Protein AF-A0A9W8L8Y9-F1 (afdb_monomer)

Mean predicted aligned error: 8.53 Å

Structure (mmCIF, N/CA/C/O backbone):
data_AF-A0A9W8L8Y9-F1
#
_entry.id   AF-A0A9W8L8Y9-F1
#
loop_
_atom_site.group_PDB
_atom_site.id
_atom_site.type_symbol
_atom_site.label_atom_id
_atom_site.label_alt_id
_atom_site.label_comp_id
_atom_site.label_asym_id
_atom_site.label_entity_id
_atom_site.label_seq_id
_atom_site.pdbx_PDB_ins_code
_atom_site.Cartn_x
_atom_site.Cartn_y
_atom_site.Cartn_z
_atom_site.occupancy
_atom_site.B_iso_or_equiv
_atom_site.auth_seq_id
_atom_site.auth_comp_id
_atom_site.auth_asym_id
_atom_site.auth_atom_id
_atom_site.pdbx_PDB_model_num
ATOM 1 N N . MET A 1 1 ? -39.236 -11.060 -13.705 1.00 27.52 1 MET A N 1
ATOM 2 C CA . MET A 1 1 ? -40.533 -11.633 -13.280 1.00 27.52 1 MET A CA 1
ATOM 3 C C . MET A 1 1 ? -40.844 -11.087 -11.898 1.00 27.52 1 MET A C 1
ATOM 5 O O . MET A 1 1 ? -39.930 -11.041 -11.087 1.00 27.52 1 MET A O 1
ATOM 9 N N . SER A 1 2 ? -42.067 -10.623 -11.648 1.00 27.77 2 SER A N 1
ATOM 10 C CA . SER A 1 2 ? -42.493 -10.136 -10.330 1.00 27.77 2 SER A CA 1
ATOM 11 C C . SER A 1 2 ? -42.940 -11.304 -9.453 1.00 27.77 2 SER A C 1
ATOM 13 O O . SER A 1 2 ? -43.848 -12.034 -9.847 1.00 27.77 2 SER A O 1
ATOM 15 N N . LEU A 1 3 ? -42.341 -11.455 -8.273 1.00 27.61 3 LEU A N 1
ATOM 16 C CA . LEU A 1 3 ? -42.831 -12.348 -7.221 1.00 27.61 3 LEU A CA 1
ATOM 17 C C . LEU A 1 3 ? -43.414 -11.512 -6.077 1.00 27.61 3 LEU A C 1
ATOM 19 O O . LEU A 1 3 ? -42.909 -10.434 -5.764 1.00 27.61 3 LEU A O 1
ATOM 23 N N . SER A 1 4 ? -44.521 -11.989 -5.514 1.00 26.11 4 SER A N 1
ATOM 24 C CA . SER A 1 4 ? -45.310 -11.323 -4.477 1.00 26.11 4 SER A CA 1
ATOM 25 C C . SER A 1 4 ? -44.611 -11.333 -3.116 1.00 26.11 4 SER A C 1
ATOM 27 O O . SER A 1 4 ? -44.014 -12.329 -2.717 1.00 26.11 4 SER A O 1
ATOM 29 N N . ALA A 1 5 ? -44.721 -10.227 -2.381 1.00 31.75 5 ALA A N 1
ATOM 30 C CA . ALA A 1 5 ? -43.951 -9.960 -1.164 1.00 31.75 5 ALA A CA 1
ATOM 31 C C . ALA A 1 5 ? -44.612 -10.458 0.147 1.00 31.75 5 ALA A C 1
ATOM 33 O O . ALA A 1 5 ? -44.534 -9.761 1.156 1.00 31.75 5 ALA A O 1
ATOM 34 N N . SER A 1 6 ? -45.312 -11.602 0.141 1.00 32.41 6 SER A N 1
ATOM 35 C CA . SER A 1 6 ? -46.224 -11.994 1.240 1.00 32.41 6 SER A CA 1
ATOM 36 C C . SER A 1 6 ? -45.740 -13.077 2.215 1.00 32.41 6 SER A C 1
ATOM 38 O O . SER A 1 6 ? -46.312 -13.157 3.295 1.00 32.41 6 SER A O 1
ATOM 40 N N . ASP A 1 7 ? -44.718 -13.883 1.895 1.00 30.59 7 ASP A N 1
ATOM 41 C CA . ASP A 1 7 ? -44.417 -15.121 2.655 1.00 30.59 7 ASP A CA 1
ATOM 42 C C . ASP A 1 7 ? -42.935 -15.305 3.057 1.00 30.59 7 ASP A C 1
ATOM 44 O O . ASP A 1 7 ? -42.427 -16.424 3.153 1.00 30.59 7 ASP A O 1
ATOM 48 N N . THR A 1 8 ? -42.200 -14.218 3.322 1.00 37.38 8 THR A N 1
ATOM 49 C CA . THR A 1 8 ? -40.858 -14.306 3.932 1.00 37.38 8 THR A CA 1
ATOM 50 C C . THR A 1 8 ? -40.932 -14.384 5.467 1.00 37.38 8 THR A C 1
ATOM 52 O O . THR A 1 8 ? -41.493 -13.486 6.106 1.00 37.38 8 THR A O 1
ATOM 55 N N . PRO A 1 9 ? -40.308 -15.397 6.112 1.00 40.69 9 PRO A N 1
ATOM 56 C CA . PRO A 1 9 ? -40.204 -15.454 7.567 1.00 40.69 9 PRO A CA 1
ATOM 57 C C . PRO A 1 9 ? -39.546 -14.190 8.128 1.00 40.69 9 PRO A C 1
ATOM 59 O O . PRO A 1 9 ? -38.485 -13.769 7.652 1.00 40.69 9 PRO A O 1
ATOM 62 N N . HIS A 1 10 ? -40.159 -13.602 9.159 1.00 49.09 10 HIS A N 1
ATOM 63 C CA . HIS A 1 10 ? -39.727 -12.356 9.796 1.00 49.09 10 HIS A CA 1
ATOM 64 C C . HIS A 1 10 ? -38.370 -12.506 10.521 1.00 49.09 10 HIS A C 1
ATOM 66 O O . HIS A 1 10 ? -38.287 -12.498 11.743 1.00 49.09 10 HIS A O 1
ATOM 72 N N . GLY A 1 11 ? -37.261 -12.568 9.779 1.00 63.06 11 GLY A N 1
ATOM 73 C CA . GLY A 1 11 ? -35.908 -12.753 10.340 1.00 63.06 11 GLY A CA 1
ATOM 74 C C . GLY A 1 11 ? -34.759 -12.542 9.352 1.00 63.06 11 GLY A C 1
ATOM 75 O O . GLY A 1 11 ? -33.708 -12.046 9.738 1.00 63.06 11 GLY A O 1
ATOM 76 N N . SER A 1 12 ? -34.991 -12.837 8.070 1.00 79.06 12 SER A N 1
ATOM 77 C CA . SER A 1 12 ? -33.928 -13.241 7.136 1.00 79.06 12 SER A CA 1
ATOM 78 C C . SER A 1 12 ? -33.528 -12.223 6.054 1.00 79.06 12 SER A C 1
ATOM 80 O O . SER A 1 12 ? -32.705 -12.544 5.198 1.00 79.06 12 SER A O 1
ATOM 82 N N . SER A 1 13 ? -34.088 -11.012 6.064 1.00 89.94 13 SER A N 1
ATOM 83 C CA . SER A 1 13 ? -33.816 -9.958 5.076 1.00 89.94 13 SER A CA 1
ATOM 84 C C . SER A 1 13 ? -33.258 -8.691 5.721 1.00 89.94 13 SER A C 1
ATOM 86 O O . SER A 1 13 ? -33.578 -8.384 6.873 1.00 89.94 13 SER A O 1
ATOM 88 N N . ILE A 1 14 ? -32.438 -7.963 4.958 1.00 94.00 14 ILE A N 1
ATOM 89 C CA . ILE A 1 14 ? -31.895 -6.649 5.330 1.00 94.00 14 ILE A CA 1
ATOM 90 C C . ILE A 1 14 ? -32.475 -5.552 4.435 1.00 94.00 14 ILE A C 1
ATOM 92 O O . ILE A 1 14 ? -32.699 -5.762 3.239 1.00 94.00 14 ILE A O 1
ATOM 96 N N . LEU A 1 15 ? -32.687 -4.367 5.004 1.00 94.88 15 LEU A N 1
ATOM 97 C CA . LEU A 1 15 ? -33.206 -3.186 4.319 1.00 94.88 15 LEU A CA 1
ATOM 98 C C . LEU A 1 15 ? -32.259 -2.011 4.540 1.00 94.88 15 LEU A C 1
ATOM 100 O O . LEU A 1 15 ? -31.968 -1.633 5.672 1.00 94.88 15 LEU A O 1
ATOM 104 N N . PHE A 1 16 ? -31.817 -1.382 3.456 1.00 97.25 16 PHE A N 1
ATOM 105 C CA . PHE A 1 16 ? -30.977 -0.189 3.516 1.00 97.25 16 PHE A CA 1
ATOM 106 C C . PHE A 1 16 ? -31.282 0.755 2.351 1.00 97.25 16 PHE A C 1
ATOM 108 O O . PHE A 1 16 ? -32.129 0.472 1.505 1.00 97.25 16 PHE A O 1
ATOM 115 N N . TYR A 1 17 ? -30.624 1.910 2.317 1.00 98.31 17 TYR A N 1
ATOM 116 C CA . TYR A 1 17 ? -30.688 2.830 1.185 1.00 98.31 17 TYR A CA 1
ATOM 117 C C . TYR A 1 17 ? -29.329 2.925 0.496 1.00 98.31 17 TYR A C 1
ATOM 119 O O . TYR A 1 17 ? -28.307 3.049 1.165 1.00 98.31 17 TYR A O 1
ATOM 127 N N . LEU A 1 18 ? -29.319 2.922 -0.833 1.00 98.38 18 LEU A N 1
ATOM 128 C CA . LEU A 1 18 ? -28.132 3.051 -1.674 1.00 98.38 18 LEU A CA 1
ATOM 129 C C . LEU A 1 18 ? -28.318 4.242 -2.613 1.00 98.38 18 LEU A C 1
ATOM 131 O O . LEU A 1 18 ? -29.249 4.256 -3.412 1.00 98.38 18 LEU A O 1
ATOM 135 N N . ASN A 1 19 ? -27.479 5.273 -2.481 1.00 97.81 19 ASN A N 1
ATOM 136 C CA . ASN A 1 19 ? -27.562 6.512 -3.272 1.00 97.81 19 ASN A CA 1
ATOM 137 C C . ASN A 1 19 ? -28.978 7.142 -3.282 1.00 97.81 19 ASN A C 1
ATOM 139 O O . ASN A 1 19 ? -29.414 7.725 -4.268 1.00 97.81 19 ASN A O 1
ATOM 143 N N . GLY A 1 20 ? -29.712 7.005 -2.168 1.00 95.88 20 GLY A N 1
ATOM 144 C CA . GLY A 1 20 ? -31.078 7.522 -1.998 1.00 95.88 20 GLY A CA 1
ATOM 145 C C . GLY A 1 20 ? -32.197 6.569 -2.442 1.00 95.88 20 GLY A C 1
ATOM 146 O O . GLY A 1 20 ? -33.361 6.827 -2.141 1.00 95.88 20 GLY A O 1
ATOM 147 N N . GLN A 1 21 ? -31.877 5.439 -3.076 1.00 96.75 21 GLN A N 1
ATOM 148 C CA . GLN A 1 21 ? -32.845 4.405 -3.454 1.00 96.75 21 GLN A CA 1
ATOM 149 C C . GLN A 1 21 ? -32.976 3.339 -2.360 1.00 96.75 21 GLN A C 1
ATOM 151 O O . GLN A 1 21 ? -31.979 2.933 -1.767 1.00 96.75 21 GLN A O 1
ATOM 156 N N . ARG A 1 22 ? -34.200 2.873 -2.086 1.00 96.00 22 ARG A N 1
ATOM 157 C CA . ARG A 1 22 ? -34.464 1.795 -1.117 1.00 96.00 22 ARG A CA 1
ATOM 158 C C . ARG A 1 22 ? -34.042 0.448 -1.706 1.00 96.00 22 ARG A C 1
ATOM 160 O O . ARG A 1 22 ? -34.467 0.102 -2.803 1.00 96.00 22 ARG A O 1
ATOM 167 N N . VAL A 1 23 ? -33.271 -0.319 -0.945 1.00 96.88 23 VAL A N 1
ATOM 168 C CA . VAL A 1 23 ? -32.786 -1.658 -1.293 1.00 96.88 23 VAL A CA 1
ATOM 169 C C . VAL A 1 23 ? -33.244 -2.644 -0.221 1.00 96.88 23 VAL A C 1
ATOM 171 O O . VAL A 1 23 ? -33.153 -2.364 0.975 1.00 96.88 23 VAL A O 1
ATOM 174 N N . VAL A 1 24 ? -33.734 -3.804 -0.652 1.00 95.38 24 VAL A N 1
ATOM 175 C CA . VAL A 1 24 ? -34.020 -4.957 0.209 1.00 95.38 24 VAL A CA 1
ATOM 176 C C . VAL A 1 24 ? -33.238 -6.139 -0.347 1.00 95.38 24 VAL A C 1
ATOM 178 O O . VAL A 1 24 ? -33.261 -6.373 -1.555 1.00 95.38 24 VAL A O 1
ATOM 181 N N . VAL A 1 25 ? -32.524 -6.855 0.520 1.00 94.81 25 VAL A N 1
ATOM 182 C CA . VAL A 1 25 ? -31.809 -8.085 0.165 1.00 94.81 25 VAL A CA 1
ATOM 183 C C . VAL A 1 25 ? -32.345 -9.206 1.043 1.00 94.81 25 VAL A C 1
ATOM 185 O O . VAL A 1 25 ? -32.108 -9.232 2.253 1.00 94.81 25 VAL A O 1
ATOM 188 N N . ASP A 1 26 ? -33.087 -10.122 0.430 1.00 91.44 26 ASP A N 1
ATOM 189 C CA . ASP A 1 26 ? -33.594 -11.325 1.084 1.00 91.44 26 ASP A CA 1
ATOM 190 C C . ASP A 1 26 ? -32.493 -12.386 1.157 1.00 91.44 26 ASP A C 1
ATOM 192 O O . ASP A 1 26 ? -31.910 -12.734 0.131 1.00 91.44 26 ASP A O 1
ATOM 196 N N . ARG A 1 27 ? -32.230 -12.921 2.358 1.00 87.81 27 ARG A N 1
ATOM 197 C CA . ARG A 1 27 ? -31.176 -13.918 2.631 1.00 87.81 27 ARG A CA 1
ATOM 198 C C . ARG A 1 27 ? -29.807 -13.497 2.056 1.00 87.81 27 ARG A C 1
ATOM 200 O O . ARG A 1 27 ? -29.289 -14.174 1.169 1.00 87.81 27 ARG A O 1
ATOM 207 N N . PRO A 1 28 ? -29.226 -12.374 2.527 1.00 92.12 28 PRO A N 1
ATOM 208 C CA . PRO A 1 28 ? -27.930 -11.901 2.045 1.00 92.12 28 PRO A CA 1
ATOM 209 C C . PRO A 1 28 ? -26.827 -12.940 2.288 1.00 92.12 28 PRO A C 1
ATOM 211 O O . PRO A 1 28 ? -26.817 -13.607 3.323 1.00 92.12 28 PRO A O 1
ATOM 214 N N . ASP A 1 29 ? -25.862 -13.024 1.367 1.00 92.38 29 ASP A N 1
ATOM 215 C CA . ASP A 1 29 ? -24.623 -13.773 1.595 1.00 92.38 29 ASP A CA 1
ATOM 216 C C . ASP A 1 29 ? -23.865 -13.151 2.780 1.00 92.38 29 ASP A C 1
ATOM 218 O O . ASP A 1 29 ? -23.499 -11.972 2.771 1.00 92.38 29 ASP A O 1
ATOM 222 N N . LEU A 1 30 ? -23.664 -13.961 3.820 1.00 93.31 30 LEU A N 1
ATOM 223 C CA . LEU A 1 30 ? -23.066 -13.557 5.088 1.00 93.31 30 LEU A CA 1
ATOM 224 C C . LEU A 1 30 ? -21.538 -13.410 5.019 1.00 93.31 30 LEU A C 1
ATOM 226 O O . LEU A 1 30 ? -20.960 -12.761 5.891 1.00 93.31 30 LEU A O 1
ATOM 230 N N . ASP A 1 31 ? -20.891 -13.962 3.989 1.00 91.69 31 ASP A N 1
ATOM 231 C CA . ASP A 1 31 ? -19.467 -13.738 3.722 1.00 91.69 31 ASP A CA 1
ATOM 232 C C . ASP A 1 31 ? -19.232 -12.494 2.838 1.00 91.69 31 ASP A C 1
ATOM 234 O O . ASP A 1 31 ? -18.090 -12.046 2.688 1.00 91.69 31 ASP A O 1
ATOM 238 N N . MET A 1 32 ? -20.287 -11.928 2.236 1.00 93.88 32 MET A N 1
ATOM 239 C CA . MET A 1 32 ? -20.173 -10.837 1.269 1.00 93.88 32 MET A CA 1
ATOM 240 C C . MET A 1 32 ? -19.870 -9.495 1.946 1.00 93.88 32 MET A C 1
ATOM 242 O O . MET A 1 32 ? -20.554 -9.045 2.869 1.00 93.88 32 MET A O 1
ATOM 246 N N . THR A 1 33 ? -18.865 -8.794 1.428 1.00 97.19 33 THR A N 1
ATOM 247 C CA . THR A 1 33 ? -18.568 -7.405 1.801 1.00 97.19 33 THR A CA 1
ATOM 248 C C . THR A 1 33 ? -19.433 -6.418 1.019 1.00 97.19 33 THR A C 1
ATOM 250 O O . THR A 1 33 ? -19.840 -6.677 -0.117 1.00 97.19 33 THR A O 1
ATOM 253 N N . LEU A 1 34 ? -19.652 -5.231 1.586 1.00 98.50 34 LEU A N 1
ATOM 254 C CA . LEU A 1 34 ? -20.335 -4.127 0.915 1.00 98.50 34 LEU A CA 1
ATOM 255 C C . LEU A 1 34 ? -19.667 -3.784 -0.427 1.00 98.50 34 LEU A C 1
ATOM 257 O O . LEU A 1 34 ? -20.362 -3.522 -1.403 1.00 98.50 34 LEU A O 1
ATOM 261 N N . LEU A 1 35 ? -18.333 -3.840 -0.516 1.00 98.56 35 LEU A N 1
ATOM 262 C CA . LEU A 1 35 ? -17.613 -3.608 -1.772 1.00 98.56 35 LEU A CA 1
ATOM 263 C C . LEU A 1 35 ? -17.982 -4.624 -2.859 1.00 98.56 35 LEU A C 1
ATOM 265 O O . LEU A 1 35 ? -18.210 -4.230 -4.001 1.00 98.56 35 LEU A O 1
ATOM 269 N N . GLN A 1 36 ? -18.041 -5.914 -2.518 1.00 96.94 36 GLN A N 1
ATOM 270 C CA . GLN A 1 36 ? -18.439 -6.956 -3.468 1.00 96.94 36 GLN A CA 1
ATOM 271 C C . GLN A 1 36 ? -19.886 -6.749 -3.922 1.00 96.94 36 GLN A C 1
ATOM 273 O O . GLN A 1 36 ? -20.154 -6.806 -5.121 1.00 96.94 36 GLN A O 1
ATOM 278 N N . TYR A 1 37 ? -20.793 -6.429 -2.991 1.00 97.75 37 TYR A N 1
ATOM 279 C CA . TYR A 1 37 ? -22.187 -6.128 -3.315 1.00 97.75 37 TYR A CA 1
ATOM 280 C C . TYR A 1 37 ? -22.300 -4.952 -4.299 1.00 97.75 37 TYR A C 1
ATOM 282 O O . TYR A 1 37 ? -22.841 -5.118 -5.393 1.00 97.75 37 TYR A O 1
ATOM 290 N N . LEU A 1 38 ? -21.712 -3.795 -3.971 1.00 98.44 38 LEU A N 1
ATOM 291 C CA . LEU A 1 38 ? -21.742 -2.595 -4.818 1.00 98.44 38 LEU A CA 1
ATOM 292 C C . LEU A 1 38 ? -21.241 -2.886 -6.240 1.00 98.44 38 LEU A C 1
ATOM 294 O O . LEU A 1 38 ? -21.936 -2.592 -7.215 1.00 98.44 38 LEU A O 1
ATOM 298 N N . ARG A 1 39 ? -20.087 -3.553 -6.364 1.00 97.75 39 ARG A N 1
ATOM 299 C CA . ARG A 1 39 ? -19.507 -3.906 -7.668 1.00 97.75 39 ARG A CA 1
ATOM 300 C C . ARG A 1 39 ? -20.389 -4.890 -8.443 1.00 97.75 39 ARG A C 1
ATOM 302 O O . ARG A 1 39 ? -20.571 -4.697 -9.642 1.00 97.75 39 ARG A O 1
ATOM 309 N N . SER A 1 40 ? -21.003 -5.869 -7.769 1.00 94.44 40 SER A N 1
ATOM 310 C CA . SER A 1 40 ? -21.929 -6.830 -8.395 1.00 94.44 40 SER A CA 1
ATOM 311 C C . SER A 1 40 ? -23.211 -6.185 -8.942 1.00 94.44 40 SER A C 1
ATOM 313 O O . SER A 1 40 ? -23.740 -6.642 -9.950 1.00 94.44 40 SER A O 1
ATOM 315 N N . THR A 1 41 ? -23.666 -5.070 -8.352 1.00 95.06 41 THR A N 1
ATOM 316 C CA . THR A 1 41 ? -24.798 -4.272 -8.872 1.00 95.06 41 THR A CA 1
ATOM 317 C C . THR A 1 41 ? -24.419 -3.319 -10.018 1.00 95.06 41 THR A C 1
ATOM 319 O O . THR A 1 41 ? -25.269 -2.598 -10.531 1.00 95.06 41 THR A O 1
ATOM 322 N N . GLY A 1 42 ? -23.147 -3.294 -10.436 1.00 95.38 42 GLY A N 1
ATOM 323 C CA . GLY A 1 42 ? -22.640 -2.431 -11.509 1.00 95.38 42 GLY A CA 1
ATOM 324 C C . GLY A 1 42 ? -22.108 -1.063 -11.057 1.00 95.38 42 GLY A C 1
ATOM 325 O O . GLY A 1 42 ? -21.533 -0.347 -11.888 1.00 95.38 42 GLY A O 1
ATOM 326 N N . LEU A 1 43 ? -22.221 -0.729 -9.761 1.00 97.94 43 LEU A N 1
ATOM 327 C CA . LEU A 1 43 ? -21.602 0.444 -9.125 1.00 97.94 43 LEU A CA 1
ATOM 328 C C . LEU A 1 43 ? -20.112 0.184 -8.877 1.00 97.94 43 LEU A C 1
ATOM 330 O O . LEU A 1 43 ? -19.645 -0.118 -7.777 1.00 97.94 43 LEU A O 1
ATOM 334 N N . THR A 1 44 ? -19.354 0.227 -9.968 1.00 98.31 44 THR A N 1
ATOM 335 C CA . THR A 1 44 ? -17.929 -0.100 -9.987 1.00 98.31 44 THR A CA 1
ATOM 336 C C . THR A 1 44 ? -17.025 1.060 -9.575 1.00 98.31 44 THR A C 1
ATOM 338 O O . THR A 1 44 ? -15.808 0.898 -9.592 1.00 98.31 44 THR A O 1
ATOM 341 N N . GLY A 1 45 ? -17.556 2.245 -9.271 1.00 98.50 45 GLY A N 1
ATOM 342 C CA . GLY A 1 45 ? -16.785 3.435 -8.915 1.00 98.50 45 GLY A CA 1
ATOM 343 C C . GLY A 1 45 ? -15.963 3.248 -7.642 1.00 98.50 45 GLY A C 1
ATOM 344 O O . GLY A 1 45 ? -14.798 3.642 -7.604 1.00 98.50 45 GLY A O 1
ATOM 345 N N . THR A 1 46 ? -16.512 2.560 -6.641 1.00 98.75 46 THR A N 1
ATOM 346 C CA . THR A 1 46 ? -15.770 2.112 -5.454 1.00 98.75 46 THR A CA 1
ATOM 347 C C . THR A 1 46 ? -14.827 0.949 -5.820 1.00 98.75 46 THR A C 1
ATOM 349 O O . THR A 1 46 ? -15.249 -0.055 -6.405 1.00 98.75 46 THR A O 1
ATOM 352 N N . LYS A 1 47 ? -13.527 1.074 -5.499 1.00 98.62 47 LYS A N 1
ATOM 353 C CA . LYS A 1 47 ? -12.466 0.175 -6.002 1.00 98.62 47 LYS A CA 1
ATOM 354 C C . LYS A 1 47 ? -11.855 -0.726 -4.921 1.00 98.62 47 LYS A C 1
ATOM 356 O O . LYS A 1 47 ? -11.723 -0.324 -3.766 1.00 98.62 47 LYS A O 1
ATOM 361 N N . LEU A 1 48 ? -11.397 -1.920 -5.309 1.00 98.31 48 LEU A N 1
ATOM 362 C CA . LEU A 1 48 ? -10.552 -2.786 -4.474 1.00 98.31 48 LEU A CA 1
ATOM 363 C C . LEU A 1 48 ? -9.069 -2.454 -4.708 1.00 98.31 48 LEU A C 1
ATOM 365 O O . LEU A 1 48 ? -8.573 -2.664 -5.806 1.00 98.31 48 LEU A O 1
ATOM 369 N N . GLY A 1 49 ? -8.368 -1.942 -3.687 1.00 97.69 49 GLY A N 1
ATOM 370 C CA . GLY A 1 49 ? -6.926 -1.631 -3.769 1.00 97.69 49 GLY A CA 1
ATOM 371 C C . GLY A 1 49 ? -6.009 -2.454 -2.850 1.00 97.69 49 GLY A C 1
ATOM 372 O O . GLY A 1 49 ? -4.841 -2.663 -3.185 1.00 97.69 49 GLY A O 1
ATOM 373 N N . CYS A 1 50 ? -6.518 -2.924 -1.702 1.00 97.38 50 CYS A N 1
ATOM 374 C CA . CYS A 1 50 ? -5.767 -3.758 -0.745 1.00 97.38 50 CYS A CA 1
ATOM 375 C C . CYS A 1 50 ? -6.596 -4.864 -0.067 1.00 97.38 50 CYS A C 1
ATOM 377 O O . CYS A 1 50 ? -6.081 -5.951 0.152 1.00 97.38 50 CYS A O 1
ATOM 379 N N . GLY A 1 51 ? -7.872 -4.613 0.253 1.00 96.00 51 GLY A N 1
ATOM 380 C CA . GLY A 1 51 ? -8.726 -5.575 0.971 1.00 96.00 51 GLY A CA 1
ATOM 381 C C . GLY A 1 51 ? -8.581 -5.566 2.503 1.00 96.00 51 GLY A C 1
ATOM 382 O O . GLY A 1 51 ? -9.293 -6.300 3.174 1.00 96.00 51 GLY A O 1
ATOM 383 N N . GLU A 1 52 ? -7.722 -4.705 3.057 1.00 96.00 52 GLU A N 1
ATOM 384 C CA . GLU A 1 52 ? -7.351 -4.677 4.488 1.00 96.00 52 GLU A CA 1
ATOM 385 C C . GLU A 1 52 ? -7.526 -3.298 5.166 1.00 96.00 52 GLU A C 1
ATOM 387 O O . GLU A 1 52 ? -7.075 -3.085 6.286 1.00 96.00 52 GLU A O 1
ATOM 392 N N . GLY A 1 53 ? -8.188 -2.344 4.501 1.00 95.81 53 GLY A N 1
ATOM 393 C CA . GLY A 1 53 ? -8.511 -1.014 5.045 1.00 95.81 53 GLY A CA 1
ATOM 394 C C . GLY A 1 53 ? -7.498 0.094 4.720 1.00 95.81 53 GLY A C 1
ATOM 395 O O . GLY A 1 53 ? -7.911 1.167 4.284 1.00 95.81 53 GLY A O 1
ATOM 396 N N . GLY A 1 54 ? -6.193 -0.181 4.808 1.00 95.00 54 GLY A N 1
ATOM 397 C CA . GLY A 1 54 ? -5.109 0.825 4.742 1.00 95.00 54 GLY A CA 1
ATOM 398 C C . GLY A 1 54 ? -4.837 1.528 3.397 1.00 95.00 54 GLY A C 1
ATOM 399 O O . GLY A 1 54 ? -3.740 2.029 3.191 1.00 95.00 54 GLY A O 1
ATOM 400 N N . CYS A 1 55 ? -5.771 1.539 2.434 1.00 97.88 55 CYS A N 1
ATOM 401 C CA . CYS A 1 55 ? -5.583 2.262 1.159 1.00 97.88 55 CYS A CA 1
ATOM 402 C C . CYS A 1 55 ? -6.671 3.286 0.804 1.00 97.88 55 CYS A C 1
ATOM 404 O O . CYS A 1 55 ? -6.472 4.086 -0.114 1.00 97.88 55 CYS A O 1
ATOM 406 N N . GLY A 1 56 ? -7.841 3.232 1.448 1.00 98.31 56 GLY A N 1
ATOM 407 C CA . GLY A 1 56 ? -8.945 4.171 1.211 1.00 98.31 56 GLY A CA 1
ATOM 408 C C . GLY A 1 56 ? -9.620 4.115 -0.169 1.00 98.31 56 GLY A C 1
ATOM 409 O O . GLY A 1 56 ? -10.658 4.747 -0.344 1.00 98.31 56 GLY A O 1
ATOM 410 N N . ALA A 1 57 ? -9.126 3.342 -1.145 1.00 98.69 57 ALA A N 1
ATOM 411 C CA . ALA A 1 57 ? -9.711 3.261 -2.498 1.00 98.69 57 ALA A CA 1
ATOM 412 C C . ALA A 1 57 ? -11.166 2.732 -2.527 1.00 98.69 57 ALA A C 1
ATOM 414 O O . ALA A 1 57 ? -11.915 2.994 -3.468 1.00 98.69 57 ALA A O 1
ATOM 415 N N . CYS A 1 58 ? -11.573 2.031 -1.464 1.00 98.75 58 CYS A N 1
ATOM 416 C CA . CYS A 1 58 ? -12.926 1.521 -1.245 1.00 98.75 58 CYS A CA 1
ATOM 417 C C . CYS A 1 58 ? -13.788 2.401 -0.316 1.00 98.75 58 CYS A C 1
ATOM 419 O O . CYS A 1 58 ? -14.781 1.911 0.222 1.00 98.75 58 CYS A O 1
ATOM 421 N N . THR A 1 59 ? -13.392 3.652 -0.052 1.00 98.88 59 THR A N 1
ATOM 422 C CA . THR A 1 59 ? -14.147 4.532 0.856 1.00 98.88 59 THR A CA 1
ATOM 423 C C . THR A 1 59 ? -15.534 4.819 0.284 1.00 98.88 59 THR A C 1
ATOM 425 O O . THR A 1 59 ? -15.670 5.185 -0.882 1.00 98.88 59 THR A O 1
ATOM 428 N N . VAL A 1 60 ? -16.549 4.668 1.128 1.00 98.88 60 VAL A N 1
ATOM 429 C CA . VAL A 1 60 ? -17.936 5.104 0.917 1.00 98.88 60 VAL A CA 1
ATOM 430 C C . VAL A 1 60 ? -18.386 5.895 2.143 1.00 98.88 60 VAL A C 1
ATOM 432 O O . VAL A 1 60 ? -17.753 5.795 3.197 1.00 98.88 60 VAL A O 1
ATOM 435 N N . MET A 1 61 ? -19.474 6.656 2.032 1.00 98.75 61 MET A N 1
ATOM 436 C CA . MET A 1 61 ? -20.103 7.277 3.198 1.00 98.75 61 MET A CA 1
ATOM 437 C C . MET A 1 61 ? -21.288 6.422 3.648 1.00 98.75 61 MET A C 1
ATOM 439 O O . MET A 1 61 ? -22.156 6.088 2.844 1.00 98.75 61 MET A O 1
ATOM 443 N N . ILE A 1 62 ? -21.338 6.073 4.931 1.00 98.56 62 ILE A N 1
ATOM 444 C CA . ILE A 1 62 ? -22.484 5.423 5.567 1.00 98.56 62 ILE A CA 1
ATOM 445 C C . ILE A 1 62 ? -23.121 6.430 6.519 1.00 98.56 62 ILE A C 1
ATOM 447 O O . ILE A 1 62 ? -22.471 6.940 7.432 1.00 98.56 62 ILE A O 1
ATOM 451 N N . SER A 1 63 ? -24.404 6.702 6.303 1.00 98.19 63 SER A N 1
ATOM 452 C CA . SER A 1 63 ? -25.214 7.563 7.160 1.00 98.19 63 SER A CA 1
ATOM 453 C C . SER A 1 63 ? -26.190 6.727 7.981 1.00 98.19 63 SER A C 1
ATOM 455 O O . SER A 1 63 ? -26.801 5.793 7.456 1.00 98.19 63 SER A O 1
ATOM 457 N N . ARG A 1 64 ? -26.371 7.065 9.258 1.00 95.44 64 ARG A N 1
ATOM 458 C CA . ARG A 1 64 ? -27.368 6.435 10.142 1.00 95.44 64 ARG A CA 1
ATOM 459 C C . ARG A 1 64 ? -27.958 7.455 11.109 1.00 95.44 64 ARG A C 1
ATOM 461 O O . ARG A 1 64 ? -27.291 8.431 11.439 1.00 95.44 64 ARG A O 1
ATOM 468 N N . TYR A 1 65 ? -29.169 7.202 11.594 1.00 94.44 65 TYR A N 1
ATOM 469 C CA . TYR A 1 65 ? -29.687 7.899 12.769 1.00 94.44 65 TYR A CA 1
ATOM 470 C C . TYR A 1 65 ? -29.106 7.229 14.023 1.00 94.44 65 TYR A C 1
ATOM 472 O O . TYR A 1 65 ? -29.185 6.008 14.156 1.00 94.44 65 TYR A O 1
ATOM 480 N N . ASP A 1 66 ? -28.470 7.998 14.902 1.00 90.19 66 ASP A N 1
ATOM 481 C CA . ASP A 1 66 ? -28.021 7.531 16.214 1.00 90.19 66 ASP A CA 1
ATOM 482 C C . ASP A 1 66 ? -29.060 7.935 17.264 1.00 90.19 66 ASP A C 1
ATOM 484 O O . ASP A 1 66 ? -29.489 9.089 17.305 1.00 90.19 66 ASP A O 1
ATOM 488 N N . ILE A 1 67 ? -29.507 6.965 18.063 1.00 85.62 67 ILE A N 1
ATOM 489 C CA . ILE A 1 67 ? -30.574 7.156 19.049 1.00 85.62 67 ILE A CA 1
ATOM 490 C C . ILE A 1 67 ? -30.024 7.902 20.272 1.00 85.62 67 ILE A C 1
ATOM 492 O O . ILE A 1 67 ? -30.630 8.882 20.704 1.00 85.62 67 ILE A O 1
ATOM 496 N N . ASP A 1 68 ? -28.857 7.493 20.778 1.00 82.56 68 ASP A N 1
ATOM 497 C CA . ASP A 1 68 ? -28.213 8.095 21.947 1.00 82.56 68 ASP A CA 1
ATOM 498 C C . ASP A 1 68 ? -27.746 9.539 21.686 1.00 82.56 68 ASP A C 1
ATOM 500 O O . ASP A 1 68 ? -27.924 10.395 22.547 1.00 82.56 68 ASP A O 1
ATOM 504 N N . GLU A 1 69 ? -27.223 9.852 20.495 1.00 84.75 69 GLU A N 1
ATOM 505 C CA . GLU A 1 69 ? -26.912 11.237 20.089 1.00 84.75 69 GLU A CA 1
ATOM 506 C C . GLU A 1 69 ? -28.120 11.968 19.446 1.00 84.75 69 GLU A C 1
ATOM 508 O O . GLU A 1 69 ? -28.012 13.137 19.075 1.00 84.75 69 GLU A O 1
ATOM 513 N N . SER A 1 70 ? -29.267 11.290 19.280 1.00 90.25 70 SER A N 1
ATOM 514 C CA . SER A 1 70 ? -30.524 11.785 18.676 1.00 90.25 70 SER A CA 1
ATOM 515 C C . SER A 1 70 ? -30.401 12.497 17.313 1.00 90.25 70 SER A C 1
ATOM 517 O O . SER A 1 70 ? -31.299 13.245 16.903 1.00 90.25 70 SER A O 1
ATOM 519 N N . ARG A 1 71 ? -29.328 12.225 16.561 1.00 93.62 71 ARG A N 1
ATOM 520 C CA . ARG A 1 71 ? -28.947 12.934 15.326 1.00 93.62 71 ARG A CA 1
ATOM 521 C C . ARG A 1 71 ? -28.492 11.984 14.219 1.00 93.62 71 ARG A C 1
ATOM 523 O O . ARG A 1 71 ? -28.234 10.806 14.447 1.00 93.62 71 ARG A O 1
ATOM 530 N N . ILE A 1 72 ? -28.358 12.510 13.003 1.00 95.50 72 ILE A N 1
ATOM 531 C CA . ILE A 1 72 ? -27.760 11.771 11.885 1.00 95.50 72 ILE A CA 1
ATOM 532 C C . ILE A 1 72 ? -26.231 11.824 12.011 1.00 95.50 72 ILE A C 1
ATOM 534 O O . ILE A 1 72 ? -25.655 12.884 12.252 1.00 95.50 72 ILE A O 1
ATOM 538 N N . ILE A 1 73 ? -25.584 10.673 11.840 1.00 95.06 73 ILE A N 1
ATOM 539 C CA . ILE A 1 73 ? -24.128 10.511 11.798 1.00 95.06 73 ILE A CA 1
ATOM 540 C C . ILE A 1 73 ? -23.724 10.191 10.361 1.00 95.06 73 ILE A C 1
ATOM 542 O O . ILE A 1 73 ? -24.268 9.251 9.779 1.00 95.06 73 ILE A O 1
ATOM 546 N N . HIS A 1 74 ? -22.751 10.925 9.817 1.00 97.44 74 HIS A N 1
ATOM 547 C CA . HIS A 1 74 ? -22.137 10.665 8.514 1.00 97.44 74 HIS A CA 1
ATOM 548 C C . HIS A 1 74 ? -20.712 10.134 8.718 1.00 97.44 74 HIS A C 1
ATOM 550 O O . HIS A 1 74 ? -19.848 10.853 9.213 1.00 97.44 74 HIS A O 1
ATOM 556 N N . ALA A 1 75 ? -20.459 8.877 8.352 1.00 97.38 75 ALA A N 1
ATOM 557 C CA . ALA A 1 75 ? -19.180 8.207 8.580 1.00 97.38 75 ALA A CA 1
ATOM 558 C C . ALA A 1 75 ? -18.555 7.722 7.267 1.00 97.38 75 ALA A C 1
ATOM 560 O O . ALA A 1 75 ? -19.217 7.065 6.465 1.00 97.38 75 ALA A O 1
ATOM 561 N N . SER A 1 76 ? -17.264 7.983 7.068 1.00 98.06 76 SER A N 1
ATOM 562 C CA . SER A 1 76 ? -16.477 7.370 5.997 1.00 98.06 76 SER A CA 1
ATOM 563 C C . SER A 1 76 ? -16.124 5.949 6.432 1.00 98.06 76 SER A C 1
ATOM 565 O O . SER A 1 76 ? -15.772 5.730 7.591 1.00 98.06 76 SER A O 1
ATOM 567 N N . VAL A 1 77 ? -16.259 4.968 5.537 1.00 98.31 77 VAL A N 1
ATOM 568 C CA . VAL A 1 77 ? -16.066 3.542 5.854 1.00 98.31 77 VAL A CA 1
ATOM 569 C C . VAL A 1 77 ? -15.378 2.829 4.692 1.00 98.31 77 VAL A C 1
ATOM 571 O O . VAL A 1 77 ? -15.689 3.075 3.526 1.00 98.31 77 VAL A O 1
ATOM 574 N N . ASN A 1 78 ? -14.460 1.907 4.995 1.00 98.69 78 ASN A N 1
ATOM 575 C CA . ASN A 1 78 ? -13.861 1.024 3.995 1.00 98.69 78 ASN A CA 1
ATOM 576 C C . ASN A 1 78 ? -14.848 -0.087 3.595 1.00 98.69 78 ASN A C 1
ATOM 578 O O . ASN A 1 78 ? -15.042 -1.053 4.337 1.00 98.69 78 ASN A O 1
ATOM 582 N N . ALA A 1 79 ? -15.432 -0.004 2.396 1.00 98.69 79 ALA A N 1
ATOM 583 C CA . ALA A 1 79 ? -16.407 -0.992 1.929 1.00 98.69 79 ALA A CA 1
ATOM 584 C C . ALA A 1 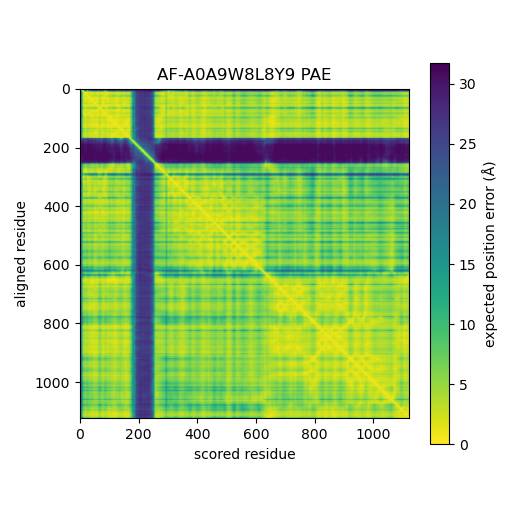79 ? -15.836 -2.424 1.818 1.00 98.69 79 ALA A C 1
ATOM 586 O O . ALA A 1 79 ? -16.605 -3.381 1.852 1.00 98.69 79 ALA A O 1
ATOM 587 N N . CYS A 1 80 ? -14.507 -2.597 1.710 1.00 97.88 80 CYS A N 1
ATOM 588 C CA . CYS A 1 80 ? -13.872 -3.923 1.669 1.00 97.88 80 CYS A CA 1
ATOM 589 C C . CYS A 1 80 ? -13.845 -4.662 3.017 1.00 97.88 80 CYS A C 1
ATOM 591 O O . CYS A 1 80 ? -13.604 -5.863 3.025 1.00 97.88 80 CYS A O 1
ATOM 593 N N . LEU A 1 81 ? -14.073 -3.968 4.139 1.00 97.62 81 LEU A N 1
ATOM 594 C CA . LEU A 1 81 ? -14.124 -4.575 5.476 1.00 97.62 81 LEU A CA 1
ATOM 595 C C . LEU A 1 81 ? -15.521 -4.516 6.105 1.00 97.62 81 LEU A C 1
ATOM 597 O O . LEU A 1 81 ? -15.748 -5.170 7.116 1.00 97.62 81 LEU A O 1
ATOM 601 N N . CYS A 1 82 ? -16.467 -3.776 5.527 1.00 97.69 82 CYS A N 1
ATOM 602 C CA . CYS A 1 82 ? -17.856 -3.725 5.981 1.00 97.69 82 CYS A CA 1
ATOM 603 C C . CYS A 1 82 ? -18.629 -4.961 5.467 1.00 97.69 82 CYS A C 1
ATOM 605 O O . CYS A 1 82 ? -18.778 -5.086 4.250 1.00 97.69 82 CYS A O 1
ATOM 607 N N . PRO A 1 83 ? -19.125 -5.876 6.328 1.00 96.38 83 PRO A N 1
ATOM 608 C CA . PRO A 1 83 ? -19.979 -6.984 5.890 1.00 96.38 83 PRO A CA 1
ATOM 609 C C . PRO A 1 83 ? -21.346 -6.462 5.443 1.00 96.38 83 PRO A C 1
ATOM 611 O O . PRO A 1 83 ? -21.902 -5.571 6.093 1.00 96.38 83 PRO A O 1
ATOM 614 N N . LEU A 1 84 ? -21.919 -7.038 4.385 1.00 96.50 84 LEU A N 1
ATOM 615 C CA . LEU A 1 84 ? -23.186 -6.586 3.800 1.00 96.50 84 LEU A CA 1
ATOM 616 C C . LEU A 1 84 ? -24.332 -6.567 4.827 1.00 96.50 84 LEU A C 1
ATOM 618 O O . LEU A 1 84 ? -25.061 -5.585 4.913 1.00 96.50 84 LEU A O 1
ATOM 622 N N . ALA A 1 85 ? -24.442 -7.590 5.679 1.00 94.62 85 ALA A N 1
ATOM 623 C CA . ALA A 1 85 ? -25.473 -7.648 6.722 1.00 94.62 85 ALA A CA 1
ATOM 624 C C . ALA A 1 85 ? -25.441 -6.454 7.703 1.00 94.62 85 ALA A C 1
ATOM 626 O O . ALA A 1 85 ? -26.462 -6.109 8.293 1.00 94.62 85 ALA A O 1
ATOM 627 N N . THR A 1 86 ? -24.297 -5.769 7.844 1.00 94.75 86 THR A N 1
ATOM 628 C CA . THR A 1 86 ? -24.158 -4.621 8.755 1.00 94.75 86 THR A CA 1
ATOM 629 C C . THR A 1 86 ? -24.713 -3.304 8.209 1.00 94.75 86 THR A C 1
ATOM 631 O O . THR A 1 86 ? -24.724 -2.329 8.962 1.00 94.75 86 THR A O 1
ATOM 634 N N . VAL A 1 87 ? -25.172 -3.218 6.949 1.00 96.50 87 VAL A N 1
ATOM 635 C CA . VAL A 1 87 ? -25.778 -1.973 6.422 1.00 96.50 87 VAL A CA 1
ATOM 636 C C . VAL A 1 87 ? -27.289 -1.859 6.639 1.00 96.50 87 VAL A C 1
ATOM 638 O O . VAL A 1 87 ? -27.859 -0.822 6.308 1.00 96.50 87 VAL A O 1
ATOM 641 N N . ASP A 1 88 ? -27.932 -2.865 7.239 1.00 95.50 88 ASP A N 1
ATOM 642 C CA . ASP A 1 88 ? -29.349 -2.800 7.613 1.00 95.50 88 ASP A CA 1
ATOM 643 C C . ASP A 1 88 ? -29.672 -1.544 8.448 1.00 95.50 88 ASP A C 1
ATOM 645 O O . ASP A 1 88 ? -28.970 -1.221 9.409 1.00 95.50 88 ASP A O 1
ATOM 649 N N . GLY A 1 89 ? -30.726 -0.821 8.064 1.00 94.38 89 GLY A N 1
ATOM 650 C CA . GLY A 1 89 ? -31.142 0.438 8.686 1.00 94.38 89 GLY A CA 1
ATOM 651 C C . GLY A 1 89 ? -30.293 1.666 8.328 1.00 94.38 89 GLY A C 1
ATOM 652 O O . GLY A 1 89 ? -30.462 2.717 8.949 1.00 94.38 89 GLY A O 1
ATOM 653 N N . LYS A 1 90 ? -29.378 1.574 7.352 1.00 96.94 90 LYS A N 1
ATOM 654 C CA . LYS A 1 90 ? -28.410 2.642 7.025 1.00 96.94 90 LYS A CA 1
ATOM 655 C C . LYS A 1 90 ? -28.561 3.147 5.589 1.00 96.94 90 LYS A C 1
ATOM 657 O O . LYS A 1 90 ? -29.239 2.549 4.756 1.00 96.94 90 LYS A O 1
ATOM 662 N N . HIS A 1 91 ? -27.923 4.276 5.295 1.00 98.50 91 HIS A N 1
ATOM 663 C CA . HIS A 1 91 ? -27.865 4.880 3.962 1.00 98.50 91 HIS A CA 1
ATOM 664 C C . HIS A 1 91 ? -26.416 4.913 3.476 1.00 98.50 91 HIS A C 1
ATOM 666 O O . HIS A 1 91 ? -25.597 5.679 3.979 1.00 98.50 91 HIS A O 1
ATOM 672 N N . VAL A 1 92 ? -26.106 4.054 2.509 1.00 98.75 92 VAL A N 1
ATOM 673 C CA . VAL A 1 92 ? -24.823 3.979 1.810 1.00 98.75 92 VAL A CA 1
ATOM 674 C C . VAL A 1 92 ? -24.834 4.971 0.648 1.00 98.75 92 VAL A C 1
ATOM 676 O O . VAL A 1 92 ? -25.756 4.972 -0.170 1.00 98.75 92 VAL A O 1
ATOM 679 N N . ILE A 1 93 ? -23.797 5.800 0.563 1.00 98.81 93 ILE A N 1
ATOM 680 C CA . ILE A 1 93 ? -23.551 6.721 -0.547 1.00 98.81 93 ILE A CA 1
ATOM 681 C C . ILE A 1 93 ? -22.181 6.392 -1.149 1.00 98.81 93 ILE A C 1
ATOM 683 O O . ILE A 1 93 ? -21.165 6.379 -0.446 1.00 98.81 93 ILE A O 1
ATOM 687 N N . THR A 1 94 ? -22.166 6.106 -2.449 1.00 98.81 94 THR A N 1
ATOM 688 C CA . THR A 1 94 ? -20.967 5.841 -3.260 1.00 98.81 94 THR A CA 1
ATOM 689 C C . THR A 1 94 ? -20.617 7.051 -4.123 1.00 98.81 94 THR A C 1
ATOM 691 O O . THR A 1 94 ? -21.371 8.019 -4.174 1.00 98.81 94 THR A O 1
ATOM 694 N N . VAL A 1 95 ? -19.487 6.994 -4.836 1.00 98.75 95 VAL A N 1
ATOM 695 C CA . VAL A 1 95 ? -19.008 8.099 -5.682 1.00 98.75 95 VAL A CA 1
ATOM 696 C C . VAL A 1 95 ? -20.003 8.486 -6.789 1.00 98.75 95 VAL A C 1
ATOM 698 O O . VAL A 1 95 ? -20.153 9.665 -7.106 1.00 98.75 95 VAL A O 1
ATOM 701 N N . GLU A 1 96 ? -20.735 7.507 -7.319 1.00 98.62 96 GLU A N 1
ATOM 702 C CA . GLU A 1 96 ? -21.790 7.687 -8.319 1.00 98.62 96 GLU A CA 1
ATOM 703 C C . GLU A 1 96 ? -23.028 8.401 -7.751 1.00 98.62 96 GLU A C 1
ATOM 705 O O . GLU A 1 96 ? -23.796 8.995 -8.503 1.00 98.62 96 GLU A O 1
ATOM 710 N N . GLY A 1 97 ? -23.227 8.366 -6.428 1.00 97.75 97 GLY A N 1
ATOM 711 C CA . GLY A 1 97 ? -24.339 9.039 -5.754 1.00 97.75 97 GLY A CA 1
ATOM 712 C C . GLY A 1 97 ? -24.208 10.562 -5.703 1.00 97.75 97 GLY A C 1
ATOM 713 O O . GLY A 1 97 ? -25.207 11.240 -5.488 1.00 97.75 97 GLY A O 1
ATOM 714 N N . LEU A 1 98 ? -23.003 11.108 -5.909 1.00 97.75 98 LEU A N 1
ATOM 715 C CA . LEU A 1 98 ? -22.762 12.553 -5.887 1.00 97.75 98 LEU A CA 1
ATOM 716 C C . LEU A 1 98 ? -23.032 13.226 -7.240 1.00 97.75 98 LEU A C 1
ATOM 718 O O . LEU A 1 98 ? -23.393 14.399 -7.274 1.00 97.75 98 LEU A O 1
ATOM 722 N N . GLY A 1 99 ? -22.799 12.530 -8.356 1.00 96.38 99 GLY A N 1
ATOM 723 C CA . GLY A 1 99 ? -22.809 13.160 -9.673 1.00 96.38 99 GLY A CA 1
ATOM 724 C C . GLY A 1 99 ? -22.175 12.326 -10.784 1.00 96.38 99 GLY A C 1
ATOM 725 O O . GLY A 1 99 ? -21.734 11.195 -10.590 1.00 96.38 99 GLY A O 1
ATOM 726 N N . THR A 1 100 ? -22.130 12.918 -11.976 1.00 97.69 100 THR A N 1
ATOM 727 C CA . THR A 1 100 ? -21.639 12.315 -13.231 1.00 97.69 100 THR A CA 1
ATOM 728 C C . THR A 1 100 ? -20.657 13.257 -13.921 1.00 97.69 100 THR A C 1
ATOM 730 O O . THR A 1 100 ? -20.621 14.440 -13.609 1.00 97.69 100 THR A O 1
ATOM 733 N N . SER A 1 101 ? -19.893 12.802 -14.913 1.00 97.12 101 SER A N 1
ATOM 734 C CA . SER A 1 101 ? -18.944 13.671 -15.630 1.00 97.12 101 SER A CA 1
ATOM 735 C C . SER A 1 101 ? -19.611 14.815 -16.408 1.00 97.12 101 SER A C 1
ATOM 737 O O . SER A 1 101 ? -18.938 15.794 -16.718 1.00 97.12 101 SER A O 1
ATOM 739 N N . ALA A 1 102 ? -20.921 14.731 -16.674 1.00 97.00 102 ALA A N 1
ATOM 740 C CA . ALA A 1 102 ? -21.724 15.816 -17.248 1.00 97.00 102 ALA A CA 1
ATOM 741 C C . ALA A 1 102 ? -22.312 16.778 -16.195 1.00 97.00 102 ALA A C 1
ATOM 743 O O . ALA A 1 102 ? -22.599 17.930 -16.508 1.00 97.00 102 ALA A O 1
ATOM 744 N N . ARG A 1 103 ? -22.518 16.308 -14.958 1.00 96.06 103 ARG A N 1
ATOM 745 C CA . ARG A 1 103 ? -23.004 17.089 -13.807 1.00 96.06 103 ARG A CA 1
ATOM 746 C C . ARG A 1 103 ? -22.264 16.622 -12.546 1.00 96.06 103 ARG A C 1
ATOM 748 O O . ARG A 1 103 ? -22.804 15.781 -11.818 1.00 96.06 103 ARG A O 1
ATOM 755 N N . PRO A 1 104 ? -21.006 17.054 -12.350 1.00 97.44 104 PRO A N 1
ATOM 756 C CA . PRO A 1 104 ? -20.193 16.630 -11.219 1.00 97.44 104 PRO A CA 1
ATOM 757 C C . PRO A 1 104 ? -20.579 17.408 -9.961 1.00 97.44 104 PRO A C 1
ATOM 759 O O . PRO A 1 104 ? -20.898 18.593 -10.029 1.00 97.44 104 PRO A O 1
ATOM 762 N N . HIS A 1 105 ? -20.474 16.770 -8.798 1.00 97.81 105 HIS A N 1
ATOM 763 C CA . HIS A 1 105 ? -20.503 17.483 -7.520 1.00 97.81 105 HIS A CA 1
ATOM 764 C C . HIS A 1 105 ? -19.264 18.396 -7.393 1.00 97.81 105 HIS A C 1
ATOM 766 O O . HIS A 1 105 ? -18.199 18.008 -7.882 1.00 97.81 105 HIS A O 1
ATOM 772 N N . PRO A 1 106 ? -19.310 19.547 -6.690 1.00 97.38 106 PRO A N 1
ATOM 773 C CA . PRO A 1 106 ? -18.153 20.437 -6.547 1.00 97.38 106 PRO A CA 1
ATOM 774 C C . PRO A 1 106 ? -16.862 19.740 -6.082 1.00 97.38 106 PRO A C 1
ATOM 776 O O . PRO A 1 106 ? -15.784 20.037 -6.585 1.00 97.38 106 PRO A O 1
ATOM 779 N N . VAL A 1 107 ? -16.935 18.746 -5.187 1.00 97.69 107 VAL A N 1
ATOM 780 C CA . VAL A 1 107 ? -15.755 17.935 -4.796 1.00 97.69 107 VAL A CA 1
ATOM 781 C C . VAL A 1 107 ? -15.130 17.205 -5.992 1.00 97.69 107 VAL A C 1
ATOM 783 O O . VAL A 1 107 ? -13.908 17.161 -6.126 1.00 97.69 107 VAL A O 1
ATOM 786 N N . GLN A 1 108 ? -15.961 16.640 -6.868 1.00 98.56 108 GLN A N 1
ATOM 787 C CA . GLN A 1 108 ? -15.525 15.932 -8.070 1.00 98.56 108 GLN A CA 1
ATOM 788 C C . GLN A 1 108 ? -14.925 16.916 -9.082 1.00 98.56 108 GLN A C 1
ATOM 790 O O . GLN A 1 108 ? -13.807 16.707 -9.553 1.00 98.56 108 GLN A O 1
ATOM 795 N N . GLU A 1 109 ? -15.631 18.015 -9.361 1.00 98.00 109 GLU A N 1
ATOM 796 C CA . GLU A 1 109 ? -15.198 19.083 -10.269 1.00 98.00 109 GLU A CA 1
ATOM 797 C C . GLU A 1 109 ? -13.802 19.607 -9.902 1.00 98.00 109 GLU A C 1
ATOM 799 O O . GLU A 1 109 ? -12.883 19.563 -10.724 1.00 98.00 109 GLU A O 1
ATOM 804 N N . ARG A 1 110 ? -13.608 20.022 -8.644 1.00 97.62 110 ARG A N 1
ATOM 805 C CA . ARG A 1 110 ? -12.353 20.636 -8.189 1.00 97.62 110 ARG A CA 1
ATOM 806 C C . ARG A 1 110 ? -11.179 19.663 -8.214 1.00 97.62 110 ARG A C 1
ATOM 808 O O . ARG A 1 110 ? -10.106 20.025 -8.690 1.00 97.62 110 ARG A O 1
ATOM 815 N N . ILE A 1 111 ? -11.372 18.416 -7.769 1.00 98.25 111 ILE A N 1
ATOM 816 C CA . ILE A 1 111 ? -10.316 17.386 -7.808 1.00 98.25 111 ILE A CA 1
ATOM 817 C C . ILE A 1 111 ? -9.940 17.031 -9.256 1.00 98.25 111 ILE A C 1
ATOM 819 O O . ILE A 1 111 ? -8.764 16.799 -9.538 1.00 98.25 111 ILE A O 1
ATOM 823 N N . ALA A 1 112 ? -10.898 17.005 -10.187 1.00 98.19 112 ALA A N 1
ATOM 824 C CA . ALA A 1 112 ? -10.614 16.723 -11.592 1.00 98.19 112 ALA A CA 1
ATOM 825 C C . ALA A 1 112 ? -9.867 17.876 -12.280 1.00 98.19 112 ALA A C 1
ATOM 827 O O . ALA A 1 112 ? -8.858 17.645 -12.951 1.00 98.19 112 ALA A O 1
ATOM 828 N N . LEU A 1 113 ? -10.361 19.106 -12.118 1.00 97.19 113 LEU A N 1
ATOM 829 C CA . LEU A 1 113 ? -9.889 20.272 -12.865 1.00 97.19 113 LEU A CA 1
ATOM 830 C C . LEU A 1 113 ? -8.615 20.904 -12.281 1.00 97.19 113 LEU A C 1
ATOM 832 O O . LEU A 1 113 ? -7.869 21.516 -13.035 1.00 97.19 113 LEU A O 1
ATOM 836 N N . LEU A 1 114 ? -8.294 20.674 -11.000 1.00 96.31 114 LEU A N 1
ATOM 837 C CA . LEU A 1 114 ? -6.995 21.027 -10.395 1.00 96.31 114 LEU A CA 1
ATOM 838 C C . LEU A 1 114 ? -5.987 19.863 -10.402 1.00 96.31 114 LEU A C 1
ATOM 840 O O . LEU A 1 114 ? -5.114 19.771 -9.543 1.00 96.31 114 LEU A O 1
ATOM 844 N N . HIS A 1 115 ? -6.088 18.963 -11.386 1.00 97.62 115 HIS A N 1
ATOM 845 C CA . HIS A 1 115 ? -5.119 17.884 -11.643 1.00 97.62 115 HIS A CA 1
ATOM 846 C C . HIS A 1 115 ? -4.920 16.882 -10.481 1.00 97.62 115 HIS A C 1
ATOM 848 O O . HIS A 1 115 ? -3.921 16.158 -10.431 1.00 97.62 115 HIS A O 1
ATOM 854 N N . GLY A 1 116 ? -5.888 16.776 -9.564 1.00 98.06 116 GLY A N 1
ATOM 855 C CA . GLY A 1 116 ? -5.894 15.826 -8.445 1.00 98.06 116 GLY A CA 1
ATOM 856 C C . GLY A 1 116 ? -6.088 14.358 -8.857 1.00 98.06 116 GLY A C 1
ATOM 857 O O . GLY A 1 116 ? -6.044 13.465 -8.010 1.00 98.06 116 GLY A O 1
ATOM 858 N N . SER A 1 117 ? -6.270 14.073 -10.151 1.00 98.56 117 SER A N 1
ATOM 859 C CA . SER A 1 117 ? -6.360 12.716 -10.694 1.00 98.56 117 SER A CA 1
ATOM 860 C C . SER A 1 117 ? -5.350 12.472 -11.820 1.00 98.56 117 SER A C 1
ATOM 862 O O . SER A 1 117 ? -5.196 13.283 -12.730 1.00 98.56 117 SER A O 1
ATOM 864 N N . GLN A 1 118 ? -4.662 11.329 -11.741 1.00 98.75 118 GLN A N 1
ATOM 865 C CA . GLN A 1 118 ? -3.746 10.811 -12.765 1.00 98.75 118 GLN A CA 1
ATOM 866 C C . GLN A 1 118 ? -4.246 9.452 -13.268 1.00 98.75 118 GLN A C 1
ATOM 868 O O . GLN A 1 118 ? -5.007 9.388 -14.229 1.00 98.75 118 GLN A O 1
ATOM 873 N N . CYS A 1 119 ? -3.874 8.342 -12.611 1.00 98.69 119 CYS A N 1
ATOM 874 C CA . CYS A 1 119 ? -4.370 7.014 -12.999 1.00 98.69 119 CYS A CA 1
ATOM 875 C C . CYS A 1 119 ? -5.860 6.843 -12.683 1.00 98.69 119 CYS A C 1
ATOM 877 O O . CYS A 1 119 ? -6.547 6.099 -13.379 1.00 98.69 119 CYS A O 1
ATOM 879 N N . GLY A 1 120 ? -6.359 7.555 -11.665 1.00 98.69 120 GLY A N 1
ATOM 880 C CA . GLY A 1 120 ? -7.769 7.665 -11.283 1.00 98.69 120 GLY A CA 1
ATOM 881 C C . GLY A 1 120 ? -8.301 6.622 -10.307 1.00 98.69 120 GLY A C 1
ATOM 882 O O . GLY A 1 120 ? -9.369 6.816 -9.742 1.00 98.69 120 GLY A O 1
ATOM 883 N N . PHE A 1 121 ? -7.564 5.543 -10.048 1.00 98.88 121 PHE A N 1
ATOM 884 C CA . PHE A 1 121 ? -8.106 4.398 -9.309 1.00 98.88 121 PHE A CA 1
ATOM 885 C C . PHE A 1 121 ? -8.314 4.667 -7.806 1.00 98.88 121 PHE A C 1
ATOM 887 O O . PHE A 1 121 ? -9.251 4.156 -7.205 1.00 98.88 121 PHE A O 1
ATOM 894 N N . CYS A 1 122 ? -7.480 5.512 -7.190 1.00 98.75 122 CYS A N 1
ATOM 895 C CA . CYS A 1 122 ? -7.677 5.953 -5.803 1.00 98.75 122 CYS A CA 1
ATOM 896 C C . CYS A 1 122 ? -8.672 7.120 -5.671 1.00 98.75 122 CYS A C 1
ATOM 898 O O . CYS A 1 122 ? -9.146 7.397 -4.571 1.00 98.75 122 CYS A O 1
ATOM 900 N N . THR A 1 123 ? -8.964 7.831 -6.766 1.00 98.75 123 THR A N 1
ATOM 901 C CA . THR A 1 123 ? -9.655 9.128 -6.746 1.00 98.75 123 THR A CA 1
ATOM 902 C C . THR A 1 123 ? -11.074 9.067 -6.159 1.00 98.75 123 THR A C 1
ATOM 904 O O . THR A 1 123 ? -11.366 9.930 -5.332 1.00 98.75 123 THR A O 1
ATOM 907 N N . PRO A 1 124 ? -11.914 8.048 -6.444 1.00 98.88 124 PRO A N 1
ATOM 908 C CA . PRO A 1 124 ? -13.192 7.858 -5.754 1.00 98.88 124 PRO A CA 1
ATOM 909 C C . PRO A 1 124 ? -13.066 7.838 -4.226 1.00 98.88 124 PRO A C 1
ATOM 911 O O . PRO A 1 124 ? -13.861 8.462 -3.531 1.00 98.88 124 PRO A O 1
ATOM 914 N N . GLY A 1 125 ? -12.020 7.198 -3.694 1.00 98.75 125 GLY A N 1
ATOM 915 C CA . GLY A 1 125 ? -11.764 7.152 -2.256 1.00 98.75 125 GLY A CA 1
ATOM 916 C C . GLY A 1 125 ? -11.494 8.529 -1.643 1.00 98.75 125 GLY A C 1
ATOM 917 O O . GLY A 1 125 ? -12.029 8.836 -0.583 1.00 98.75 125 GLY A O 1
ATOM 918 N N . PHE A 1 126 ? -10.700 9.371 -2.318 1.00 98.81 126 PHE A N 1
ATOM 919 C CA . PHE A 1 126 ? -10.439 10.752 -1.882 1.00 98.81 126 PHE A CA 1
ATOM 920 C C . PHE A 1 126 ? -11.692 11.633 -1.975 1.00 98.81 126 PHE A C 1
ATOM 922 O O . PHE A 1 126 ? -11.963 12.399 -1.051 1.00 98.81 126 PHE A O 1
ATOM 929 N N . VAL A 1 127 ? -12.481 11.491 -3.049 1.00 98.88 127 VAL A N 1
ATOM 930 C CA . VAL A 1 127 ? -13.776 12.177 -3.203 1.00 98.88 127 VAL A CA 1
ATOM 931 C C . VAL A 1 127 ? -14.696 11.844 -2.027 1.00 98.88 127 VAL A C 1
ATOM 933 O O . VAL A 1 127 ? -15.234 12.760 -1.411 1.00 98.88 127 VAL A O 1
ATOM 936 N N . MET A 1 128 ? -14.827 10.564 -1.660 1.00 98.88 128 MET A N 1
ATOM 937 C CA . MET A 1 128 ? -15.704 10.149 -0.559 1.00 98.88 128 MET A CA 1
ATOM 938 C C . MET A 1 128 ? -15.207 10.586 0.825 1.00 98.88 128 MET A C 1
ATOM 940 O O . MET A 1 128 ? -16.035 10.951 1.663 1.00 98.88 128 MET A O 1
ATOM 944 N N . SER A 1 129 ? -13.892 10.596 1.079 1.00 98.69 129 SER A N 1
ATOM 945 C CA . SER A 1 129 ? -13.336 11.119 2.338 1.00 98.69 129 SER A CA 1
ATOM 946 C C . SER A 1 129 ? -13.616 12.616 2.502 1.00 98.69 129 SER A C 1
ATOM 948 O O . SER A 1 129 ? -14.190 13.019 3.514 1.00 98.69 129 SER A O 1
ATOM 950 N N . LEU A 1 130 ? -13.306 13.429 1.482 1.00 98.50 130 LEU A N 1
ATOM 951 C CA . LEU A 1 130 ? -13.549 14.876 1.522 1.00 98.50 130 LEU A CA 1
ATOM 952 C C . LEU A 1 130 ? -15.046 15.203 1.577 1.00 98.50 130 LEU A C 1
ATOM 954 O O . LEU A 1 130 ? -15.456 16.093 2.314 1.00 98.50 130 LEU A O 1
ATOM 958 N N . TYR A 1 131 ? -15.875 14.457 0.845 1.00 98.50 131 TYR A N 1
ATOM 959 C CA . TYR A 1 131 ? -17.325 14.599 0.921 1.00 98.50 131 TYR A CA 1
ATOM 960 C C . TYR A 1 131 ? -17.854 14.334 2.335 1.00 98.50 131 TYR A C 1
ATOM 962 O O . TYR A 1 131 ? -18.614 15.133 2.870 1.00 98.50 131 TYR A O 1
ATOM 970 N N . THR A 1 132 ? -17.393 13.258 2.980 1.00 98.50 132 THR A N 1
ATOM 971 C CA . THR A 1 132 ? -17.778 12.941 4.364 1.00 98.50 132 THR A CA 1
ATOM 972 C C . THR A 1 132 ? -17.357 14.047 5.336 1.00 98.50 132 THR A C 1
ATOM 974 O O . THR A 1 132 ? -18.126 14.386 6.237 1.00 98.50 132 THR A O 1
ATOM 977 N N . LEU A 1 133 ? -16.168 14.639 5.160 1.00 97.56 133 LEU A N 1
ATOM 978 C CA . LEU A 1 133 ? -15.746 15.798 5.951 1.00 97.56 133 LEU A CA 1
ATOM 979 C C . LEU A 1 133 ? -16.728 16.963 5.761 1.00 97.56 133 LEU A C 1
ATOM 981 O O . LEU A 1 133 ? -17.282 17.447 6.742 1.00 97.56 133 LEU A O 1
ATOM 985 N N . LEU A 1 134 ? -17.019 17.346 4.514 1.00 96.75 134 LEU A N 1
ATOM 986 C CA . LEU A 1 134 ? -17.914 18.466 4.189 1.00 96.75 134 LEU A CA 1
ATOM 987 C C . LEU A 1 134 ? -19.372 18.266 4.636 1.00 96.75 134 LEU A C 1
ATOM 989 O O . LEU A 1 134 ? -20.088 19.248 4.835 1.00 96.75 134 LEU A O 1
ATOM 993 N N . ARG A 1 135 ? -19.801 17.010 4.813 1.00 96.25 135 ARG A N 1
ATOM 994 C CA . ARG A 1 135 ? -21.107 16.625 5.372 1.00 96.25 135 ARG A CA 1
ATOM 995 C C . ARG A 1 135 ? -21.183 16.715 6.897 1.00 96.25 135 ARG A C 1
ATOM 997 O O . ARG A 1 135 ? -22.287 16.792 7.428 1.00 96.25 135 ARG A O 1
ATOM 1004 N N . ASN A 1 136 ? -20.044 16.698 7.593 1.00 94.56 136 ASN A N 1
ATOM 1005 C CA . ASN A 1 136 ? -19.961 16.889 9.046 1.00 94.56 136 ASN A CA 1
ATOM 1006 C C . ASN A 1 136 ? -19.552 18.324 9.427 1.00 94.56 136 ASN A C 1
ATOM 1008 O O . ASN A 1 136 ? -20.003 18.834 10.448 1.00 94.56 136 ASN A O 1
ATOM 1012 N N . ASN A 1 137 ? -18.726 18.976 8.605 1.00 93.62 137 ASN A N 1
ATOM 1013 C CA . ASN A 1 137 ? -18.292 20.360 8.751 1.00 93.62 137 ASN A CA 1
ATOM 1014 C C . ASN A 1 137 ? -18.227 21.025 7.362 1.00 93.62 137 ASN A C 1
ATOM 1016 O O . ASN A 1 137 ? -17.313 20.765 6.584 1.00 93.62 137 ASN A O 1
ATOM 1020 N N . SER A 1 138 ? -19.171 21.918 7.047 1.00 88.81 138 SER A N 1
ATOM 1021 C CA . SER A 1 138 ? -19.201 22.669 5.776 1.00 88.81 138 SER A CA 1
ATOM 1022 C C . SER A 1 138 ? -18.182 23.824 5.708 1.00 88.81 138 SER A C 1
ATOM 1024 O O . SER A 1 138 ? -18.073 24.522 4.690 1.00 88.81 138 SER A O 1
ATOM 1026 N N . ASN A 1 139 ? -17.434 24.057 6.788 1.00 89.31 139 ASN A N 1
ATOM 1027 C CA . ASN A 1 139 ? -16.348 25.025 6.874 1.00 89.31 139 ASN A CA 1
ATOM 1028 C C . ASN A 1 139 ? -15.101 24.417 7.550 1.00 89.31 139 ASN A C 1
ATOM 1030 O O . ASN A 1 139 ? -14.700 24.890 8.615 1.00 89.31 139 ASN A O 1
ATOM 1034 N N . PRO A 1 140 ? -14.500 23.368 6.955 1.00 94.38 140 PRO A N 1
ATOM 1035 C CA . PRO A 1 140 ? -13.336 22.717 7.531 1.00 94.38 140 PRO A CA 1
ATOM 1036 C C . PRO A 1 140 ? -12.097 23.600 7.398 1.00 94.38 140 PRO A C 1
ATOM 1038 O O . PRO A 1 140 ? -11.928 24.328 6.421 1.00 94.38 140 PRO A O 1
ATOM 1041 N N . THR A 1 141 ? -11.200 23.492 8.364 1.00 93.56 141 THR A N 1
ATOM 1042 C CA . THR A 1 141 ? -9.846 24.044 8.304 1.00 93.56 141 THR A CA 1
ATOM 1043 C C . THR A 1 141 ? -8.972 23.271 7.308 1.00 93.56 141 THR A C 1
ATOM 1045 O O . THR A 1 141 ? -9.234 22.112 6.980 1.00 93.56 141 THR A O 1
ATOM 1048 N N . GLU A 1 142 ? -7.864 23.871 6.856 1.00 93.06 142 GLU A N 1
ATOM 1049 C CA . GLU A 1 142 ? -6.873 23.145 6.041 1.00 93.06 142 GLU A CA 1
ATOM 1050 C C . GLU A 1 142 ? -6.271 21.924 6.760 1.00 93.06 142 GLU A C 1
ATOM 1052 O O . GLU A 1 142 ? -5.804 20.996 6.100 1.00 93.06 142 GLU A O 1
ATOM 1057 N N . HIS A 1 143 ? -6.275 21.929 8.096 1.00 91.25 143 HIS A N 1
ATOM 1058 C CA . HIS A 1 143 ? -5.758 20.846 8.926 1.00 91.25 143 HIS A CA 1
ATOM 1059 C C . HIS A 1 143 ? -6.722 19.650 8.956 1.00 91.25 143 HIS A C 1
ATOM 1061 O O . HIS A 1 143 ? -6.308 18.540 8.633 1.00 91.25 143 HIS A O 1
ATOM 1067 N N . GLU A 1 144 ? -8.018 19.877 9.212 1.00 93.06 144 GLU A N 1
ATOM 1068 C CA . GLU A 1 144 ? -9.059 18.837 9.087 1.00 93.06 144 GLU A CA 1
ATOM 1069 C C . GLU A 1 144 ? -9.082 18.211 7.681 1.00 93.06 144 GLU A C 1
ATOM 1071 O O . GLU A 1 144 ? -9.322 17.013 7.531 1.00 93.06 144 GLU A O 1
ATOM 1076 N N . ILE A 1 145 ? -8.800 19.007 6.642 1.00 94.94 145 ILE A N 1
ATOM 1077 C CA . ILE A 1 145 ? -8.671 18.520 5.262 1.00 94.94 145 ILE A CA 1
ATOM 1078 C C . ILE A 1 145 ? -7.460 17.594 5.090 1.00 94.94 145 ILE A C 1
ATOM 1080 O O . ILE A 1 145 ? -7.578 16.590 4.391 1.00 94.94 145 ILE A O 1
ATOM 1084 N N . GLU A 1 146 ? -6.305 17.899 5.689 1.00 93.44 146 GLU A N 1
ATOM 1085 C CA . GLU A 1 146 ? -5.143 17.002 5.628 1.00 93.44 146 GLU A CA 1
ATOM 1086 C C . GLU A 1 146 ? -5.405 15.699 6.411 1.00 93.44 146 GLU A C 1
ATOM 1088 O O . GLU A 1 146 ? -5.196 14.621 5.853 1.00 93.44 146 GLU A O 1
ATOM 1093 N N . GLU A 1 147 ? -5.971 15.772 7.622 1.00 90.50 147 GLU A N 1
ATOM 1094 C CA . GLU A 1 147 ? -6.280 14.594 8.458 1.00 90.50 147 GLU A CA 1
ATOM 1095 C C . GLU A 1 147 ? -7.403 13.705 7.887 1.00 90.50 147 GLU A C 1
ATOM 1097 O O . GLU A 1 147 ? -7.392 12.482 8.056 1.00 90.50 147 GLU A O 1
ATOM 1102 N N . CYS A 1 148 ? -8.370 14.257 7.137 1.00 93.69 148 CYS A N 1
ATOM 1103 C CA . CYS A 1 148 ? -9.427 13.430 6.537 1.00 93.69 148 CYS A CA 1
ATOM 1104 C C . CYS A 1 148 ? -8.895 12.414 5.505 1.00 93.69 148 CYS A C 1
ATOM 1106 O O . CYS A 1 148 ? -9.589 11.440 5.190 1.00 93.69 148 CYS A O 1
ATOM 1108 N N . PHE A 1 149 ? -7.662 12.608 5.020 1.00 96.06 149 PHE A N 1
ATOM 1109 C CA . PHE A 1 149 ? -6.984 11.741 4.059 1.00 96.06 149 PHE A CA 1
ATOM 1110 C C . PHE A 1 149 ? -5.978 10.753 4.677 1.00 96.06 149 PHE A C 1
ATOM 1112 O O . PHE A 1 149 ? -5.368 10.005 3.913 1.00 96.06 149 PHE A O 1
ATOM 1119 N N . ASP A 1 150 ? -5.838 10.675 6.009 1.00 91.19 150 ASP A N 1
ATOM 1120 C CA . ASP A 1 150 ? -4.907 9.755 6.703 1.00 91.19 150 ASP A CA 1
ATOM 1121 C C . ASP A 1 150 ? -4.972 8.304 6.178 1.00 91.19 150 ASP A C 1
ATOM 1123 O O . ASP A 1 150 ? -3.951 7.633 6.027 1.00 91.19 150 ASP A O 1
ATOM 1127 N N . GLY A 1 151 ? -6.184 7.822 5.874 1.00 95.38 151 GLY A N 1
ATOM 1128 C CA . GLY A 1 151 ? -6.450 6.466 5.379 1.00 95.38 151 GLY A CA 1
ATOM 1129 C C . GLY A 1 151 ? -6.511 6.324 3.854 1.00 95.38 151 GLY A C 1
ATOM 1130 O O . GLY A 1 151 ? -6.989 5.301 3.363 1.00 95.38 151 GLY A O 1
ATOM 1131 N N . ASN A 1 152 ? -6.099 7.334 3.078 1.00 98.44 152 ASN A N 1
ATOM 1132 C CA . ASN A 1 152 ? -6.193 7.352 1.615 1.00 98.44 152 ASN A CA 1
ATOM 1133 C C . ASN A 1 152 ? -4.804 7.373 0.958 1.00 98.44 152 ASN A C 1
ATOM 1135 O O . ASN A 1 152 ? -4.057 8.340 1.080 1.00 98.44 152 ASN A O 1
ATOM 1139 N N . LEU A 1 153 ? -4.473 6.343 0.172 1.00 98.50 153 LEU A N 1
ATOM 1140 C CA . LEU A 1 153 ? -3.185 6.260 -0.525 1.00 98.50 153 LEU A CA 1
ATOM 1141 C C . LEU A 1 153 ? -3.281 6.694 -1.992 1.00 98.50 153 LEU A C 1
ATOM 1143 O O . LEU A 1 153 ? -4.183 6.283 -2.726 1.00 98.50 153 LEU A O 1
ATOM 1147 N N . CYS A 1 154 ? -2.289 7.461 -2.455 1.00 98.56 154 CYS A N 1
ATOM 1148 C CA . CYS A 1 154 ? -2.076 7.746 -3.872 1.00 98.56 154 CYS A CA 1
ATOM 1149 C C . CYS A 1 154 ? -0.621 7.487 -4.285 1.00 98.56 154 CYS A C 1
ATOM 1151 O O . CYS A 1 154 ? 0.308 8.090 -3.751 1.00 98.56 154 CYS A O 1
ATOM 1153 N N . ARG A 1 155 ? -0.419 6.639 -5.303 1.00 98.56 155 ARG A N 1
ATOM 1154 C CA . ARG A 1 155 ? 0.912 6.335 -5.866 1.00 98.56 155 ARG A CA 1
ATOM 1155 C C . ARG A 1 155 ? 1.351 7.283 -6.996 1.00 98.56 155 ARG A C 1
ATOM 1157 O O . ARG A 1 155 ? 2.499 7.226 -7.423 1.00 98.56 155 ARG A O 1
ATOM 1164 N N . CYS A 1 156 ? 0.456 8.140 -7.495 1.00 98.56 156 CYS A N 1
ATOM 1165 C CA . CYS A 1 156 ? 0.667 8.918 -8.725 1.00 98.56 156 CYS A CA 1
ATOM 1166 C C . CYS A 1 156 ? 0.920 10.418 -8.495 1.00 98.56 156 CYS A C 1
ATOM 1168 O O . CYS A 1 156 ? 1.858 10.977 -9.056 1.00 98.56 156 CYS A O 1
ATOM 1170 N N . THR A 1 157 ? 0.073 11.084 -7.702 1.00 98.12 157 THR A N 1
ATOM 1171 C CA . THR A 1 157 ? -0.006 12.559 -7.671 1.00 98.12 157 THR A CA 1
ATOM 1172 C C . THR A 1 157 ? 0.987 13.234 -6.731 1.00 98.12 157 THR A C 1
ATOM 1174 O O . THR A 1 157 ? 1.147 14.449 -6.801 1.00 98.12 157 THR A O 1
ATOM 1177 N N . GLY A 1 158 ? 1.608 12.485 -5.815 1.00 97.00 158 GLY A N 1
ATOM 1178 C CA . GLY A 1 158 ? 2.359 13.074 -4.701 1.00 97.00 158 GLY A CA 1
ATOM 1179 C C . GLY A 1 158 ? 1.476 13.857 -3.719 1.00 97.00 158 GLY A C 1
ATOM 1180 O O . GLY A 1 158 ? 1.989 14.707 -3.000 1.00 97.00 158 GLY A O 1
ATOM 1181 N N . TYR A 1 159 ? 0.160 13.595 -3.703 1.00 97.69 159 TYR A N 1
ATOM 1182 C CA . TYR A 1 159 ? -0.885 14.226 -2.874 1.00 97.69 159 TYR A CA 1
ATOM 1183 C C . TYR A 1 159 ? -1.130 15.725 -3.113 1.00 97.69 159 TYR A C 1
ATOM 1185 O O . TYR A 1 159 ? -2.267 16.168 -2.985 1.00 97.69 159 TYR A O 1
ATOM 1193 N N . ARG A 1 160 ? -0.117 16.500 -3.514 1.00 96.50 160 ARG A N 1
ATOM 1194 C CA . ARG A 1 160 ? -0.171 17.966 -3.609 1.00 96.50 160 ARG A CA 1
ATOM 1195 C C . ARG A 1 160 ? -1.397 18.526 -4.356 1.00 96.50 160 ARG A C 1
ATOM 1197 O O . ARG A 1 160 ? -2.166 19.218 -3.696 1.00 96.50 160 ARG A O 1
ATOM 1204 N N . PRO A 1 161 ? -1.689 18.163 -5.623 1.00 96.62 161 PRO A N 1
ATOM 1205 C CA . PRO A 1 161 ? -2.861 18.700 -6.324 1.00 96.62 161 PRO A CA 1
ATOM 1206 C C . PRO A 1 161 ? -4.207 18.257 -5.718 1.00 96.62 161 PRO A C 1
ATOM 1208 O O . PRO A 1 161 ? -5.207 18.948 -5.877 1.00 96.62 161 PRO A O 1
ATOM 1211 N N . ILE A 1 162 ? -4.252 17.134 -4.984 1.00 98.25 162 ILE A N 1
ATOM 1212 C CA . ILE A 1 162 ? -5.456 16.717 -4.243 1.00 98.25 162 ILE A CA 1
ATOM 1213 C C . ILE A 1 162 ? -5.681 17.660 -3.056 1.00 98.25 162 ILE A C 1
ATOM 1215 O O . ILE A 1 162 ? -6.800 18.122 -2.845 1.00 98.25 162 ILE A O 1
ATOM 1219 N N . LEU A 1 163 ? -4.616 17.985 -2.314 1.00 96.44 163 LEU A N 1
ATOM 1220 C CA . LEU A 1 163 ? -4.669 18.949 -1.214 1.00 96.44 163 LEU A CA 1
ATOM 1221 C C . LEU A 1 163 ? -4.981 20.364 -1.715 1.00 96.44 163 LEU A C 1
ATOM 1223 O O . LEU A 1 163 ? -5.797 21.042 -1.103 1.00 96.44 163 LEU A O 1
ATOM 1227 N N . ASP A 1 164 ? -4.394 20.800 -2.833 1.00 93.12 164 ASP A N 1
ATOM 1228 C CA . ASP A 1 164 ? -4.718 22.094 -3.448 1.00 93.12 164 ASP A CA 1
ATOM 1229 C C . ASP A 1 164 ? -6.194 22.176 -3.850 1.00 93.12 164 ASP A C 1
ATOM 1231 O O . ASP A 1 164 ? -6.847 23.177 -3.564 1.00 93.12 164 ASP A O 1
ATOM 1235 N N . ALA A 1 165 ? -6.748 21.109 -4.437 1.00 95.00 165 ALA A N 1
ATOM 1236 C CA . ALA A 1 165 ? -8.170 21.037 -4.751 1.00 95.00 165 ALA A CA 1
ATOM 1237 C C . ALA A 1 165 ? -9.054 21.069 -3.498 1.00 95.00 165 ALA A C 1
ATOM 1239 O O . ALA A 1 165 ? -10.028 21.820 -3.446 1.00 95.00 165 ALA A O 1
ATOM 1240 N N . ALA A 1 166 ? -8.710 20.281 -2.478 1.00 95.69 166 ALA A N 1
ATOM 1241 C CA . ALA A 1 166 ? -9.491 20.173 -1.253 1.00 95.69 166 ALA A CA 1
ATOM 1242 C C . ALA A 1 166 ? -9.495 21.480 -0.439 1.00 95.69 166 ALA A C 1
ATOM 1244 O O . ALA A 1 166 ? -10.542 21.909 0.040 1.00 95.69 166 ALA A O 1
ATOM 1245 N N . LYS A 1 167 ? -8.355 22.170 -0.335 1.00 93.62 167 LYS A N 1
ATOM 1246 C CA . LYS A 1 167 ? -8.217 23.405 0.459 1.00 93.62 167 LYS A CA 1
ATOM 1247 C C . LYS A 1 167 ? -9.060 24.576 -0.050 1.00 93.62 167 LYS A C 1
ATOM 1249 O O . LYS A 1 167 ? -9.416 25.444 0.739 1.00 93.62 167 LYS A O 1
ATOM 1254 N N . THR A 1 168 ? -9.519 24.542 -1.304 1.00 92.25 168 THR A N 1
ATOM 1255 C CA . THR A 1 168 ? -10.529 25.493 -1.817 1.00 92.25 168 THR A CA 1
ATOM 1256 C C . THR A 1 168 ? -11.876 25.455 -1.067 1.00 92.25 168 THR A C 1
ATOM 1258 O O . THR A 1 168 ? -12.716 26.327 -1.285 1.00 92.25 168 THR A O 1
ATOM 1261 N N . PHE A 1 169 ? -12.124 24.453 -0.213 1.00 92.19 169 PHE A N 1
ATOM 1262 C CA . PHE A 1 169 ? -13.300 24.400 0.665 1.00 92.19 169 PHE A CA 1
ATOM 1263 C C . PHE A 1 169 ? -13.071 25.030 2.054 1.00 92.19 169 PHE A C 1
ATOM 1265 O O . PHE A 1 169 ? -14.055 25.295 2.749 1.00 92.19 169 PHE A O 1
ATOM 1272 N N . ALA A 1 170 ? -11.819 25.304 2.440 1.00 88.88 170 ALA A N 1
ATOM 1273 C CA . ALA A 1 170 ? -11.460 25.989 3.688 1.00 88.88 170 ALA A CA 1
ATOM 1274 C C . ALA A 1 170 ? -11.425 27.523 3.554 1.00 88.88 170 ALA A C 1
ATOM 1276 O O . ALA A 1 170 ? -11.602 28.234 4.541 1.00 88.88 170 ALA A O 1
ATOM 1277 N N . ASP A 1 171 ? -11.216 28.040 2.341 1.00 71.75 171 ASP A N 1
ATOM 1278 C CA . ASP A 1 171 ? -11.096 29.478 2.087 1.00 71.75 171 ASP A CA 1
ATOM 1279 C C . ASP A 1 171 ? -12.438 30.225 2.274 1.00 71.75 171 ASP A C 1
ATOM 1281 O O . ASP A 1 171 ? -13.459 29.904 1.655 1.00 71.75 171 ASP A O 1
ATOM 1285 N N . MET A 1 172 ? -12.423 31.249 3.132 1.00 52.97 172 MET A N 1
ATOM 1286 C CA . MET A 1 172 ? -13.563 32.122 3.428 1.00 52.97 172 MET A CA 1
ATOM 1287 C C . MET A 1 172 ? -13.820 33.178 2.342 1.00 52.97 172 MET A C 1
ATOM 1289 O O . MET A 1 172 ? -14.982 33.534 2.124 1.00 52.97 172 MET A O 1
ATOM 1293 N N . ALA A 1 173 ? -12.795 33.654 1.623 1.00 48.94 173 ALA A N 1
ATOM 1294 C CA . ALA A 1 173 ? -12.959 34.654 0.558 1.00 48.94 173 ALA A CA 1
ATOM 1295 C C . ALA A 1 173 ? -13.865 34.115 -0.564 1.00 48.94 173 ALA A C 1
ATOM 1297 O O . ALA A 1 173 ? -14.742 34.808 -1.090 1.00 48.94 173 ALA A O 1
ATOM 1298 N N . TRP A 1 174 ? -13.745 32.813 -0.831 1.00 49.72 174 TRP A N 1
ATOM 1299 C CA . TRP A 1 174 ? -14.585 32.079 -1.774 1.00 49.72 174 TRP A CA 1
ATOM 1300 C C . TRP A 1 174 ? -16.051 31.920 -1.333 1.00 49.72 174 TRP A C 1
ATOM 1302 O O . TRP A 1 174 ? -16.936 31.702 -2.161 1.00 49.72 174 TRP A O 1
ATOM 1312 N N . LYS A 1 175 ? -16.340 32.046 -0.031 1.00 45.34 175 LYS A N 1
ATOM 1313 C CA . LYS A 1 175 ? -17.701 31.945 0.533 1.00 45.34 175 LYS A CA 1
ATOM 1314 C C . LYS A 1 175 ? -18.405 33.301 0.605 1.00 45.34 175 LYS A C 1
ATOM 1316 O O . LYS A 1 175 ? -19.638 33.339 0.547 1.00 45.34 175 LYS A O 1
ATOM 1321 N N . GLN A 1 176 ? -17.642 34.391 0.681 1.00 38.66 176 GLN A N 1
ATOM 1322 C CA . GLN A 1 176 ? -18.148 35.767 0.750 1.00 38.66 176 GLN A CA 1
ATOM 1323 C C . GLN A 1 176 ? -18.198 36.483 -0.612 1.00 38.66 176 GLN A C 1
ATOM 1325 O O . GLN A 1 176 ? -18.829 37.529 -0.716 1.00 38.66 176 GLN A O 1
ATOM 1330 N N . GLY A 1 177 ? -17.606 35.909 -1.667 1.00 37.28 177 GLY A N 1
ATOM 1331 C CA . GLY A 1 177 ? -17.676 36.466 -3.026 1.00 37.28 177 GLY A CA 1
ATOM 1332 C C . GLY A 1 177 ? -16.733 37.648 -3.268 1.00 37.28 177 GLY A C 1
ATOM 1333 O O . GLY A 1 177 ? -16.939 38.412 -4.203 1.00 37.28 177 GLY A O 1
ATOM 1334 N N . THR A 1 178 ? -15.697 37.796 -2.441 1.00 39.84 178 THR A N 1
ATOM 1335 C CA . THR A 1 178 ? -14.734 38.910 -2.464 1.00 39.84 178 THR A CA 1
ATOM 1336 C C . THR A 1 178 ? -13.504 38.649 -3.342 1.00 39.84 178 THR A C 1
ATOM 1338 O O . THR A 1 178 ? -12.483 39.317 -3.196 1.00 39.84 178 THR A O 1
ATOM 1341 N N . VAL A 1 179 ? -13.589 37.706 -4.288 1.00 43.78 179 VAL A N 1
ATOM 1342 C CA . VAL A 1 179 ? -12.567 37.542 -5.333 1.00 43.78 179 VAL A CA 1
ATOM 1343 C C . VAL A 1 179 ? -12.663 38.739 -6.280 1.00 43.78 179 VAL A C 1
ATOM 1345 O O . VAL A 1 179 ? -13.652 38.888 -6.999 1.00 43.78 179 VAL A O 1
ATOM 1348 N N . ALA A 1 180 ? -11.648 39.603 -6.267 1.00 39.19 180 ALA A N 1
ATOM 1349 C CA . ALA A 1 180 ? -11.576 40.749 -7.164 1.00 39.19 180 ALA A CA 1
ATOM 1350 C C . ALA A 1 180 ? -11.536 40.296 -8.635 1.00 39.19 180 ALA A C 1
ATOM 1352 O O . ALA A 1 180 ? -10.963 39.259 -8.975 1.00 39.19 180 ALA A O 1
ATOM 1353 N N . ALA A 1 181 ? -12.128 41.097 -9.527 1.00 36.50 181 ALA A N 1
ATOM 1354 C CA . ALA A 1 181 ? -12.239 40.774 -10.953 1.00 36.50 181 ALA A CA 1
ATOM 1355 C C . ALA A 1 181 ? -10.887 40.720 -11.703 1.00 36.50 181 ALA A C 1
ATOM 1357 O O . ALA A 1 181 ? -10.856 40.335 -12.870 1.00 36.50 181 ALA A O 1
ATOM 1358 N N . ASP A 1 182 ? -9.783 41.087 -11.044 1.00 37.75 182 ASP A N 1
ATOM 1359 C CA . ASP A 1 182 ? -8.409 40.977 -11.548 1.00 37.75 182 ASP A CA 1
ATOM 1360 C C . ASP A 1 182 ? -7.722 39.634 -11.218 1.00 37.75 182 ASP A C 1
ATOM 1362 O O . ASP A 1 182 ? -6.627 39.368 -11.713 1.00 37.75 182 ASP A O 1
ATOM 1366 N N . GLY A 1 183 ? -8.361 38.765 -10.424 1.00 39.41 183 GLY A N 1
ATOM 1367 C CA . GLY A 1 183 ? -7.832 37.446 -10.065 1.00 39.41 183 GLY A CA 1
ATOM 1368 C C . GLY A 1 183 ? -6.720 37.456 -9.009 1.00 39.41 183 GLY A C 1
ATOM 1369 O O . GLY A 1 183 ? -6.069 36.428 -8.815 1.00 39.41 183 GLY A O 1
ATOM 1370 N N . SER A 1 184 ? -6.491 38.575 -8.318 1.00 34.94 184 SER A N 1
ATOM 1371 C CA . SER A 1 184 ? -5.506 38.651 -7.236 1.00 34.94 184 SER A CA 1
ATOM 1372 C C . SER A 1 184 ? -5.964 37.896 -5.974 1.00 34.94 184 SER A C 1
ATOM 1374 O O . SER A 1 184 ? -7.045 38.118 -5.428 1.00 34.94 184 SER A O 1
ATOM 1376 N N . VAL A 1 185 ? -5.116 36.986 -5.480 1.00 36.22 185 VAL A N 1
ATOM 1377 C CA . VAL A 1 185 ? -5.301 36.314 -4.181 1.00 36.22 185 VAL A CA 1
ATOM 1378 C C . VAL A 1 185 ? -4.465 37.048 -3.137 1.00 36.22 185 VAL A C 1
ATOM 1380 O O . VAL A 1 185 ? -3.259 36.824 -3.018 1.00 36.22 185 VAL A O 1
ATOM 1383 N N . HIS A 1 186 ? -5.098 37.929 -2.363 1.00 32.25 186 HIS A N 1
ATOM 1384 C CA . HIS A 1 186 ? -4.448 38.563 -1.219 1.00 32.25 186 HIS A CA 1
ATOM 1385 C C . HIS A 1 186 ? -4.321 37.576 -0.053 1.00 32.25 186 HIS A C 1
ATOM 1387 O O . HIS A 1 186 ? -5.241 37.408 0.744 1.00 32.25 186 HIS A O 1
ATOM 1393 N N . ILE A 1 187 ? -3.148 36.951 0.070 1.00 31.92 187 ILE A N 1
ATOM 1394 C CA . ILE A 1 187 ? -2.748 36.241 1.289 1.00 31.92 187 ILE A CA 1
ATOM 1395 C C . ILE A 1 187 ? -2.427 37.298 2.354 1.00 31.92 187 ILE A C 1
ATOM 1397 O O . ILE A 1 187 ? -1.304 37.795 2.424 1.00 31.92 187 ILE A O 1
ATOM 1401 N N . THR A 1 188 ? -3.413 37.668 3.168 1.00 26.56 188 THR A N 1
ATOM 1402 C CA . THR A 1 188 ? -3.177 38.464 4.376 1.00 26.56 188 THR A CA 1
ATOM 1403 C C . THR A 1 188 ? -2.668 37.567 5.501 1.00 26.56 188 THR A C 1
ATOM 1405 O O . THR A 1 188 ? -3.214 36.496 5.772 1.00 26.56 188 THR A O 1
ATOM 1408 N N . GLU A 1 189 ? -1.593 37.992 6.163 1.00 25.89 189 GLU A N 1
ATOM 1409 C CA . GLU A 1 189 ? -1.070 37.300 7.342 1.00 25.89 189 GLU A CA 1
ATOM 1410 C C . GLU A 1 189 ? -2.080 37.351 8.508 1.00 25.89 189 GLU A C 1
ATOM 1412 O O . GLU A 1 189 ? -2.827 38.328 8.638 1.00 25.89 189 GLU A O 1
ATOM 1417 N N . PRO A 1 190 ? -2.130 36.319 9.373 1.00 27.41 190 PRO A N 1
ATOM 1418 C CA . PRO A 1 190 ? -3.090 36.263 10.470 1.00 27.41 190 PRO A CA 1
ATOM 1419 C C . PRO A 1 190 ? -2.743 37.296 11.548 1.00 27.41 190 PRO A C 1
ATOM 1421 O O . PRO A 1 190 ? -1.878 37.077 12.395 1.00 27.41 190 PRO A O 1
ATOM 1424 N N . ASN A 1 191 ? -3.449 38.426 11.540 1.00 26.44 191 ASN A N 1
ATOM 1425 C CA . ASN A 1 191 ? -3.267 39.473 12.536 1.00 26.44 191 ASN A CA 1
ATOM 1426 C C . ASN A 1 191 ? -3.865 39.037 13.887 1.00 26.44 191 ASN A C 1
ATOM 1428 O O . ASN A 1 191 ? -5.082 38.977 14.067 1.00 26.44 191 ASN A O 1
ATOM 1432 N N . THR A 1 192 ? -3.004 38.709 14.849 1.00 30.14 192 THR A N 1
ATOM 1433 C CA . THR A 1 192 ? -3.410 38.274 16.188 1.00 30.14 192 THR A CA 1
ATOM 1434 C C . THR A 1 192 ? -3.945 39.439 17.023 1.00 30.14 192 THR A C 1
ATOM 1436 O O . THR A 1 192 ? -3.164 40.160 17.649 1.00 30.14 192 THR A O 1
ATOM 1439 N N . LYS A 1 193 ? -5.273 39.582 17.099 1.00 27.70 193 LYS A N 1
ATOM 1440 C CA . LYS A 1 193 ? -6.003 40.162 18.245 1.00 27.70 193 LYS A CA 1
ATOM 1441 C C . LYS A 1 193 ? -7.488 39.802 18.153 1.00 27.70 193 LYS A C 1
ATOM 1443 O O . LYS A 1 193 ? -8.133 40.074 17.149 1.00 27.70 193 LYS A O 1
ATOM 1448 N N . GLY A 1 194 ? -8.003 39.139 19.188 1.00 27.62 194 GLY A N 1
ATOM 1449 C CA . GLY A 1 194 ? -9.362 38.596 19.199 1.00 27.62 194 GLY A CA 1
ATOM 1450 C C . GLY A 1 194 ? -10.449 39.628 19.513 1.00 27.62 194 GLY A C 1
ATOM 1451 O O . GLY A 1 194 ? -10.204 40.622 20.192 1.00 27.62 194 GLY A O 1
ATOM 1452 N N . GLY A 1 195 ? -11.666 39.328 19.060 1.00 23.66 195 GLY A N 1
ATOM 1453 C CA . GLY A 1 195 ? -12.901 40.043 19.381 1.00 23.66 195 GLY A CA 1
ATOM 1454 C C . GLY A 1 195 ? -14.101 39.250 18.857 1.00 23.66 195 GLY A C 1
ATOM 1455 O O . GLY A 1 195 ? -14.262 39.104 17.651 1.00 23.66 195 GLY A O 1
ATOM 1456 N N . CYS A 1 196 ? -14.895 38.675 19.760 1.00 25.70 196 CYS A N 1
ATOM 1457 C CA . CYS A 1 196 ? -16.082 37.871 19.441 1.00 25.70 196 CYS A CA 1
ATOM 1458 C C . CYS A 1 196 ? -17.326 38.766 19.263 1.00 25.70 196 CYS A C 1
ATOM 1460 O O . CYS A 1 196 ? -17.404 39.803 19.918 1.00 25.70 196 CYS A O 1
ATOM 1462 N N . GLY A 1 197 ? -18.330 38.344 18.477 1.00 24.81 197 GLY A N 1
ATOM 1463 C CA . GLY A 1 197 ? -19.686 38.903 18.616 1.00 24.81 197 GLY A CA 1
ATOM 1464 C C . GLY A 1 197 ? -20.630 38.763 17.417 1.00 24.81 197 GLY A C 1
ATOM 1465 O O . GLY A 1 197 ? -20.572 39.565 16.493 1.00 24.81 197 GLY A O 1
ATOM 1466 N N . ILE A 1 198 ? -21.553 37.796 17.500 1.00 26.56 198 ILE A N 1
ATOM 1467 C CA . ILE A 1 198 ? -22.716 37.565 16.615 1.00 26.56 198 ILE A CA 1
ATOM 1468 C C . ILE A 1 198 ? -23.884 37.141 17.541 1.00 26.56 198 ILE A C 1
ATOM 1470 O O . ILE A 1 198 ? -23.635 36.392 18.483 1.00 26.56 198 ILE A O 1
ATOM 1474 N N . ASP A 1 199 ? -25.145 37.567 17.399 1.00 28.30 199 ASP A N 1
ATOM 1475 C CA . ASP A 1 199 ? -25.788 38.428 16.384 1.00 28.30 199 ASP A CA 1
ATOM 1476 C C . ASP A 1 199 ? -26.634 39.550 17.044 1.00 28.30 199 ASP A C 1
ATOM 1478 O O . ASP A 1 199 ? -26.795 39.592 18.266 1.00 28.30 199 ASP A O 1
ATOM 1482 N N . GLY A 1 200 ? -27.198 40.467 16.251 1.00 29.77 200 GLY A N 1
ATOM 1483 C CA . GLY A 1 200 ? -28.007 41.585 16.738 1.00 29.77 200 GLY A CA 1
ATOM 1484 C C . GLY A 1 200 ? -29.468 41.238 17.056 1.00 29.77 200 GLY A C 1
ATOM 1485 O O . GLY A 1 200 ? -30.218 40.827 16.175 1.00 29.77 200 GLY A O 1
ATOM 1486 N N . CYS A 1 201 ? -29.924 41.535 18.281 1.00 24.19 201 CYS A N 1
ATOM 1487 C CA . CYS A 1 201 ? -31.335 41.827 18.581 1.00 24.19 201 CYS A CA 1
ATOM 1488 C C . CYS A 1 201 ? -31.515 42.484 19.964 1.00 24.19 201 CYS A C 1
ATOM 1490 O O . CYS A 1 201 ? -31.299 41.821 20.973 1.00 24.19 201 CYS A O 1
ATOM 1492 N N . CYS A 1 202 ? -31.979 43.745 20.017 1.00 23.78 202 CYS A N 1
ATOM 1493 C CA . CYS A 1 202 ? -33.087 44.210 20.882 1.00 23.78 202 CYS A CA 1
ATOM 1494 C C . CYS A 1 202 ? -33.306 45.734 20.814 1.00 23.78 202 CYS A C 1
ATOM 1496 O O . CYS A 1 202 ? -32.403 46.514 20.526 1.00 23.78 202 CYS A O 1
ATOM 1498 N N . ARG A 1 203 ? -34.548 46.158 21.079 1.00 26.36 203 ARG A N 1
ATOM 1499 C CA . ARG A 1 203 ? -34.982 47.567 21.134 1.00 26.36 203 ARG A CA 1
ATOM 1500 C C . ARG A 1 203 ? -34.551 48.215 22.461 1.00 26.36 203 ARG A C 1
ATOM 1502 O O . ARG A 1 203 ? -34.731 47.564 23.483 1.00 26.36 203 ARG A O 1
ATOM 1509 N N . LEU A 1 204 ? -34.199 49.510 22.465 1.00 23.67 204 LEU A N 1
ATOM 1510 C CA . LEU A 1 204 ? -34.962 50.596 23.133 1.00 23.67 204 LEU A CA 1
ATOM 1511 C C . LEU A 1 204 ? -34.169 51.916 23.304 1.00 23.67 204 LEU A C 1
ATOM 1513 O O . LEU A 1 204 ? -33.057 51.927 23.805 1.00 23.67 204 LEU A O 1
ATOM 1517 N N . GLN A 1 205 ? -34.876 53.013 23.004 1.00 22.98 205 GLN A N 1
ATOM 1518 C CA . GLN A 1 205 ? -34.816 54.353 23.622 1.00 22.98 205 GLN A CA 1
ATOM 1519 C C . GLN A 1 205 ? -33.589 55.285 23.484 1.00 22.98 205 GLN A C 1
ATOM 1521 O O . GLN A 1 205 ? -32.451 54.912 23.248 1.00 22.98 205 GLN A O 1
AT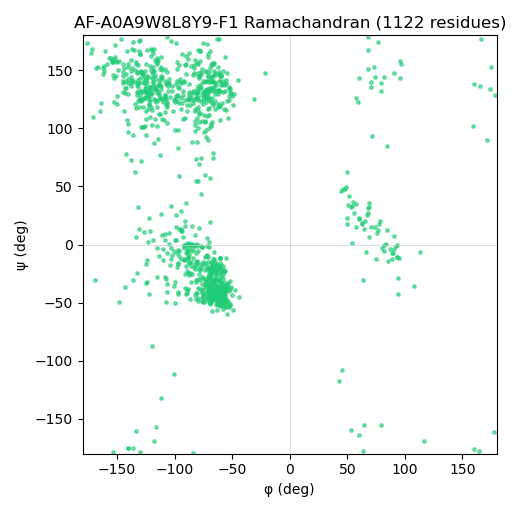OM 1526 N N . LYS A 1 206 ? -33.943 56.576 23.544 1.00 22.17 206 LYS A N 1
ATOM 1527 C CA . LYS A 1 206 ? -33.187 57.784 23.195 1.00 22.17 206 LYS A CA 1
ATOM 1528 C C . LYS A 1 206 ? -32.384 58.354 24.377 1.00 22.17 206 LYS A C 1
ATOM 1530 O O . LYS A 1 206 ? -32.972 58.486 25.443 1.00 22.17 206 LYS A O 1
ATOM 1535 N N . SER A 1 207 ? -31.215 58.932 24.057 1.00 22.39 207 SER A N 1
ATOM 1536 C CA . SER A 1 207 ? -30.670 60.192 24.630 1.00 22.39 207 SER A CA 1
ATOM 1537 C C . SER A 1 207 ? -30.244 60.206 26.123 1.00 22.39 207 SER A C 1
ATOM 1539 O O . SER A 1 207 ? -30.638 59.324 26.876 1.00 22.39 207 SER A O 1
ATOM 1541 N N . PRO A 1 208 ? -29.516 61.246 26.590 1.00 41.06 208 PRO A N 1
ATOM 1542 C CA . PRO A 1 208 ? -28.220 61.729 26.080 1.00 41.06 208 PRO A CA 1
ATOM 1543 C C . PRO A 1 208 ? -27.196 61.980 27.235 1.00 41.06 208 PRO A C 1
ATOM 1545 O O . PRO A 1 208 ? -27.395 61.504 28.346 1.00 41.06 208 PRO A O 1
ATOM 1548 N N . ASP A 1 209 ? -26.156 62.781 26.952 1.00 22.53 209 ASP A N 1
ATOM 1549 C CA . ASP A 1 209 ? -25.311 63.572 27.882 1.00 22.53 209 ASP A CA 1
ATOM 1550 C C . ASP A 1 209 ? -23.966 63.015 28.412 1.00 22.53 209 ASP A C 1
ATOM 1552 O O . ASP A 1 209 ? -23.712 61.815 28.469 1.00 22.53 209 ASP A O 1
ATOM 1556 N N . ALA A 1 210 ? -23.131 63.987 28.824 1.00 24.08 210 ALA A N 1
ATOM 1557 C CA . ALA A 1 210 ? -21.848 63.927 29.546 1.00 24.08 210 ALA A CA 1
ATOM 1558 C C . ALA A 1 210 ? -20.536 63.696 28.750 1.00 24.08 210 ALA A C 1
ATOM 1560 O O . ALA A 1 210 ? -19.973 62.608 28.663 1.00 24.08 210 ALA A O 1
ATOM 1561 N N . GLU A 1 211 ? -20.031 64.829 28.260 1.00 24.00 211 GLU A N 1
ATOM 1562 C CA . GLU A 1 211 ? -18.629 65.249 28.086 1.00 24.00 211 GLU A CA 1
ATOM 1563 C C . GLU A 1 211 ? -17.547 64.553 28.949 1.00 24.00 211 GLU A C 1
ATOM 1565 O O . GLU A 1 211 ? -17.736 64.349 30.147 1.00 24.00 211 GLU A O 1
ATOM 1570 N N . VAL A 1 212 ? -16.329 64.413 28.394 1.00 23.27 212 VAL A N 1
ATOM 1571 C CA . VAL A 1 212 ? -15.068 64.655 29.135 1.00 23.27 212 VAL A CA 1
ATOM 1572 C C . VAL A 1 212 ? -14.076 65.416 28.239 1.00 23.27 212 VAL A C 1
ATOM 1574 O O . VAL A 1 212 ? -13.927 65.113 27.055 1.00 23.27 212 VAL A O 1
ATOM 1577 N N . THR A 1 213 ? -13.415 66.421 28.814 1.00 22.83 213 THR A N 1
ATOM 1578 C CA . THR A 1 213 ? -12.666 67.480 28.114 1.00 22.83 213 THR A CA 1
ATOM 1579 C C . THR A 1 213 ? -11.181 67.163 27.870 1.00 22.83 213 THR A C 1
ATOM 1581 O O . THR A 1 213 ? -10.542 66.415 28.606 1.00 22.83 213 THR A O 1
ATOM 1584 N N . ILE A 1 214 ? -10.629 67.799 26.833 1.00 22.80 214 ILE A N 1
ATOM 1585 C CA . ILE A 1 214 ? -9.225 67.776 26.387 1.00 22.80 214 ILE A CA 1
ATOM 1586 C C . ILE A 1 214 ? -8.302 68.580 27.325 1.00 22.80 214 ILE A C 1
ATOM 1588 O O . ILE A 1 214 ? -8.690 69.645 27.801 1.00 22.80 214 ILE A O 1
ATOM 1592 N N . VAL A 1 215 ? -7.031 68.167 27.450 1.00 22.81 215 VAL A N 1
ATOM 1593 C CA . VAL A 1 215 ? -5.899 69.086 27.703 1.00 22.81 215 VAL A CA 1
ATOM 1594 C C . VAL A 1 215 ? -4.763 68.781 26.710 1.00 22.81 215 VAL A C 1
ATOM 1596 O O . VAL A 1 215 ? -4.320 67.640 26.605 1.00 22.81 215 VAL A O 1
ATOM 1599 N N . HIS A 1 216 ? -4.324 69.802 25.966 1.00 24.28 216 HIS A N 1
ATOM 1600 C CA . HIS A 1 216 ? -3.253 69.772 24.948 1.00 24.28 216 HIS A CA 1
ATOM 1601 C C . HIS A 1 216 ? -1.880 70.139 25.574 1.00 24.28 216 HIS A C 1
ATOM 1603 O O . HIS A 1 216 ? -1.852 70.886 26.546 1.00 24.28 216 HIS A O 1
ATOM 1609 N N . ASP A 1 217 ? -0.773 69.475 25.191 1.00 27.64 217 ASP A N 1
ATOM 1610 C CA . ASP A 1 217 ? 0.259 69.897 24.193 1.00 27.64 217 ASP A CA 1
ATOM 1611 C C . ASP A 1 217 ? 1.152 71.076 24.686 1.00 27.64 217 ASP A C 1
ATOM 1613 O O . ASP A 1 217 ? 0.621 71.998 25.302 1.00 27.64 217 ASP A O 1
ATOM 1617 N N . PRO A 1 218 ? 2.502 71.061 24.520 1.00 33.41 218 PRO A N 1
ATOM 1618 C CA . PRO A 1 218 ? 3.156 71.127 23.204 1.00 33.41 218 PRO A CA 1
ATOM 1619 C C . PRO A 1 218 ? 4.350 70.170 22.982 1.00 33.41 218 PRO A C 1
ATOM 1621 O O . PRO A 1 218 ? 5.237 70.065 23.828 1.00 33.41 218 PRO A O 1
ATOM 1624 N N . THR A 1 219 ? 4.474 69.589 21.778 1.00 21.92 219 THR A N 1
ATOM 1625 C CA . THR A 1 219 ? 5.589 69.881 20.825 1.00 21.92 219 THR A CA 1
ATOM 1626 C C . THR A 1 219 ? 5.640 68.940 19.601 1.00 21.92 219 THR A C 1
ATOM 1628 O O . THR A 1 219 ? 6.393 67.966 19.583 1.00 21.92 219 THR A O 1
ATOM 1631 N N . LYS A 1 220 ? 4.951 69.309 18.506 1.00 28.56 220 LYS A N 1
ATOM 1632 C CA . LYS A 1 220 ? 5.493 69.374 17.117 1.00 28.56 220 LYS A CA 1
ATOM 1633 C C . LYS A 1 220 ? 4.407 69.805 16.118 1.00 28.56 220 LYS A C 1
ATOM 1635 O O . LYS A 1 220 ? 3.330 69.225 16.077 1.00 28.56 220 LYS A O 1
ATOM 1640 N N . ALA A 1 221 ? 4.707 70.818 15.302 1.00 24.77 221 ALA A N 1
ATOM 1641 C CA . ALA A 1 221 ? 3.754 71.427 14.368 1.00 24.77 221 ALA A CA 1
ATOM 1642 C C . ALA A 1 221 ? 3.634 70.666 13.016 1.00 24.77 221 ALA A C 1
ATOM 1644 O O . ALA A 1 221 ? 4.650 70.155 12.539 1.00 24.77 221 ALA A O 1
ATOM 1645 N N . PRO A 1 222 ? 2.438 70.617 12.379 1.00 37.06 222 PRO A N 1
ATOM 1646 C CA . PRO A 1 222 ? 2.192 69.949 11.087 1.00 37.06 222 PRO A CA 1
ATOM 1647 C C . PRO A 1 222 ? 1.774 70.920 9.939 1.00 37.06 222 PRO A C 1
ATOM 1649 O O . PRO A 1 222 ? 1.992 72.125 10.041 1.00 37.06 222 PRO A O 1
ATOM 1652 N N . THR A 1 223 ? 1.081 70.387 8.907 1.00 26.77 223 THR A N 1
ATOM 1653 C CA . THR A 1 223 ? 0.431 71.014 7.705 1.00 26.77 223 THR A CA 1
ATOM 1654 C C . THR A 1 223 ? 1.313 71.142 6.442 1.00 26.77 223 THR A C 1
ATOM 1656 O O . THR A 1 223 ? 2.520 71.291 6.574 1.00 26.77 223 THR A O 1
ATOM 1659 N N . SER A 1 224 ? 0.831 71.064 5.182 1.00 25.00 224 SER A N 1
ATOM 1660 C CA . SER A 1 224 ? -0.511 70.889 4.533 1.00 25.00 224 SER A CA 1
ATOM 1661 C C . SER A 1 224 ? -0.331 70.176 3.149 1.00 25.00 224 SER A C 1
ATOM 1663 O O . SER A 1 224 ? 0.772 70.236 2.621 1.00 25.00 224 SER A O 1
ATOM 1665 N N . ILE A 1 225 ? -1.192 69.288 2.604 1.00 25.70 225 ILE A N 1
ATOM 1666 C CA . ILE A 1 225 ? -2.571 69.331 2.009 1.00 25.70 225 ILE A CA 1
ATOM 1667 C C . ILE A 1 225 ? -2.671 69.846 0.534 1.00 25.70 225 ILE A C 1
ATOM 1669 O O . ILE A 1 225 ? -2.204 70.936 0.236 1.00 25.70 225 ILE A O 1
ATOM 1673 N N . ALA A 1 226 ? -3.411 69.084 -0.312 1.00 25.06 226 ALA A N 1
ATOM 1674 C CA . ALA A 1 226 ? -3.911 69.340 -1.698 1.00 25.06 226 ALA A CA 1
ATOM 1675 C C . ALA A 1 226 ? -2.899 69.303 -2.883 1.00 25.06 226 ALA A C 1
ATOM 1677 O O . ALA A 1 226 ? -1.721 69.561 -2.690 1.00 25.06 226 ALA A O 1
ATOM 1678 N N . GLY A 1 227 ? -3.270 68.993 -4.145 1.00 23.38 227 GLY A N 1
ATOM 1679 C CA . GLY A 1 227 ? -4.534 68.466 -4.715 1.00 23.38 227 GLY A CA 1
ATOM 1680 C C . GLY A 1 227 ? -4.702 68.715 -6.244 1.00 23.38 227 GLY A C 1
ATOM 1681 O O . GLY A 1 227 ? -4.436 69.818 -6.705 1.00 23.38 227 GLY A O 1
ATOM 1682 N N . GLY A 1 228 ? -5.206 67.724 -7.012 1.00 22.11 228 GLY A N 1
ATOM 1683 C CA . GLY A 1 228 ? -5.538 67.801 -8.465 1.00 22.11 228 GLY A CA 1
ATOM 1684 C C . GLY A 1 228 ? -4.335 67.749 -9.436 1.00 22.11 228 GLY A C 1
ATOM 1685 O O . GLY A 1 228 ? -3.201 67.816 -8.987 1.00 22.11 228 GLY A O 1
ATOM 1686 N N . CYS A 1 229 ? -4.445 67.687 -10.773 1.00 22.22 229 CYS A N 1
ATOM 1687 C CA . CYS A 1 229 ? -5.403 67.175 -11.782 1.00 22.22 229 CYS A CA 1
ATOM 1688 C C . CYS A 1 229 ? -4.739 67.413 -13.186 1.00 22.22 229 CYS A C 1
ATOM 1690 O O . CYS A 1 229 ? -3.663 67.997 -13.253 1.00 22.22 229 CYS A O 1
ATOM 1692 N N . CYS A 1 230 ? -5.310 66.936 -14.302 1.00 28.88 230 CYS A N 1
ATOM 1693 C CA . CYS A 1 230 ? -4.613 66.680 -15.590 1.00 28.88 230 CYS A CA 1
ATOM 1694 C C . CYS A 1 230 ? -4.221 67.885 -16.505 1.00 28.88 230 CYS A C 1
ATOM 1696 O O . CYS A 1 230 ? -4.734 68.990 -16.340 1.00 28.88 230 CYS A O 1
ATOM 1698 N N . LYS A 1 231 ? -3.471 67.552 -17.594 1.00 26.36 231 LYS A N 1
ATOM 1699 C CA . LYS A 1 231 ? -2.946 68.342 -18.762 1.00 26.36 231 LYS A CA 1
ATOM 1700 C C . LYS A 1 231 ? -1.491 68.835 -18.582 1.00 26.36 231 LYS A C 1
ATOM 1702 O O . LYS A 1 231 ? -1.141 69.212 -17.478 1.00 26.36 231 LYS A O 1
ATOM 1707 N N . GLY A 1 232 ? -0.609 68.893 -19.594 1.00 24.56 232 GLY A N 1
ATOM 1708 C CA . GLY A 1 232 ? -0.642 68.477 -21.014 1.00 24.56 232 GLY A CA 1
ATOM 1709 C C . GLY A 1 232 ? 0.541 69.098 -21.812 1.00 24.56 232 GLY A C 1
ATOM 1710 O O . GLY A 1 232 ? 1.237 69.930 -21.247 1.00 24.56 232 GLY A O 1
ATOM 1711 N N . LEU A 1 233 ? 0.674 68.758 -23.110 1.00 23.69 233 LEU A N 1
ATOM 1712 C CA . LEU A 1 233 ? 1.522 69.384 -24.169 1.00 23.69 233 LEU A CA 1
ATOM 1713 C C . LEU A 1 233 ? 3.046 69.082 -24.261 1.00 23.69 233 LEU A C 1
ATOM 1715 O O . LEU A 1 233 ? 3.747 69.064 -23.262 1.00 23.69 233 LEU A O 1
ATOM 1719 N N . GLU A 1 234 ? 3.470 68.913 -25.533 1.00 23.83 234 GLU A N 1
ATOM 1720 C CA . GLU A 1 234 ? 4.736 69.299 -26.226 1.00 23.83 234 GLU A CA 1
ATOM 1721 C C . GLU A 1 234 ? 6.103 68.766 -25.710 1.00 23.83 234 GLU A C 1
ATOM 1723 O O . GLU A 1 234 ? 6.363 68.710 -24.519 1.00 23.83 234 GLU A O 1
ATOM 1728 N N . SER A 1 235 ? 6.869 68.063 -26.569 1.00 24.86 235 SER A N 1
ATOM 1729 C CA . SER A 1 235 ? 8.093 68.505 -27.304 1.00 24.86 235 SER A CA 1
ATOM 1730 C C . SER A 1 235 ? 9.331 68.706 -26.385 1.00 24.86 235 SER A C 1
ATOM 1732 O O . SER A 1 235 ? 9.203 69.105 -25.240 1.00 24.86 235 SER A O 1
ATOM 1734 N N . ASP A 1 236 ? 10.577 68.344 -26.724 1.00 24.44 236 ASP A N 1
ATOM 1735 C CA . ASP A 1 236 ? 11.239 68.240 -28.029 1.00 24.44 236 ASP A CA 1
ATOM 1736 C C . ASP A 1 236 ? 12.413 67.221 -28.075 1.00 24.44 236 ASP A C 1
ATOM 1738 O O . ASP A 1 236 ? 12.741 66.536 -27.108 1.00 24.44 236 ASP A O 1
ATOM 1742 N N . SER A 1 237 ? 13.053 67.123 -29.244 1.00 26.70 237 SER A N 1
ATOM 1743 C CA . SER A 1 237 ? 14.133 66.193 -29.624 1.00 26.70 237 SER A CA 1
ATOM 1744 C C . SER A 1 237 ? 15.529 66.395 -28.992 1.00 26.70 237 SER A C 1
ATOM 1746 O O . SER A 1 237 ? 15.994 67.525 -28.867 1.00 26.70 237 SER A O 1
ATOM 1748 N N . SER A 1 238 ? 16.283 65.298 -28.791 1.00 24.52 238 SER A N 1
ATOM 1749 C CA . SER A 1 238 ? 17.693 65.056 -29.238 1.00 24.52 238 SER A CA 1
ATOM 1750 C C . SER A 1 238 ? 18.201 63.717 -28.636 1.00 24.52 238 SER A C 1
ATOM 1752 O O . SER A 1 238 ? 17.826 63.368 -27.527 1.00 24.52 238 SER A O 1
ATOM 1754 N N . CYS A 1 239 ? 18.849 62.769 -29.334 1.00 22.75 239 CYS A N 1
ATOM 1755 C CA . CYS A 1 239 ? 20.140 62.771 -30.054 1.00 22.75 239 CYS A CA 1
ATOM 1756 C C . CYS A 1 239 ? 21.346 63.147 -29.158 1.00 22.75 239 CYS A C 1
ATOM 1758 O O . CYS A 1 239 ? 21.333 64.209 -28.562 1.00 22.75 239 CYS A O 1
ATOM 1760 N N . CYS A 1 240 ? 22.444 62.382 -29.037 1.00 26.97 240 CYS A N 1
ATOM 1761 C CA . CYS A 1 240 ? 22.864 61.129 -29.687 1.00 26.97 240 CYS A CA 1
ATOM 1762 C C . CYS A 1 240 ? 24.068 60.475 -28.949 1.00 26.97 240 CYS A C 1
ATOM 1764 O O . CYS A 1 240 ? 24.927 61.216 -28.497 1.00 26.97 240 CYS A O 1
ATOM 1766 N N . LYS A 1 241 ? 24.218 59.129 -29.033 1.00 27.28 241 LYS A N 1
ATOM 1767 C CA . LYS A 1 241 ? 25.468 58.307 -28.867 1.00 27.28 241 LYS A CA 1
ATOM 1768 C C . LYS A 1 241 ? 26.192 58.399 -27.483 1.00 27.28 241 LYS A C 1
ATOM 1770 O O . LYS A 1 241 ? 26.265 59.451 -26.886 1.00 27.28 241 LYS A O 1
ATOM 1775 N N . SER A 1 242 ? 26.789 57.351 -26.894 1.00 24.12 242 SER A N 1
ATOM 1776 C CA . SER A 1 242 ? 27.549 56.235 -27.490 1.00 24.12 242 SER A CA 1
ATOM 1777 C C . SER A 1 242 ? 27.846 55.050 -26.534 1.00 24.12 242 SER A C 1
ATOM 1779 O O . SER A 1 242 ? 28.165 55.269 -25.374 1.00 24.12 242 SER A O 1
ATOM 1781 N N . GLN A 1 243 ? 27.974 53.849 -27.127 1.00 25.61 243 GLN A N 1
ATOM 1782 C CA . GLN A 1 243 ? 28.886 52.730 -26.777 1.00 25.61 243 GLN A CA 1
ATOM 1783 C C . GLN A 1 243 ? 28.676 51.806 -25.544 1.00 25.61 243 GLN A C 1
ATOM 1785 O O . GLN A 1 243 ? 28.344 52.220 -24.444 1.00 25.61 243 GLN A O 1
ATOM 1790 N N . LYS A 1 244 ? 29.048 50.529 -25.791 1.00 23.86 244 LYS A N 1
ATOM 1791 C CA . LYS A 1 244 ? 29.241 49.360 -24.897 1.00 23.86 244 LYS A CA 1
ATOM 1792 C C . LYS A 1 244 ? 27.987 48.704 -24.289 1.00 23.86 244 LYS A C 1
ATOM 1794 O O . LYS A 1 244 ? 27.579 49.004 -23.175 1.00 23.86 244 LYS A O 1
ATOM 1799 N N . ARG A 1 245 ? 27.477 47.672 -24.981 1.00 21.98 245 ARG A N 1
ATOM 1800 C CA . ARG A 1 245 ? 26.626 46.635 -24.371 1.00 21.98 245 ARG A CA 1
ATOM 1801 C C . ARG A 1 245 ? 27.473 45.706 -23.495 1.00 21.98 245 ARG A C 1
ATOM 1803 O O . ARG A 1 245 ? 28.168 44.839 -24.019 1.00 21.98 245 ARG A O 1
ATOM 1810 N N . HIS A 1 246 ? 27.364 45.859 -22.181 1.00 24.34 246 HIS A N 1
ATOM 1811 C CA . HIS A 1 246 ? 27.340 44.707 -21.284 1.00 24.34 246 HIS A CA 1
ATOM 1812 C C . HIS A 1 246 ? 25.867 44.325 -21.111 1.00 24.34 246 HIS A C 1
ATOM 1814 O O . HIS A 1 246 ? 25.133 45.062 -20.459 1.00 24.34 246 HIS A O 1
ATOM 1820 N N . ASP A 1 247 ? 25.426 43.199 -21.676 1.00 24.88 247 ASP A N 1
ATOM 1821 C CA . ASP A 1 247 ? 24.105 42.637 -21.356 1.00 24.88 247 ASP A CA 1
ATOM 1822 C C . ASP A 1 247 ? 24.177 41.888 -20.013 1.00 24.88 247 ASP A C 1
ATOM 1824 O O . ASP A 1 247 ? 24.087 40.666 -19.930 1.00 24.88 247 ASP A O 1
ATOM 1828 N N . SER A 1 248 ? 24.350 42.655 -18.934 1.00 31.11 248 SER A N 1
ATOM 1829 C CA . SER A 1 248 ? 24.012 42.247 -17.568 1.00 31.11 248 SER A CA 1
ATOM 1830 C C . SER A 1 248 ? 22.618 42.781 -17.225 1.00 31.11 248 SER A C 1
ATOM 1832 O O . SER A 1 248 ? 22.445 43.583 -16.310 1.00 31.11 248 SER A O 1
ATOM 1834 N N . GLY A 1 249 ? 21.631 42.375 -18.025 1.00 24.72 249 GLY A N 1
ATOM 1835 C CA . GLY A 1 249 ? 20.225 42.711 -17.839 1.00 24.72 249 GLY A CA 1
ATOM 1836 C C . GLY A 1 249 ? 19.491 41.595 -17.109 1.00 24.72 249 GLY A C 1
ATOM 1837 O O . GLY A 1 249 ? 18.829 40.778 -17.748 1.00 24.72 249 GLY A O 1
ATOM 1838 N N . VAL A 1 250 ? 19.570 41.570 -15.775 1.00 29.62 250 VAL A N 1
ATOM 1839 C CA . VAL A 1 250 ? 18.527 40.905 -14.981 1.00 29.62 250 VAL A CA 1
ATOM 1840 C C . VAL A 1 250 ? 17.293 41.790 -15.090 1.00 29.62 250 VAL A C 1
ATOM 1842 O O . VAL A 1 250 ? 17.125 42.744 -14.336 1.00 29.62 250 VAL A O 1
ATOM 1845 N N . ALA A 1 251 ? 16.466 41.520 -16.096 1.00 25.98 251 ALA A N 1
ATOM 1846 C CA . ALA A 1 251 ? 15.151 42.122 -16.180 1.00 25.98 251 ALA A CA 1
ATOM 1847 C C . ALA A 1 251 ? 14.304 41.541 -15.044 1.00 25.98 251 ALA A C 1
ATOM 1849 O O . ALA A 1 251 ? 13.851 40.399 -15.127 1.00 25.98 251 ALA A O 1
ATOM 1850 N N . GLU A 1 252 ? 14.092 42.328 -13.989 1.00 32.53 252 GLU A N 1
ATOM 1851 C CA . GLU A 1 252 ? 13.007 42.103 -13.037 1.00 32.53 252 GLU A CA 1
ATOM 1852 C C . GLU A 1 252 ? 11.674 42.331 -13.760 1.00 32.53 252 GLU A C 1
ATOM 1854 O O . GLU A 1 252 ? 11.034 43.379 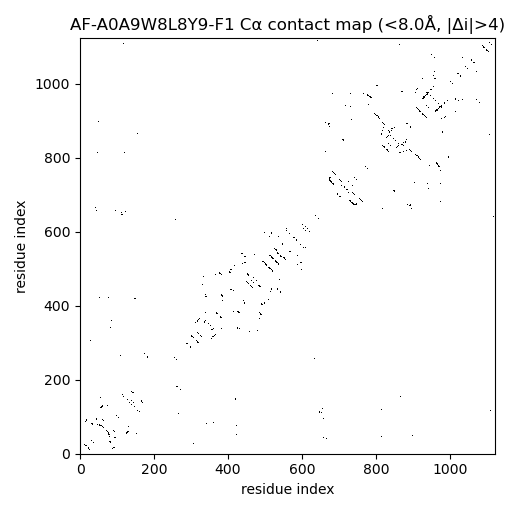-13.674 1.00 32.53 252 GLU A O 1
ATOM 1859 N N . CYS A 1 253 ? 11.257 41.330 -14.531 1.00 28.48 253 CYS A N 1
ATOM 1860 C CA . CYS A 1 253 ? 9.871 41.200 -14.922 1.00 28.48 253 CYS A CA 1
ATOM 1861 C C . CYS A 1 253 ? 9.060 40.890 -13.658 1.00 28.48 253 CYS A C 1
ATOM 1863 O O . CYS A 1 253 ? 9.251 39.848 -13.026 1.00 28.48 253 CYS A O 1
ATOM 1865 N N . ASN A 1 254 ? 8.100 41.761 -13.337 1.00 36.75 254 ASN A N 1
ATOM 1866 C CA . ASN A 1 254 ? 6.959 41.427 -12.481 1.00 36.75 254 ASN A CA 1
ATOM 1867 C C . ASN A 1 254 ? 6.033 40.442 -13.225 1.00 36.75 254 ASN A C 1
ATOM 1869 O O . ASN A 1 254 ? 4.863 40.726 -13.480 1.00 36.75 254 ASN A O 1
ATOM 1873 N N . ASP A 1 255 ? 6.587 39.299 -13.632 1.00 43.53 255 ASP A N 1
ATOM 1874 C CA . ASP A 1 255 ? 5.871 38.241 -14.327 1.00 43.53 255 ASP A CA 1
ATOM 1875 C C . ASP A 1 255 ? 4.945 37.549 -13.328 1.00 43.53 255 ASP A C 1
ATOM 1877 O O . ASP A 1 255 ? 5.373 36.840 -12.411 1.00 43.53 255 ASP A O 1
ATOM 1881 N N . VAL A 1 256 ? 3.645 37.764 -13.526 1.00 54.78 256 VAL A N 1
ATOM 1882 C CA . VAL A 1 256 ? 2.588 37.021 -12.842 1.00 54.78 256 VAL A CA 1
ATOM 1883 C C . VAL A 1 256 ? 2.852 35.531 -13.050 1.00 54.78 256 VAL A C 1
ATOM 1885 O O . VAL A 1 256 ? 2.969 35.069 -14.186 1.00 54.78 256 VAL A O 1
ATOM 1888 N N . ASN A 1 257 ? 2.946 34.767 -11.960 1.00 75.50 257 ASN A N 1
ATOM 1889 C CA . ASN A 1 257 ? 3.202 33.333 -12.043 1.00 75.50 257 ASN A CA 1
ATOM 1890 C C . ASN A 1 257 ? 2.070 32.645 -12.826 1.00 75.50 257 ASN A C 1
ATOM 1892 O O . ASN A 1 257 ? 0.970 32.477 -12.298 1.00 75.50 257 ASN A O 1
ATOM 1896 N N . GLN A 1 258 ? 2.353 32.226 -14.066 1.00 82.94 258 GLN A N 1
ATOM 1897 C CA . GLN A 1 258 ? 1.363 31.635 -14.975 1.00 82.94 258 GLN A CA 1
ATOM 1898 C C . GLN A 1 258 ? 0.632 30.446 -14.338 1.00 82.94 258 GLN A C 1
ATOM 1900 O O . GLN A 1 258 ? -0.558 30.274 -14.572 1.00 82.94 258 GLN A O 1
ATOM 1905 N N . ALA A 1 259 ? 1.308 29.674 -13.480 1.00 82.19 259 ALA A N 1
ATOM 1906 C CA . ALA A 1 259 ? 0.698 28.548 -12.781 1.00 82.19 259 ALA A CA 1
ATOM 1907 C C . ALA A 1 259 ? -0.422 28.973 -11.818 1.00 82.19 259 ALA A C 1
ATOM 1909 O O . ALA A 1 259 ? -1.469 28.329 -11.778 1.00 82.19 259 ALA A O 1
ATOM 1910 N N . GLU A 1 260 ? -0.224 30.058 -11.063 1.00 83.00 260 GLU A N 1
ATOM 1911 C CA . GLU A 1 260 ? -1.251 30.587 -10.158 1.00 83.00 260 GLU A CA 1
ATOM 1912 C C . GLU A 1 260 ? -2.340 31.337 -10.940 1.00 83.00 260 GLU A C 1
ATOM 1914 O O . GLU A 1 260 ? -3.510 31.238 -10.581 1.00 83.00 260 GLU A O 1
ATOM 1919 N N . ALA A 1 261 ? -1.995 32.010 -12.046 1.00 83.88 261 ALA A N 1
ATOM 1920 C CA . ALA A 1 261 ? -2.972 32.650 -12.931 1.00 83.88 261 ALA A CA 1
ATOM 1921 C C . ALA A 1 261 ? -3.915 31.627 -13.595 1.00 83.88 261 ALA A C 1
ATOM 1923 O O . ALA A 1 261 ? -5.134 31.792 -13.547 1.00 83.88 261 ALA A O 1
ATOM 1924 N N . ASP A 1 262 ? -3.374 30.535 -14.148 1.00 84.62 262 ASP A N 1
ATOM 1925 C CA . ASP A 1 262 ? -4.162 29.448 -14.743 1.00 84.62 262 ASP A CA 1
ATOM 1926 C C . ASP A 1 262 ? -5.039 28.769 -13.678 1.00 84.62 262 ASP A C 1
ATOM 1928 O O . ASP A 1 262 ? -6.231 28.545 -13.894 1.00 84.62 262 ASP A O 1
ATOM 1932 N N . LYS A 1 263 ? -4.483 28.516 -12.485 1.00 85.25 263 LYS A N 1
ATOM 1933 C CA . LYS A 1 263 ? -5.213 27.968 -11.334 1.00 85.25 263 LYS A CA 1
ATOM 1934 C C . LYS A 1 263 ? -6.357 28.885 -10.890 1.00 85.25 263 LYS A C 1
ATOM 1936 O O . LYS A 1 263 ? -7.470 28.397 -10.709 1.00 85.25 263 LYS A O 1
ATOM 1941 N N . ALA A 1 264 ? -6.131 30.193 -10.772 1.00 85.50 264 ALA A N 1
ATOM 1942 C CA . ALA A 1 264 ? -7.165 31.172 -10.435 1.00 85.50 264 ALA A CA 1
ATOM 1943 C C . ALA A 1 264 ? -8.261 31.255 -11.516 1.00 85.50 264 ALA A C 1
ATOM 1945 O O . ALA A 1 264 ? -9.447 31.277 -11.189 1.00 85.50 264 ALA A O 1
ATOM 1946 N N . ALA A 1 265 ? -7.884 31.216 -12.800 1.00 86.75 265 ALA A N 1
ATOM 1947 C CA . ALA A 1 265 ? -8.806 31.244 -13.940 1.00 86.75 265 ALA A CA 1
ATOM 1948 C C . ALA A 1 265 ? -9.617 29.945 -14.136 1.00 86.75 265 ALA A C 1
ATOM 1950 O O . ALA A 1 265 ? -10.658 29.955 -14.803 1.00 86.75 265 ALA A O 1
ATOM 1951 N N . VAL A 1 266 ? -9.143 28.822 -13.586 1.00 87.56 266 VAL A N 1
ATOM 1952 C CA . VAL A 1 266 ? -9.913 27.578 -13.448 1.00 87.56 266 VAL A CA 1
ATOM 1953 C C . VAL A 1 266 ? -10.827 27.658 -12.223 1.00 87.56 266 VAL A C 1
ATOM 1955 O O . VAL A 1 266 ? -12.018 27.381 -12.345 1.00 87.56 266 VAL A O 1
ATOM 1958 N N . ILE A 1 267 ? -10.301 28.101 -11.074 1.00 87.31 267 ILE A N 1
ATOM 1959 C CA . ILE A 1 267 ? -11.060 28.235 -9.824 1.00 87.31 267 ILE A CA 1
ATOM 1960 C C . ILE A 1 267 ? -12.273 29.150 -9.998 1.00 87.31 267 ILE A C 1
ATOM 1962 O O . ILE A 1 267 ? -13.362 28.770 -9.582 1.00 87.31 267 ILE A O 1
ATOM 1966 N N . SER A 1 268 ? -12.131 30.309 -10.650 1.00 85.50 268 SER A N 1
ATOM 1967 C CA . SER A 1 268 ? -13.216 31.291 -10.832 1.00 85.50 268 SER A CA 1
ATOM 1968 C C . SER A 1 268 ? -14.442 30.774 -11.600 1.00 85.50 268 SER A C 1
ATOM 1970 O O . SER A 1 268 ? -15.480 31.431 -11.599 1.00 85.50 268 SER A O 1
ATOM 1972 N N . LYS A 1 269 ? -14.342 29.598 -12.234 1.00 88.81 269 LYS A N 1
ATOM 1973 C CA . LYS A 1 269 ? -15.424 28.936 -12.979 1.00 88.81 269 LYS A CA 1
ATOM 1974 C C . LYS A 1 269 ? -16.111 27.816 -12.195 1.00 88.81 269 LYS A C 1
ATOM 1976 O O . LYS A 1 269 ? -17.067 27.240 -12.705 1.00 88.81 269 LYS A O 1
ATOM 1981 N N . PHE A 1 270 ? -15.616 27.471 -11.006 1.00 90.69 270 PHE A N 1
ATOM 1982 C CA . PHE A 1 270 ? -16.169 26.376 -10.215 1.00 90.69 270 PHE A CA 1
ATOM 1983 C C . PHE A 1 270 ? -17.558 26.677 -9.672 1.00 90.69 270 PHE A C 1
ATOM 1985 O O . PHE A 1 270 ? -17.942 27.817 -9.409 1.00 90.69 270 PHE A O 1
ATOM 1992 N N . GLN A 1 271 ? -18.293 25.606 -9.418 1.00 87.25 271 GLN A N 1
ATOM 1993 C CA . GLN A 1 271 ? -19.553 25.672 -8.710 1.00 87.25 271 GLN A CA 1
ATOM 1994 C C . GLN A 1 271 ? -19.304 25.968 -7.222 1.00 87.25 271 GLN A C 1
ATOM 1996 O O . GLN A 1 271 ? -18.365 25.462 -6.580 1.00 87.25 271 GLN A O 1
ATOM 2001 N N . ARG A 1 272 ? -20.169 26.809 -6.647 1.00 87.69 272 ARG A N 1
ATOM 2002 C CA . ARG A 1 272 ? -20.246 26.997 -5.197 1.00 87.69 272 ARG A CA 1
ATOM 2003 C C . ARG A 1 272 ? -20.811 25.725 -4.573 1.00 87.69 272 ARG A C 1
ATOM 2005 O O . ARG A 1 272 ? -21.807 25.192 -5.045 1.00 87.69 272 ARG A O 1
ATOM 2012 N N . TYR A 1 273 ? -20.174 25.253 -3.506 1.00 91.06 273 TYR A N 1
ATOM 2013 C CA . TYR A 1 273 ? -20.723 24.166 -2.704 1.00 91.06 273 TYR A CA 1
ATOM 2014 C C . TYR A 1 273 ? -21.885 24.678 -1.854 1.00 91.06 273 TYR A C 1
ATOM 2016 O O . TYR A 1 273 ? -21.747 25.667 -1.129 1.00 91.06 273 TYR A O 1
ATOM 2024 N N . ASP A 1 274 ? -23.014 23.992 -1.978 1.00 90.69 274 ASP A N 1
ATOM 2025 C CA . ASP A 1 274 ? -24.266 24.263 -1.289 1.00 90.69 274 ASP A CA 1
ATOM 2026 C C . ASP A 1 274 ? -24.709 22.977 -0.566 1.00 90.69 274 ASP A C 1
ATOM 2028 O O . ASP A 1 274 ? -25.236 22.068 -1.213 1.00 90.69 274 ASP A O 1
ATOM 2032 N N . PRO A 1 275 ? -24.509 22.883 0.764 1.00 90.69 275 PRO A N 1
ATOM 2033 C CA . PRO A 1 275 ? -24.906 21.715 1.553 1.00 90.69 275 PRO A CA 1
ATOM 2034 C C . PRO A 1 275 ? -26.412 21.411 1.527 1.00 90.69 275 PRO A C 1
ATOM 2036 O O . PRO A 1 275 ? -26.824 20.352 1.992 1.00 90.69 275 PRO A O 1
ATOM 2039 N N . THR A 1 276 ? -27.262 22.317 1.027 1.00 91.44 276 THR A N 1
ATOM 2040 C CA . THR A 1 276 ? -28.712 22.072 0.927 1.00 91.44 276 THR A CA 1
ATOM 2041 C C . THR A 1 276 ? -29.093 21.204 -0.275 1.00 91.44 276 THR A C 1
ATOM 2043 O O . THR A 1 276 ? -30.177 20.624 -0.286 1.00 91.44 276 THR A O 1
ATOM 2046 N N . GLN A 1 277 ? -28.196 21.070 -1.260 1.00 91.62 277 GLN A N 1
ATOM 2047 C CA . GLN A 1 277 ? -28.393 20.254 -2.468 1.00 91.62 277 GLN A CA 1
ATOM 2048 C C . GLN A 1 277 ? -27.866 18.820 -2.317 1.00 91.62 277 GLN A C 1
ATOM 2050 O O . GLN A 1 277 ? -27.962 18.010 -3.240 1.00 91.62 277 GLN A O 1
ATOM 2055 N N . ASP A 1 278 ? -27.310 18.500 -1.151 1.00 93.88 278 ASP A N 1
ATOM 2056 C CA . ASP A 1 278 ? -26.819 17.174 -0.827 1.00 93.88 278 ASP A CA 1
ATOM 2057 C C . ASP A 1 278 ? -27.924 16.116 -0.749 1.00 93.88 278 ASP A C 1
ATOM 2059 O O . ASP A 1 278 ? -29.081 16.401 -0.434 1.00 93.88 278 ASP A O 1
ATOM 2063 N N . LEU A 1 279 ? -27.545 14.847 -0.954 1.00 93.88 279 LEU A N 1
ATOM 2064 C CA . LEU A 1 279 ? -28.460 13.725 -0.750 1.00 93.88 279 LEU A CA 1
ATOM 2065 C C . LEU A 1 279 ? -29.045 13.761 0.670 1.00 93.88 279 LEU A C 1
ATOM 2067 O O . LEU A 1 279 ? -28.323 13.582 1.665 1.00 93.88 279 LEU A O 1
ATOM 2071 N N . ILE A 1 280 ? -30.366 13.952 0.731 1.00 94.69 280 ILE A N 1
ATOM 2072 C CA . ILE A 1 280 ? -31.149 13.921 1.965 1.00 94.69 280 ILE A CA 1
ATOM 2073 C C . ILE A 1 280 ? -31.016 12.559 2.648 1.00 94.69 280 ILE A C 1
ATOM 2075 O O . ILE A 1 280 ? -30.947 11.516 1.992 1.00 94.69 280 ILE A O 1
ATOM 2079 N N . PHE A 1 281 ? -31.019 12.558 3.980 1.00 97.00 281 PHE A N 1
ATOM 2080 C CA . PHE A 1 281 ? -31.131 11.313 4.730 1.00 97.00 281 PHE A CA 1
ATOM 2081 C C . PHE A 1 281 ? -32.569 10.774 4.607 1.00 97.00 281 PHE A C 1
ATOM 2083 O O . PHE A 1 281 ? -33.504 11.522 4.904 1.00 97.00 281 PHE A O 1
ATOM 2090 N N . PRO A 1 282 ? -32.786 9.511 4.190 1.00 96.56 282 PRO A N 1
ATOM 2091 C CA . PRO A 1 282 ? -34.121 8.955 3.994 1.00 96.56 282 PRO A CA 1
ATOM 2092 C C . PRO A 1 282 ? -34.971 9.029 5.277 1.00 96.56 282 PRO A C 1
ATOM 2094 O O . PRO A 1 282 ? -34.646 8.347 6.252 1.00 96.56 282 PRO A O 1
ATOM 2097 N N . PRO A 1 283 ? -36.097 9.776 5.303 1.00 93.25 283 PRO A N 1
ATOM 2098 C CA . PRO A 1 283 ? -36.896 9.951 6.524 1.00 93.25 283 PRO A CA 1
ATOM 2099 C C . PRO A 1 283 ? -37.453 8.637 7.094 1.00 93.25 283 PRO A C 1
ATOM 2101 O O . PRO A 1 283 ? -37.670 8.512 8.299 1.00 93.25 283 PRO A O 1
ATOM 2104 N N . PHE A 1 284 ? -37.632 7.625 6.236 1.00 92.38 284 PHE A N 1
ATOM 2105 C CA . PHE A 1 284 ? -37.965 6.259 6.643 1.00 92.38 284 PHE A CA 1
ATOM 2106 C C . PHE A 1 284 ? -36.956 5.681 7.651 1.00 92.38 284 PHE A C 1
ATOM 2108 O O . PHE A 1 284 ? -37.374 5.048 8.612 1.00 92.38 284 PHE A O 1
ATOM 2115 N N . LEU A 1 285 ? -35.652 5.933 7.497 1.00 94.31 285 LEU A N 1
ATOM 2116 C CA . LEU A 1 285 ? -34.629 5.354 8.376 1.00 94.31 285 LEU A CA 1
ATOM 2117 C C . LEU A 1 285 ? -34.651 5.940 9.798 1.00 94.31 285 LEU A C 1
ATOM 2119 O O . LEU A 1 285 ? -34.268 5.254 10.742 1.00 94.31 285 LEU A O 1
ATOM 2123 N N . ILE A 1 286 ? -35.160 7.166 9.980 1.00 92.88 286 ILE A N 1
ATOM 2124 C CA . ILE A 1 286 ? -35.405 7.733 11.319 1.00 92.88 286 ILE A CA 1
ATOM 2125 C C . ILE A 1 286 ? -36.537 6.958 12.009 1.00 92.88 286 ILE A C 1
ATOM 2127 O O . ILE A 1 286 ? -36.413 6.576 13.170 1.00 92.88 286 ILE A O 1
ATOM 2131 N N . ARG A 1 287 ? -37.627 6.687 11.279 1.00 90.12 287 ARG A N 1
ATOM 2132 C CA . ARG A 1 287 ? -38.779 5.910 11.769 1.00 90.12 287 ARG A CA 1
ATOM 2133 C C . ARG A 1 287 ? -38.412 4.451 12.054 1.00 90.12 287 ARG A C 1
ATOM 2135 O O . ARG A 1 287 ? -38.785 3.932 13.102 1.00 90.12 287 ARG A O 1
ATOM 2142 N N . TYR A 1 288 ? -37.611 3.844 11.175 1.00 89.56 288 TYR A N 1
ATOM 2143 C CA . TYR A 1 288 ? -37.038 2.505 11.334 1.00 89.56 288 TYR A CA 1
ATOM 2144 C C . TYR A 1 288 ? -36.259 2.382 12.649 1.00 89.56 288 TYR A C 1
ATOM 2146 O O . TYR A 1 288 ? -36.580 1.518 13.462 1.00 89.56 288 TYR A O 1
ATOM 2154 N N . ALA A 1 289 ? -35.297 3.284 12.882 1.00 87.62 289 ALA A N 1
ATOM 2155 C CA . ALA A 1 289 ? -34.454 3.289 14.079 1.00 87.62 289 ALA A CA 1
ATOM 2156 C C . ALA A 1 289 ? -35.227 3.609 15.371 1.00 87.62 289 ALA A C 1
ATOM 2158 O O . ALA A 1 289 ? -34.886 3.095 16.428 1.00 87.62 289 ALA A O 1
ATOM 2159 N N . LYS A 1 290 ? -36.273 4.443 15.308 1.00 84.94 290 LYS A N 1
ATOM 2160 C CA . LYS A 1 290 ? -37.106 4.780 16.478 1.00 84.94 290 LYS A CA 1
ATOM 2161 C C . LYS A 1 290 ? -38.206 3.760 16.791 1.00 84.94 290 LYS A C 1
ATOM 2163 O O . LYS A 1 290 ? -38.952 3.991 17.736 1.00 84.94 290 LYS A O 1
ATOM 2168 N N . HIS A 1 291 ? -38.336 2.680 16.014 1.00 80.38 291 HIS A N 1
ATOM 2169 C CA . HIS A 1 291 ? -39.457 1.733 16.111 1.00 80.38 291 HIS A CA 1
ATOM 2170 C C . HIS A 1 291 ? -40.838 2.425 15.985 1.00 80.38 291 HIS A C 1
ATOM 2172 O O . HIS A 1 291 ? -41.799 2.080 16.664 1.00 80.38 291 HIS A O 1
ATOM 2178 N N . MET A 1 292 ? -40.929 3.449 15.124 1.00 62.00 292 MET A N 1
ATOM 2179 C CA . MET A 1 292 ? -42.128 4.276 14.917 1.00 62.00 292 MET A CA 1
ATOM 2180 C C . MET A 1 292 ? -42.714 4.039 13.519 1.00 62.00 292 MET A C 1
ATOM 2182 O O . MET A 1 292 ? -42.518 4.852 12.610 1.00 62.00 292 MET A O 1
ATOM 2186 N N . THR A 1 293 ? -43.416 2.923 13.325 1.00 60.44 293 THR A N 1
ATOM 2187 C CA . THR A 1 293 ? -44.013 2.536 12.034 1.00 60.44 293 THR A CA 1
ATOM 2188 C C . THR A 1 293 ? -45.532 2.374 12.116 1.00 60.44 293 THR A C 1
ATOM 2190 O O . THR A 1 293 ? -46.104 2.275 13.198 1.00 60.44 293 THR A O 1
ATOM 2193 N N . SER A 1 294 ? -46.198 2.383 10.957 1.00 60.09 294 SER A N 1
ATOM 2194 C CA . SER A 1 294 ? -47.565 1.853 10.844 1.00 60.09 294 SER A CA 1
ATOM 2195 C C . SER A 1 294 ? -47.532 0.322 10.782 1.00 60.09 294 SER A C 1
ATOM 2197 O O . SER A 1 294 ? -46.486 -0.242 10.455 1.00 60.09 294 SER A O 1
ATOM 2199 N N . ASP A 1 295 ? -48.680 -0.338 10.962 1.00 61.78 295 ASP A N 1
ATOM 2200 C CA . ASP A 1 295 ? -48.833 -1.806 10.858 1.00 61.78 295 ASP A CA 1
ATOM 2201 C C . ASP A 1 295 ? -48.359 -2.404 9.512 1.00 61.78 295 ASP A C 1
ATOM 2203 O O . ASP A 1 295 ? -48.234 -3.618 9.371 1.00 61.78 295 ASP A O 1
ATOM 2207 N N . THR A 1 296 ? -48.093 -1.559 8.507 1.00 62.47 296 THR A N 1
ATOM 2208 C CA . THR A 1 296 ? -47.660 -1.950 7.153 1.00 62.47 296 THR A CA 1
ATOM 2209 C C . THR A 1 296 ? -46.180 -1.680 6.852 1.00 62.47 296 THR A C 1
ATOM 2211 O O . THR A 1 296 ? -45.686 -2.087 5.799 1.00 62.47 296 THR A O 1
ATOM 2214 N N . GLU A 1 297 ? -45.443 -1.002 7.740 1.00 68.12 297 GLU A N 1
ATOM 2215 C CA . GLU A 1 297 ? -44.031 -0.656 7.530 1.00 68.12 297 GLU A CA 1
ATOM 2216 C C . GLU A 1 297 ? -43.103 -1.415 8.499 1.00 68.12 297 GLU A C 1
ATOM 2218 O O . GLU A 1 297 ? -43.360 -1.444 9.703 1.00 68.12 297 GLU A O 1
ATOM 2223 N N . PRO A 1 298 ? -41.986 -1.999 8.016 1.00 72.00 298 PRO A N 1
ATOM 2224 C CA . PRO A 1 298 ? -41.076 -2.753 8.870 1.00 72.00 298 PRO A CA 1
ATOM 2225 C C . PRO A 1 298 ? -40.267 -1.822 9.780 1.00 72.00 298 PRO A C 1
ATOM 2227 O O . PRO A 1 298 ? -39.680 -0.845 9.315 1.00 72.00 298 PRO A O 1
ATOM 2230 N N . GLN A 1 299 ? -40.194 -2.167 11.064 1.00 82.00 299 GLN A N 1
ATOM 2231 C CA . GLN A 1 299 ? -39.360 -1.508 12.074 1.00 82.00 299 GLN A CA 1
ATOM 2232 C C . GLN A 1 299 ? -37.995 -2.192 12.242 1.00 82.00 299 GLN A C 1
ATOM 2234 O O . GLN A 1 299 ? -37.824 -3.356 11.861 1.00 82.00 299 GLN A O 1
ATOM 2239 N N . MET A 1 300 ? -37.038 -1.498 12.871 1.00 87.00 300 MET A N 1
ATOM 2240 C CA . MET A 1 300 ? -35.791 -2.123 13.311 1.00 87.00 300 MET A CA 1
ATOM 2241 C C . MET A 1 300 ? -36.095 -3.274 14.275 1.00 87.00 300 MET A C 1
ATOM 2243 O O . MET A 1 300 ? -36.995 -3.201 15.112 1.00 87.00 300 MET A O 1
ATOM 2247 N N . ARG A 1 301 ? -35.369 -4.377 14.110 1.00 87.44 301 ARG A N 1
ATOM 2248 C CA . ARG A 1 301 ? -35.648 -5.652 14.778 1.00 87.44 301 ARG A CA 1
ATOM 2249 C C . ARG A 1 301 ? -34.371 -6.481 14.917 1.00 87.44 301 ARG A C 1
ATOM 2251 O O . ARG A 1 301 ? -33.438 -6.273 14.125 1.00 87.44 301 ARG A O 1
ATOM 2258 N N . PRO A 1 302 ? -34.312 -7.423 15.874 1.00 90.75 302 PRO A N 1
ATOM 2259 C CA . PRO A 1 302 ? -33.234 -8.395 15.914 1.00 90.75 302 PRO A CA 1
ATOM 2260 C C . PRO A 1 302 ? -33.140 -9.155 14.587 1.00 90.75 302 PRO A C 1
ATOM 2262 O O . PRO A 1 302 ? -34.166 -9.449 13.966 1.00 90.75 302 PRO A O 1
ATOM 2265 N N . LEU A 1 303 ? -31.919 -9.445 14.140 1.00 92.62 303 LEU A N 1
ATOM 2266 C CA . LEU A 1 303 ? -31.685 -10.281 12.959 1.00 92.62 303 LEU A CA 1
ATOM 2267 C C . LEU A 1 303 ? -31.197 -11.654 13.398 1.00 92.62 303 LEU A C 1
ATOM 2269 O O . LEU A 1 303 ? -30.351 -11.756 14.286 1.00 92.62 303 LEU A O 1
ATOM 2273 N N . ASP A 1 304 ? -31.709 -12.680 12.731 1.00 93.81 304 ASP A N 1
ATOM 2274 C CA . ASP A 1 304 ? -31.247 -14.057 12.834 1.00 93.81 304 ASP A CA 1
ATOM 2275 C C . ASP A 1 304 ? -31.285 -14.651 11.427 1.00 93.81 304 ASP A C 1
ATOM 2277 O O . ASP A 1 304 ? -32.341 -15.005 10.894 1.00 93.81 304 ASP A O 1
ATOM 2281 N N . ILE A 1 305 ? -30.124 -14.635 10.778 1.00 93.69 305 ILE A N 1
ATOM 2282 C CA . ILE A 1 305 ? -29.964 -15.028 9.383 1.00 93.69 305 ILE A CA 1
ATOM 2283 C C . ILE A 1 305 ? -29.116 -16.293 9.369 1.00 93.69 305 ILE A C 1
ATOM 2285 O O . ILE A 1 305 ? -27.930 -16.255 9.688 1.00 93.69 305 ILE A O 1
ATOM 2289 N N . THR A 1 306 ? -29.721 -17.415 8.989 1.00 93.25 306 THR A N 1
ATOM 2290 C CA . THR A 1 306 ? -28.996 -18.662 8.714 1.00 93.25 306 THR A CA 1
ATOM 2291 C C . THR A 1 306 ? -28.665 -18.727 7.227 1.00 93.25 306 THR A C 1
ATOM 2293 O O . THR A 1 306 ? -29.550 -18.554 6.386 1.00 93.25 306 THR A O 1
ATOM 2296 N N . SER A 1 307 ? -27.397 -18.967 6.896 1.00 90.44 307 SER A N 1
ATOM 2297 C CA . SER A 1 307 ? -26.950 -19.128 5.514 1.00 90.44 307 SER A CA 1
ATOM 2298 C C . SER A 1 307 ? -27.461 -20.447 4.943 1.00 90.44 307 SER A C 1
ATOM 2300 O O . SER A 1 307 ? -27.253 -21.516 5.517 1.00 90.44 307 SER A O 1
ATOM 2302 N N . THR A 1 308 ? -28.113 -20.370 3.785 1.00 85.88 308 THR A N 1
ATOM 2303 C CA . THR A 1 308 ? -28.548 -21.538 3.010 1.00 85.88 308 THR A CA 1
ATOM 2304 C C . THR A 1 308 ? -27.450 -22.109 2.113 1.00 85.88 308 THR A C 1
ATOM 2306 O O . THR A 1 308 ? -27.680 -23.125 1.466 1.00 85.88 308 THR A O 1
ATOM 2309 N N . ASP A 1 309 ? -26.281 -21.465 2.038 1.00 85.50 309 ASP A N 1
ATOM 2310 C CA . ASP A 1 309 ? -25.152 -21.933 1.233 1.00 85.50 309 ASP A CA 1
ATOM 2311 C C . ASP A 1 309 ? -24.242 -22.894 2.040 1.00 85.50 309 ASP A C 1
ATOM 2313 O O . ASP A 1 309 ? -23.649 -22.503 3.061 1.00 85.50 309 ASP A O 1
ATOM 2317 N N . PRO A 1 310 ? -24.062 -24.153 1.589 1.00 81.44 310 PRO A N 1
ATOM 2318 C CA . PRO A 1 310 ? -23.114 -25.089 2.186 1.00 81.44 310 PRO A CA 1
ATOM 2319 C C . PRO A 1 310 ? -21.658 -24.595 2.193 1.00 81.44 310 PRO A C 1
ATOM 2321 O O . PRO A 1 310 ? -20.909 -24.996 3.084 1.00 81.44 310 PRO A O 1
ATOM 2324 N N . GLN A 1 311 ? -21.256 -23.700 1.284 1.00 81.81 311 GLN A N 1
ATOM 2325 C CA . GLN A 1 311 ? -19.881 -23.185 1.157 1.00 81.81 311 GLN A CA 1
ATOM 2326 C C . GLN A 1 311 ? -19.609 -21.895 1.952 1.00 81.81 311 GLN A C 1
ATOM 2328 O O . GLN A 1 311 ? -18.449 -21.531 2.170 1.00 81.81 311 GLN A O 1
ATOM 2333 N N . SER A 1 312 ? -20.655 -21.225 2.436 1.00 87.44 312 SER A N 1
ATOM 2334 C CA . SER A 1 312 ? -20.557 -20.020 3.261 1.00 87.44 312 SER A CA 1
ATOM 2335 C C . SER A 1 312 ? -19.801 -20.307 4.564 1.00 87.44 312 SER A C 1
ATOM 2337 O O . SER A 1 312 ? -20.071 -21.305 5.236 1.00 87.44 312 SER A O 1
ATOM 2339 N N . TRP A 1 313 ? -18.831 -19.471 4.926 1.00 87.50 313 TRP A N 1
ATOM 2340 C CA . TRP A 1 313 ? -18.037 -19.624 6.144 1.00 87.50 313 TRP A CA 1
ATOM 2341 C C . TRP A 1 313 ? -18.847 -19.200 7.371 1.00 87.50 313 TRP A C 1
ATOM 2343 O O . TRP A 1 313 ? -18.794 -19.866 8.404 1.00 87.50 313 TRP A O 1
ATOM 2353 N N . CYS A 1 314 ? -19.614 -18.115 7.245 1.00 92.75 314 CYS A N 1
ATOM 2354 C CA . CYS A 1 314 ? -20.602 -17.689 8.225 1.00 92.75 314 CYS A CA 1
ATOM 2355 C C . CYS A 1 314 ? -21.916 -18.464 8.021 1.00 92.75 314 CYS A C 1
ATOM 2357 O O . CYS A 1 314 ? -22.671 -18.221 7.082 1.00 92.75 314 CYS A O 1
ATOM 2359 N N . LYS A 1 315 ? -22.209 -19.414 8.912 1.00 93.94 315 LYS A N 1
ATOM 2360 C CA . LYS A 1 315 ? -23.453 -20.198 8.901 1.00 93.94 315 LYS A CA 1
ATOM 2361 C C . LYS A 1 315 ? -24.622 -19.465 9.547 1.00 93.94 315 LYS A C 1
ATOM 2363 O O . LYS A 1 315 ? -25.750 -19.655 9.099 1.00 93.94 315 LYS A O 1
ATOM 2368 N N . ARG A 1 316 ? -24.377 -18.626 10.557 1.00 94.44 316 ARG A N 1
ATOM 2369 C CA . ARG A 1 316 ? -25.419 -17.845 11.237 1.00 94.44 316 ARG A CA 1
ATOM 2370 C C . ARG A 1 316 ? -24.924 -16.452 11.616 1.00 94.44 316 ARG A C 1
ATOM 2372 O O . ARG A 1 316 ? -23.878 -16.306 12.246 1.00 94.44 316 ARG A O 1
ATOM 2379 N N . TYR A 1 317 ? -25.700 -15.433 11.268 1.00 95.81 317 TYR A N 1
ATOM 2380 C CA . TYR A 1 317 ? -25.475 -14.045 11.661 1.00 95.81 317 TYR A CA 1
ATOM 2381 C C . TYR A 1 317 ? -26.602 -13.580 12.580 1.00 95.81 317 TYR A C 1
ATOM 2383 O O . TYR A 1 317 ? -27.776 -13.636 12.209 1.00 95.81 317 TYR A O 1
ATOM 2391 N N . LEU A 1 318 ? -26.228 -13.101 13.765 1.00 96.00 318 LEU A N 1
ATOM 2392 C CA . LEU A 1 318 ? -27.140 -12.585 14.778 1.00 96.00 318 LEU A CA 1
ATOM 2393 C C . LEU A 1 318 ? -26.921 -11.080 14.975 1.00 96.00 318 LEU A C 1
ATOM 2395 O O . LEU A 1 318 ? -25.786 -10.620 15.094 1.00 96.00 318 LEU A O 1
ATOM 2399 N N . ARG A 1 319 ? -28.009 -10.316 15.092 1.00 95.00 319 ARG A N 1
ATOM 2400 C CA . ARG A 1 319 ? -28.000 -8.944 15.623 1.00 95.00 319 ARG A CA 1
ATOM 2401 C C . ARG A 1 319 ? -28.990 -8.846 16.785 1.00 95.00 319 ARG A C 1
ATOM 2403 O O . ARG A 1 319 ? -30.168 -8.598 16.526 1.00 95.00 319 ARG A O 1
ATOM 2410 N N . PRO A 1 320 ? -28.559 -9.021 18.042 1.00 95.00 320 PRO A N 1
ATOM 2411 C CA . PRO A 1 320 ? -29.325 -8.572 19.201 1.00 95.00 320 PRO A CA 1
ATOM 2412 C C . PRO A 1 320 ? -29.385 -7.035 19.250 1.00 95.00 320 PRO A C 1
ATOM 2414 O O . PRO A 1 320 ? -28.505 -6.354 18.726 1.00 95.00 320 PRO A O 1
ATOM 2417 N N . LEU A 1 321 ? -30.427 -6.493 19.888 1.00 92.94 321 LEU A N 1
ATOM 2418 C CA . LEU A 1 321 ? -30.616 -5.045 20.093 1.00 92.94 321 LEU A CA 1
ATOM 2419 C C . LEU A 1 321 ? -30.457 -4.606 21.561 1.00 92.94 321 LEU A C 1
ATOM 2421 O O . LEU A 1 321 ? -30.531 -3.419 21.854 1.00 92.94 321 LEU A O 1
ATOM 2425 N N . THR A 1 322 ? -30.245 -5.557 22.472 1.00 94.56 322 THR A N 1
ATOM 2426 C CA . THR A 1 322 ? -30.079 -5.339 23.917 1.00 94.56 322 THR A CA 1
ATOM 2427 C C . THR A 1 322 ? -28.948 -6.216 24.446 1.00 94.56 322 THR A C 1
ATOM 2429 O O . THR A 1 322 ? -28.618 -7.250 23.850 1.00 94.56 322 THR A O 1
ATOM 2432 N N . LEU A 1 323 ? -28.376 -5.845 25.591 1.00 95.25 323 LEU A N 1
ATOM 2433 C CA . LEU A 1 323 ? -27.341 -6.621 26.272 1.00 95.25 323 LEU A CA 1
ATOM 2434 C C . LEU A 1 323 ? -27.873 -7.995 26.701 1.00 95.25 323 LEU A C 1
ATOM 2436 O O . LEU A 1 323 ? -27.229 -9.004 26.440 1.00 95.25 323 LEU A O 1
ATOM 2440 N N . SER A 1 324 ? -29.086 -8.065 27.256 1.00 95.19 324 SER A N 1
ATOM 2441 C CA . SER A 1 324 ? -29.726 -9.343 27.616 1.00 95.19 324 SER A CA 1
ATOM 2442 C C . SER A 1 324 ? -29.883 -10.282 26.406 1.00 95.19 324 SER A C 1
ATOM 2444 O O . SER A 1 324 ? -29.583 -11.475 26.503 1.00 95.19 324 SER A O 1
ATOM 2446 N N . GLY A 1 325 ? -30.257 -9.748 25.236 1.00 94.81 325 GLY A N 1
ATOM 2447 C CA . GLY A 1 325 ? -30.327 -10.524 23.995 1.00 94.81 325 GLY A CA 1
ATOM 2448 C C . GLY A 1 325 ? -28.957 -11.016 23.513 1.00 94.81 325 GLY A C 1
ATOM 2449 O O . GLY A 1 325 ? -28.852 -12.133 23.010 1.00 94.81 325 GLY A O 1
ATOM 2450 N N . LEU A 1 326 ? -27.899 -10.220 23.704 1.00 96.38 326 LEU A N 1
ATOM 2451 C CA . LEU A 1 326 ? -26.521 -10.628 23.416 1.00 96.38 326 LEU A CA 1
ATOM 2452 C C . LEU A 1 326 ? -26.044 -11.748 24.347 1.00 96.38 326 LEU A C 1
ATOM 2454 O O . LEU A 1 326 ? -25.494 -12.733 23.864 1.00 96.38 326 LEU A O 1
ATOM 2458 N N . LEU A 1 327 ? -26.275 -11.621 25.655 1.00 95.81 327 LEU A N 1
ATOM 2459 C CA . LEU A 1 327 ? -25.881 -12.632 26.639 1.00 95.81 327 LEU A CA 1
ATOM 2460 C C . LEU A 1 327 ? -26.603 -13.965 26.388 1.00 95.81 327 LEU A C 1
ATOM 2462 O O . LEU A 1 327 ? -25.963 -15.011 26.381 1.00 95.81 327 LEU A O 1
ATOM 2466 N N . THR A 1 328 ? -27.897 -13.919 26.054 1.00 94.56 328 THR A N 1
ATOM 2467 C CA . THR A 1 328 ? -28.677 -15.104 25.648 1.00 94.56 328 THR A CA 1
ATOM 2468 C C . THR A 1 328 ? -28.110 -15.752 24.376 1.00 94.56 328 THR A C 1
ATOM 2470 O O . THR A 1 328 ? -27.994 -16.973 24.283 1.00 94.56 328 THR A O 1
ATOM 2473 N N . ALA A 1 329 ? -27.724 -14.948 23.379 1.00 94.19 329 ALA A N 1
ATOM 2474 C CA . ALA A 1 329 ? -27.125 -15.454 22.143 1.00 94.19 329 ALA A CA 1
ATOM 2475 C C . ALA A 1 329 ? -25.728 -16.066 22.364 1.00 94.19 329 ALA A C 1
ATOM 2477 O O . ALA A 1 329 ? -25.378 -17.031 21.687 1.00 94.19 329 ALA A O 1
ATOM 2478 N N . LEU A 1 330 ? -24.952 -15.528 23.309 1.00 94.69 330 LEU A N 1
ATOM 2479 C CA . LEU A 1 330 ? -23.647 -16.051 23.720 1.00 94.69 330 LEU A CA 1
ATOM 2480 C C . LEU A 1 330 ? -23.754 -17.331 24.559 1.00 94.69 330 LEU A C 1
ATOM 2482 O O . LEU A 1 330 ? -22.912 -18.208 24.415 1.00 94.69 330 LEU A O 1
ATOM 2486 N N . GLU A 1 331 ? -24.791 -17.483 25.382 1.00 93.06 331 GLU A N 1
ATOM 2487 C CA . GLU A 1 331 ? -25.072 -18.738 26.093 1.00 93.06 331 GLU A CA 1
ATOM 2488 C C . GLU A 1 331 ? -25.437 -19.869 25.114 1.00 93.06 331 GLU A C 1
ATOM 2490 O O . GLU A 1 331 ? -24.962 -20.996 25.248 1.00 93.06 331 GLU A O 1
ATOM 2495 N N . GLN A 1 332 ? -26.219 -19.558 24.074 1.00 91.88 332 GLN A N 1
ATOM 2496 C CA . GLN A 1 332 ? -26.568 -20.512 23.013 1.00 91.88 332 GLN A CA 1
ATOM 2497 C C . GLN A 1 332 ? -25.408 -20.809 22.048 1.00 91.88 332 GLN A C 1
ATOM 2499 O O . GLN A 1 332 ? -25.362 -21.894 21.470 1.00 91.88 332 GLN A O 1
ATOM 2504 N N . HIS A 1 333 ? -24.496 -19.852 21.845 1.00 92.38 333 HIS A N 1
ATOM 2505 C CA . HIS A 1 333 ? -23.366 -19.953 20.914 1.00 92.38 333 HIS A CA 1
ATOM 2506 C C . HIS A 1 333 ? -22.078 -19.389 21.547 1.00 92.38 333 HIS A C 1
ATOM 2508 O O . HIS A 1 333 ? -21.619 -18.318 21.136 1.00 92.38 333 HIS A O 1
ATOM 2514 N N . PRO A 1 334 ? -21.455 -20.086 22.516 1.00 88.69 334 PRO A N 1
ATOM 2515 C CA . PRO A 1 334 ? -20.291 -19.570 23.251 1.00 88.69 334 PRO A CA 1
ATOM 2516 C C . PRO A 1 334 ? -19.051 -19.348 22.371 1.00 88.69 334 PRO A C 1
ATOM 2518 O O . PRO A 1 334 ? -18.231 -18.482 22.674 1.00 88.69 334 PRO A O 1
ATOM 2521 N N . ASP A 1 335 ? -18.942 -20.072 21.251 1.00 89.56 335 ASP A N 1
ATOM 2522 C CA . ASP A 1 335 ? -17.881 -19.911 20.245 1.00 89.56 335 ASP A CA 1
ATOM 2523 C C . ASP A 1 335 ? -18.171 -18.806 19.206 1.00 89.56 335 ASP A C 1
ATOM 2525 O O . ASP A 1 335 ? -17.383 -18.588 18.277 1.00 89.56 335 ASP A O 1
ATOM 2529 N N . ALA A 1 336 ? -19.311 -18.111 19.302 1.00 93.88 336 ALA A N 1
ATOM 2530 C CA . ALA A 1 336 ? -19.697 -17.111 18.316 1.00 93.88 336 ALA A CA 1
ATOM 2531 C C . ALA A 1 336 ? -18.760 -15.900 18.324 1.00 93.88 336 ALA A C 1
ATOM 2533 O O . ALA A 1 336 ? -18.424 -15.326 19.363 1.00 93.88 336 ALA A O 1
ATOM 2534 N N . LYS A 1 337 ? -18.367 -15.444 17.131 1.00 94.75 337 LYS A N 1
ATOM 2535 C CA . LYS A 1 337 ? -17.466 -14.301 17.021 1.00 94.75 337 LYS A CA 1
ATOM 2536 C C . LYS A 1 337 ? -18.239 -12.991 17.132 1.00 94.75 337 LYS A C 1
ATOM 2538 O O . LYS A 1 337 ? -19.035 -12.661 16.256 1.00 94.75 337 LYS A O 1
ATOM 2543 N N . LEU A 1 338 ? -17.958 -12.213 18.176 1.00 95.62 338 LEU A N 1
ATOM 2544 C CA . LEU A 1 338 ? -18.456 -10.842 18.284 1.00 95.62 338 LEU A CA 1
ATOM 2545 C C . LEU A 1 338 ? -17.833 -9.951 17.197 1.00 95.62 338 LEU A C 1
ATOM 2547 O O . LEU A 1 338 ? -16.612 -9.942 17.005 1.00 95.62 338 LEU A O 1
ATOM 2551 N N . VAL A 1 339 ? -18.676 -9.186 16.503 1.00 95.00 339 VAL A N 1
ATOM 2552 C CA . VAL A 1 339 ? -18.302 -8.283 15.410 1.00 95.00 339 VAL A CA 1
ATOM 2553 C C . VAL A 1 339 ? -18.850 -6.881 15.679 1.00 95.00 339 VAL A C 1
ATOM 2555 O O . VAL A 1 339 ? -20.054 -6.653 15.753 1.00 95.00 339 VAL A O 1
ATOM 2558 N N . ALA A 1 340 ? -17.941 -5.919 15.798 1.00 93.69 340 ALA A N 1
ATOM 2559 C CA . ALA A 1 340 ? -18.248 -4.491 15.837 1.00 93.69 340 ALA A CA 1
ATOM 2560 C C . ALA A 1 340 ? -17.979 -3.883 14.446 1.00 93.69 340 ALA A C 1
ATOM 2562 O O . ALA A 1 340 ? -18.613 -4.261 13.464 1.00 93.69 340 ALA A O 1
ATOM 2563 N N . GLY A 1 341 ? -16.963 -3.027 14.309 1.00 91.69 341 GLY A N 1
ATOM 2564 C CA . GLY A 1 341 ? -16.540 -2.466 13.017 1.00 91.69 341 GLY A CA 1
ATOM 2565 C C . GLY A 1 341 ? -15.825 -3.408 12.046 1.00 91.69 341 GLY A C 1
ATOM 2566 O O . GLY A 1 341 ? -15.307 -2.935 11.042 1.00 91.69 341 GLY A O 1
ATOM 2567 N N . ASN A 1 342 ? -15.716 -4.704 12.359 1.00 95.56 342 ASN A N 1
ATOM 2568 C CA . ASN A 1 342 ? -15.048 -5.748 11.564 1.00 95.56 342 ASN A CA 1
ATOM 2569 C C . ASN A 1 342 ? -13.571 -5.495 11.150 1.00 95.56 342 ASN A C 1
ATOM 2571 O O . ASN A 1 342 ? -12.951 -6.362 10.539 1.00 95.56 342 ASN A O 1
ATOM 2575 N N . SER A 1 343 ? -12.952 -4.376 11.542 1.00 93.25 343 SER A N 1
ATOM 2576 C CA . SER A 1 343 ? -11.583 -3.981 11.158 1.00 93.25 343 SER A CA 1
ATOM 2577 C C . SER A 1 343 ? -10.484 -4.964 11.580 1.00 93.25 343 SER A C 1
ATOM 2579 O O . SER A 1 343 ? -9.401 -4.961 11.001 1.00 93.25 343 SER A O 1
ATOM 2581 N N . ARG A 1 344 ? -10.763 -5.839 12.557 1.00 92.44 344 ARG A N 1
ATOM 2582 C CA . ARG A 1 344 ? -9.908 -6.983 12.902 1.00 92.44 344 ARG A CA 1
ATOM 2583 C C . ARG A 1 344 ? -10.406 -8.304 12.318 1.00 92.44 344 ARG A C 1
ATOM 2585 O O . ARG A 1 344 ? -9.622 -9.030 11.714 1.00 92.44 344 ARG A O 1
ATOM 2592 N N . VAL A 1 345 ? -11.686 -8.618 12.519 1.00 92.38 345 VAL A N 1
ATOM 2593 C CA . VAL A 1 345 ? -12.277 -9.913 12.143 1.00 92.38 345 VAL A CA 1
ATOM 2594 C C . VAL A 1 345 ? -12.255 -10.112 10.623 1.00 92.38 345 VAL A C 1
ATOM 2596 O O . VAL A 1 345 ? -11.851 -11.177 10.174 1.00 92.38 345 VAL A O 1
ATOM 2599 N N . GLY A 1 346 ? -12.535 -9.077 9.827 1.00 92.56 346 GLY A N 1
ATOM 2600 C CA . GLY A 1 346 ? -12.430 -9.116 8.366 1.00 92.56 346 GLY A CA 1
ATOM 2601 C C . GLY A 1 346 ? -11.002 -9.349 7.865 1.00 92.56 346 GLY A C 1
ATOM 2602 O O . GLY A 1 346 ? -10.798 -10.122 6.933 1.00 92.56 346 GLY A O 1
ATOM 2603 N N . VAL A 1 347 ? -9.997 -8.769 8.531 1.00 92.38 347 VAL A N 1
ATOM 2604 C CA . VAL A 1 347 ? -8.574 -9.023 8.229 1.00 92.38 347 VAL A CA 1
ATOM 2605 C C . VAL A 1 347 ? -8.185 -10.461 8.590 1.00 92.38 347 VAL A C 1
ATOM 2607 O O . VAL A 1 347 ? -7.453 -11.109 7.843 1.00 92.38 347 VAL A O 1
ATOM 2610 N N . ASP A 1 348 ? -8.703 -10.998 9.696 1.00 91.75 348 ASP A N 1
ATOM 2611 C CA . ASP A 1 348 ? -8.497 -12.401 10.065 1.00 91.75 348 ASP A CA 1
ATOM 2612 C C . ASP A 1 348 ? -9.184 -13.368 9.089 1.00 91.75 348 ASP A C 1
ATOM 2614 O O . ASP A 1 348 ? -8.580 -14.361 8.692 1.00 91.75 348 ASP A O 1
ATOM 2618 N N . ILE A 1 349 ? -10.388 -13.048 8.617 1.00 90.31 349 ILE A N 1
ATOM 2619 C CA . ILE A 1 349 ? -11.101 -13.809 7.583 1.00 90.31 349 ILE A CA 1
ATOM 2620 C C . ILE A 1 349 ? -10.349 -13.772 6.238 1.00 90.31 349 ILE A C 1
ATOM 2622 O O . ILE A 1 349 ? -10.164 -14.815 5.609 1.00 90.31 349 ILE A O 1
ATOM 2626 N N . LYS A 1 350 ? -9.892 -12.593 5.789 1.00 87.81 350 LYS A N 1
ATOM 2627 C CA . LYS A 1 350 ? -9.282 -12.398 4.460 1.00 87.81 350 LYS A CA 1
ATOM 2628 C C . LYS A 1 350 ? -7.818 -12.841 4.394 1.00 87.81 350 LYS A C 1
ATOM 2630 O O . LYS A 1 350 ? -7.455 -13.570 3.475 1.00 87.81 350 LYS A O 1
ATOM 2635 N N . LEU A 1 351 ? -6.983 -12.417 5.348 1.00 87.12 351 LEU A N 1
ATOM 2636 C CA . LEU A 1 351 ? -5.532 -12.656 5.322 1.00 87.12 351 LEU A CA 1
ATOM 2637 C C . LEU A 1 351 ? -5.112 -13.873 6.150 1.00 87.12 351 LEU A C 1
ATOM 2639 O O . LEU A 1 351 ? -4.271 -14.648 5.699 1.00 87.12 351 LEU A O 1
ATOM 2643 N N . LYS A 1 352 ? -5.704 -14.078 7.337 1.00 86.75 352 LYS A N 1
ATOM 2644 C CA . LYS A 1 352 ? -5.419 -15.266 8.170 1.00 86.75 352 LYS A CA 1
ATOM 2645 C C . LYS A 1 352 ? -6.306 -16.471 7.864 1.00 86.75 352 LYS A C 1
ATOM 2647 O O . LYS A 1 352 ? -6.057 -17.543 8.405 1.00 86.75 352 LYS A O 1
ATOM 2652 N N . ARG A 1 353 ? -7.293 -16.314 6.972 1.00 84.06 353 ARG A N 1
ATOM 2653 C CA . ARG A 1 353 ? -8.221 -17.368 6.525 1.00 84.06 353 ARG A CA 1
ATOM 2654 C C . ARG A 1 353 ? -9.056 -17.963 7.669 1.00 84.06 353 ARG A C 1
ATOM 2656 O O . ARG A 1 353 ? -9.559 -19.078 7.550 1.00 84.06 353 ARG A O 1
ATOM 2663 N N . SER A 1 354 ? -9.228 -17.217 8.763 1.00 89.56 354 SER A N 1
ATOM 2664 C CA . SER A 1 354 ? -10.040 -17.624 9.911 1.00 89.56 354 SER A CA 1
ATOM 2665 C C . SER A 1 354 ? -11.495 -17.852 9.499 1.00 89.56 354 SER A C 1
ATOM 2667 O O . SER A 1 354 ? -12.030 -17.144 8.641 1.00 89.56 354 SER A O 1
ATOM 2669 N N . ARG A 1 355 ? -12.148 -18.835 10.125 1.00 89.31 355 ARG A N 1
ATOM 2670 C CA . ARG A 1 355 ? -13.544 -19.209 9.867 1.00 89.31 355 ARG A CA 1
ATOM 2671 C C . ARG A 1 355 ? -14.347 -19.061 11.154 1.00 89.31 355 ARG A C 1
ATOM 2673 O O . ARG A 1 355 ? -13.937 -19.573 12.189 1.00 89.31 355 ARG A O 1
ATOM 2680 N N . PHE A 1 356 ? -15.473 -18.357 11.081 1.00 92.69 356 PHE A N 1
ATOM 2681 C CA . PHE A 1 356 ? -16.355 -18.100 12.219 1.00 92.69 356 PHE A CA 1
ATOM 2682 C C . PHE A 1 356 ? -17.780 -18.484 11.818 1.00 92.69 356 PHE A C 1
ATOM 2684 O O . PHE A 1 356 ? -18.435 -17.738 11.090 1.00 92.69 356 PHE A O 1
ATOM 2691 N N . ALA A 1 357 ? -18.223 -19.667 12.256 1.00 93.75 357 ALA A N 1
ATOM 2692 C CA . ALA A 1 357 ? -19.505 -20.247 11.853 1.00 93.75 357 ALA A CA 1
ATOM 2693 C C . ALA A 1 357 ? -20.707 -19.425 12.344 1.00 93.75 357 ALA A C 1
ATOM 2695 O O . ALA A 1 357 ? -21.668 -19.258 11.598 1.00 93.75 357 ALA A O 1
ATOM 2696 N N . THR A 1 358 ? -20.625 -18.860 13.549 1.00 95.62 358 THR A N 1
ATOM 2697 C CA . THR A 1 358 ? -21.615 -17.911 14.073 1.00 95.62 358 THR A CA 1
ATOM 2698 C C . THR A 1 358 ? -20.944 -16.563 14.313 1.00 95.62 358 THR A C 1
ATOM 2700 O O . THR A 1 358 ? -19.863 -16.501 14.903 1.00 95.62 358 THR A O 1
ATOM 2703 N N . GLN A 1 359 ? -21.582 -15.480 13.871 1.00 96.12 359 GLN A N 1
ATOM 2704 C CA . GLN A 1 359 ? -21.144 -14.104 14.120 1.00 96.12 359 GLN A CA 1
ATOM 2705 C C . GLN A 1 359 ? -22.270 -13.305 14.780 1.00 96.12 359 GLN A C 1
ATOM 2707 O O . GLN A 1 359 ? -23.423 -13.407 14.364 1.00 96.12 359 GLN A O 1
ATOM 2712 N N . ILE A 1 360 ? -21.938 -12.497 15.790 1.00 97.00 360 ILE A N 1
ATOM 2713 C CA . ILE A 1 360 ? -22.903 -11.646 16.500 1.00 97.00 360 ILE A CA 1
ATOM 2714 C C . ILE A 1 360 ? -22.481 -10.187 16.359 1.00 97.00 360 ILE A C 1
ATOM 2716 O O . ILE A 1 360 ? -21.401 -9.803 16.808 1.00 97.00 360 ILE A O 1
ATOM 2720 N N . TYR A 1 361 ? -23.323 -9.367 15.737 1.00 96.06 361 TYR A N 1
ATOM 2721 C CA . TYR A 1 361 ? -23.061 -7.947 15.537 1.00 96.06 361 TYR A CA 1
ATOM 2722 C C . TYR A 1 361 ? -23.619 -7.107 16.694 1.00 96.06 361 TYR A C 1
ATOM 2724 O O . TYR A 1 361 ? -24.803 -7.187 17.012 1.00 96.06 361 TYR A O 1
ATOM 2732 N N . VAL A 1 362 ? -22.748 -6.310 17.325 1.00 95.38 362 VAL A N 1
ATOM 2733 C CA . VAL A 1 362 ? -22.994 -5.696 18.652 1.00 95.38 362 VAL A CA 1
ATOM 2734 C C . VAL A 1 362 ? -23.076 -4.161 18.663 1.00 95.38 362 VAL A C 1
ATOM 2736 O O . VAL A 1 362 ? -23.330 -3.558 19.703 1.00 95.38 362 VAL A O 1
ATOM 2739 N N . ASN A 1 363 ? -22.870 -3.495 17.522 1.00 91.56 363 ASN A N 1
ATOM 2740 C CA . ASN A 1 363 ? -22.839 -2.020 17.444 1.00 91.56 363 ASN A CA 1
ATOM 2741 C C . ASN A 1 363 ? -24.196 -1.336 17.640 1.00 91.56 363 ASN A C 1
ATOM 2743 O O . ASN A 1 363 ? -24.218 -0.155 17.978 1.00 91.56 363 ASN A O 1
ATOM 2747 N N . ASP A 1 364 ? -25.298 -2.056 17.450 1.00 90.38 364 ASP A N 1
ATOM 2748 C CA . ASP A 1 364 ? -26.644 -1.489 17.551 1.00 90.38 364 ASP A CA 1
ATOM 2749 C C . ASP A 1 364 ? -27.234 -1.643 18.978 1.00 90.38 364 ASP A C 1
ATOM 2751 O O . ASP A 1 364 ? -28.383 -1.283 19.206 1.00 90.38 364 ASP A O 1
ATOM 2755 N N . ILE A 1 365 ? -26.444 -2.130 19.950 1.00 93.44 365 ILE A N 1
ATOM 2756 C CA . ILE A 1 365 ? -26.811 -2.270 21.373 1.00 93.44 365 ILE A CA 1
ATOM 2757 C C . ILE A 1 365 ? -26.511 -0.947 22.116 1.00 93.44 365 ILE A C 1
ATOM 2759 O O . ILE A 1 365 ? -25.351 -0.514 22.119 1.00 93.44 365 ILE A O 1
ATOM 2763 N N . PRO A 1 366 ? -27.499 -0.263 22.728 1.00 91.88 366 PRO A N 1
ATOM 2764 C CA . PRO A 1 366 ? -27.270 0.975 23.485 1.00 91.88 366 PRO A CA 1
ATOM 2765 C C . PRO A 1 366 ? -26.452 0.802 24.770 1.00 91.88 366 PRO A C 1
ATOM 2767 O O . PRO A 1 366 ? -25.595 1.634 25.054 1.00 91.88 366 PRO A O 1
ATOM 2770 N N . GLU A 1 367 ? -26.672 -0.273 25.529 1.00 93.75 367 GLU A N 1
ATOM 2771 C CA . GLU A 1 367 ? -26.049 -0.506 26.841 1.00 93.75 367 GLU A CA 1
ATOM 2772 C C . GLU A 1 367 ? -24.513 -0.540 26.752 1.00 93.75 367 GLU A C 1
ATOM 2774 O O . GLU A 1 367 ? -23.825 0.071 27.563 1.00 93.75 367 GLU A O 1
ATOM 2779 N N . LEU A 1 368 ? -23.965 -1.142 25.688 1.00 95.56 368 LEU A N 1
ATOM 2780 C CA . LEU A 1 368 ? -22.519 -1.207 25.424 1.00 95.56 368 LEU A CA 1
ATOM 2781 C C . LEU A 1 368 ? -21.889 0.136 24.995 1.00 95.56 368 LEU A C 1
ATOM 2783 O O . LEU A 1 368 ? -20.691 0.189 24.705 1.00 95.56 368 LEU A O 1
ATOM 2787 N N . ARG A 1 369 ? -22.684 1.207 24.879 1.00 94.75 369 ARG A N 1
ATOM 2788 C CA . ARG A 1 369 ? -22.270 2.539 24.397 1.00 94.75 369 ARG A CA 1
ATOM 2789 C C . ARG A 1 369 ? -22.563 3.662 25.402 1.00 94.75 369 ARG A C 1
ATOM 2791 O O . ARG A 1 369 ? -22.296 4.825 25.098 1.00 94.75 369 ARG A O 1
ATOM 2798 N N . GLN A 1 370 ? -23.091 3.326 26.581 1.00 92.94 370 GLN A N 1
ATOM 2799 C CA . GLN A 1 370 ? -23.346 4.282 27.660 1.00 92.94 370 GLN A CA 1
ATOM 2800 C C . GLN A 1 370 ? -22.042 4.844 28.238 1.00 92.94 370 GLN A C 1
ATOM 2802 O O . GLN A 1 370 ? -20.983 4.233 28.132 1.00 92.94 370 GLN A O 1
ATOM 2807 N N . ILE A 1 371 ? -22.114 6.027 28.842 1.00 94.75 371 ILE A N 1
ATOM 2808 C CA . ILE A 1 371 ? -20.997 6.672 29.537 1.00 94.75 371 ILE A CA 1
ATOM 2809 C C . ILE A 1 371 ? -21.524 7.074 30.907 1.00 94.75 371 ILE A C 1
ATOM 2811 O O . ILE A 1 371 ? -22.606 7.659 30.990 1.00 94.75 371 ILE A O 1
ATOM 2815 N N . SER A 1 372 ? -20.782 6.767 31.964 1.00 94.56 372 SER A N 1
ATOM 2816 C CA . SER A 1 372 ? -21.121 7.177 33.325 1.00 94.56 372 SER A CA 1
ATOM 2817 C C . SER A 1 372 ? -19.918 7.788 34.033 1.00 94.56 372 SER A C 1
ATOM 2819 O O . SER A 1 372 ? -18.760 7.457 33.772 1.00 94.56 372 SER A O 1
ATOM 2821 N N . GLU A 1 373 ? -20.213 8.732 34.918 1.00 94.06 373 GLU A N 1
ATOM 2822 C CA . GLU A 1 373 ? -19.232 9.509 35.668 1.00 94.06 373 GLU A CA 1
ATOM 2823 C C . GLU A 1 373 ? -19.280 9.035 37.121 1.00 94.06 373 GLU A C 1
ATOM 2825 O O . GLU A 1 373 ? -20.363 8.970 37.708 1.00 94.06 373 GLU A O 1
ATOM 2830 N N . THR A 1 374 ? -18.133 8.690 37.703 1.00 87.44 374 THR A N 1
ATOM 2831 C CA . THR A 1 374 ? -18.018 8.328 39.123 1.00 87.44 374 THR A CA 1
ATOM 2832 C C . THR A 1 374 ? -17.082 9.319 39.827 1.00 87.44 374 THR A C 1
ATOM 2834 O O . THR A 1 374 ? -16.365 10.069 39.157 1.00 87.44 374 THR A O 1
ATOM 2837 N N . PRO A 1 375 ? -17.064 9.389 41.170 1.00 85.94 375 PRO A N 1
ATOM 2838 C CA . PRO A 1 375 ? -16.096 10.227 41.882 1.00 85.94 375 PRO A CA 1
ATOM 2839 C C . PRO A 1 375 ? -14.634 9.882 41.543 1.00 85.94 375 PRO A C 1
ATOM 2841 O O . PRO A 1 375 ? -13.779 10.769 41.507 1.00 85.94 375 PRO A O 1
ATOM 2844 N N . GLU A 1 376 ? -14.366 8.605 41.266 1.00 86.44 376 GLU A N 1
ATOM 2845 C CA . GLU A 1 376 ? -13.041 8.028 41.032 1.00 86.44 376 GLU A CA 1
ATOM 2846 C C . GLU A 1 376 ? -12.582 8.139 39.572 1.00 86.44 376 GLU A C 1
ATOM 2848 O O . GLU A 1 376 ? -11.379 8.125 39.319 1.00 86.44 376 GLU A O 1
ATOM 2853 N N . GLY A 1 377 ? -13.496 8.253 38.601 1.00 94.06 377 GLY A N 1
ATOM 2854 C CA . GLY A 1 377 ? -13.144 8.240 37.181 1.00 94.06 377 GLY A CA 1
ATOM 2855 C C . GLY A 1 377 ? -14.324 8.329 36.217 1.00 94.06 377 GLY A C 1
ATOM 2856 O O . GLY A 1 377 ? -15.436 8.723 36.569 1.00 94.06 377 GLY A O 1
ATOM 2857 N N . ILE A 1 378 ? -14.074 7.943 34.966 1.00 96.25 378 ILE A N 1
ATOM 2858 C CA . ILE A 1 378 ? -15.090 7.886 33.909 1.00 96.25 378 ILE A CA 1
ATOM 2859 C C . ILE A 1 378 ? -15.171 6.458 33.384 1.00 96.25 378 ILE A C 1
ATOM 2861 O O . ILE A 1 378 ? -14.156 5.845 33.045 1.00 96.25 378 ILE A O 1
ATOM 2865 N N . THR A 1 379 ? -16.391 5.940 33.292 1.00 96.94 379 THR A N 1
ATOM 2866 C CA . THR A 1 379 ? -16.686 4.626 32.726 1.00 96.94 379 THR A CA 1
ATOM 2867 C C . THR A 1 379 ? -17.213 4.794 31.309 1.00 96.94 379 THR A C 1
ATOM 2869 O O . THR A 1 379 ? -18.281 5.364 31.085 1.00 96.94 379 THR A O 1
ATOM 2872 N N . PHE A 1 380 ? -16.451 4.294 30.340 1.00 96.88 380 PHE A N 1
ATOM 2873 C CA . PHE A 1 380 ? -16.788 4.328 28.922 1.00 96.88 380 PHE A CA 1
ATOM 2874 C C . PHE A 1 380 ? -17.355 2.978 28.487 1.00 96.88 380 PHE A C 1
ATOM 2876 O O . PHE A 1 380 ? -16.691 1.948 28.632 1.00 96.88 380 PHE A O 1
ATOM 2883 N N . GLY A 1 381 ? -18.548 2.978 27.895 1.00 96.44 381 GLY A N 1
ATOM 2884 C CA . GLY A 1 381 ? -19.121 1.820 27.218 1.00 96.44 381 GLY A CA 1
ATOM 2885 C C . GLY A 1 381 ? -18.149 1.303 26.164 1.00 96.44 381 GLY A C 1
ATOM 2886 O O . GLY A 1 381 ? -17.682 2.040 25.291 1.00 96.44 381 GLY A O 1
ATOM 2887 N N . ALA A 1 382 ? -17.787 0.030 26.264 1.00 93.12 382 ALA A N 1
ATOM 2888 C CA . ALA A 1 382 ? -16.639 -0.490 25.543 1.00 93.12 382 ALA A CA 1
ATOM 2889 C C . ALA A 1 382 ? -16.886 -0.531 24.026 1.00 93.12 382 ALA A C 1
ATOM 2891 O O . ALA A 1 382 ? -15.938 -0.480 23.244 1.00 93.12 382 ALA A O 1
ATOM 2892 N N . ASN A 1 383 ? -18.141 -0.556 23.572 1.00 95.19 383 ASN A N 1
ATOM 2893 C CA . ASN A 1 383 ? -18.461 -0.575 22.150 1.00 95.19 383 ASN A CA 1
ATOM 2894 C C . ASN A 1 383 ? -18.642 0.823 21.517 1.00 95.19 383 ASN A C 1
ATOM 2896 O O . ASN A 1 383 ? -19.143 0.945 20.398 1.00 95.19 383 ASN A O 1
ATOM 2900 N N . ILE A 1 384 ? -18.184 1.884 22.190 1.00 95.56 384 ILE A N 1
ATOM 2901 C CA . ILE A 1 384 ? -18.003 3.211 21.586 1.00 95.56 384 ILE A CA 1
ATOM 2902 C C . ILE A 1 384 ? -16.960 3.126 20.453 1.00 95.56 384 ILE A C 1
ATOM 2904 O O . ILE A 1 384 ? -15.883 2.543 20.605 1.00 95.56 384 ILE A O 1
ATOM 2908 N N . THR A 1 385 ? -17.274 3.718 19.296 1.00 95.94 385 THR A N 1
ATOM 2909 C CA . THR A 1 385 ? -16.352 3.840 18.150 1.00 95.94 385 THR A CA 1
ATOM 2910 C C . THR A 1 385 ? -15.201 4.788 18.463 1.00 95.94 385 THR A C 1
ATOM 2912 O O . THR A 1 385 ? -15.434 5.838 19.058 1.00 95.94 385 THR A O 1
ATOM 2915 N N . MET A 1 386 ? -13.997 4.499 17.971 1.00 96.38 386 MET A N 1
ATOM 2916 C CA . MET A 1 386 ? -12.795 5.316 18.165 1.00 96.38 386 MET A CA 1
ATOM 2917 C C . MET A 1 386 ? -13.008 6.800 17.826 1.00 96.38 386 MET A C 1
ATOM 2919 O O . MET A 1 386 ? -12.647 7.641 18.634 1.00 96.38 386 MET A O 1
ATOM 2923 N N . ALA A 1 387 ? -13.687 7.139 16.726 1.00 94.38 387 ALA A N 1
ATOM 2924 C CA . ALA A 1 387 ? -13.986 8.532 16.361 1.00 94.38 387 ALA A CA 1
ATOM 2925 C C . ALA A 1 387 ? -14.993 9.237 17.304 1.00 94.38 387 ALA A C 1
ATOM 2927 O O . ALA A 1 387 ? -15.007 10.462 17.416 1.00 94.38 387 ALA A O 1
ATOM 2928 N N . ARG A 1 388 ? -15.855 8.483 18.004 1.00 94.19 388 ARG A N 1
ATOM 2929 C CA . ARG A 1 388 ? -16.716 9.026 19.075 1.00 94.19 388 ARG A CA 1
ATOM 2930 C C . ARG A 1 388 ? -15.918 9.163 20.373 1.00 94.19 388 ARG A C 1
ATOM 2932 O O . ARG A 1 388 ? -16.023 10.197 21.017 1.00 94.19 388 ARG A O 1
ATOM 2939 N N . PHE A 1 389 ? -15.084 8.175 20.704 1.00 96.25 389 PHE A N 1
ATOM 2940 C CA . PHE A 1 389 ? -14.180 8.224 21.856 1.00 96.25 389 PHE A CA 1
ATOM 2941 C C . PHE A 1 389 ? -13.213 9.412 21.771 1.00 96.25 389 PHE A C 1
ATOM 2943 O O . PHE A 1 389 ? -13.036 10.115 22.752 1.00 96.25 389 PHE A O 1
ATOM 2950 N N . GLU A 1 390 ? -12.675 9.692 20.584 1.00 94.69 390 GLU A N 1
ATOM 2951 C CA . GLU A 1 390 ? -11.804 10.835 20.299 1.00 94.69 390 GLU A CA 1
ATOM 2952 C C . GLU A 1 390 ? -12.423 12.169 20.752 1.00 94.69 390 GLU A C 1
ATOM 2954 O O . GLU A 1 390 ? -11.807 12.886 21.536 1.00 94.69 390 GLU A O 1
ATOM 2959 N N . ARG A 1 391 ? -13.677 12.437 20.357 1.00 92.81 391 ARG A N 1
ATOM 2960 C CA . ARG A 1 391 ? -14.435 13.634 20.768 1.00 92.81 391 ARG A CA 1
ATOM 2961 C C . ARG A 1 391 ? -14.741 13.651 22.268 1.00 92.81 391 ARG A C 1
ATOM 2963 O O . ARG A 1 391 ? -14.562 14.674 22.915 1.00 92.81 391 ARG A O 1
ATOM 2970 N N . ILE A 1 392 ? -15.150 12.509 22.825 1.00 94.38 392 ILE A N 1
ATOM 2971 C CA . ILE A 1 392 ? -15.450 12.363 24.258 1.00 94.38 392 ILE A CA 1
ATOM 2972 C C . ILE A 1 392 ? -14.215 12.690 25.113 1.00 94.38 392 ILE A C 1
ATOM 2974 O O . ILE A 1 392 ? -14.336 13.371 26.125 1.00 94.38 392 ILE A O 1
ATOM 2978 N N . LEU A 1 393 ? -13.022 12.232 24.723 1.00 95.88 393 LEU A N 1
ATOM 2979 C CA . LEU A 1 393 ? -11.788 12.518 25.463 1.00 95.88 393 LEU A CA 1
ATOM 2980 C C . LEU A 1 393 ? -11.484 14.026 25.503 1.00 95.88 393 LEU A C 1
ATOM 2982 O O . LEU A 1 393 ? -11.077 14.528 26.552 1.00 95.88 393 LEU A O 1
ATOM 2986 N N . ASP A 1 394 ? -11.733 14.742 24.402 1.00 93.94 394 ASP A N 1
ATOM 2987 C CA . ASP A 1 394 ? -11.580 16.201 24.324 1.00 93.94 394 ASP A CA 1
ATOM 2988 C C . ASP A 1 394 ? -12.633 16.926 25.195 1.00 93.94 394 ASP A C 1
ATOM 2990 O O . ASP A 1 394 ? -12.289 17.802 25.992 1.00 93.94 394 ASP A O 1
ATOM 2994 N N . GLU A 1 395 ? -13.906 16.515 25.117 1.00 94.75 395 GLU A N 1
ATOM 2995 C CA . GLU A 1 395 ? -15.021 17.057 25.916 1.00 94.75 395 GLU A CA 1
ATOM 2996 C C . GLU A 1 395 ? -14.796 16.886 27.431 1.00 94.75 395 GLU A C 1
ATOM 2998 O O . GLU A 1 395 ? -14.926 17.839 28.204 1.00 94.75 395 GLU A O 1
ATOM 3003 N N . PHE A 1 396 ? -14.416 15.684 27.872 1.00 94.50 396 PHE A N 1
ATOM 3004 C CA . PHE A 1 396 ? -14.164 15.396 29.285 1.00 94.50 396 PHE A CA 1
ATOM 3005 C C . PHE A 1 396 ? -12.865 16.031 29.795 1.00 94.50 396 PHE A C 1
ATOM 3007 O O . PHE A 1 396 ? -12.825 16.474 30.946 1.00 94.50 396 PHE A O 1
ATOM 3014 N N . GLY A 1 397 ? -11.835 16.143 28.948 1.00 93.38 397 GLY A N 1
ATOM 3015 C CA . GLY A 1 397 ? -10.619 16.896 29.262 1.00 93.38 397 GLY A CA 1
ATOM 3016 C C . GLY A 1 397 ? -10.901 18.378 29.522 1.00 93.38 397 GLY A C 1
ATOM 3017 O O . GLY A 1 397 ? -10.405 18.943 30.498 1.00 93.38 397 GLY A O 1
ATOM 3018 N N . ALA A 1 398 ? -11.766 18.993 28.709 1.00 94.69 398 ALA A N 1
ATOM 3019 C CA . ALA A 1 398 ? -12.224 20.364 28.924 1.00 94.69 398 ALA A CA 1
ATOM 3020 C C . ALA A 1 398 ? -13.095 20.508 30.189 1.00 94.69 398 ALA A C 1
ATOM 3022 O O . ALA A 1 398 ? -12.949 21.487 30.920 1.00 94.69 398 ALA A O 1
ATOM 3023 N N . LYS A 1 399 ? -13.971 19.533 30.476 1.00 95.12 399 LYS A N 1
ATOM 3024 C CA . LYS A 1 399 ? -14.880 19.549 31.639 1.00 95.12 399 LYS A CA 1
ATOM 3025 C C . LYS A 1 399 ? -14.158 19.437 32.987 1.00 95.12 399 LYS A C 1
ATOM 3027 O O . LYS A 1 399 ? -14.524 20.137 33.927 1.00 95.12 399 LYS A O 1
ATOM 3032 N N . TYR A 1 400 ? -13.175 18.541 33.097 1.00 93.69 400 TYR A N 1
ATOM 3033 C CA . TYR A 1 400 ? -12.519 18.206 34.372 1.00 93.69 400 TYR A CA 1
ATOM 3034 C C . TYR A 1 400 ? -11.141 18.844 34.575 1.00 93.69 400 TYR A C 1
ATOM 3036 O O . TYR A 1 400 ? -10.607 18.793 35.686 1.00 93.69 400 TYR A O 1
ATOM 3044 N N . GLY A 1 401 ? -10.593 19.478 33.536 1.00 93.12 401 GLY A N 1
ATOM 3045 C CA . GLY A 1 401 ? -9.304 20.156 33.573 1.00 93.12 401 GLY A CA 1
ATOM 3046 C C . GLY A 1 401 ? -8.119 19.205 33.390 1.00 93.12 401 GLY A C 1
ATOM 3047 O O . GLY A 1 401 ? -8.099 18.080 33.890 1.00 93.12 401 GLY A O 1
ATOM 3048 N N . ALA A 1 402 ? -7.087 19.704 32.703 1.00 89.44 402 ALA A N 1
ATOM 3049 C CA . ALA A 1 402 ? -5.967 18.901 32.213 1.00 89.44 402 ALA A CA 1
ATOM 3050 C C . ALA A 1 402 ? -5.266 18.056 33.292 1.00 89.44 402 ALA A C 1
ATOM 3052 O O . ALA A 1 402 ? -4.884 16.925 33.005 1.00 89.44 402 ALA A O 1
ATOM 3053 N N . GLN A 1 403 ? -5.130 18.566 34.523 1.00 88.62 403 GLN A N 1
ATOM 3054 C CA . GLN A 1 403 ? -4.438 17.874 35.620 1.00 88.62 403 GLN A CA 1
ATOM 3055 C C . GLN A 1 403 ? -5.118 16.553 36.012 1.00 88.62 403 GLN A C 1
ATOM 3057 O O . GLN A 1 403 ? -4.423 15.559 36.209 1.00 88.62 403 GLN A O 1
ATOM 3062 N N . ARG A 1 404 ? -6.460 16.520 36.076 1.00 92.62 404 ARG A N 1
ATOM 3063 C CA . ARG A 1 404 ? -7.242 15.324 36.450 1.00 92.62 404 ARG A CA 1
ATOM 3064 C C . ARG A 1 404 ? -7.447 14.345 35.293 1.00 92.62 404 ARG A C 1
ATOM 3066 O O . ARG A 1 404 ? -7.868 13.216 35.528 1.00 92.62 404 ARG A O 1
ATOM 3073 N N . THR A 1 405 ? -7.192 14.769 34.056 1.00 94.50 405 THR A N 1
ATOM 3074 C CA . THR A 1 405 ? -7.528 14.018 32.833 1.00 94.50 405 THR A CA 1
ATOM 3075 C C . THR A 1 405 ? -6.320 13.714 31.949 1.00 94.50 405 THR A C 1
ATOM 3077 O O . THR A 1 405 ? -6.472 13.477 30.749 1.00 94.50 405 THR A O 1
ATOM 3080 N N . GLN A 1 406 ? -5.111 13.702 32.506 1.00 95.00 406 GLN A N 1
ATOM 3081 C CA . GLN A 1 406 ? -3.884 13.382 31.772 1.00 95.00 406 GLN A CA 1
ATOM 3082 C C . GLN A 1 406 ? -3.948 11.991 31.120 1.00 95.00 406 GLN A C 1
ATOM 3084 O O . GLN A 1 406 ? -3.518 11.836 29.978 1.00 95.00 406 GLN A O 1
ATOM 3089 N N . SER A 1 407 ? -4.574 11.002 31.771 1.00 95.88 407 SER A N 1
ATOM 3090 C CA . SER A 1 407 ? -4.837 9.675 31.189 1.00 95.88 407 SER A CA 1
ATOM 3091 C C . SER A 1 407 ? -5.700 9.763 29.923 1.00 95.88 407 SER A C 1
ATOM 3093 O O . SER A 1 407 ? -5.436 9.068 28.940 1.00 95.88 407 SER A O 1
ATOM 3095 N N . LEU A 1 408 ? -6.694 10.659 29.904 1.00 96.12 408 LEU A N 1
ATOM 3096 C CA . LEU A 1 408 ? -7.552 10.892 28.737 1.00 96.12 408 LEU A CA 1
ATOM 3097 C C . LEU A 1 408 ? -6.772 11.579 27.609 1.00 96.12 408 LEU A C 1
ATOM 3099 O O . LEU A 1 408 ? -6.859 11.161 26.455 1.00 96.12 408 LEU A O 1
ATOM 3103 N N . ALA A 1 409 ? -5.950 12.578 27.943 1.00 95.00 409 ALA A N 1
ATOM 3104 C CA . ALA A 1 409 ? -5.076 13.262 26.990 1.00 95.00 409 ALA A CA 1
ATOM 3105 C C . ALA A 1 409 ? -4.020 12.314 26.381 1.00 95.00 409 ALA A C 1
ATOM 3107 O O . ALA A 1 409 ? -3.738 12.372 25.182 1.00 95.00 409 ALA A O 1
ATOM 3108 N N . ALA A 1 410 ? -3.474 11.388 27.174 1.00 95.62 410 ALA A N 1
ATOM 3109 C CA . ALA A 1 410 ? -2.547 10.358 26.715 1.00 95.62 410 ALA A CA 1
ATOM 3110 C C . ALA A 1 410 ? -3.220 9.371 25.738 1.00 95.62 410 ALA A C 1
ATOM 3112 O O . ALA A 1 410 ? -2.659 9.075 24.678 1.00 95.62 410 ALA A O 1
ATOM 3113 N N . LEU A 1 411 ? -4.448 8.924 26.039 1.00 97.00 411 LEU A N 1
ATOM 3114 C CA . LEU A 1 411 ? -5.262 8.103 25.130 1.00 97.00 411 LEU A CA 1
ATOM 3115 C C . LEU A 1 411 ? -5.551 8.854 23.824 1.00 97.00 411 LEU A C 1
ATOM 3117 O O . LEU A 1 411 ? -5.312 8.325 22.738 1.00 97.00 411 LEU A O 1
ATOM 3121 N N . ARG A 1 412 ? -5.992 10.112 23.929 1.00 95.25 412 ARG A N 1
ATOM 3122 C CA . ARG A 1 412 ? -6.315 11.006 22.809 1.00 95.25 412 ARG A CA 1
ATOM 3123 C C . ARG A 1 412 ? -5.135 11.207 21.855 1.00 95.25 412 ARG A C 1
ATOM 3125 O O . ARG A 1 412 ? -5.312 11.152 20.636 1.00 95.25 412 ARG A O 1
ATOM 3132 N N . LYS A 1 413 ? -3.935 11.397 22.413 1.00 91.69 413 LYS A N 1
ATOM 3133 C CA . LYS A 1 413 ? -2.676 11.578 21.677 1.00 91.69 413 LYS A CA 1
ATOM 3134 C C . LYS A 1 413 ? -2.310 10.350 20.843 1.00 91.69 413 LYS A C 1
ATOM 3136 O O . LYS A 1 413 ? -1.965 10.502 19.674 1.00 91.69 413 LYS A O 1
ATOM 3141 N N . ASN A 1 414 ? -2.393 9.146 21.415 1.00 91.62 414 ASN A N 1
ATOM 3142 C CA . ASN A 1 414 ? -2.108 7.914 20.671 1.00 91.62 414 ASN A CA 1
ATOM 3143 C C . ASN A 1 414 ? -3.207 7.602 19.642 1.00 91.62 414 ASN A C 1
ATOM 3145 O O . ASN A 1 414 ? -2.889 7.213 18.519 1.00 91.62 414 ASN A O 1
ATOM 3149 N N . LEU A 1 415 ? -4.479 7.830 19.992 1.00 92.81 415 LEU A N 1
ATOM 3150 C CA . LEU A 1 415 ? -5.650 7.558 19.150 1.00 92.81 415 LEU A CA 1
ATOM 3151 C C . LEU A 1 415 ? -5.594 8.247 17.778 1.00 92.81 415 LEU A C 1
ATOM 3153 O O . LEU A 1 415 ? -5.949 7.626 16.776 1.00 92.81 415 LEU A O 1
ATOM 3157 N N . ARG A 1 416 ? -5.077 9.481 17.718 1.00 88.00 416 ARG A N 1
ATOM 3158 C CA . ARG A 1 416 ? -4.877 10.242 16.471 1.00 88.00 416 ARG A CA 1
ATOM 3159 C C . ARG A 1 416 ? -4.046 9.483 15.428 1.00 88.00 416 ARG A C 1
ATOM 3161 O O . ARG A 1 416 ? -4.320 9.576 14.239 1.00 88.00 416 ARG A O 1
ATOM 3168 N N . TYR A 1 417 ? -3.075 8.683 15.874 1.00 89.31 417 TYR A N 1
ATOM 3169 C CA . TYR A 1 417 ? -2.169 7.910 15.014 1.00 89.31 417 TYR A CA 1
ATOM 3170 C C . TYR A 1 417 ? -2.613 6.452 14.808 1.00 89.31 417 TYR A C 1
ATOM 3172 O O . TYR A 1 417 ? -1.829 5.628 14.325 1.00 89.31 417 TYR A O 1
ATOM 3180 N N . ILE A 1 418 ? -3.853 6.106 15.175 1.00 92.62 418 ILE A N 1
ATOM 3181 C CA . ILE A 1 418 ? -4.448 4.791 14.917 1.00 92.62 418 ILE A CA 1
ATOM 3182 C C . ILE A 1 418 ? -5.218 4.839 13.596 1.00 92.62 418 ILE A C 1
ATOM 3184 O O . ILE A 1 418 ? -6.312 5.405 13.523 1.00 92.62 418 ILE A O 1
ATOM 3188 N N . ALA A 1 419 ? -4.658 4.174 12.580 1.00 93.50 419 ALA A N 1
ATOM 3189 C CA . ALA A 1 419 ? -5.239 4.027 11.243 1.00 93.50 419 ALA A CA 1
ATOM 3190 C C . ALA A 1 419 ? -5.629 5.378 10.591 1.00 93.50 419 ALA A C 1
ATOM 3192 O O . ALA A 1 419 ? -5.125 6.432 10.981 1.00 93.50 419 ALA A O 1
ATOM 3193 N N . GLY A 1 420 ? -6.525 5.348 9.600 1.00 93.00 420 GLY A N 1
ATOM 3194 C CA . GLY A 1 420 ? -7.243 6.521 9.091 1.00 93.00 420 GLY A CA 1
ATOM 3195 C C . GLY A 1 420 ? -8.666 6.669 9.649 1.00 93.00 420 GLY A C 1
ATOM 3196 O O . GLY A 1 420 ? -9.198 5.767 10.310 1.00 93.00 420 GLY A O 1
ATOM 3197 N N . SER A 1 421 ? -9.317 7.792 9.320 1.00 93.50 421 SER A N 1
ATOM 3198 C CA . SER A 1 421 ? -10.692 8.116 9.746 1.00 93.50 421 SER A CA 1
ATOM 3199 C C . SER A 1 421 ? -11.700 6.994 9.451 1.00 93.50 421 SER A C 1
ATOM 3201 O O . SER A 1 421 ? -12.527 6.668 10.300 1.00 93.50 421 SER A O 1
ATOM 3203 N N . GLN A 1 422 ? -11.570 6.322 8.302 1.00 97.31 422 GLN A N 1
ATOM 3204 C CA . GLN A 1 422 ? -12.450 5.231 7.873 1.00 97.31 422 GLN A CA 1
ATOM 3205 C C . GLN A 1 422 ? -12.472 4.047 8.848 1.00 97.31 422 GLN A C 1
ATOM 3207 O O . GLN A 1 422 ? -13.510 3.411 9.033 1.00 97.31 422 GLN A O 1
ATOM 3212 N N . ILE A 1 423 ? -11.329 3.752 9.474 1.00 97.31 423 ILE A N 1
ATOM 3213 C CA . ILE A 1 423 ? -11.206 2.698 10.482 1.00 97.31 423 ILE A CA 1
ATOM 3214 C C . ILE A 1 423 ? -11.659 3.226 11.843 1.00 97.31 423 ILE A C 1
ATOM 3216 O O . ILE A 1 423 ? -12.424 2.535 12.519 1.00 97.31 423 ILE A O 1
ATOM 3220 N N . ARG A 1 424 ? -11.270 4.452 12.235 1.00 96.56 424 ARG A N 1
ATOM 3221 C CA . ARG A 1 424 ? -11.693 5.060 13.515 1.00 96.56 424 ARG A CA 1
ATOM 3222 C C . ARG A 1 424 ? -13.220 5.218 13.621 1.00 96.56 424 ARG A C 1
ATOM 3224 O O . ARG A 1 424 ? -13.779 5.089 14.709 1.00 96.56 424 ARG A O 1
ATOM 3231 N N . ASN A 1 425 ? -13.910 5.411 12.499 1.00 96.31 425 ASN A N 1
ATOM 3232 C CA . ASN A 1 425 ? -15.371 5.507 12.424 1.00 96.31 425 ASN A CA 1
ATOM 3233 C C . ASN A 1 425 ? -16.125 4.202 12.737 1.00 96.31 425 ASN A C 1
ATOM 3235 O O . ASN A 1 425 ? -17.322 4.253 13.019 1.00 96.31 425 ASN A O 1
ATOM 3239 N N . VAL A 1 426 ? -15.466 3.038 12.675 1.00 96.06 426 VAL A N 1
ATOM 3240 C CA . VAL A 1 426 ? -16.118 1.729 12.878 1.00 96.06 426 VAL A CA 1
ATOM 3241 C C . VAL A 1 426 ? -15.462 0.879 13.966 1.00 96.06 426 VAL A C 1
ATOM 3243 O O . VAL A 1 426 ? -16.158 0.138 14.660 1.00 96.06 426 VAL A O 1
ATOM 3246 N N . ALA A 1 427 ? -14.142 0.969 14.136 1.00 96.81 427 ALA A N 1
ATOM 3247 C CA . ALA A 1 427 ? -13.407 0.266 15.181 1.00 96.81 427 ALA A CA 1
ATOM 3248 C C . ALA A 1 427 ? -13.827 0.771 16.568 1.00 96.81 427 ALA A C 1
ATOM 3250 O O . ALA A 1 427 ? -13.995 1.973 16.762 1.00 96.81 427 ALA A O 1
ATOM 3251 N N . THR A 1 428 ? -13.978 -0.134 17.534 1.00 96.88 428 THR A N 1
ATOM 3252 C CA . THR A 1 428 ? -14.449 0.185 18.892 1.00 96.88 428 THR A CA 1
ATOM 3253 C C . THR A 1 428 ? -13.377 -0.086 19.942 1.00 96.88 428 THR A C 1
ATOM 3255 O O . THR A 1 428 ? -12.419 -0.826 19.686 1.00 96.88 428 THR A O 1
ATOM 3258 N N . ILE A 1 429 ? -13.521 0.520 21.125 1.00 95.44 429 ILE A N 1
ATOM 3259 C CA . ILE A 1 429 ? -12.567 0.372 22.239 1.00 95.44 429 ILE A CA 1
ATOM 3260 C C . ILE A 1 429 ? -12.454 -1.111 22.642 1.00 95.44 429 ILE A C 1
ATOM 3262 O O . ILE A 1 429 ? -11.352 -1.652 22.711 1.00 95.44 429 ILE A O 1
ATOM 3266 N N . ALA A 1 430 ? -13.589 -1.804 22.776 1.00 95.62 430 ALA A N 1
ATOM 3267 C CA . ALA A 1 430 ? -13.680 -3.239 23.033 1.00 95.62 430 ALA A CA 1
ATOM 3268 C C . ALA A 1 430 ? -12.948 -4.052 21.966 1.00 95.62 430 ALA A C 1
ATOM 3270 O O . ALA A 1 430 ? -12.149 -4.930 22.287 1.00 95.62 430 ALA A O 1
ATOM 3271 N N . GLY A 1 431 ? -13.177 -3.722 20.691 1.00 95.38 431 GLY A N 1
ATOM 3272 C CA . GLY A 1 431 ? -12.487 -4.356 19.574 1.00 95.38 431 GLY A CA 1
ATOM 3273 C C . GLY A 1 431 ? -10.967 -4.224 19.676 1.00 95.38 431 GLY A C 1
ATOM 3274 O O . GLY A 1 431 ? -10.261 -5.171 19.342 1.00 95.38 431 GLY A O 1
ATOM 3275 N N . ASN A 1 432 ? -10.446 -3.100 20.172 1.00 96.38 432 ASN A N 1
ATOM 3276 C CA . ASN A 1 432 ? -9.013 -2.899 20.383 1.00 96.38 432 ASN A CA 1
ATOM 3277 C C . ASN A 1 432 ? -8.474 -3.681 21.599 1.00 96.38 432 ASN A C 1
ATOM 3279 O O . ASN A 1 432 ? -7.503 -4.430 21.450 1.00 96.38 432 ASN A O 1
ATOM 3283 N N . ILE A 1 433 ? -9.139 -3.568 22.755 1.00 97.06 433 ILE A N 1
ATOM 3284 C CA . ILE A 1 433 ? -8.741 -4.219 24.014 1.00 97.06 433 ILE A CA 1
ATOM 3285 C C . ILE A 1 433 ? -8.787 -5.747 23.872 1.00 97.06 433 ILE A C 1
ATOM 3287 O O . ILE A 1 433 ? -7.764 -6.415 24.027 1.00 97.06 433 ILE A O 1
ATOM 3291 N N . VAL A 1 434 ? -9.941 -6.305 23.488 1.00 95.81 434 VAL A N 1
ATOM 3292 C CA . VAL A 1 434 ? -10.189 -7.761 23.418 1.00 95.81 434 VAL A CA 1
ATOM 3293 C C . VAL A 1 434 ? -9.400 -8.439 22.292 1.00 95.81 434 VAL A C 1
ATOM 3295 O O . VAL A 1 434 ? -9.085 -9.623 22.374 1.00 95.81 434 VAL A O 1
ATOM 3298 N N . THR A 1 435 ? -8.988 -7.697 21.258 1.00 95.44 435 THR A N 1
ATOM 3299 C CA . THR A 1 435 ? -8.052 -8.216 20.241 1.00 95.44 435 THR A CA 1
ATOM 3300 C C . THR A 1 435 ? -6.685 -8.584 20.836 1.00 95.44 435 THR A C 1
ATOM 3302 O O . THR A 1 435 ? -5.959 -9.363 20.206 1.00 95.44 435 THR A O 1
ATOM 3305 N N . ALA A 1 436 ? -6.328 -8.024 22.005 1.00 96.12 436 ALA A N 1
ATOM 3306 C CA . ALA A 1 436 ? -5.092 -8.291 22.746 1.00 96.12 436 ALA A CA 1
ATOM 3307 C C . ALA A 1 436 ? -3.853 -8.307 21.830 1.00 96.12 436 ALA A C 1
ATOM 3309 O O . ALA A 1 436 ? -3.026 -9.220 21.844 1.00 96.12 436 ALA A O 1
ATOM 3310 N N . SER A 1 437 ? -3.771 -7.300 20.952 1.00 95.94 437 SER A N 1
ATOM 3311 C CA . SER A 1 437 ? -2.641 -7.145 20.039 1.00 95.94 437 SER A CA 1
ATOM 3312 C C . SER A 1 437 ? -1.424 -6.664 20.838 1.00 95.94 437 SER A C 1
ATOM 3314 O O . SER A 1 437 ? -1.549 -5.630 21.495 1.00 95.94 437 SER A O 1
ATOM 3316 N N . PRO A 1 438 ? -0.246 -7.313 20.743 1.00 96.06 438 PRO A N 1
ATOM 3317 C CA . PRO A 1 438 ? 0.950 -6.867 21.469 1.00 96.06 438 PRO A CA 1
ATOM 3318 C C . PRO A 1 438 ? 1.415 -5.452 21.096 1.00 96.06 438 PRO A C 1
ATOM 3320 O O . PRO A 1 438 ? 2.190 -4.842 21.815 1.00 96.06 438 PRO A O 1
ATOM 3323 N N . ILE A 1 439 ? 0.925 -4.935 19.971 1.00 96.00 439 ILE A N 1
ATOM 3324 C CA . ILE A 1 439 ? 1.201 -3.624 19.365 1.00 96.00 439 ILE A CA 1
ATOM 3325 C C . ILE A 1 439 ? -0.032 -2.698 19.412 1.00 96.00 439 ILE A C 1
ATOM 3327 O O . ILE A 1 439 ? -0.221 -1.877 18.519 1.00 96.00 439 ILE A O 1
ATOM 3331 N N . SER A 1 440 ? -0.945 -2.881 20.374 1.00 96.94 440 SER A N 1
ATOM 3332 C CA . SER A 1 440 ? -2.043 -1.923 20.564 1.00 96.94 440 SER A CA 1
ATOM 3333 C C . SER A 1 440 ? -1.499 -0.592 21.083 1.00 96.94 440 SER A C 1
ATOM 3335 O O . SER A 1 440 ? -0.740 -0.576 22.044 1.00 96.94 440 SER A O 1
ATOM 3337 N N . ASP A 1 441 ? -1.933 0.515 20.482 1.00 96.44 441 ASP A N 1
ATOM 3338 C CA . ASP A 1 441 ? -1.566 1.871 20.904 1.00 96.44 441 ASP A CA 1
ATOM 3339 C C . ASP A 1 441 ? -2.376 2.394 22.105 1.00 96.44 441 ASP A C 1
ATOM 3341 O O . ASP A 1 441 ? -1.975 3.379 22.721 1.00 96.44 441 ASP A O 1
ATOM 3345 N N . LEU A 1 442 ? -3.504 1.759 22.457 1.00 97.31 442 LEU A N 1
ATOM 3346 C CA . LEU A 1 442 ? -4.329 2.169 23.607 1.00 97.31 442 LEU A CA 1
ATOM 3347 C C . LEU A 1 442 ? -4.086 1.301 24.845 1.00 97.31 442 LEU A C 1
ATOM 3349 O O . LEU A 1 442 ? -4.088 1.822 25.958 1.00 97.31 442 LEU A O 1
ATOM 3353 N N . ASN A 1 443 ? -3.845 -0.005 24.671 1.00 97.94 443 ASN A N 1
ATOM 3354 C CA . ASN A 1 443 ? -3.689 -0.932 25.801 1.00 97.94 443 ASN A CA 1
ATOM 3355 C C . ASN A 1 443 ? -2.565 -0.530 26.778 1.00 97.94 443 ASN A C 1
ATOM 3357 O O . ASN A 1 443 ? -2.820 -0.610 27.976 1.00 97.94 443 ASN A O 1
ATOM 3361 N N . PRO A 1 444 ? -1.373 -0.063 26.340 1.00 98.38 444 PRO A N 1
ATOM 3362 C CA . PRO A 1 444 ? -0.345 0.419 27.259 1.00 98.38 444 PRO A CA 1
ATOM 3363 C C . PRO A 1 444 ? -0.810 1.627 28.079 1.00 98.38 444 PRO A C 1
ATOM 3365 O O . PRO A 1 444 ? -0.515 1.714 29.263 1.00 98.38 444 PRO A O 1
ATOM 3368 N N . VAL A 1 445 ? -1.573 2.544 27.477 1.00 98.12 445 VAL A N 1
ATOM 3369 C CA . VAL A 1 445 ? -2.050 3.750 28.168 1.00 98.12 445 VAL A CA 1
ATOM 3370 C C . VAL A 1 445 ? -3.128 3.403 29.193 1.00 98.12 445 VAL A C 1
ATOM 3372 O O . VAL A 1 445 ? -3.027 3.835 30.336 1.00 98.12 445 VAL A O 1
ATOM 3375 N N . PHE A 1 446 ? -4.107 2.567 28.830 1.00 98.06 446 PHE A N 1
ATOM 3376 C CA . PHE A 1 446 ? -5.100 2.066 29.785 1.00 98.06 446 PHE A CA 1
ATOM 3377 C C . PHE A 1 446 ? -4.454 1.257 30.928 1.00 98.06 446 PHE A C 1
ATOM 3379 O O . PHE A 1 446 ? -4.840 1.420 32.084 1.00 98.06 446 PHE A O 1
ATOM 3386 N N . LEU A 1 447 ? -3.449 0.426 30.624 1.00 97.8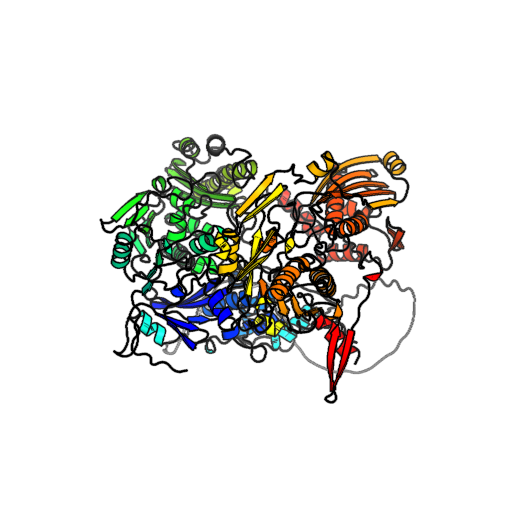8 447 LEU A N 1
ATOM 3387 C CA . LEU A 1 447 ? -2.722 -0.370 31.617 1.00 97.88 447 LEU A CA 1
ATOM 3388 C C . LEU A 1 447 ? -1.925 0.514 32.589 1.00 97.88 447 LEU A C 1
ATOM 3390 O O . LEU A 1 447 ? -2.033 0.336 33.799 1.00 97.88 447 LEU A O 1
ATOM 3394 N N . ALA A 1 448 ? -1.175 1.499 32.085 1.00 97.94 448 ALA A N 1
ATOM 3395 C CA . ALA A 1 448 ? -0.424 2.437 32.922 1.00 97.94 448 ALA A CA 1
ATOM 3396 C C . ALA A 1 448 ? -1.330 3.354 33.758 1.00 97.94 448 ALA A C 1
ATOM 3398 O O . ALA A 1 448 ? -0.955 3.730 34.867 1.00 97.94 448 ALA A O 1
ATOM 3399 N N . ALA A 1 449 ? -2.523 3.681 33.251 1.00 97.25 449 ALA A N 1
ATOM 3400 C CA . ALA A 1 449 ? -3.553 4.428 33.968 1.00 97.25 449 ALA A CA 1
ATOM 3401 C C . ALA A 1 449 ? -4.326 3.593 35.011 1.00 97.25 449 ALA A C 1
ATOM 3403 O O . ALA A 1 449 ? -5.203 4.142 35.666 1.00 97.25 449 ALA A O 1
ATOM 3404 N N . GLY A 1 450 ? -4.055 2.290 35.164 1.00 96.69 450 GLY A N 1
ATOM 3405 C CA . GLY A 1 450 ? -4.764 1.441 36.132 1.00 96.69 450 GLY A CA 1
ATOM 3406 C C . GLY A 1 450 ? -6.238 1.195 35.785 1.00 96.69 450 GLY A C 1
ATOM 3407 O O . GLY A 1 450 ? -7.073 1.077 36.681 1.00 96.69 450 GLY A O 1
ATOM 3408 N N . ALA A 1 451 ? -6.585 1.150 34.495 1.00 97.62 451 ALA A N 1
ATOM 3409 C CA . ALA A 1 451 ? -7.968 0.970 34.061 1.00 97.62 451 ALA A CA 1
ATOM 3410 C C . ALA A 1 451 ? -8.573 -0.369 34.530 1.00 97.62 451 ALA A C 1
ATOM 3412 O O . ALA A 1 451 ? -7.899 -1.402 34.593 1.00 97.62 451 ALA A O 1
ATOM 3413 N N . THR A 1 452 ? -9.878 -0.357 34.804 1.00 97.75 452 THR A N 1
ATOM 3414 C CA . THR A 1 452 ? -10.663 -1.543 35.190 1.00 97.75 452 THR A CA 1
ATOM 3415 C C . THR A 1 452 ? -11.674 -1.888 34.099 1.00 97.75 452 THR A C 1
ATOM 3417 O O . THR A 1 452 ? -12.250 -1.001 33.471 1.00 97.75 452 THR A O 1
ATOM 3420 N N . LEU A 1 453 ? -11.877 -3.180 33.847 1.00 98.00 453 LEU A N 1
ATOM 3421 C CA . LEU A 1 453 ? -12.722 -3.706 32.776 1.00 98.00 453 LEU A CA 1
ATOM 3422 C C . LEU A 1 453 ? -13.946 -4.416 33.362 1.00 98.00 453 LEU A C 1
ATOM 3424 O O . LEU A 1 453 ? -13.788 -5.334 34.164 1.00 98.00 453 LEU A O 1
ATOM 3428 N N . THR A 1 454 ? -15.152 -4.036 32.940 1.00 97.62 454 THR A N 1
ATOM 3429 C CA . THR A 1 454 ? -16.402 -4.694 33.357 1.00 97.62 454 THR A CA 1
ATOM 3430 C C . THR A 1 454 ? -16.792 -5.754 32.334 1.00 97.62 454 THR A C 1
ATOM 3432 O O . THR A 1 454 ? -17.067 -5.437 31.174 1.00 97.62 454 THR A O 1
ATOM 3435 N N . LEU A 1 455 ? -16.814 -7.016 32.756 1.00 97.56 455 LEU A N 1
ATOM 3436 C CA . LEU A 1 455 ? -17.228 -8.163 31.951 1.00 97.56 455 LEU A CA 1
ATOM 3437 C C . LEU A 1 455 ? -18.618 -8.626 32.393 1.00 97.56 455 LEU A C 1
ATOM 3439 O O . LEU A 1 455 ? -18.881 -8.695 33.591 1.00 97.56 455 LEU A O 1
ATOM 3443 N N . ALA A 1 456 ? -19.480 -8.986 31.443 1.00 96.56 456 ALA A N 1
ATOM 3444 C CA . ALA A 1 456 ? -20.807 -9.540 31.713 1.00 96.56 456 ALA A CA 1
ATOM 3445 C C . ALA A 1 456 ? -21.003 -10.896 31.029 1.00 96.56 456 ALA A C 1
ATOM 3447 O O . ALA A 1 456 ? -20.533 -11.113 29.912 1.00 96.56 456 ALA A O 1
ATOM 3448 N N . SER A 1 457 ? -21.743 -11.780 31.695 1.00 94.81 457 SER A N 1
ATOM 3449 C CA . SER A 1 457 ? -22.217 -13.079 31.202 1.00 94.81 457 SER A CA 1
ATOM 3450 C C . SER A 1 457 ? -23.687 -13.277 31.599 1.00 94.81 457 SER A C 1
ATOM 3452 O O . SER A 1 457 ? -24.225 -12.500 32.387 1.00 94.81 457 SER A O 1
ATOM 3454 N N . ALA A 1 458 ? -24.328 -14.358 31.142 1.00 90.75 458 ALA A N 1
ATOM 3455 C CA . ALA A 1 458 ? -25.649 -14.759 31.644 1.00 90.75 458 ALA A CA 1
ATOM 3456 C C . ALA A 1 458 ? -25.688 -14.976 33.179 1.00 90.75 458 ALA A C 1
ATOM 3458 O O . ALA A 1 458 ? -26.741 -14.835 33.793 1.00 90.75 458 ALA A O 1
ATOM 3459 N N . ASN A 1 459 ? -24.537 -15.250 33.811 1.00 89.31 459 ASN A N 1
ATOM 3460 C CA . ASN A 1 459 ? -24.406 -15.462 35.258 1.00 89.31 459 ASN A CA 1
ATOM 3461 C C . ASN A 1 459 ? -24.178 -14.166 36.066 1.00 89.31 459 ASN A C 1
ATOM 3463 O O . ASN A 1 459 ? -24.015 -14.233 37.284 1.00 89.31 459 ASN A O 1
ATOM 3467 N N . GLY A 1 460 ? -24.138 -12.999 35.411 1.00 93.38 460 GLY A N 1
ATOM 3468 C CA . GLY A 1 460 ? -23.892 -11.697 36.038 1.00 93.38 460 GLY A CA 1
ATOM 3469 C C . GLY A 1 460 ? -22.609 -11.011 35.565 1.00 93.38 460 GLY A C 1
ATOM 3470 O O . GLY A 1 460 ? -21.982 -11.418 34.580 1.00 93.38 460 GLY A O 1
ATOM 3471 N N . GLU A 1 461 ? -22.238 -9.944 36.275 1.00 95.75 461 GLU A N 1
ATOM 3472 C CA . GLU A 1 461 ? -21.110 -9.066 35.950 1.00 95.75 461 GLU A CA 1
ATOM 3473 C C . GLU A 1 461 ? -19.932 -9.237 36.919 1.00 95.75 461 GLU A C 1
ATOM 3475 O O . GLU A 1 461 ? -20.113 -9.551 38.097 1.00 95.75 461 GLU A O 1
ATOM 3480 N N . ARG A 1 462 ? -18.713 -8.981 36.432 1.00 96.50 462 ARG A N 1
ATOM 3481 C CA . ARG A 1 462 ? -17.498 -8.884 37.251 1.00 96.50 462 ARG A CA 1
ATOM 3482 C C . ARG A 1 462 ? -16.536 -7.828 36.713 1.00 96.50 462 ARG A C 1
ATOM 3484 O O . ARG A 1 462 ? -16.424 -7.630 35.504 1.00 96.50 462 ARG A O 1
ATOM 3491 N N . CYS A 1 463 ? -15.786 -7.205 37.613 1.00 96.31 463 CYS A N 1
ATOM 3492 C CA . CYS A 1 463 ? -14.708 -6.283 37.263 1.00 96.31 463 CYS A CA 1
ATOM 3493 C C . CYS A 1 463 ? -13.354 -7.008 37.254 1.00 96.31 463 CYS A C 1
ATOM 3495 O O . CYS A 1 463 ? -13.102 -7.866 38.098 1.00 96.31 463 CYS A O 1
ATOM 3497 N N . VAL A 1 464 ? -12.483 -6.654 36.308 1.00 97.44 464 VAL A N 1
ATOM 3498 C CA . VAL A 1 464 ? -11.125 -7.201 36.161 1.00 97.44 464 VAL A CA 1
ATOM 3499 C C . VAL A 1 464 ? -10.132 -6.044 35.988 1.00 97.44 464 VAL A C 1
ATOM 3501 O O . VAL A 1 464 ? -10.303 -5.251 35.056 1.00 97.44 464 VAL A O 1
ATOM 3504 N N . PRO A 1 465 ? -9.092 -5.919 36.834 1.00 97.38 465 PRO A N 1
ATOM 3505 C CA . PRO A 1 465 ? -8.004 -4.969 36.611 1.00 97.38 465 PRO A CA 1
ATOM 3506 C C . PRO A 1 465 ? -7.290 -5.260 35.286 1.00 97.38 465 PRO A C 1
ATOM 3508 O O . PRO A 1 465 ? -6.998 -6.414 34.968 1.00 97.38 465 PRO A O 1
ATOM 3511 N N . MET A 1 466 ? -6.963 -4.234 34.496 1.00 96.44 466 MET A N 1
ATOM 3512 C CA . MET A 1 466 ? -6.354 -4.457 33.177 1.00 96.44 466 MET A CA 1
ATOM 3513 C C . MET A 1 466 ? -4.956 -5.104 33.241 1.00 96.44 466 MET A C 1
ATOM 3515 O O . MET A 1 466 ? -4.534 -5.737 32.272 1.00 96.44 466 MET A O 1
ATOM 3519 N N . SER A 1 467 ? -4.276 -5.016 34.389 1.00 95.62 467 SER A N 1
ATOM 3520 C CA . SER A 1 467 ? -3.032 -5.736 34.707 1.00 95.62 467 SER A CA 1
ATOM 3521 C C . SER A 1 467 ? -3.173 -7.259 34.689 1.00 95.62 467 SER A C 1
ATOM 3523 O O . SER A 1 467 ? -2.225 -7.950 34.334 1.00 95.62 467 SER A O 1
ATOM 3525 N N . GLU A 1 468 ? -4.354 -7.785 35.010 1.00 96.62 468 GLU A N 1
ATOM 3526 C CA . GLU A 1 468 ? -4.645 -9.225 35.030 1.00 96.62 468 GLU A CA 1
ATOM 3527 C C . GLU A 1 468 ? -5.303 -9.705 33.725 1.00 96.62 468 GLU A C 1
ATOM 3529 O O . GLU A 1 468 ? -5.524 -10.898 33.517 1.00 96.62 468 GLU A O 1
ATOM 3534 N N . PHE A 1 469 ? -5.632 -8.781 32.816 1.00 97.00 469 PHE A N 1
ATOM 3535 C CA . PHE A 1 469 ? -6.466 -9.085 31.659 1.00 97.00 469 PHE A CA 1
ATOM 3536 C C . PHE A 1 469 ? -5.725 -9.779 30.509 1.00 97.00 469 PHE A C 1
ATOM 3538 O O . PHE A 1 469 ? -6.355 -10.533 29.768 1.00 97.00 469 PHE A O 1
ATOM 3545 N N . PHE A 1 470 ? -4.421 -9.548 30.320 1.00 96.88 470 PHE A N 1
ATOM 3546 C CA . PHE A 1 470 ? -3.655 -10.083 29.184 1.00 96.88 470 PHE A CA 1
ATOM 3547 C C . PHE A 1 470 ? -2.850 -11.331 29.568 1.00 96.88 470 PHE A C 1
ATOM 3549 O O . PHE A 1 470 ? -1.743 -11.235 30.086 1.00 96.88 470 PHE A O 1
ATOM 3556 N N . LEU A 1 471 ? -3.382 -12.516 29.252 1.00 95.38 471 LEU A N 1
ATOM 3557 C CA . LEU A 1 471 ? -2.816 -13.804 29.688 1.00 95.38 471 LEU A CA 1
ATOM 3558 C C . LEU A 1 471 ? -1.786 -14.417 28.719 1.00 95.38 471 LEU A C 1
ATOM 3560 O O . LEU A 1 471 ? -1.207 -15.464 29.002 1.00 95.38 471 LEU A O 1
ATOM 3564 N N . GLY A 1 472 ? -1.600 -13.833 27.536 1.00 94.06 472 GLY A N 1
ATOM 3565 C CA . GLY A 1 472 ? -0.672 -14.330 26.518 1.00 94.06 472 GLY A CA 1
ATOM 3566 C C . GLY A 1 472 ? -1.004 -13.802 25.124 1.00 94.06 472 GLY A C 1
ATOM 3567 O O . GLY A 1 472 ? -1.926 -13.003 24.961 1.00 94.06 472 GLY A O 1
ATOM 3568 N N . TYR A 1 473 ? -0.271 -14.255 24.101 1.00 93.94 473 TYR A N 1
ATOM 3569 C CA . TYR A 1 473 ? -0.446 -13.772 22.725 1.00 93.94 473 TYR A CA 1
ATOM 3570 C C . TYR A 1 473 ? -1.905 -13.880 22.261 1.00 93.94 473 TYR A C 1
ATOM 3572 O O . TYR A 1 473 ? -2.411 -14.976 22.021 1.00 93.94 473 TYR A O 1
ATOM 3580 N N . ARG A 1 474 ? -2.572 -12.725 22.123 1.00 92.75 474 ARG A N 1
ATOM 3581 C CA . ARG A 1 474 ? -3.994 -12.606 21.751 1.00 92.75 474 ARG A CA 1
ATOM 3582 C C . ARG A 1 474 ? -4.962 -13.383 22.661 1.00 92.75 474 ARG A C 1
ATOM 3584 O O . ARG A 1 474 ? -6.038 -13.771 22.210 1.00 92.75 474 ARG A O 1
ATOM 3591 N N . ARG A 1 475 ? -4.595 -13.601 23.928 1.00 95.12 475 ARG A N 1
ATOM 3592 C CA . ARG A 1 475 ? -5.425 -14.253 24.952 1.00 95.12 475 ARG A CA 1
ATOM 3593 C C . ARG A 1 475 ? -5.757 -13.278 26.075 1.00 95.12 475 ARG A C 1
ATOM 3595 O O . ARG A 1 475 ? -4.877 -12.565 26.557 1.00 95.12 475 ARG A O 1
ATOM 3602 N N . THR A 1 476 ? -7.013 -13.286 26.503 1.00 96.06 476 THR A N 1
ATOM 3603 C CA . THR A 1 476 ? -7.527 -12.440 27.585 1.00 96.06 476 THR A CA 1
ATOM 3604 C C . THR A 1 476 ? -8.029 -13.278 28.761 1.00 96.06 476 THR A C 1
ATOM 3606 O O . THR A 1 476 ? -8.200 -14.489 28.631 1.00 96.06 476 THR A O 1
ATOM 3609 N N . ALA A 1 477 ? -8.296 -12.633 29.898 1.00 96.31 477 ALA A N 1
ATOM 3610 C CA . ALA A 1 477 ? -8.938 -13.230 31.072 1.00 96.31 477 ALA A CA 1
ATOM 3611 C C . ALA A 1 477 ? -10.474 -13.368 30.951 1.00 96.31 477 ALA A C 1
ATOM 3613 O O . ALA A 1 477 ? -11.155 -13.575 31.960 1.00 96.31 477 ALA A O 1
ATOM 3614 N N . MET A 1 478 ? -11.024 -13.227 29.739 1.00 94.81 478 MET A N 1
ATOM 3615 C CA . MET A 1 478 ? -12.445 -13.455 29.459 1.00 94.81 478 MET A CA 1
ATOM 3616 C C . MET A 1 478 ? -12.741 -14.954 29.376 1.00 94.81 478 MET A C 1
ATOM 3618 O O . MET A 1 478 ? -11.987 -15.707 28.758 1.00 94.81 478 MET A O 1
ATOM 3622 N N . GLN A 1 479 ? -13.858 -15.367 29.961 1.00 92.25 479 GLN A N 1
ATOM 3623 C CA . GLN A 1 479 ? -14.396 -16.721 29.871 1.00 92.25 479 GLN A CA 1
ATOM 3624 C C . GLN A 1 479 ? -15.315 -16.872 28.645 1.00 92.25 479 GLN A C 1
ATOM 3626 O O . GLN A 1 479 ? -15.815 -15.871 28.120 1.00 92.25 479 GLN A O 1
ATOM 3631 N N . PRO A 1 480 ? -15.570 -18.106 28.168 1.00 89.50 480 PRO A N 1
ATOM 3632 C CA . PRO A 1 480 ? -16.584 -18.355 27.145 1.00 89.50 480 PRO A CA 1
ATOM 3633 C C . PRO A 1 480 ? -17.942 -17.767 27.551 1.00 89.50 480 PRO A C 1
ATOM 3635 O O . PRO A 1 480 ? -18.367 -17.901 28.697 1.00 89.50 480 PRO A O 1
ATOM 3638 N N . GLY A 1 481 ? -18.611 -17.098 26.612 1.00 89.19 481 GLY A N 1
ATOM 3639 C CA . GLY A 1 481 ? -19.884 -16.414 26.858 1.00 89.19 481 GLY A CA 1
ATOM 3640 C C . GLY A 1 481 ? -19.793 -15.032 27.528 1.00 89.19 481 GLY A C 1
ATOM 3641 O O . GLY A 1 481 ? -20.825 -14.379 27.673 1.00 89.19 481 GLY A O 1
ATOM 3642 N N . GLU A 1 482 ? -18.603 -14.545 27.905 1.00 94.00 482 GLU A N 1
ATOM 3643 C CA . GLU A 1 482 ? -18.437 -13.175 28.413 1.00 94.00 482 GLU A CA 1
ATOM 3644 C C . GLU A 1 482 ? -18.311 -12.124 27.298 1.00 94.00 482 GLU A C 1
ATOM 3646 O O . GLU A 1 482 ? -17.691 -12.344 26.254 1.00 94.00 482 GLU A O 1
ATOM 3651 N N . VAL A 1 483 ? -18.819 -10.920 27.571 1.00 96.06 483 VAL A N 1
ATOM 3652 C CA . VAL A 1 483 ? -18.593 -9.706 26.775 1.00 96.06 483 VAL A CA 1
ATOM 3653 C C . VAL A 1 483 ? -18.001 -8.593 27.642 1.00 96.06 483 VAL A C 1
ATOM 3655 O O . VAL A 1 483 ? -18.354 -8.443 28.808 1.00 96.06 483 VAL A O 1
ATOM 3658 N N . LEU A 1 484 ? -17.107 -7.788 27.062 1.00 97.25 484 LEU A N 1
ATOM 3659 C CA . LEU A 1 484 ? -16.622 -6.550 27.673 1.00 97.25 484 LEU A CA 1
ATOM 3660 C C . LEU A 1 484 ? -17.681 -5.449 27.513 1.00 97.25 484 LEU A C 1
ATOM 3662 O O . LEU A 1 484 ? -17.947 -5.013 26.392 1.00 97.25 484 LEU A O 1
ATOM 3666 N N . VAL A 1 485 ? -18.269 -5.011 28.628 1.00 97.25 485 VAL A N 1
ATOM 3667 C CA . VAL A 1 485 ? -19.345 -4.007 28.676 1.00 97.25 485 VAL A CA 1
ATOM 3668 C C . VAL A 1 485 ? -18.785 -2.591 28.724 1.00 97.25 485 VAL A C 1
ATOM 3670 O O . VAL A 1 485 ? -19.202 -1.739 27.940 1.00 97.25 485 VAL A O 1
ATOM 3673 N N . SER A 1 486 ? -17.802 -2.343 29.592 1.00 97.31 486 SER A N 1
ATOM 3674 C CA . SER A 1 486 ? -17.220 -1.014 29.806 1.00 97.31 486 SER A CA 1
ATOM 3675 C C . SER A 1 486 ? -15.765 -1.059 30.269 1.00 97.31 486 SER A C 1
ATOM 3677 O O . SER A 1 486 ? -15.280 -2.075 30.768 1.00 97.31 486 SER A O 1
ATOM 3679 N N . VAL A 1 487 ? -15.071 0.069 30.106 1.00 97.50 487 VAL A N 1
ATOM 3680 C CA . VAL A 1 487 ? -13.754 0.346 30.689 1.00 97.50 487 VAL A CA 1
ATOM 3681 C C . VAL A 1 487 ? -13.832 1.603 31.553 1.00 97.50 487 VAL A C 1
ATOM 3683 O O . VAL A 1 487 ? -14.234 2.665 31.080 1.00 97.50 487 VAL A O 1
ATOM 3686 N N . THR A 1 488 ? -13.437 1.485 32.817 1.00 97.50 488 THR A N 1
ATOM 3687 C CA . THR A 1 488 ? -13.331 2.601 33.760 1.00 97.50 488 THR A CA 1
ATOM 3688 C C . THR A 1 488 ? -11.891 3.093 33.792 1.00 97.50 488 THR A C 1
ATOM 3690 O O . THR A 1 488 ? -10.974 2.322 34.083 1.00 97.50 488 THR A O 1
ATOM 3693 N N . VAL A 1 489 ? -11.692 4.375 33.487 1.00 97.25 489 VAL A N 1
ATOM 3694 C CA . VAL A 1 489 ? -10.397 5.061 33.577 1.00 97.25 489 VAL A CA 1
ATOM 3695 C C . VAL A 1 489 ? -10.445 5.995 34.789 1.00 97.25 489 VAL A C 1
ATOM 3697 O O . VAL A 1 489 ? -11.321 6.866 34.818 1.00 97.25 489 VAL A O 1
ATOM 3700 N N . PRO A 1 490 ? -9.556 5.836 35.785 1.00 96.75 490 PRO A N 1
ATOM 3701 C CA . PRO A 1 490 ? -9.549 6.704 36.955 1.00 96.75 490 PRO A CA 1
ATOM 3702 C C . PRO A 1 490 ? -9.101 8.127 36.596 1.00 96.75 490 PRO A C 1
ATOM 3704 O O . PRO A 1 490 ? -8.330 8.341 35.654 1.00 96.75 490 PRO A O 1
ATOM 3707 N N . PHE A 1 491 ? -9.574 9.104 37.369 1.00 95.88 491 PHE A N 1
ATOM 3708 C CA . PHE A 1 491 ? -9.018 10.453 37.359 1.00 95.88 491 PHE A CA 1
ATOM 3709 C C . PHE A 1 491 ? -7.597 10.438 37.919 1.00 95.88 491 PHE A C 1
ATOM 3711 O O . PHE A 1 491 ? -7.297 9.712 38.866 1.00 95.88 491 PHE A O 1
ATOM 3718 N N . ASN A 1 492 ? -6.738 11.285 37.361 1.00 95.19 492 ASN A N 1
ATOM 3719 C CA . ASN A 1 492 ? -5.376 11.424 37.848 1.00 95.19 492 ASN A CA 1
ATOM 3720 C C . ASN A 1 492 ? -5.337 12.102 39.221 1.00 95.19 492 ASN A C 1
ATOM 3722 O O . ASN A 1 492 ? -6.078 13.057 39.482 1.00 95.19 492 ASN A O 1
ATOM 3726 N N . ALA A 1 493 ? -4.459 11.594 40.083 1.00 93.12 493 ALA A N 1
ATOM 3727 C CA . ALA A 1 493 ? -4.229 12.128 41.419 1.00 93.12 493 ALA A CA 1
ATOM 3728 C C . ALA A 1 493 ? -3.351 13.395 41.393 1.00 93.12 493 ALA A C 1
ATOM 3730 O O . ALA A 1 493 ? -2.692 13.712 40.401 1.00 93.12 493 ALA A O 1
ATOM 3731 N N . GLU A 1 494 ? -3.299 14.115 42.513 1.00 91.00 494 GLU A N 1
ATOM 3732 C CA . GLU A 1 494 ? -2.297 15.166 42.699 1.00 91.00 494 GLU A CA 1
ATOM 3733 C C . GLU A 1 494 ? -0.877 14.566 42.729 1.00 91.00 494 GLU A C 1
ATOM 3735 O O . GLU A 1 494 ? -0.680 13.421 43.147 1.00 91.00 494 GLU A O 1
ATOM 3740 N N . GLY A 1 495 ? 0.102 15.312 42.206 1.00 92.69 495 GLY A N 1
ATOM 3741 C CA . GLY A 1 495 ? 1.475 14.831 42.015 1.00 92.69 495 GLY A CA 1
ATOM 3742 C C . GLY A 1 495 ? 1.638 13.746 40.940 1.00 92.69 495 GLY A C 1
ATOM 3743 O O . GLY A 1 495 ? 2.726 13.191 40.805 1.00 92.69 495 GLY A O 1
ATOM 3744 N N . GLU A 1 496 ? 0.594 13.409 40.176 1.00 95.88 496 GLU A N 1
ATOM 3745 C CA . GLU A 1 496 ? 0.648 12.388 39.126 1.00 95.88 496 GLU A CA 1
ATOM 3746 C C . GLU A 1 496 ? 0.853 12.982 37.728 1.00 95.88 496 GLU A C 1
ATOM 3748 O O . GLU A 1 496 ? 0.246 13.993 37.376 1.00 95.88 496 GLU A O 1
ATOM 3753 N N . VAL A 1 497 ? 1.669 12.316 36.906 1.00 96.38 497 VAL A N 1
ATOM 3754 C CA . VAL A 1 497 ? 1.817 12.593 35.471 1.00 96.38 497 VAL A CA 1
ATOM 3755 C C . VAL A 1 497 ? 1.804 11.293 34.674 1.00 96.38 497 VAL A C 1
ATOM 3757 O O . VAL A 1 497 ? 2.430 10.306 35.060 1.00 96.38 497 VAL A O 1
ATOM 3760 N N . ILE A 1 498 ? 1.130 11.304 33.520 1.00 96.81 498 ILE A N 1
ATOM 3761 C CA . ILE A 1 498 ? 1.122 10.202 32.549 1.00 96.81 498 ILE A CA 1
ATOM 3762 C C . ILE A 1 498 ? 1.395 10.717 31.130 1.00 96.81 498 ILE A C 1
ATOM 3764 O O . ILE A 1 498 ? 0.894 11.758 30.712 1.00 96.81 498 ILE A O 1
ATOM 3768 N N . GLY A 1 499 ? 2.203 9.976 30.373 1.00 94.25 499 GLY A N 1
ATOM 3769 C CA . GLY A 1 499 ? 2.565 10.282 28.993 1.00 94.25 499 GLY A CA 1
ATOM 3770 C C . GLY A 1 499 ? 2.468 9.058 28.087 1.00 94.25 499 GLY A C 1
ATOM 3771 O O . GLY A 1 499 ? 2.684 7.928 28.518 1.00 94.25 499 GLY A O 1
ATOM 3772 N N . ALA A 1 500 ? 2.165 9.292 26.810 1.00 95.19 500 ALA A N 1
ATOM 3773 C CA . ALA A 1 500 ? 2.099 8.253 25.785 1.00 95.19 500 ALA A CA 1
ATOM 3774 C C . ALA A 1 500 ? 3.005 8.576 24.589 1.00 95.19 500 ALA A C 1
ATOM 3776 O O . ALA A 1 500 ? 3.129 9.743 24.183 1.00 95.19 500 ALA A O 1
ATOM 3777 N N . PHE A 1 501 ? 3.635 7.542 24.029 1.00 95.38 501 PHE A N 1
ATOM 3778 C CA . PHE A 1 501 ? 4.538 7.639 22.881 1.00 95.38 501 PHE A CA 1
ATOM 3779 C C . PHE A 1 501 ? 4.365 6.434 21.948 1.00 95.38 501 PHE A C 1
ATOM 3781 O O . PHE A 1 501 ? 4.112 5.319 22.396 1.00 95.38 501 PHE A O 1
ATOM 3788 N N . LYS A 1 502 ? 4.544 6.666 20.644 1.00 94.94 502 LYS A N 1
ATOM 3789 C CA . LYS A 1 502 ? 4.468 5.671 19.568 1.00 94.94 502 LYS A CA 1
ATOM 3790 C C . LYS A 1 502 ? 5.608 5.915 18.582 1.00 94.94 502 LYS A C 1
ATOM 3792 O O . LYS A 1 502 ? 5.866 7.063 18.222 1.00 94.94 502 LYS A O 1
ATOM 3797 N N . GLN A 1 503 ? 6.241 4.846 18.104 1.00 95.75 503 GLN A N 1
ATOM 3798 C CA . GLN A 1 503 ? 7.120 4.863 16.933 1.00 95.75 503 GLN A CA 1
ATOM 3799 C C . GLN A 1 503 ? 6.644 3.811 15.933 1.00 95.75 503 GLN A C 1
ATOM 3801 O O . GLN A 1 503 ? 6.372 2.672 16.303 1.00 95.75 503 GLN A O 1
ATOM 3806 N N . ALA A 1 504 ? 6.581 4.190 14.662 1.00 94.69 504 ALA A N 1
ATOM 3807 C CA . ALA A 1 504 ? 6.226 3.336 13.530 1.00 94.69 504 ALA A CA 1
ATOM 3808 C C . ALA A 1 504 ? 7.123 3.690 12.320 1.00 94.69 504 ALA A C 1
ATOM 3810 O O . ALA A 1 504 ? 8.052 4.491 12.470 1.00 94.69 504 ALA A O 1
ATOM 3811 N N . LYS A 1 505 ? 6.911 3.095 11.139 1.00 93.25 505 LYS A N 1
ATOM 3812 C CA . LYS A 1 505 ? 7.669 3.439 9.914 1.00 93.25 505 LYS A CA 1
ATOM 3813 C C . LYS A 1 505 ? 7.114 4.698 9.238 1.00 93.25 505 LYS A C 1
ATOM 3815 O O . LYS A 1 505 ? 7.872 5.444 8.623 1.00 93.25 505 LYS A O 1
ATOM 3820 N N . ARG A 1 506 ? 5.810 4.945 9.376 1.00 91.56 506 ARG A N 1
ATOM 3821 C CA . ARG A 1 506 ? 5.107 6.193 9.034 1.00 91.56 506 ARG A CA 1
ATOM 3822 C C . ARG A 1 506 ? 4.422 6.754 10.288 1.00 91.56 506 ARG A C 1
ATOM 3824 O O . ARG A 1 506 ? 4.121 6.008 11.211 1.00 91.56 506 ARG A O 1
ATOM 3831 N N . LYS A 1 507 ? 4.208 8.073 10.343 1.00 87.00 507 LYS A N 1
ATOM 3832 C CA . LYS A 1 507 ? 3.572 8.753 11.485 1.00 87.00 507 LYS A CA 1
ATOM 3833 C C . LYS A 1 507 ? 2.077 8.410 11.593 1.00 87.00 507 LYS A C 1
ATOM 3835 O O . LYS A 1 507 ? 1.623 8.003 12.658 1.00 87.00 507 LYS A O 1
ATOM 3840 N N . GLU A 1 508 ? 1.340 8.535 10.495 1.00 86.69 508 GLU A N 1
ATOM 3841 C CA . GLU A 1 508 ? -0.086 8.210 10.384 1.00 86.69 508 GLU A CA 1
ATOM 3842 C C . GLU A 1 508 ? -0.317 6.792 9.818 1.00 86.69 508 GLU A C 1
ATOM 3844 O O . GLU A 1 508 ? 0.523 6.266 9.084 1.00 86.69 508 GLU A O 1
ATOM 3849 N N . ASP A 1 509 ? -1.468 6.184 10.140 1.00 89.88 509 ASP A N 1
ATOM 3850 C CA . ASP A 1 509 ? -1.957 4.916 9.565 1.00 89.88 509 ASP A CA 1
ATOM 3851 C C . ASP A 1 509 ? -0.894 3.792 9.481 1.00 89.88 509 ASP A C 1
ATOM 3853 O O . ASP A 1 509 ? -0.687 3.163 8.447 1.00 89.88 509 ASP A O 1
ATOM 3857 N N . ASP A 1 510 ? -0.158 3.552 10.569 1.00 92.50 510 ASP A N 1
ATOM 3858 C CA . ASP A 1 510 ? 0.870 2.503 10.618 1.00 92.50 510 ASP A CA 1
ATOM 3859 C C . ASP A 1 510 ? 0.888 1.763 11.962 1.00 92.50 510 ASP A C 1
ATOM 3861 O O . ASP A 1 510 ? 0.460 2.269 13.008 1.00 92.50 510 ASP A O 1
ATOM 3865 N N . ILE A 1 511 ? 1.387 0.532 11.915 1.00 92.88 511 ILE A N 1
ATOM 3866 C CA . ILE A 1 511 ? 1.575 -0.355 13.056 1.00 92.88 511 ILE A CA 1
ATOM 3867 C C . ILE A 1 511 ? 2.757 0.134 13.900 1.00 92.88 511 ILE A C 1
ATOM 3869 O O . ILE A 1 511 ? 3.844 0.397 13.386 1.00 92.88 511 ILE A O 1
ATOM 3873 N N . ALA A 1 512 ? 2.562 0.208 15.217 1.00 95.19 512 ALA A N 1
ATOM 3874 C CA . ALA A 1 512 ? 3.641 0.514 16.145 1.00 95.19 512 ALA A CA 1
ATOM 3875 C C . ALA A 1 512 ? 4.761 -0.544 16.100 1.00 95.19 512 ALA A C 1
ATOM 3877 O O . ALA A 1 512 ? 4.509 -1.746 16.195 1.00 95.19 512 ALA A O 1
ATOM 3878 N N . ILE A 1 513 ? 6.004 -0.068 16.018 1.00 96.88 513 ILE A N 1
ATOM 3879 C CA . ILE A 1 513 ? 7.229 -0.831 16.290 1.00 96.88 513 ILE A CA 1
ATOM 3880 C C . ILE A 1 513 ? 7.392 -0.973 17.811 1.00 96.88 513 ILE A C 1
ATOM 3882 O O . ILE A 1 513 ? 7.575 -2.080 18.311 1.00 96.88 513 ILE A O 1
ATOM 3886 N N . VAL A 1 514 ? 7.265 0.148 18.533 1.00 97.69 514 VAL A N 1
ATOM 3887 C CA . VAL A 1 514 ? 7.103 0.224 19.995 1.00 97.69 514 VAL A CA 1
ATOM 3888 C C . VAL A 1 514 ? 6.085 1.324 20.298 1.00 97.69 514 VAL A C 1
ATOM 3890 O O . VAL A 1 514 ? 6.063 2.364 19.634 1.00 97.69 514 VAL A O 1
ATOM 3893 N N . THR A 1 515 ? 5.242 1.095 21.298 1.00 97.94 515 THR A N 1
ATOM 3894 C CA . THR A 1 515 ? 4.239 2.050 21.792 1.00 97.94 515 THR A CA 1
ATOM 3895 C C . THR A 1 515 ? 4.108 1.896 23.305 1.00 97.94 515 THR A C 1
ATOM 3897 O O . THR A 1 515 ? 4.299 0.793 23.817 1.00 97.94 515 THR A O 1
ATOM 3900 N N . CYS A 1 516 ? 3.876 2.976 24.046 1.00 97.94 516 CYS A N 1
ATOM 3901 C CA . CYS A 1 516 ? 3.880 2.941 25.509 1.00 97.94 516 CYS A CA 1
ATOM 3902 C C . CYS A 1 516 ? 2.910 3.934 26.158 1.00 97.94 516 CYS A C 1
ATOM 3904 O O . CYS A 1 516 ? 2.529 4.950 25.569 1.00 97.94 516 CYS A O 1
ATOM 3906 N N . GLY A 1 517 ? 2.555 3.616 27.402 1.00 98.00 517 GLY A N 1
ATOM 3907 C CA . GLY A 1 517 ? 1.939 4.509 28.374 1.00 98.00 517 GLY A CA 1
ATOM 3908 C C . GLY A 1 517 ? 2.791 4.471 29.638 1.00 98.00 517 GLY A C 1
ATOM 3909 O O . GLY A 1 517 ? 3.096 3.393 30.137 1.00 98.00 517 GLY A O 1
ATOM 3910 N N . LEU A 1 518 ? 3.235 5.626 30.118 1.00 98.31 518 LEU A N 1
ATOM 3911 C CA . LEU A 1 518 ? 4.195 5.747 31.213 1.00 98.31 518 LEU A CA 1
ATOM 3912 C C . LEU A 1 518 ? 3.617 6.711 32.248 1.00 98.31 518 LEU A C 1
ATOM 3914 O O . LEU A 1 518 ? 3.272 7.832 31.884 1.00 98.31 518 LEU A O 1
ATOM 3918 N N . ARG A 1 519 ? 3.480 6.277 33.503 1.00 98.00 519 ARG A N 1
ATOM 3919 C CA . ARG A 1 519 ? 2.906 7.045 34.617 1.00 98.00 519 ARG A CA 1
ATOM 3920 C C . ARG A 1 519 ? 3.875 7.084 35.795 1.00 98.00 519 ARG A C 1
ATOM 3922 O O . ARG A 1 519 ? 4.502 6.074 36.109 1.00 98.00 519 ARG A O 1
ATOM 3929 N N . VAL A 1 520 ? 3.946 8.228 36.467 1.00 97.94 520 VAL A N 1
ATOM 3930 C CA . VAL A 1 520 ? 4.622 8.406 37.757 1.00 97.94 520 VAL A CA 1
ATOM 3931 C C . VAL A 1 520 ? 3.753 9.276 38.660 1.00 97.94 520 VAL A C 1
ATOM 3933 O O . VAL A 1 520 ? 3.110 10.209 38.179 1.00 97.94 520 VAL A O 1
ATOM 3936 N N . ARG A 1 521 ? 3.742 8.991 39.960 1.00 97.12 521 ARG A N 1
ATOM 3937 C CA . ARG A 1 521 ? 3.152 9.847 40.989 1.00 97.12 521 ARG A CA 1
ATOM 3938 C C . ARG A 1 521 ? 4.186 10.135 42.064 1.00 97.12 521 ARG A C 1
ATOM 3940 O O . ARG A 1 521 ? 4.836 9.209 42.552 1.00 97.12 521 ARG A O 1
ATOM 3947 N N . VAL A 1 522 ? 4.321 11.404 42.433 1.00 97.00 522 VAL A N 1
ATOM 3948 C CA . VAL A 1 522 ? 5.219 11.868 43.496 1.00 97.00 522 VAL A CA 1
ATOM 3949 C C . VAL A 1 522 ? 4.448 12.444 44.684 1.00 97.00 522 VAL A C 1
ATOM 3951 O O . VAL A 1 522 ? 3.289 12.832 44.546 1.00 97.00 522 VAL A O 1
ATOM 3954 N N . ASP A 1 523 ? 5.086 12.476 45.852 1.00 95.31 523 ASP A N 1
ATOM 3955 C CA . ASP A 1 523 ? 4.630 13.256 47.007 1.00 95.31 523 ASP A CA 1
ATOM 3956 C C . ASP A 1 523 ? 5.100 14.726 46.938 1.00 95.31 523 ASP A C 1
ATOM 3958 O O . ASP A 1 523 ? 5.800 15.141 46.011 1.00 95.31 523 ASP A O 1
ATOM 3962 N N . GLU A 1 524 ? 4.741 15.518 47.952 1.00 91.56 524 GLU A N 1
ATOM 3963 C CA . GLU A 1 524 ? 5.165 16.921 48.114 1.00 91.56 524 GLU A CA 1
ATOM 3964 C C . GLU A 1 524 ? 6.699 17.098 48.155 1.00 91.56 524 GLU A C 1
ATOM 3966 O O . GLU A 1 524 ? 7.212 18.170 47.837 1.00 91.56 524 GLU A O 1
ATOM 3971 N N . ASN A 1 525 ? 7.445 16.041 48.501 1.00 91.00 525 ASN A N 1
ATOM 3972 C CA . ASN A 1 525 ? 8.909 16.010 48.546 1.00 91.00 525 ASN A CA 1
ATOM 3973 C C . ASN A 1 525 ? 9.528 15.462 47.245 1.00 91.00 525 ASN A C 1
ATOM 3975 O O . ASN A 1 525 ? 10.714 15.127 47.224 1.00 91.00 525 ASN A O 1
ATOM 3979 N N . GLN A 1 526 ? 8.738 15.345 46.171 1.00 91.94 526 GLN A N 1
ATOM 3980 C CA . GLN A 1 526 ? 9.142 14.811 44.864 1.00 91.94 526 GLN A CA 1
ATOM 3981 C C . GLN A 1 526 ? 9.589 13.336 44.908 1.00 91.94 526 GLN A C 1
ATOM 3983 O O . GLN A 1 526 ? 10.236 12.846 43.977 1.00 91.94 526 GLN A O 1
ATOM 3988 N N . ARG A 1 527 ? 9.241 12.589 45.965 1.00 96.44 527 ARG A N 1
ATOM 3989 C CA . ARG A 1 527 ? 9.532 11.155 46.070 1.00 96.44 527 ARG A CA 1
ATOM 3990 C C . ARG A 1 527 ? 8.468 10.355 45.341 1.00 96.44 527 ARG A C 1
ATOM 3992 O O . ARG A 1 527 ? 7.279 10.558 45.564 1.00 96.44 527 ARG A O 1
ATOM 3999 N N . VAL A 1 528 ? 8.889 9.413 44.503 1.00 97.38 528 VAL A N 1
ATOM 4000 C CA . VAL A 1 528 ? 7.980 8.527 43.770 1.00 97.38 528 VAL A CA 1
ATOM 4001 C C . VAL A 1 528 ? 7.228 7.640 44.757 1.00 97.38 528 VAL A C 1
ATOM 4003 O O . VAL A 1 528 ? 7.821 6.805 45.439 1.00 97.38 528 VAL A O 1
ATOM 4006 N N . VAL A 1 529 ? 5.912 7.801 44.808 1.00 97.56 529 VAL A N 1
ATOM 4007 C CA . VAL A 1 529 ? 5.006 6.983 45.627 1.00 97.56 529 VAL A CA 1
ATOM 4008 C C . VAL A 1 529 ? 4.350 5.864 44.822 1.00 97.56 529 VAL A C 1
ATOM 4010 O O . VAL A 1 529 ? 3.864 4.905 45.412 1.00 97.56 529 VAL A O 1
ATOM 4013 N N . ASP A 1 530 ? 4.324 5.983 43.493 1.00 97.38 530 ASP A N 1
ATOM 4014 C CA . ASP A 1 530 ? 3.750 5.000 42.571 1.00 97.38 530 ASP A CA 1
ATOM 4015 C C . ASP A 1 530 ? 4.279 5.242 41.140 1.00 97.38 530 ASP A C 1
ATOM 4017 O O . ASP A 1 530 ? 4.532 6.386 40.751 1.00 97.38 530 ASP A O 1
ATOM 4021 N N . ALA A 1 531 ? 4.462 4.182 40.352 1.00 97.69 531 ALA A N 1
ATOM 4022 C CA . ALA A 1 531 ? 4.937 4.244 38.971 1.00 97.69 531 ALA A CA 1
ATOM 4023 C C . ALA A 1 531 ? 4.415 3.053 38.151 1.00 97.69 531 ALA A C 1
ATOM 4025 O O . ALA A 1 531 ? 4.345 1.928 38.639 1.00 97.69 531 ALA A O 1
ATOM 4026 N N . ALA A 1 532 ? 4.083 3.286 36.879 1.00 98.12 532 ALA A N 1
ATOM 4027 C CA . ALA A 1 532 ? 3.650 2.237 35.958 1.00 98.12 532 ALA A CA 1
ATOM 4028 C C . ALA A 1 532 ? 4.167 2.509 34.540 1.00 98.12 532 ALA A C 1
ATOM 4030 O O . ALA A 1 532 ? 3.771 3.482 33.895 1.00 98.12 532 ALA A O 1
ATOM 4031 N N . PHE A 1 533 ? 5.044 1.638 34.038 1.00 98.44 533 PHE A N 1
ATOM 4032 C CA . PHE A 1 533 ? 5.688 1.793 32.732 1.00 98.44 533 PHE A CA 1
ATOM 4033 C C . PHE A 1 533 ? 5.244 0.677 31.781 1.00 98.44 533 PHE A C 1
ATOM 4035 O O . PHE A 1 533 ? 5.833 -0.401 31.757 1.00 98.44 533 PHE A O 1
ATOM 4042 N N . ALA A 1 534 ? 4.176 0.913 31.019 1.00 98.44 534 ALA A N 1
ATOM 4043 C CA . ALA A 1 534 ? 3.573 -0.085 30.141 1.00 98.44 534 ALA A CA 1
ATOM 4044 C C . ALA A 1 534 ? 4.054 0.040 28.689 1.00 98.44 534 ALA A C 1
ATOM 4046 O O . ALA A 1 534 ? 4.043 1.130 28.112 1.00 98.44 534 ALA A O 1
ATOM 4047 N N . TYR A 1 535 ? 4.385 -1.089 28.060 1.00 98.56 535 TYR A N 1
ATOM 4048 C CA . TYR A 1 535 ? 4.890 -1.163 26.689 1.00 98.56 535 TYR A CA 1
ATOM 4049 C C . TYR A 1 535 ? 4.131 -2.177 25.826 1.00 98.56 535 TYR A C 1
ATOM 4051 O O . TYR A 1 535 ? 3.667 -3.221 26.285 1.00 98.56 535 TYR A O 1
ATOM 4059 N N . GLY A 1 536 ? 4.057 -1.870 24.533 1.00 97.75 536 GLY A N 1
ATOM 4060 C CA . GLY A 1 536 ? 3.671 -2.761 23.447 1.00 97.75 536 GLY A CA 1
ATOM 4061 C C . GLY A 1 536 ? 4.756 -2.811 22.365 1.00 97.75 536 GLY A C 1
ATOM 4062 O O . GLY A 1 536 ? 5.556 -1.887 22.217 1.00 97.75 536 GLY A O 1
ATOM 4063 N N . GLY A 1 537 ? 4.792 -3.906 21.607 1.00 96.44 537 GLY A N 1
ATOM 4064 C CA . GLY A 1 537 ? 5.797 -4.183 20.572 1.00 96.44 537 GLY A CA 1
ATOM 4065 C C . GLY A 1 537 ? 7.072 -4.868 21.078 1.00 96.44 537 GLY A C 1
ATOM 4066 O O . GLY A 1 537 ? 7.911 -5.247 20.265 1.00 96.44 537 GLY A O 1
ATOM 4067 N N . VAL A 1 538 ? 7.202 -5.087 22.389 1.00 96.25 538 VAL A N 1
ATOM 4068 C CA . VAL A 1 538 ? 8.395 -5.670 23.045 1.00 96.25 538 VAL A CA 1
ATOM 4069 C C . VAL A 1 538 ? 8.123 -6.993 23.773 1.00 96.25 538 VAL A C 1
ATOM 4071 O O . VAL A 1 538 ? 9.014 -7.558 24.386 1.00 96.25 538 VAL A O 1
ATOM 4074 N N . ALA A 1 539 ? 6.902 -7.517 23.684 1.00 95.06 539 ALA A N 1
ATOM 4075 C CA . ALA A 1 539 ? 6.513 -8.806 24.249 1.00 95.06 539 ALA A CA 1
ATOM 4076 C C . ALA A 1 539 ? 5.362 -9.425 23.423 1.00 95.06 539 ALA A C 1
ATOM 4078 O O . ALA A 1 539 ? 4.800 -8.753 22.550 1.00 95.06 539 ALA A O 1
ATOM 4079 N N . PRO A 1 540 ? 4.968 -10.691 23.673 1.00 94.06 540 PRO A N 1
ATOM 4080 C CA . PRO A 1 540 ? 3.774 -11.296 23.069 1.00 94.06 540 PRO A CA 1
ATOM 4081 C C . PRO A 1 540 ? 2.443 -10.658 23.516 1.00 94.06 540 PRO A C 1
ATOM 4083 O O . PRO A 1 540 ? 1.412 -10.898 22.885 1.00 94.06 540 PRO A O 1
ATOM 4086 N N . THR A 1 541 ? 2.465 -9.833 24.564 1.00 95.88 541 THR A N 1
ATOM 4087 C CA . THR A 1 541 ? 1.349 -9.044 25.113 1.00 95.88 541 THR A CA 1
ATOM 4088 C C . THR A 1 541 ? 1.762 -7.580 25.299 1.00 95.88 541 THR A C 1
ATOM 4090 O O . THR A 1 541 ? 2.914 -7.212 25.079 1.00 95.88 541 THR A O 1
ATOM 4093 N N . THR A 1 542 ? 0.820 -6.729 25.712 1.00 96.88 542 THR A N 1
ATOM 4094 C CA . THR A 1 542 ? 1.168 -5.496 26.432 1.00 96.88 542 THR A CA 1
ATOM 4095 C C . THR A 1 542 ? 1.668 -5.879 27.829 1.00 96.88 542 THR A C 1
ATOM 4097 O O . THR A 1 542 ? 1.054 -6.735 28.466 1.00 96.88 542 THR A O 1
ATOM 4100 N N . VAL A 1 543 ? 2.768 -5.279 28.288 1.00 96.94 543 VAL A N 1
ATOM 4101 C CA . VAL A 1 543 ? 3.444 -5.620 29.557 1.00 96.94 543 VAL A CA 1
ATOM 4102 C C . VAL A 1 543 ? 3.788 -4.370 30.364 1.00 96.94 543 VAL A C 1
ATOM 4104 O O . VAL A 1 543 ? 3.954 -3.298 29.785 1.00 96.94 543 VAL A O 1
ATOM 4107 N N . LEU A 1 544 ? 3.914 -4.514 31.683 1.00 97.56 544 LEU A N 1
ATOM 4108 C CA . LEU A 1 544 ? 4.517 -3.521 32.576 1.00 97.56 544 LEU A CA 1
ATOM 4109 C C . LEU A 1 544 ? 5.998 -3.861 32.787 1.00 97.56 544 LEU A C 1
ATOM 4111 O O . LEU A 1 544 ? 6.336 -5.028 32.963 1.00 97.56 544 LEU A O 1
ATOM 4115 N N . ALA A 1 545 ? 6.857 -2.843 32.789 1.00 97.81 545 ALA A N 1
ATOM 4116 C CA . ALA A 1 545 ? 8.233 -2.942 33.261 1.00 97.81 545 ALA A CA 1
ATOM 4117 C C . ALA A 1 545 ? 8.240 -2.735 34.788 1.00 97.81 545 ALA A C 1
ATOM 4119 O O . ALA A 1 545 ? 8.293 -1.602 35.279 1.00 97.81 545 ALA A O 1
ATOM 4120 N N . HIS A 1 546 ? 8.067 -3.833 35.522 1.00 97.19 546 HIS A N 1
ATOM 4121 C CA . HIS A 1 546 ? 7.949 -3.864 36.976 1.00 97.19 546 HIS A CA 1
ATOM 4122 C C . HIS A 1 546 ? 9.271 -3.501 37.649 1.00 97.19 546 HIS A C 1
ATOM 4124 O O . HIS A 1 546 ? 9.282 -2.613 38.498 1.00 97.19 546 HIS A O 1
ATOM 4130 N N . ALA A 1 547 ? 10.390 -4.094 37.224 1.00 97.56 547 ALA A N 1
ATOM 4131 C CA . ALA A 1 547 ? 11.704 -3.792 37.793 1.00 97.56 547 ALA A CA 1
ATOM 4132 C C . ALA A 1 547 ? 12.100 -2.323 37.554 1.00 97.56 547 ALA A C 1
ATOM 4134 O O . ALA A 1 547 ? 12.681 -1.675 38.427 1.00 97.56 547 ALA A O 1
ATOM 4135 N N . ALA A 1 548 ? 11.737 -1.759 36.396 1.00 97.50 548 ALA A N 1
ATOM 4136 C CA . ALA A 1 548 ? 11.933 -0.336 36.118 1.00 97.50 548 ALA A CA 1
ATOM 4137 C C . ALA A 1 548 ? 11.081 0.582 37.018 1.00 97.50 548 ALA A C 1
ATOM 4139 O O . ALA A 1 548 ? 11.561 1.632 37.446 1.00 97.50 548 ALA A O 1
ATOM 4140 N N . ALA A 1 549 ? 9.834 0.199 37.317 1.00 97.25 549 ALA A N 1
ATOM 4141 C CA . ALA A 1 549 ? 8.961 0.940 38.228 1.00 97.25 549 ALA A CA 1
ATOM 4142 C C . ALA A 1 549 ? 9.442 0.841 39.689 1.00 97.25 549 ALA A C 1
ATOM 4144 O O . ALA A 1 549 ? 9.573 1.862 40.364 1.00 97.25 549 ALA A O 1
ATOM 4145 N N . GLU A 1 550 ? 9.794 -0.358 40.156 1.00 97.69 550 GLU A N 1
ATOM 4146 C CA . GLU A 1 550 ? 10.366 -0.603 41.489 1.00 97.69 550 GLU A CA 1
ATOM 4147 C C . GLU A 1 550 ? 11.669 0.178 41.711 1.00 97.69 550 GLU A C 1
ATOM 4149 O O . GLU A 1 550 ? 11.870 0.751 42.780 1.00 97.69 550 GLU A O 1
ATOM 4154 N N . ALA A 1 551 ? 12.524 0.290 40.687 1.00 97.25 551 ALA A N 1
ATOM 4155 C CA . ALA A 1 551 ? 13.751 1.086 40.744 1.00 97.25 551 ALA A CA 1
ATOM 4156 C C . ALA A 1 551 ? 13.509 2.598 40.948 1.00 97.25 551 ALA A C 1
ATOM 4158 O O . ALA A 1 551 ? 14.426 3.296 41.401 1.00 97.25 551 ALA A O 1
ATOM 4159 N N . ALA A 1 552 ? 12.310 3.096 40.617 1.00 96.50 552 ALA A N 1
ATOM 4160 C CA . ALA A 1 552 ? 11.892 4.483 40.813 1.00 96.50 552 ALA A CA 1
ATOM 4161 C C . ALA A 1 552 ? 11.225 4.713 42.180 1.00 96.50 552 ALA A C 1
ATOM 4163 O O . ALA A 1 552 ? 11.513 5.718 42.832 1.00 96.50 552 ALA A O 1
ATOM 4164 N N . VAL A 1 553 ? 10.347 3.802 42.618 1.00 97.56 553 VAL A N 1
ATOM 4165 C CA . VAL A 1 553 ? 9.549 3.946 43.851 1.00 97.56 553 VAL A CA 1
ATOM 4166 C C . VAL A 1 553 ? 10.436 4.203 45.079 1.00 97.56 553 VAL A C 1
ATOM 4168 O O . VAL A 1 553 ? 11.528 3.660 45.238 1.00 97.56 553 VAL A O 1
ATOM 4171 N N . GLY A 1 554 ? 9.987 5.114 45.944 1.00 96.06 554 GLY A N 1
ATOM 4172 C CA . GLY A 1 554 ? 10.701 5.580 47.132 1.00 96.06 554 GLY A CA 1
ATOM 4173 C C . GLY A 1 554 ? 11.874 6.532 46.859 1.00 96.06 554 GLY A C 1
ATOM 4174 O O . GLY A 1 554 ? 12.351 7.167 47.805 1.00 96.06 554 GLY A O 1
ATOM 4175 N N . SER A 1 555 ? 12.327 6.672 45.609 1.00 96.75 555 SER A N 1
ATOM 4176 C CA . SER A 1 555 ? 13.418 7.575 45.213 1.00 96.75 555 SER A CA 1
ATOM 4177 C C . SER A 1 555 ? 12.902 8.965 44.825 1.00 96.75 555 SER A C 1
ATOM 4179 O O . SER A 1 555 ? 11.722 9.130 44.525 1.00 96.75 555 SER A O 1
ATOM 4181 N N . THR A 1 556 ? 13.777 9.972 44.806 1.00 95.88 556 THR A N 1
ATOM 4182 C CA . THR A 1 556 ? 13.437 11.330 44.344 1.00 95.88 556 THR A CA 1
ATOM 4183 C C . THR A 1 556 ? 13.397 11.382 42.815 1.00 95.88 556 THR A C 1
ATOM 4185 O O . THR A 1 556 ? 14.381 11.045 42.153 1.00 95.88 556 THR A O 1
ATOM 4188 N N . TRP A 1 557 ? 12.271 11.804 42.238 1.00 95.94 557 TRP A N 1
ATOM 4189 C CA . TRP A 1 557 ? 12.154 12.029 40.796 1.00 95.94 557 TRP A CA 1
ATOM 4190 C C . TRP A 1 557 ? 12.909 13.308 40.408 1.00 95.94 557 TRP A C 1
ATOM 4192 O O . TRP A 1 557 ? 12.889 14.293 41.140 1.00 95.94 557 TRP A O 1
ATOM 4202 N N . GLY A 1 558 ? 13.617 13.290 39.278 1.00 92.75 558 GLY A N 1
ATOM 4203 C CA . GLY A 1 558 ? 14.547 14.359 38.880 1.00 92.75 558 GLY A CA 1
ATOM 4204 C C . GLY A 1 558 ? 16.012 14.154 39.302 1.00 92.75 558 GLY A C 1
ATOM 4205 O O . GLY A 1 558 ? 16.879 14.853 38.781 1.00 92.75 558 GLY A O 1
ATOM 4206 N N . ASP A 1 559 ? 16.327 13.173 40.157 1.00 94.94 559 ASP A N 1
ATOM 4207 C CA . ASP A 1 559 ? 17.714 12.768 40.443 1.00 94.94 559 ASP A CA 1
ATOM 4208 C C . ASP A 1 559 ? 18.303 11.947 39.277 1.00 94.94 559 ASP A C 1
ATOM 4210 O O . ASP A 1 559 ? 17.767 10.908 38.878 1.00 94.94 559 ASP A O 1
ATOM 4214 N N . ARG A 1 560 ? 19.447 12.393 38.744 1.00 93.75 560 ARG A N 1
ATOM 4215 C CA . ARG A 1 560 ? 20.149 11.745 37.626 1.00 93.75 560 ARG A CA 1
ATOM 4216 C C . ARG A 1 560 ? 20.536 10.289 37.917 1.00 93.75 560 ARG A C 1
ATOM 4218 O O . ARG A 1 560 ? 20.405 9.436 37.044 1.00 93.75 560 ARG A O 1
ATOM 4225 N N . SER A 1 561 ? 20.961 9.985 39.141 1.00 95.56 561 SER A N 1
ATOM 4226 C CA . SER A 1 561 ? 21.339 8.628 39.555 1.00 95.56 561 SER A CA 1
ATOM 4227 C C . SER A 1 561 ? 20.138 7.677 39.627 1.00 95.56 561 SER A C 1
ATOM 4229 O O . SER A 1 561 ? 20.284 6.469 39.434 1.00 95.56 561 SER A O 1
ATOM 4231 N N . VAL A 1 562 ? 18.939 8.216 39.873 1.00 96.38 562 VAL A N 1
ATOM 4232 C CA . VAL A 1 562 ? 17.676 7.470 39.821 1.00 96.38 562 VAL A CA 1
ATOM 4233 C C . VAL A 1 562 ? 17.279 7.232 38.366 1.00 96.38 562 VAL A C 1
ATOM 4235 O O . VAL A 1 562 ? 16.950 6.100 38.021 1.00 96.38 562 VAL A O 1
ATOM 4238 N N . LEU A 1 563 ? 17.393 8.244 37.496 1.00 97.12 563 LEU A N 1
ATOM 4239 C CA . LEU A 1 563 ? 17.162 8.097 36.054 1.00 97.12 563 LEU A CA 1
ATOM 4240 C C . LEU A 1 563 ? 18.034 6.989 35.449 1.00 97.12 563 LEU A C 1
ATOM 4242 O O . LEU A 1 563 ? 17.508 6.078 34.812 1.00 97.12 563 LEU A O 1
ATOM 4246 N N . ASP A 1 564 ? 19.349 7.033 35.673 1.00 97.12 564 ASP A N 1
ATOM 4247 C CA . ASP A 1 564 ? 20.281 6.050 35.106 1.00 97.12 564 ASP A CA 1
ATOM 4248 C C . ASP A 1 564 ? 19.982 4.621 35.610 1.00 97.12 564 ASP A C 1
ATOM 4250 O O . ASP A 1 564 ? 20.025 3.661 34.836 1.00 97.12 564 ASP A O 1
ATOM 4254 N N . ARG A 1 565 ? 19.571 4.475 36.880 1.00 97.69 565 ARG A N 1
ATOM 4255 C CA . ARG A 1 565 ? 19.124 3.198 37.469 1.00 97.69 565 ARG A CA 1
ATOM 4256 C C . ARG A 1 565 ? 17.830 2.679 36.832 1.00 97.69 565 ARG A C 1
ATOM 4258 O O . ARG A 1 565 ? 17.748 1.502 36.492 1.00 97.69 565 ARG A O 1
ATOM 4265 N N . VAL A 1 566 ? 16.832 3.548 36.662 1.00 98.12 566 VAL A N 1
ATOM 4266 C CA . VAL A 1 566 ? 15.518 3.221 36.080 1.00 98.12 566 VAL A CA 1
ATOM 4267 C C . VAL A 1 566 ? 15.644 2.850 34.598 1.00 98.12 566 VAL A C 1
ATOM 4269 O O . VAL A 1 566 ? 15.033 1.878 34.151 1.00 98.12 566 VAL A O 1
ATOM 4272 N N . LEU A 1 567 ? 16.484 3.563 33.838 1.00 98.06 567 LEU A N 1
ATOM 4273 C CA . LEU A 1 567 ? 16.804 3.214 32.450 1.00 98.06 567 LEU A CA 1
ATOM 4274 C C . LEU A 1 567 ? 17.536 1.868 32.358 1.00 98.06 567 LEU A C 1
ATOM 4276 O O . LEU A 1 567 ? 17.176 1.047 31.514 1.00 98.06 567 LEU A O 1
ATOM 4280 N N . GLY A 1 568 ? 18.509 1.617 33.241 1.00 97.69 568 GLY A N 1
ATOM 4281 C CA . GLY A 1 568 ? 19.231 0.344 33.306 1.00 97.69 568 GLY A CA 1
ATOM 4282 C C . GLY A 1 568 ? 18.318 -0.847 33.614 1.00 97.69 568 GLY A C 1
ATOM 4283 O O . GLY A 1 568 ? 18.379 -1.859 32.918 1.00 97.69 568 GLY A O 1
ATOM 4284 N N . ALA A 1 569 ? 17.418 -0.706 34.593 1.00 97.94 569 ALA A N 1
ATOM 4285 C CA . ALA A 1 569 ? 16.417 -1.723 34.919 1.00 97.94 569 ALA A CA 1
ATOM 4286 C C . ALA A 1 569 ? 15.466 -1.991 33.736 1.00 97.94 569 ALA A C 1
ATOM 4288 O O . ALA A 1 569 ? 15.275 -3.142 33.352 1.00 97.94 569 ALA A O 1
ATOM 4289 N N . CYS A 1 570 ? 14.954 -0.937 33.087 1.00 97.75 570 CYS A N 1
ATOM 4290 C CA . CYS A 1 570 ? 14.105 -1.043 31.893 1.00 97.75 570 CYS A CA 1
ATOM 4291 C C . CYS A 1 570 ? 14.801 -1.782 30.733 1.00 97.75 570 CYS A C 1
ATOM 4293 O O . CYS A 1 570 ? 14.184 -2.605 30.056 1.00 97.75 570 CYS A O 1
ATOM 4295 N N . GLN A 1 571 ? 16.094 -1.522 30.514 1.00 95.62 571 GLN A N 1
ATOM 4296 C CA . GLN A 1 571 ? 16.878 -2.183 29.467 1.00 95.62 571 GLN A CA 1
ATOM 4297 C C . GLN A 1 571 ? 17.115 -3.673 29.753 1.00 95.62 571 GLN A C 1
ATOM 4299 O O . GLN A 1 571 ? 17.089 -4.475 28.821 1.00 95.62 571 GLN A O 1
ATOM 4304 N N . GLN A 1 572 ? 17.356 -4.041 31.015 1.00 96.19 572 GLN A N 1
ATOM 4305 C CA . GLN A 1 572 ? 17.554 -5.437 31.424 1.00 96.19 572 GLN A CA 1
ATOM 4306 C C . GLN A 1 572 ? 16.243 -6.235 31.381 1.00 96.19 572 GLN A C 1
ATOM 4308 O O . GLN A 1 572 ? 16.231 -7.374 30.928 1.00 96.19 572 GLN A O 1
ATOM 4313 N N . GLU A 1 573 ? 15.137 -5.629 31.816 1.00 97.12 573 GLU A N 1
ATOM 4314 C CA . GLU A 1 573 ? 13.819 -6.267 31.875 1.00 97.12 573 GLU A CA 1
ATOM 4315 C C . GLU A 1 573 ? 13.197 -6.496 30.486 1.00 97.12 573 GLU A C 1
ATOM 4317 O O . GLU A 1 573 ? 12.564 -7.524 30.253 1.00 97.12 573 GLU A O 1
ATOM 4322 N N . LEU A 1 574 ? 13.397 -5.567 29.543 1.00 95.94 574 LEU A N 1
ATOM 4323 C CA . LEU A 1 574 ? 12.801 -5.607 28.199 1.00 95.94 574 LEU A CA 1
ATOM 4324 C C . LEU A 1 574 ? 13.795 -6.046 27.106 1.00 95.94 574 LEU A C 1
ATOM 4326 O O . LEU A 1 574 ? 13.727 -5.573 25.965 1.00 95.94 574 LEU A O 1
ATOM 4330 N N . GLN A 1 575 ? 14.732 -6.934 27.446 1.00 94.75 575 GLN A N 1
ATOM 4331 C CA . GLN A 1 575 ? 15.718 -7.463 26.503 1.00 94.75 575 GLN A CA 1
ATOM 4332 C C . GLN A 1 575 ? 15.060 -8.341 25.417 1.00 94.75 575 GLN A C 1
ATOM 4334 O O . GLN A 1 575 ? 14.151 -9.124 25.689 1.00 94.75 575 GLN A O 1
ATOM 4339 N N . LEU A 1 576 ? 15.536 -8.227 24.171 1.00 95.00 576 LEU A N 1
ATOM 4340 C CA . LEU A 1 576 ? 15.013 -8.953 23.009 1.00 95.00 576 LEU A CA 1
ATOM 4341 C C . LEU A 1 576 ? 16.107 -9.744 22.283 1.00 95.00 576 LEU A C 1
ATOM 4343 O O . LEU A 1 576 ? 17.133 -9.182 21.897 1.00 95.00 576 LEU A O 1
ATOM 4347 N N . ASP A 1 577 ? 15.835 -11.019 22.003 1.00 93.62 577 ASP A N 1
ATOM 4348 C CA . ASP A 1 577 ? 16.648 -11.848 21.108 1.00 93.62 577 ASP A CA 1
ATOM 4349 C C . ASP A 1 577 ? 16.689 -11.295 19.680 1.00 93.62 577 ASP A C 1
ATOM 4351 O O . ASP A 1 577 ? 15.695 -10.785 19.166 1.00 93.62 577 ASP A O 1
ATOM 4355 N N . TYR A 1 578 ? 17.801 -11.506 18.970 1.00 90.69 578 TYR A N 1
ATOM 4356 C CA . TYR A 1 578 ? 17.945 -11.112 17.561 1.00 90.69 578 TYR A CA 1
ATOM 4357 C C . TYR A 1 578 ? 16.839 -11.691 16.652 1.00 90.69 578 TYR A C 1
ATOM 4359 O O . TYR A 1 578 ? 16.351 -11.015 15.744 1.00 90.69 578 TYR A O 1
ATOM 4367 N N . ALA A 1 579 ? 16.408 -12.928 16.922 1.00 92.56 579 ALA A N 1
ATOM 4368 C CA . ALA A 1 579 ? 15.396 -13.654 16.149 1.00 92.56 579 ALA A CA 1
ATOM 4369 C C . ALA A 1 579 ? 13.935 -13.301 16.514 1.00 92.56 579 ALA A C 1
ATOM 4371 O O . ALA A 1 579 ? 13.006 -13.955 16.036 1.00 92.56 579 ALA A O 1
ATOM 4372 N N . VAL A 1 580 ? 13.709 -12.284 17.356 1.00 92.69 580 VAL A N 1
ATOM 4373 C CA . VAL A 1 580 ? 12.371 -11.854 17.787 1.00 92.69 580 VAL A CA 1
ATOM 4374 C C . VAL A 1 580 ? 11.427 -11.589 16.590 1.00 92.69 580 VAL A C 1
ATOM 4376 O O . VAL A 1 580 ? 11.799 -10.886 15.641 1.00 92.69 580 VAL A O 1
ATOM 4379 N N . PRO A 1 581 ? 10.164 -12.069 16.616 1.00 91.94 581 PRO A N 1
ATOM 4380 C CA . PRO A 1 581 ? 9.183 -11.764 15.576 1.00 91.94 581 PRO A CA 1
ATOM 4381 C C . PRO A 1 581 ? 9.046 -10.255 15.334 1.00 91.94 581 PRO A C 1
ATOM 4383 O O . PRO A 1 581 ? 8.856 -9.477 16.270 1.00 91.94 581 PRO A O 1
ATOM 4386 N N . GLY A 1 582 ? 9.168 -9.840 14.070 1.00 90.50 582 GLY A N 1
ATOM 4387 C CA . GLY A 1 582 ? 9.209 -8.432 13.648 1.00 90.50 582 GLY A CA 1
ATOM 4388 C C . GLY A 1 582 ? 10.617 -7.838 13.476 1.00 90.50 582 GLY A C 1
ATOM 4389 O O . GLY A 1 582 ? 10.737 -6.767 12.885 1.00 90.50 582 GLY A O 1
ATOM 4390 N N . GLY A 1 583 ? 11.679 -8.522 13.926 1.00 94.19 583 GLY A N 1
ATOM 4391 C CA . GLY A 1 583 ? 13.071 -8.069 13.787 1.00 94.19 583 GLY A CA 1
ATOM 4392 C C . GLY A 1 583 ? 13.374 -6.781 14.563 1.00 94.19 583 GLY A C 1
ATOM 4393 O O . GLY A 1 583 ? 12.692 -6.460 15.535 1.00 94.19 583 GLY A O 1
ATOM 4394 N N . MET A 1 584 ? 14.389 -6.018 14.144 1.00 95.44 584 MET A N 1
ATOM 4395 C CA . MET A 1 584 ? 14.723 -4.711 14.745 1.00 95.44 584 MET A CA 1
ATOM 4396 C C . MET A 1 584 ? 14.940 -4.752 16.277 1.00 95.44 584 MET A C 1
ATOM 4398 O O . MET A 1 584 ? 14.588 -3.794 16.960 1.00 95.44 584 MET A O 1
ATOM 4402 N N . ALA A 1 585 ? 15.475 -5.852 16.828 1.00 95.62 585 ALA A N 1
ATOM 4403 C CA . ALA A 1 585 ? 15.606 -6.066 18.277 1.00 95.62 585 ALA A CA 1
ATOM 4404 C C . ALA A 1 585 ? 16.323 -4.900 18.983 1.00 95.62 585 ALA A C 1
ATOM 4406 O O . ALA A 1 585 ? 15.767 -4.285 19.889 1.00 95.62 585 ALA A O 1
ATOM 4407 N N . GLU A 1 586 ? 17.509 -4.531 18.492 1.00 95.81 586 GLU A N 1
ATOM 4408 C CA . GLU A 1 586 ? 18.321 -3.417 19.001 1.00 95.81 586 GLU A CA 1
ATOM 4409 C C . GLU A 1 586 ? 17.570 -2.080 18.970 1.00 95.81 586 GLU A C 1
ATOM 4411 O O . GLU A 1 586 ? 17.529 -1.363 19.966 1.00 95.81 586 GLU A O 1
ATOM 4416 N N . TYR A 1 587 ? 16.904 -1.767 17.854 1.00 97.31 587 TYR A N 1
ATOM 4417 C CA . TYR A 1 587 ? 16.124 -0.535 17.720 1.00 97.31 587 TYR A CA 1
ATOM 4418 C C . TYR A 1 587 ? 14.915 -0.513 18.666 1.00 97.31 587 TYR A C 1
ATOM 4420 O O . TYR A 1 587 ? 14.615 0.524 19.253 1.00 97.31 587 TYR A O 1
ATOM 4428 N N . ARG A 1 588 ? 14.247 -1.654 18.877 1.00 97.19 588 ARG A N 1
ATOM 4429 C CA . ARG A 1 588 ? 13.147 -1.772 19.846 1.00 97.19 588 ARG A CA 1
ATOM 4430 C C . ARG A 1 588 ? 13.619 -1.575 21.287 1.00 97.19 588 ARG A C 1
ATOM 4432 O O . ARG A 1 588 ? 12.979 -0.819 22.012 1.00 97.19 588 ARG A O 1
ATOM 4439 N N . MET A 1 589 ? 14.749 -2.170 21.674 1.00 95.38 589 MET A N 1
ATOM 4440 C CA . MET A 1 589 ? 15.363 -1.958 22.994 1.00 95.38 589 MET A CA 1
ATOM 4441 C C . MET A 1 589 ? 15.844 -0.509 23.190 1.00 95.38 589 MET A C 1
ATOM 4443 O O . MET A 1 589 ? 15.706 0.052 24.272 1.00 95.38 589 MET A O 1
ATOM 4447 N N . ALA A 1 590 ? 16.354 0.144 22.141 1.00 96.94 590 ALA A N 1
ATOM 4448 C CA . ALA A 1 590 ? 16.701 1.564 22.198 1.00 96.94 590 ALA A CA 1
ATOM 4449 C C . ALA A 1 590 ? 15.459 2.468 22.341 1.00 96.94 590 ALA A C 1
ATOM 4451 O O . ALA A 1 590 ? 15.527 3.519 22.979 1.00 96.94 590 ALA A O 1
ATOM 4452 N N . LEU A 1 591 ? 14.313 2.078 21.770 1.00 97.69 591 LEU A N 1
ATOM 4453 C CA . LEU A 1 591 ? 13.065 2.841 21.867 1.00 97.69 591 LEU A CA 1
ATOM 4454 C C . LEU A 1 591 ? 12.434 2.803 23.266 1.00 97.69 591 LEU A C 1
ATOM 4456 O O . LEU A 1 591 ? 11.874 3.820 23.671 1.00 97.69 591 LEU A O 1
ATOM 4460 N N . THR A 1 592 ? 12.524 1.696 24.016 1.00 97.62 592 THR A N 1
ATOM 4461 C CA . THR A 1 592 ? 11.942 1.623 25.374 1.00 97.62 592 THR A CA 1
ATOM 4462 C C . THR A 1 592 ? 12.611 2.623 26.315 1.00 97.62 592 THR A C 1
ATOM 4464 O O . THR A 1 592 ? 11.939 3.480 26.892 1.00 97.62 592 THR A O 1
ATOM 4467 N N . THR A 1 593 ? 13.943 2.601 26.385 1.00 96.25 593 THR A N 1
ATOM 4468 C CA . THR A 1 593 ? 14.736 3.552 27.177 1.00 96.25 593 THR A CA 1
ATOM 4469 C C . THR A 1 593 ? 14.606 4.984 26.653 1.00 96.25 593 THR A C 1
ATOM 4471 O O . THR A 1 593 ? 14.439 5.907 27.448 1.00 96.25 593 THR A O 1
ATOM 4474 N N . SER A 1 594 ? 14.567 5.189 25.330 1.00 96.62 594 SER A N 1
ATOM 4475 C CA . SER A 1 594 ? 14.340 6.519 24.738 1.00 96.62 594 SER A CA 1
ATOM 4476 C C . SER A 1 594 ? 12.979 7.115 25.106 1.00 96.62 594 SER A C 1
ATOM 4478 O O . SER A 1 594 ? 12.886 8.316 25.362 1.00 96.62 594 SER A O 1
ATOM 4480 N N . PHE A 1 595 ? 11.908 6.316 25.137 1.00 97.19 595 PHE A N 1
ATOM 4481 C CA . PHE A 1 595 ? 10.591 6.791 25.567 1.00 97.19 595 PHE A CA 1
ATOM 4482 C C . PHE A 1 595 ? 10.543 7.073 27.067 1.00 97.19 595 PHE A C 1
ATOM 4484 O O . PHE A 1 595 ? 9.963 8.085 27.459 1.00 97.19 595 PHE A O 1
ATOM 4491 N N . LEU A 1 596 ? 11.196 6.252 27.893 1.00 97.44 596 LEU A N 1
ATOM 4492 C CA . LEU A 1 596 ? 11.282 6.489 29.334 1.00 97.44 596 LEU A CA 1
ATOM 4493 C C . LEU A 1 596 ? 12.081 7.761 29.663 1.00 97.44 596 LEU A C 1
ATOM 4495 O O . LEU A 1 596 ? 11.645 8.556 30.490 1.00 97.44 596 LEU A O 1
ATOM 4499 N N . PHE A 1 597 ? 13.174 8.027 28.941 1.00 96.56 597 PHE A N 1
ATOM 4500 C CA . PHE A 1 597 ? 13.927 9.282 29.040 1.00 96.56 597 PHE A CA 1
ATOM 4501 C C . PHE A 1 597 ? 13.094 10.506 28.617 1.00 96.56 597 PHE A C 1
ATOM 4503 O O . PHE A 1 597 ? 13.058 11.512 29.327 1.00 96.56 597 PHE A O 1
ATOM 4510 N N . LYS A 1 598 ? 12.354 10.417 27.500 1.00 95.62 598 LYS A N 1
ATOM 4511 C CA . LYS A 1 598 ? 11.417 11.479 27.084 1.00 95.62 598 LYS A CA 1
ATOM 4512 C C . LYS A 1 598 ? 10.322 11.718 28.123 1.00 95.62 598 LYS A C 1
ATOM 4514 O O . LYS A 1 598 ? 9.970 12.866 28.382 1.00 95.62 598 LYS A O 1
ATOM 4519 N N . PHE A 1 599 ? 9.793 10.651 28.719 1.00 96.31 599 PHE A N 1
ATOM 4520 C CA . PHE A 1 599 ? 8.804 10.748 29.785 1.00 96.31 599 PHE A CA 1
ATOM 4521 C C . PHE A 1 599 ? 9.376 11.397 31.046 1.00 96.31 599 PHE A C 1
ATOM 4523 O O . PHE A 1 599 ? 8.721 12.269 31.607 1.00 96.31 599 PHE A O 1
ATOM 4530 N N . TRP A 1 600 ? 10.596 11.046 31.461 1.00 96.00 600 TRP A N 1
ATOM 4531 C CA . TRP A 1 600 ? 11.281 11.678 32.592 1.00 96.00 600 TRP A CA 1
ATOM 4532 C C . TRP A 1 600 ? 11.399 13.194 32.404 1.00 96.00 600 TRP A C 1
ATOM 4534 O O . TRP A 1 600 ? 10.920 13.956 33.237 1.00 96.00 600 TRP A O 1
ATOM 4544 N N . ALA A 1 601 ? 11.934 13.646 31.265 1.00 94.12 601 ALA A N 1
ATOM 4545 C CA . ALA A 1 601 ? 12.058 15.072 30.953 1.00 94.12 601 ALA A CA 1
ATOM 4546 C C . ALA A 1 601 ? 10.708 15.816 31.004 1.00 94.12 601 ALA A C 1
ATOM 4548 O O . ALA A 1 601 ? 10.582 16.849 31.666 1.00 94.12 601 ALA A O 1
ATOM 4549 N N . VAL A 1 602 ? 9.683 15.272 30.336 1.00 92.25 602 VAL A N 1
ATOM 4550 C CA . VAL A 1 602 ? 8.344 15.884 30.272 1.00 92.25 602 VAL A CA 1
ATOM 4551 C C . VAL A 1 602 ? 7.633 15.856 31.630 1.00 92.25 602 VAL A C 1
ATOM 4553 O O . VAL A 1 602 ? 7.000 16.843 31.993 1.00 92.25 602 VAL A O 1
ATOM 4556 N N . SER A 1 603 ? 7.757 14.774 32.404 1.00 94.62 603 SER A N 1
ATOM 4557 C CA . SER A 1 603 ? 7.134 14.659 33.731 1.00 94.62 603 SER A CA 1
ATOM 4558 C C . SER A 1 603 ? 7.805 15.549 34.771 1.00 94.62 603 SER A C 1
ATOM 4560 O O . SER A 1 603 ? 7.093 16.229 35.501 1.00 94.62 603 SER A O 1
ATOM 4562 N N . CYS A 1 604 ? 9.138 15.652 34.792 1.00 94.75 604 CYS A N 1
ATOM 4563 C CA . CYS A 1 604 ? 9.828 16.623 35.644 1.00 94.75 604 CYS A CA 1
ATOM 4564 C C . CYS A 1 604 ? 9.374 18.057 35.335 1.00 94.75 604 CYS A C 1
ATOM 4566 O O . CYS A 1 604 ? 9.044 18.803 36.252 1.00 94.75 604 CYS A O 1
ATOM 4568 N N . SER A 1 605 ? 9.274 18.425 34.051 1.00 92.50 605 SER A N 1
ATOM 4569 C CA . SER A 1 605 ? 8.763 19.742 33.647 1.00 92.50 605 SER A CA 1
ATOM 4570 C C . SER A 1 605 ? 7.307 19.969 34.083 1.00 92.50 605 SER A C 1
ATOM 4572 O O . SER A 1 605 ? 7.002 21.031 34.622 1.00 92.50 605 SER A O 1
ATOM 4574 N N . ALA A 1 606 ? 6.425 18.977 33.919 1.00 90.94 606 ALA A N 1
ATOM 4575 C CA . ALA A 1 606 ? 5.020 19.062 34.329 1.00 90.94 606 ALA A CA 1
ATOM 4576 C C . ALA A 1 606 ? 4.823 19.113 35.859 1.00 90.94 606 ALA A C 1
ATOM 4578 O O . ALA A 1 606 ? 3.880 19.743 36.328 1.00 90.94 606 ALA A O 1
ATOM 4579 N N . LEU A 1 607 ? 5.723 18.495 36.631 1.00 92.50 607 LEU A N 1
ATOM 4580 C CA . LEU A 1 607 ? 5.740 18.513 38.101 1.00 92.50 607 LEU A CA 1
ATOM 4581 C C . LEU A 1 607 ? 6.467 19.739 38.694 1.00 92.50 607 LEU A C 1
ATOM 4583 O O . LEU A 1 607 ? 6.578 19.848 39.912 1.00 92.50 607 LEU A O 1
ATOM 4587 N N . GLY A 1 608 ? 7.003 20.646 37.868 1.00 91.62 608 GLY A N 1
ATOM 4588 C CA . GLY A 1 608 ? 7.796 21.794 38.335 1.00 91.62 608 GLY A CA 1
ATOM 4589 C C . GLY A 1 608 ? 9.184 21.430 38.890 1.00 91.62 608 GLY A C 1
ATOM 4590 O O . GLY A 1 608 ? 9.830 22.250 39.544 1.00 91.62 608 GLY A O 1
ATOM 4591 N N . ILE A 1 609 ? 9.666 20.213 38.628 1.00 92.81 609 ILE A N 1
ATOM 4592 C CA . ILE A 1 609 ? 10.952 19.695 39.103 1.00 92.81 609 ILE A CA 1
ATOM 4593 C C . ILE A 1 609 ? 12.072 20.233 38.210 1.00 92.81 609 ILE A C 1
ATOM 4595 O O . ILE A 1 609 ? 12.232 19.819 37.059 1.00 92.81 609 ILE A O 1
ATOM 4599 N N . THR A 1 610 ? 12.878 21.142 38.758 1.00 89.06 610 THR A N 1
ATOM 4600 C CA . THR A 1 610 ? 14.009 21.752 38.046 1.00 89.06 610 THR A CA 1
ATOM 4601 C C . THR A 1 610 ? 15.216 20.810 38.041 1.00 89.06 610 THR A C 1
ATOM 4603 O O . THR A 1 610 ? 15.962 20.727 39.012 1.00 89.06 610 THR A O 1
ATOM 4606 N N . CYS A 1 611 ? 15.423 20.120 36.922 1.00 88.62 611 CYS A N 1
ATOM 4607 C CA . CYS A 1 611 ? 16.601 19.289 36.636 1.00 88.62 611 CYS A CA 1
ATOM 4608 C C . CYS A 1 611 ? 17.109 19.538 35.203 1.00 88.62 611 CYS A C 1
ATOM 4610 O O . CYS A 1 611 ? 16.400 20.138 34.388 1.00 88.62 611 CYS A O 1
ATOM 4612 N N . ALA A 1 612 ? 18.314 19.063 34.871 1.00 85.62 612 ALA A N 1
ATOM 4613 C CA . ALA A 1 612 ? 18.896 19.239 33.535 1.00 85.62 612 ALA A CA 1
ATOM 4614 C C . ALA A 1 612 ? 17.983 18.678 32.427 1.00 85.62 612 ALA A C 1
ATOM 4616 O O . ALA A 1 612 ? 17.799 19.307 31.387 1.00 85.62 612 ALA A O 1
ATOM 4617 N N . GLU A 1 613 ? 17.343 17.536 32.680 1.00 89.06 613 GLU A N 1
ATOM 4618 C CA . GLU A 1 613 ? 16.425 16.876 31.756 1.00 89.06 613 GLU A CA 1
ATOM 4619 C C . GLU A 1 613 ? 15.110 17.644 31.567 1.00 89.06 613 GLU A C 1
ATOM 4621 O O . GLU A 1 613 ? 14.570 17.656 30.463 1.00 89.06 613 GLU A O 1
ATOM 4626 N N . SER A 1 614 ? 14.596 18.328 32.597 1.00 86.56 614 SER A N 1
ATOM 4627 C CA . SER A 1 614 ? 13.346 19.102 32.483 1.00 86.56 614 SER A CA 1
ATOM 4628 C C . SER A 1 614 ? 13.460 20.267 31.491 1.00 86.56 614 SER A C 1
ATOM 4630 O O . SER A 1 614 ? 12.502 20.571 30.782 1.00 86.56 614 SER A O 1
ATOM 4632 N N . LEU A 1 615 ? 14.657 20.850 31.349 1.00 84.81 615 LEU A N 1
ATOM 4633 C CA . LEU A 1 615 ? 14.942 21.883 30.347 1.00 84.81 615 LEU A CA 1
ATOM 4634 C C . LEU A 1 615 ? 14.811 21.343 28.912 1.00 84.81 615 LEU A C 1
ATOM 4636 O O . LEU A 1 615 ? 14.464 22.093 28.000 1.00 84.81 615 LEU A O 1
ATOM 4640 N N . LEU A 1 616 ? 15.018 20.038 28.707 1.00 86.00 616 LEU A N 1
ATOM 4641 C CA . LEU A 1 616 ? 14.908 19.367 27.408 1.00 86.00 616 LEU A CA 1
ATOM 4642 C C . LEU A 1 616 ? 13.460 19.028 27.022 1.00 86.00 616 LEU A C 1
ATOM 4644 O O . LEU A 1 616 ? 13.226 18.601 25.894 1.00 86.00 616 LEU A O 1
A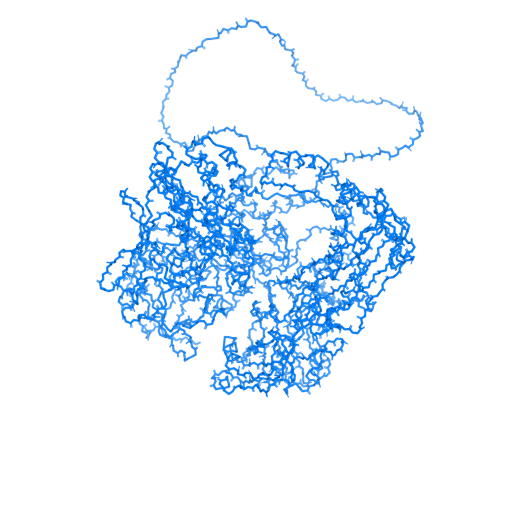TOM 4648 N N . ALA A 1 617 ? 12.470 19.213 27.906 1.00 83.12 617 ALA A N 1
ATOM 4649 C CA . ALA A 1 617 ? 11.081 18.813 27.650 1.00 83.12 617 ALA A CA 1
ATOM 4650 C C . ALA A 1 617 ? 10.489 19.440 26.371 1.00 83.12 617 ALA A C 1
ATOM 4652 O O . ALA A 1 617 ? 9.746 18.778 25.646 1.00 83.12 617 ALA A O 1
ATOM 4653 N N . HIS A 1 618 ? 10.870 20.682 26.051 1.00 81.25 618 HIS A N 1
ATOM 4654 C CA . HIS A 1 618 ? 10.451 21.372 24.827 1.00 81.25 618 HIS A CA 1
ATOM 4655 C C . HIS A 1 618 ? 11.028 20.726 23.548 1.00 81.25 618 HIS A C 1
ATOM 4657 O O . HIS A 1 618 ? 10.330 20.609 22.542 1.00 81.25 618 HIS A O 1
ATOM 4663 N N . GLU A 1 619 ? 12.276 20.246 23.592 1.00 81.88 619 GLU A N 1
ATOM 4664 C CA . GLU A 1 619 ? 12.925 19.516 22.496 1.00 81.88 619 GLU A CA 1
ATOM 4665 C C . GLU A 1 619 ? 12.399 18.071 22.401 1.00 81.88 619 GLU A C 1
ATOM 4667 O O . GLU A 1 619 ? 12.196 17.526 21.316 1.00 81.88 619 GLU A O 1
ATOM 4672 N N . LEU A 1 620 ? 12.144 17.425 23.535 1.00 82.31 620 LEU A N 1
ATOM 4673 C CA . LEU A 1 620 ? 11.731 16.021 23.604 1.00 82.31 620 LEU A CA 1
ATOM 4674 C C . LEU A 1 620 ? 10.220 15.809 23.409 1.00 82.31 620 LEU A C 1
ATOM 4676 O O . LEU A 1 620 ? 9.787 14.674 23.178 1.00 82.31 620 LEU A O 1
ATOM 4680 N N . GLY A 1 621 ? 9.440 16.893 23.447 1.00 69.31 621 GLY A N 1
ATOM 4681 C CA . GLY A 1 621 ? 8.008 16.931 23.170 1.00 69.31 621 GLY A CA 1
ATOM 4682 C C . GLY A 1 621 ? 7.628 16.510 21.745 1.00 69.31 621 GLY A C 1
ATOM 4683 O O . GLY A 1 621 ? 8.470 16.211 20.894 1.00 69.31 621 GLY A O 1
ATOM 4684 N N . TYR A 1 622 ? 6.322 16.467 21.479 1.00 67.81 622 TYR A N 1
ATOM 4685 C CA . TYR A 1 622 ? 5.783 16.108 20.166 1.00 67.81 622 TYR A CA 1
ATOM 4686 C C . TYR A 1 622 ? 5.676 17.356 19.279 1.00 67.81 622 TYR A C 1
ATOM 4688 O O . TYR A 1 622 ? 5.102 18.350 19.707 1.00 67.81 622 TYR A O 1
ATOM 4696 N N . GLU A 1 623 ? 6.207 17.315 18.054 1.00 67.62 623 GLU A N 1
ATOM 4697 C CA . GLU A 1 623 ? 6.043 18.405 17.081 1.00 67.62 623 GLU A CA 1
ATOM 4698 C C . GLU A 1 623 ? 4.952 18.034 16.075 1.00 67.62 623 GLU A C 1
ATOM 4700 O O . GLU A 1 623 ? 5.006 16.983 15.430 1.00 67.62 623 GLU A O 1
ATOM 4705 N N . GLU A 1 624 ? 3.941 18.891 15.954 1.00 69.56 624 GLU A N 1
ATOM 4706 C CA . GLU A 1 624 ? 2.917 18.731 14.930 1.00 69.56 624 GLU A CA 1
ATOM 4707 C C . GLU A 1 624 ? 3.424 19.183 13.565 1.00 69.56 624 GLU A C 1
ATOM 4709 O O . GLU A 1 624 ? 4.216 20.117 13.431 1.00 69.56 624 GLU A O 1
ATOM 4714 N N . ARG A 1 625 ? 2.949 18.509 12.518 1.00 74.69 625 ARG A N 1
ATOM 4715 C CA . ARG A 1 625 ? 3.297 18.878 11.153 1.00 74.69 625 ARG A CA 1
ATOM 4716 C C . ARG A 1 625 ? 2.521 20.138 10.779 1.00 74.69 625 ARG A C 1
ATOM 4718 O O . ARG A 1 625 ? 1.297 20.110 10.726 1.00 74.69 625 ARG A O 1
ATOM 4725 N N . VAL A 1 626 ? 3.235 21.207 10.435 1.00 83.06 626 VAL A N 1
ATOM 4726 C CA . VAL A 1 626 ? 2.609 22.397 9.848 1.00 83.06 626 VAL A CA 1
ATOM 4727 C C . VAL A 1 626 ? 1.922 22.065 8.520 1.00 83.06 626 VAL A C 1
ATOM 4729 O O . VAL A 1 626 ? 2.441 21.306 7.696 1.00 83.06 626 VAL A O 1
ATOM 4732 N N . VAL A 1 627 ? 0.760 22.683 8.324 1.00 86.38 627 VAL A N 1
ATOM 4733 C CA . VAL A 1 627 ? -0.105 22.555 7.147 1.00 86.38 627 VAL A CA 1
ATOM 4734 C C . VAL A 1 627 ? 0.692 22.716 5.843 1.00 86.38 627 VAL A C 1
ATOM 4736 O O . VAL A 1 627 ? 1.449 23.674 5.663 1.00 86.38 627 VAL A O 1
ATOM 4739 N N . SER A 1 628 ? 0.538 21.771 4.910 1.00 88.81 628 SER A N 1
ATOM 4740 C CA . SER A 1 628 ? 1.368 21.690 3.708 1.00 88.81 628 SER A CA 1
ATOM 4741 C C . SER A 1 628 ? 1.044 22.788 2.688 1.00 88.81 628 SER A C 1
ATOM 4743 O O . SER A 1 628 ? -0.071 22.857 2.153 1.00 88.81 628 SER A O 1
ATOM 4745 N N . LYS A 1 629 ? 2.072 23.575 2.343 1.00 87.88 629 LYS A N 1
ATOM 4746 C CA . LYS A 1 629 ? 2.080 24.601 1.287 1.00 87.88 629 LYS A CA 1
ATOM 4747 C C . LYS A 1 629 ? 2.991 24.188 0.124 1.00 87.88 629 LYS A C 1
ATOM 4749 O O . LYS A 1 629 ? 3.957 23.453 0.329 1.00 87.88 629 LYS A O 1
ATOM 4754 N N . ALA A 1 630 ? 2.707 24.677 -1.081 1.00 89.12 630 ALA A N 1
ATOM 4755 C CA . ALA A 1 630 ? 3.605 24.610 -2.235 1.00 89.12 630 ALA A CA 1
ATOM 4756 C C . ALA A 1 630 ? 3.289 25.734 -3.231 1.00 89.12 630 ALA A C 1
ATOM 4758 O O . ALA A 1 630 ? 2.180 26.258 -3.241 1.00 89.12 630 ALA A O 1
ATOM 4759 N N . ARG A 1 631 ? 4.259 26.041 -4.094 1.00 88.25 631 ARG A N 1
ATOM 4760 C CA . ARG A 1 631 ? 4.139 26.918 -5.265 1.00 88.25 631 ARG A CA 1
ATOM 4761 C C . ARG A 1 631 ? 4.586 26.118 -6.485 1.00 88.25 631 ARG A C 1
ATOM 4763 O O . ARG A 1 631 ? 5.528 25.331 -6.380 1.00 88.25 631 ARG A O 1
ATOM 4770 N N . GLN A 1 632 ? 3.899 26.265 -7.611 1.00 89.81 632 GLN A N 1
ATOM 4771 C CA . GLN A 1 632 ? 4.320 25.694 -8.894 1.00 89.81 632 GLN A CA 1
ATOM 4772 C C . GLN A 1 632 ? 4.689 26.834 -9.842 1.00 89.81 632 GLN A C 1
ATOM 4774 O O . GLN A 1 632 ? 4.156 27.929 -9.708 1.00 89.81 632 GLN A O 1
ATOM 4779 N N . GLU A 1 633 ? 5.606 26.598 -10.777 1.00 88.75 633 GLU A N 1
ATOM 4780 C CA . GLU A 1 633 ? 6.032 27.591 -11.769 1.00 88.75 633 GLU A CA 1
ATOM 4781 C C . GLU A 1 633 ? 6.271 26.899 -13.112 1.00 88.75 633 GLU A C 1
ATOM 4783 O O . GLU A 1 633 ? 6.921 25.853 -13.167 1.00 88.75 633 GLU A O 1
ATOM 4788 N N . TYR A 1 634 ? 5.765 27.485 -14.194 1.00 88.81 634 TYR A N 1
ATOM 4789 C CA . TYR A 1 634 ? 6.062 27.081 -15.568 1.00 88.81 634 TYR A CA 1
ATOM 4790 C C . TYR A 1 634 ? 5.957 28.279 -16.514 1.00 88.81 634 TYR A C 1
ATOM 4792 O O . TYR A 1 634 ? 5.309 29.277 -16.204 1.00 88.81 634 TYR A O 1
ATOM 4800 N N . ALA A 1 635 ? 6.618 28.185 -17.668 1.00 85.31 635 ALA A N 1
ATOM 4801 C CA . ALA A 1 635 ? 6.585 29.231 -18.682 1.00 85.31 635 ALA A CA 1
ATOM 4802 C C . ALA A 1 635 ? 5.248 29.237 -19.441 1.00 85.31 635 ALA A C 1
ATOM 4804 O O . ALA A 1 635 ? 4.715 28.182 -19.787 1.00 85.31 635 ALA A O 1
ATOM 4805 N N . SER A 1 636 ? 4.743 30.432 -19.744 1.00 80.88 636 SER A N 1
ATOM 4806 C CA . SER A 1 636 ? 3.571 30.620 -20.601 1.00 80.88 636 SER A CA 1
ATOM 4807 C C . SER A 1 636 ? 3.904 30.295 -22.059 1.00 80.88 636 SER A C 1
ATOM 4809 O O . SER A 1 636 ? 4.886 30.803 -22.598 1.00 80.88 636 SER A O 1
ATOM 4811 N N . VAL A 1 637 ? 3.070 29.490 -22.721 1.00 86.25 637 VAL A N 1
ATOM 4812 C CA . VAL A 1 637 ? 3.179 29.217 -24.163 1.00 86.25 637 VAL A CA 1
ATOM 4813 C C . VAL A 1 637 ? 2.052 29.958 -24.874 1.00 86.25 637 VAL A C 1
ATOM 4815 O O . VAL A 1 637 ? 0.894 29.546 -24.789 1.00 86.25 637 VAL A O 1
ATOM 4818 N N . LYS A 1 638 ? 2.363 31.075 -25.541 1.00 81.81 638 LYS A N 1
ATOM 4819 C CA . LYS A 1 638 ? 1.357 31.932 -26.200 1.00 81.81 638 LYS A CA 1
ATOM 4820 C C . LYS A 1 638 ? 1.069 31.508 -27.642 1.00 81.81 638 LYS A C 1
ATOM 4822 O O . LYS A 1 638 ? -0.096 31.453 -28.018 1.00 81.81 638 LYS A O 1
ATOM 4827 N N . ASP A 1 639 ? 2.095 31.093 -28.382 1.00 89.44 639 ASP A N 1
ATOM 4828 C CA . ASP A 1 639 ? 2.044 30.855 -29.839 1.00 89.44 639 ASP A CA 1
ATOM 4829 C C . ASP A 1 639 ? 1.535 29.454 -30.239 1.00 89.44 639 ASP A C 1
ATOM 4831 O O . ASP A 1 639 ? 1.747 28.995 -31.360 1.00 89.44 639 ASP A O 1
ATOM 4835 N N . ARG A 1 640 ? 0.904 28.740 -29.302 1.00 89.62 640 ARG A N 1
ATOM 4836 C CA . ARG A 1 640 ? 0.336 27.396 -29.480 1.00 89.62 640 ARG A CA 1
ATOM 4837 C C . ARG A 1 640 ? -1.117 27.395 -29.045 1.00 89.62 640 ARG A C 1
ATOM 4839 O O . ARG A 1 640 ? -1.448 27.987 -28.011 1.00 89.62 640 ARG A O 1
ATOM 4846 N N . ALA A 1 641 ? -1.967 26.712 -29.807 1.00 90.75 641 ALA A N 1
ATOM 4847 C CA . ALA A 1 641 ? -3.395 26.645 -29.519 1.00 90.75 641 ALA A CA 1
ATOM 4848 C C . ALA A 1 641 ? -3.651 25.830 -28.244 1.00 90.75 641 ALA A C 1
ATOM 4850 O O . ALA A 1 641 ? -4.323 26.302 -27.324 1.00 90.75 641 ALA A O 1
ATOM 4851 N N . ILE A 1 642 ? -3.055 24.636 -28.158 1.00 94.00 642 ILE A N 1
ATOM 4852 C CA . ILE A 1 642 ? -3.279 23.698 -27.054 1.00 94.00 642 ILE A CA 1
ATOM 4853 C C . ILE A 1 642 ? -1.988 23.056 -26.527 1.00 94.00 642 ILE A C 1
ATOM 4855 O O . ILE A 1 642 ? -1.887 22.783 -25.327 1.00 94.00 642 ILE A O 1
ATOM 4859 N N . VAL A 1 643 ? -0.967 22.849 -27.365 1.00 94.56 643 VAL A N 1
ATOM 4860 C CA . VAL A 1 643 ? 0.294 22.236 -26.918 1.00 94.56 643 VAL A CA 1
ATOM 4861 C C . VAL A 1 643 ? 1.050 23.183 -25.980 1.00 94.56 643 VAL A C 1
ATOM 4863 O O . VAL A 1 643 ? 1.379 24.311 -26.332 1.00 94.56 643 VAL A O 1
ATOM 4866 N N . GLY A 1 644 ? 1.341 22.708 -24.766 1.00 90.56 644 GLY A N 1
ATOM 4867 C CA . GLY A 1 644 ? 1.993 23.496 -23.711 1.00 90.56 644 GLY A CA 1
ATOM 4868 C C . GLY A 1 644 ? 1.038 24.199 -22.738 1.00 90.56 644 GLY A C 1
ATOM 4869 O O . GLY A 1 644 ? 1.514 24.834 -21.803 1.00 90.56 644 GLY A O 1
ATOM 4870 N N . LYS A 1 645 ? -0.287 24.070 -22.904 1.00 89.44 645 LYS A N 1
ATOM 4871 C CA . LYS A 1 645 ? -1.287 24.570 -21.941 1.00 89.44 645 LYS A CA 1
ATOM 4872 C C . LYS A 1 645 ? -1.519 23.575 -20.790 1.00 89.44 645 LYS A C 1
ATOM 4874 O O . LYS A 1 645 ? -1.417 22.361 -20.984 1.00 89.44 645 LYS A O 1
ATOM 4879 N N . GLY A 1 646 ? -1.905 24.077 -19.614 1.00 88.50 646 GLY A N 1
ATOM 4880 C CA . GLY A 1 646 ? -2.247 23.289 -18.419 1.00 88.50 646 GLY A CA 1
ATOM 4881 C C . GLY A 1 646 ? -3.599 22.564 -18.497 1.00 88.50 646 GLY A C 1
ATOM 4882 O O . GLY A 1 646 ? -4.490 22.817 -17.694 1.00 88.50 646 GLY A O 1
ATOM 4883 N N . VAL A 1 647 ? -3.790 21.671 -19.471 1.00 91.69 647 VAL A N 1
ATOM 4884 C CA . VAL A 1 647 ? -5.069 20.960 -19.671 1.00 91.69 647 VAL A CA 1
ATOM 4885 C C . VAL A 1 647 ? -5.246 19.833 -18.642 1.00 91.69 647 VAL A C 1
ATOM 4887 O O . VAL A 1 647 ? -4.333 19.039 -18.402 1.00 91.69 647 VAL A O 1
ATOM 4890 N N . ALA A 1 648 ? -6.435 19.729 -18.040 1.00 95.12 648 ALA A N 1
ATOM 4891 C CA . ALA A 1 648 ? -6.795 18.607 -17.173 1.00 95.12 648 ALA A CA 1
ATOM 4892 C C . ALA A 1 648 ? -6.792 17.266 -17.940 1.00 95.12 648 ALA A C 1
ATOM 4894 O O . ALA A 1 648 ? -7.001 17.213 -19.152 1.00 95.12 648 ALA A O 1
ATOM 4895 N N . HIS A 1 649 ? -6.555 16.151 -17.241 1.00 98.25 649 HIS A N 1
ATOM 4896 C CA . HIS A 1 649 ? -6.532 14.826 -17.873 1.00 98.25 649 HIS A CA 1
ATOM 4897 C C . HIS A 1 649 ? -7.905 14.501 -18.490 1.00 98.25 649 HIS A C 1
ATOM 4899 O O . HIS A 1 649 ? -8.922 14.664 -17.822 1.00 98.25 649 HIS A O 1
ATOM 4905 N N . LEU A 1 650 ? -7.961 14.013 -19.738 1.00 97.94 650 LEU A N 1
ATOM 4906 C CA . LEU A 1 650 ? -9.233 13.781 -20.454 1.00 97.94 650 LEU A CA 1
ATOM 4907 C C . LEU A 1 650 ? -10.186 12.797 -19.751 1.00 97.94 650 LEU A C 1
ATOM 4909 O O . LEU A 1 650 ? -11.385 12.779 -20.035 1.00 97.94 650 LEU A O 1
ATOM 4913 N N . ALA A 1 651 ? -9.669 11.948 -18.860 1.00 98.44 651 ALA A N 1
ATOM 4914 C CA . ALA A 1 651 ? -10.473 11.046 -18.047 1.00 98.44 651 ALA A CA 1
ATOM 4915 C C . ALA A 1 651 ? -10.762 11.579 -16.632 1.00 98.44 651 ALA A C 1
ATOM 4917 O O . ALA A 1 651 ? -11.542 10.932 -15.939 1.00 98.44 651 ALA A O 1
ATOM 4918 N N . ALA A 1 652 ? -10.214 12.728 -16.214 1.00 98.56 652 ALA A N 1
ATOM 4919 C CA . ALA A 1 652 ? -10.275 13.230 -14.836 1.00 98.56 652 ALA A CA 1
ATOM 4920 C C . ALA A 1 652 ? -11.703 13.259 -14.284 1.00 98.56 652 ALA A C 1
ATOM 4922 O O . ALA A 1 652 ? -11.965 12.640 -13.255 1.00 98.56 652 ALA A O 1
ATOM 4923 N N . LEU A 1 653 ? -12.642 13.875 -15.015 1.00 98.44 653 LEU A N 1
ATOM 4924 C CA . LEU A 1 653 ? -14.057 13.935 -14.627 1.00 98.44 653 LEU A CA 1
ATOM 4925 C C . LEU A 1 653 ? -14.708 12.549 -14.503 1.00 98.44 653 LEU A C 1
ATOM 4927 O O . LEU A 1 653 ? -15.543 12.356 -13.634 1.00 98.44 653 LEU A O 1
ATOM 4931 N N . LYS A 1 654 ? -14.289 11.566 -15.309 1.00 98.75 654 LYS A N 1
ATOM 4932 C CA . LYS A 1 654 ? -14.777 10.174 -15.236 1.00 98.75 654 LYS A CA 1
ATOM 4933 C C . LYS A 1 654 ? -14.110 9.392 -14.097 1.00 98.75 654 LYS A C 1
ATOM 4935 O O . LYS A 1 654 ? -14.664 8.419 -13.597 1.00 98.75 654 LYS A O 1
ATOM 4940 N N . GLN A 1 655 ? -12.905 9.788 -13.689 1.00 98.81 655 GLN A N 1
ATOM 4941 C CA . GLN A 1 655 ? -12.161 9.176 -12.586 1.00 98.81 655 GLN A CA 1
ATOM 4942 C C . GLN A 1 655 ? -12.697 9.639 -11.222 1.00 98.81 655 GLN A C 1
ATOM 4944 O O . GLN A 1 655 ? -12.821 8.818 -10.317 1.00 98.81 655 GLN A O 1
ATOM 4949 N N . VAL A 1 656 ? -13.079 10.914 -11.080 1.00 98.56 656 VAL A N 1
ATOM 4950 C CA . VAL A 1 656 ? -13.721 11.447 -9.858 1.00 98.56 656 VAL A CA 1
ATOM 4951 C C . VAL A 1 656 ? -15.178 11.007 -9.677 1.00 98.56 656 VAL A C 1
ATOM 4953 O O . VAL A 1 656 ? -15.657 11.036 -8.550 1.00 98.56 656 VAL A O 1
ATOM 4956 N N . THR A 1 657 ? -15.880 10.596 -10.740 1.00 98.69 657 THR A N 1
ATOM 4957 C CA . THR A 1 657 ? -17.285 10.131 -10.687 1.00 98.69 657 THR A CA 1
ATOM 4958 C C . THR A 1 657 ? -17.432 8.612 -10.645 1.00 98.69 657 THR A C 1
ATOM 4960 O O . THR A 1 657 ? -18.534 8.104 -10.479 1.00 98.69 657 THR A O 1
ATOM 4963 N N . GLY A 1 658 ? -16.337 7.863 -10.813 1.00 98.25 658 GLY A N 1
ATOM 4964 C CA . GLY A 1 658 ? -16.360 6.399 -10.885 1.00 98.25 658 GLY A CA 1
ATOM 4965 C C . GLY A 1 658 ? -16.722 5.814 -12.260 1.00 98.25 658 GLY A C 1
ATOM 4966 O O . GLY A 1 658 ? -16.594 4.605 -12.450 1.00 98.25 658 GLY A O 1
ATOM 4967 N N . GLU A 1 659 ? -17.091 6.645 -13.241 1.00 98.69 659 GLU A N 1
ATOM 4968 C CA . GLU A 1 659 ? -17.431 6.234 -14.616 1.00 98.69 659 GLU A CA 1
ATOM 4969 C C . GLU A 1 659 ? -16.233 5.683 -15.416 1.00 98.69 659 GLU A C 1
ATOM 4971 O O . GLU A 1 659 ? -16.398 4.994 -16.427 1.00 98.69 659 GLU A O 1
ATOM 4976 N N . ALA A 1 660 ? -15.002 5.975 -14.989 1.00 98.44 660 ALA A N 1
ATOM 4977 C CA . ALA A 1 660 ? -13.794 5.404 -15.567 1.00 98.44 660 ALA A CA 1
ATOM 4978 C C . ALA A 1 660 ? -13.714 3.896 -15.266 1.00 98.44 660 ALA A C 1
ATOM 4980 O O . ALA A 1 660 ? -13.393 3.482 -14.152 1.00 98.44 660 ALA A O 1
ATOM 4981 N N . ARG A 1 661 ? -13.980 3.082 -16.296 1.00 97.69 661 ARG A N 1
ATOM 4982 C CA . ARG A 1 661 ? -13.877 1.615 -16.259 1.00 97.69 661 ARG A CA 1
ATOM 4983 C C . ARG A 1 661 ? -12.422 1.133 -16.326 1.00 97.69 661 ARG A C 1
ATOM 4985 O O . ARG A 1 661 ? -11.680 1.532 -17.229 1.00 97.69 661 ARG A O 1
ATOM 4992 N N . TYR A 1 662 ? -12.052 0.268 -15.395 1.00 98.62 662 TYR A N 1
ATOM 4993 C CA . TYR A 1 662 ? -10.810 -0.510 -15.332 1.00 98.62 662 TYR A CA 1
ATOM 4994 C C . TYR A 1 662 ? -11.102 -1.986 -15.669 1.00 98.62 662 TYR A C 1
ATOM 4996 O O . TYR A 1 662 ? -12.257 -2.318 -15.939 1.00 98.62 662 TYR A O 1
ATOM 5004 N N . VAL A 1 663 ? -10.099 -2.875 -15.692 1.00 98.06 663 VAL A N 1
ATOM 5005 C CA . VAL A 1 663 ? -10.300 -4.271 -16.159 1.00 98.06 663 VAL A CA 1
ATOM 5006 C C . VAL A 1 663 ? -11.323 -5.019 -15.298 1.00 98.06 663 VAL A C 1
ATOM 5008 O O . VAL A 1 663 ? -12.264 -5.612 -15.824 1.00 98.06 663 VAL A O 1
ATOM 5011 N N . ASP A 1 664 ? -11.227 -4.894 -13.973 1.00 96.38 664 ASP A N 1
ATOM 5012 C CA . ASP A 1 664 ? -12.188 -5.520 -13.058 1.00 96.38 664 ASP A CA 1
ATOM 5013 C C . ASP A 1 664 ? -13.585 -4.859 -13.075 1.00 96.38 664 ASP A C 1
ATOM 5015 O O . ASP A 1 664 ? -14.537 -5.406 -12.535 1.00 96.38 664 ASP A O 1
ATOM 5019 N N . ASP A 1 665 ? -13.744 -3.692 -13.714 1.00 98.06 665 ASP A N 1
ATOM 5020 C CA . ASP A 1 665 ? -15.043 -3.013 -13.855 1.00 98.06 665 ASP A CA 1
ATOM 5021 C C . ASP A 1 665 ? -15.794 -3.384 -15.147 1.00 98.06 665 ASP A C 1
ATOM 5023 O O . ASP A 1 665 ? -16.892 -2.864 -15.391 1.00 98.06 665 ASP A O 1
ATOM 5027 N N . ILE A 1 666 ? -15.189 -4.212 -16.007 1.00 96.69 666 ILE A N 1
ATOM 5028 C CA . ILE A 1 666 ? -15.842 -4.788 -17.186 1.00 96.69 666 ILE A CA 1
ATOM 5029 C C . ILE A 1 666 ? -16.933 -5.746 -16.683 1.00 96.69 666 ILE A C 1
ATOM 5031 O O . ILE A 1 666 ? -16.582 -6.678 -15.954 1.00 96.69 666 ILE A O 1
ATOM 5035 N N . PRO A 1 667 ? -18.218 -5.556 -17.052 1.00 96.12 667 PRO A N 1
ATOM 5036 C CA . PRO A 1 667 ? -19.299 -6.449 -16.640 1.00 96.12 667 PRO A CA 1
ATOM 5037 C C . PRO A 1 667 ? -18.975 -7.913 -16.951 1.00 96.12 667 PRO A C 1
ATOM 5039 O O . PRO A 1 667 ? -18.503 -8.215 -18.047 1.00 96.12 667 PRO A O 1
ATOM 5042 N N . ALA A 1 668 ? -19.214 -8.803 -15.988 1.00 93.25 668 ALA A N 1
ATOM 5043 C CA . ALA A 1 668 ? -19.002 -10.234 -16.174 1.00 93.25 668 ALA A CA 1
ATOM 5044 C C . ALA A 1 668 ? -19.961 -10.791 -17.235 1.00 93.25 668 ALA A C 1
ATOM 5046 O O . ALA A 1 668 ? -21.141 -10.427 -17.270 1.00 93.25 668 ALA A O 1
ATOM 5047 N N . LEU A 1 669 ? -19.461 -11.682 -18.090 1.00 94.06 669 LEU A N 1
ATOM 5048 C CA . LEU A 1 669 ? -20.299 -12.383 -19.060 1.00 94.06 669 LEU A CA 1
ATOM 5049 C C . LEU A 1 669 ? -21.074 -13.530 -18.392 1.00 94.06 669 LEU A C 1
ATOM 5051 O O . LEU A 1 669 ? -20.703 -14.045 -17.335 1.00 94.06 669 LEU A O 1
ATOM 5055 N N . ALA A 1 670 ? -22.179 -13.946 -19.013 1.00 93.69 670 ALA A N 1
ATOM 5056 C CA . ALA A 1 670 ? -22.974 -15.061 -18.513 1.00 93.69 670 ALA A CA 1
ATOM 5057 C C . ALA A 1 670 ? -22.138 -16.353 -18.517 1.00 93.69 670 ALA A C 1
ATOM 5059 O O . ALA A 1 670 ? -21.657 -16.788 -19.561 1.00 93.69 670 ALA A O 1
ATOM 5060 N N . GLY A 1 671 ? -21.964 -16.965 -17.344 1.00 94.62 671 GLY A N 1
ATOM 5061 C CA . GLY A 1 671 ? -21.123 -18.152 -17.196 1.00 94.62 671 GLY A CA 1
ATOM 5062 C C . GLY A 1 671 ? -19.616 -17.874 -17.171 1.00 94.62 671 GLY A C 1
ATOM 5063 O O . GLY A 1 671 ? -18.847 -18.819 -17.338 1.00 94.62 671 GLY A O 1
ATOM 5064 N N . GLU A 1 672 ? -19.177 -16.639 -16.931 1.00 98.06 672 GLU A N 1
ATOM 5065 C CA . GLU A 1 672 ? -17.771 -16.325 -16.646 1.00 98.06 672 GLU A CA 1
ATOM 5066 C C . GLU A 1 672 ? -17.218 -17.160 -15.473 1.00 98.06 672 GLU A C 1
ATOM 5068 O O . GLU A 1 672 ? -17.950 -17.541 -14.554 1.00 98.06 672 GLU A O 1
ATOM 5073 N N . LEU A 1 673 ? -15.927 -17.486 -15.525 1.00 98.75 673 LEU A N 1
ATOM 5074 C CA . LEU A 1 673 ? -15.196 -18.192 -14.470 1.00 98.75 673 LEU A CA 1
ATOM 5075 C C . LEU A 1 673 ? -14.106 -17.307 -13.871 1.00 98.75 673 LEU A C 1
ATOM 5077 O O . LEU A 1 673 ? -13.621 -16.371 -14.502 1.00 98.75 673 LEU A O 1
ATOM 5081 N N . HIS A 1 674 ? -13.678 -17.651 -12.662 1.00 98.62 674 HIS A N 1
ATOM 5082 C CA . HIS A 1 674 ? -12.593 -16.989 -11.954 1.00 98.62 674 HIS A CA 1
ATOM 5083 C C . HIS A 1 674 ? -11.426 -17.941 -11.700 1.00 98.62 674 HIS A C 1
ATOM 5085 O O . HIS A 1 674 ? -11.637 -19.124 -11.429 1.00 98.62 674 HIS A O 1
ATOM 5091 N N . VAL A 1 675 ? -10.209 -17.399 -11.741 1.00 98.75 675 VAL A N 1
ATOM 5092 C CA . VAL A 1 675 ? -8.968 -18.117 -11.417 1.00 98.75 675 VAL A CA 1
ATOM 5093 C C . VAL A 1 675 ? -8.597 -17.927 -9.944 1.00 98.75 675 VAL A C 1
ATOM 5095 O O . VAL A 1 675 ? -8.546 -16.800 -9.452 1.00 98.75 675 VAL A O 1
ATOM 5098 N N . GLY A 1 676 ? -8.279 -19.024 -9.260 1.00 98.38 676 GLY A N 1
ATOM 5099 C CA . GLY A 1 676 ? -7.572 -19.055 -7.981 1.00 98.38 676 GLY A CA 1
ATOM 5100 C C . GLY A 1 676 ? -6.186 -19.667 -8.169 1.00 98.38 676 GLY A C 1
ATOM 5101 O O . GLY A 1 676 ? -6.047 -20.668 -8.871 1.00 98.38 676 GLY A O 1
ATOM 5102 N N . LEU A 1 677 ? -5.159 -19.067 -7.567 1.00 98.62 677 LEU A N 1
ATOM 5103 C CA . LEU A 1 677 ? -3.773 -19.506 -7.734 1.00 98.62 677 LEU A CA 1
ATOM 5104 C C . LEU A 1 677 ? -3.351 -20.466 -6.616 1.00 98.62 677 LEU A C 1
ATOM 5106 O O . LEU A 1 677 ? -3.427 -20.125 -5.434 1.00 98.62 677 LEU A O 1
ATOM 5110 N N . VAL A 1 678 ? -2.841 -21.638 -6.992 1.00 98.56 678 VAL A N 1
ATOM 5111 C CA . VAL A 1 678 ? -2.116 -22.532 -6.081 1.00 98.56 678 VAL A CA 1
ATOM 5112 C C . VAL A 1 678 ? -0.681 -22.018 -6.004 1.00 98.56 678 VAL A C 1
ATOM 5114 O O . VAL A 1 678 ? 0.087 -22.182 -6.948 1.00 98.56 678 VAL A O 1
ATOM 5117 N N . LEU A 1 679 ? -0.337 -21.330 -4.915 1.00 98.06 679 LEU A N 1
ATOM 5118 C CA . LEU A 1 679 ? 0.968 -20.687 -4.742 1.00 98.06 679 LEU A CA 1
ATOM 5119 C C . LEU A 1 679 ? 1.943 -21.578 -3.962 1.00 98.06 679 LEU A C 1
ATOM 5121 O O . LEU A 1 679 ? 1.574 -22.172 -2.947 1.00 98.06 679 LEU A O 1
ATOM 5125 N N . SER A 1 680 ? 3.204 -21.598 -4.390 1.00 98.25 680 SER A N 1
ATOM 5126 C CA . SER A 1 680 ? 4.295 -22.274 -3.690 1.00 98.25 680 SER A CA 1
ATOM 5127 C C . SER A 1 680 ? 4.470 -21.776 -2.255 1.00 98.25 680 SER A C 1
ATOM 5129 O O . SER A 1 680 ? 4.516 -20.570 -2.000 1.00 98.25 680 SER A O 1
ATOM 5131 N N . THR A 1 681 ? 4.691 -22.712 -1.332 1.00 97.25 681 THR A N 1
ATOM 5132 C CA . THR A 1 681 ? 5.102 -22.439 0.054 1.00 97.25 681 THR A CA 1
ATOM 5133 C C . THR A 1 681 ? 6.610 -22.599 0.284 1.00 97.25 681 THR A C 1
ATOM 5135 O O . THR A 1 681 ? 7.075 -22.450 1.414 1.00 97.25 681 THR A O 1
ATOM 5138 N N . ARG A 1 682 ? 7.395 -22.886 -0.767 1.00 98.12 682 ARG A N 1
ATOM 5139 C CA . ARG A 1 682 ? 8.847 -23.134 -0.719 1.00 98.12 682 ARG A CA 1
ATOM 5140 C C . ARG A 1 682 ? 9.618 -22.126 -1.567 1.00 98.12 682 ARG A C 1
ATOM 5142 O O . ARG A 1 682 ? 9.127 -21.681 -2.598 1.00 98.12 682 ARG A O 1
ATOM 5149 N N . ALA A 1 683 ? 10.836 -21.779 -1.149 1.00 97.62 683 ALA A N 1
ATOM 5150 C CA . ALA A 1 683 ? 11.703 -20.888 -1.925 1.00 97.62 683 ALA A CA 1
ATOM 5151 C C . ALA A 1 683 ? 12.420 -21.613 -3.076 1.00 97.62 683 ALA A C 1
ATOM 5153 O O . ALA A 1 683 ? 12.574 -21.044 -4.145 1.00 97.62 683 ALA A O 1
ATOM 5154 N N . HIS A 1 684 ? 12.847 -22.860 -2.872 1.00 98.62 684 HIS A N 1
ATOM 5155 C CA . HIS A 1 684 ? 13.471 -23.690 -3.902 1.00 98.62 684 HIS A CA 1
ATOM 5156 C C . HIS A 1 684 ? 13.151 -25.152 -3.586 1.00 98.62 684 HIS A C 1
ATOM 5158 O O . HIS A 1 684 ? 13.459 -25.605 -2.484 1.00 98.62 684 HIS A O 1
ATOM 5164 N N . ALA A 1 685 ? 12.487 -25.871 -4.491 1.00 98.69 685 ALA A N 1
ATOM 5165 C CA . ALA A 1 685 ? 12.094 -27.263 -4.260 1.00 98.69 685 ALA A CA 1
ATOM 5166 C C . ALA A 1 685 ? 11.737 -27.988 -5.564 1.00 98.69 685 ALA A C 1
ATOM 5168 O O . ALA A 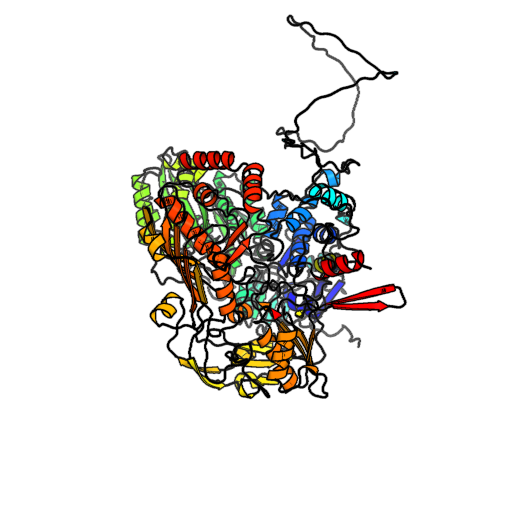1 685 ? 11.222 -27.361 -6.485 1.00 98.69 685 ALA A O 1
ATOM 5169 N N . ARG A 1 686 ? 11.914 -29.312 -5.614 1.00 98.75 686 ARG A N 1
ATOM 5170 C CA . ARG A 1 686 ? 11.301 -30.157 -6.651 1.00 98.75 686 ARG A CA 1
ATOM 5171 C C . ARG A 1 686 ? 9.837 -30.421 -6.299 1.00 98.75 686 ARG A C 1
ATOM 5173 O O . ARG A 1 686 ? 9.525 -30.714 -5.143 1.00 98.75 686 ARG A O 1
ATOM 5180 N N . ILE A 1 687 ? 8.952 -30.336 -7.285 1.00 98.62 687 ILE A N 1
ATOM 5181 C CA . ILE A 1 687 ? 7.534 -30.681 -7.180 1.00 98.62 687 ILE A CA 1
ATOM 5182 C C . ILE A 1 687 ? 7.414 -32.200 -7.343 1.00 98.62 687 ILE A C 1
ATOM 5184 O O . ILE A 1 687 ? 7.722 -32.743 -8.400 1.00 98.62 687 ILE A O 1
ATOM 5188 N N . LEU A 1 688 ? 6.978 -32.896 -6.293 1.00 98.25 688 LEU A N 1
ATOM 5189 C CA . LEU A 1 688 ? 6.795 -34.352 -6.322 1.00 98.25 688 LEU A CA 1
ATOM 5190 C C . LEU A 1 688 ? 5.386 -34.734 -6.794 1.00 98.25 688 LEU A C 1
ATOM 5192 O O . LEU A 1 688 ? 5.210 -35.696 -7.539 1.00 98.25 688 LEU A O 1
ATOM 5196 N N . SER A 1 689 ? 4.376 -33.977 -6.361 1.00 97.56 689 SER A N 1
ATOM 5197 C CA . SER A 1 689 ? 2.977 -34.175 -6.746 1.00 97.56 689 SER A CA 1
ATOM 5198 C C . SER A 1 689 ? 2.145 -32.921 -6.479 1.00 97.56 689 SER A C 1
ATOM 5200 O O . SER A 1 689 ? 2.393 -32.212 -5.503 1.00 97.56 689 SER A O 1
ATOM 5202 N N . ILE A 1 690 ? 1.117 -32.707 -7.300 1.00 98.12 690 ILE A N 1
ATOM 5203 C CA . ILE A 1 690 ? 0.029 -31.751 -7.066 1.00 98.12 690 ILE A CA 1
ATOM 5204 C C . ILE A 1 690 ? -1.261 -32.574 -7.030 1.00 98.12 690 ILE A C 1
ATOM 5206 O O . ILE A 1 690 ? -1.609 -33.202 -8.028 1.00 98.12 690 ILE A O 1
ATOM 5210 N N . ASP A 1 691 ? -1.936 -32.597 -5.885 1.00 98.12 691 ASP A N 1
ATOM 5211 C CA . ASP A 1 691 ? -3.205 -33.295 -5.674 1.00 98.12 691 ASP A CA 1
ATOM 5212 C C . ASP A 1 691 ? -4.330 -32.273 -5.483 1.00 98.12 691 ASP A C 1
ATOM 5214 O O . ASP A 1 691 ? -4.250 -31.383 -4.637 1.00 98.12 691 ASP A O 1
ATOM 5218 N N . ALA A 1 692 ? -5.374 -32.400 -6.298 1.00 97.81 692 ALA A N 1
ATOM 5219 C CA . ALA A 1 692 ? -6.505 -31.489 -6.362 1.00 97.81 692 ALA A CA 1
ATOM 5220 C C . ALA A 1 692 ? -7.857 -32.167 -6.072 1.00 97.81 692 ALA A C 1
ATOM 5222 O O . ALA A 1 692 ? -8.891 -31.539 -6.306 1.00 97.81 692 ALA A O 1
ATOM 5223 N N . GLU A 1 693 ? -7.888 -33.410 -5.572 1.00 97.50 693 GLU A N 1
ATOM 5224 C CA . GLU A 1 693 ? -9.137 -34.164 -5.357 1.00 97.50 693 GLU A CA 1
ATOM 5225 C C . GLU A 1 693 ? -10.139 -33.385 -4.484 1.00 97.50 693 GLU A C 1
ATOM 5227 O O . GLU A 1 693 ? -11.284 -33.158 -4.883 1.00 97.50 693 GLU A O 1
ATOM 5232 N N . LEU A 1 694 ? -9.680 -32.858 -3.343 1.00 97.06 694 LEU A N 1
ATOM 5233 C CA . LEU A 1 694 ? -10.501 -32.053 -2.427 1.00 97.06 694 LEU A CA 1
ATOM 5234 C C . LEU A 1 694 ? -10.996 -30.735 -3.043 1.00 97.06 694 LEU A C 1
ATOM 5236 O O . LEU A 1 694 ? -12.064 -30.249 -2.675 1.00 97.06 694 LEU A O 1
ATOM 5240 N N . ALA A 1 695 ? -10.235 -30.148 -3.970 1.00 96.94 695 ALA A N 1
ATOM 5241 C CA . ALA A 1 695 ? -10.633 -28.933 -4.674 1.00 96.94 695 ALA A CA 1
ATOM 5242 C C . ALA A 1 695 ? -11.714 -29.233 -5.726 1.00 96.94 695 ALA A C 1
ATOM 5244 O O . ALA A 1 695 ? -12.711 -28.520 -5.804 1.00 96.94 695 ALA A O 1
ATOM 5245 N N . LEU A 1 696 ? -11.541 -30.310 -6.498 1.00 97.50 696 LEU A N 1
ATOM 5246 C CA . LEU A 1 696 ? -12.480 -30.761 -7.531 1.00 97.50 696 LEU A CA 1
ATOM 5247 C C . LEU A 1 696 ? -13.804 -31.286 -6.950 1.00 97.50 696 LEU A C 1
ATOM 5249 O O . LEU A 1 696 ? -14.833 -31.203 -7.615 1.00 97.50 696 LEU A O 1
ATOM 5253 N N . ALA A 1 697 ? -13.803 -31.772 -5.706 1.00 96.44 697 ALA A N 1
ATOM 5254 C CA . ALA A 1 697 ? -15.012 -32.186 -4.994 1.00 96.44 697 ALA A CA 1
ATOM 5255 C C . ALA A 1 697 ? -15.959 -31.019 -4.625 1.00 96.44 697 ALA A C 1
ATOM 5257 O O . ALA A 1 697 ? -17.122 -31.252 -4.283 1.00 96.44 697 ALA A O 1
ATOM 5258 N N . LEU A 1 698 ? -15.503 -29.760 -4.680 1.00 94.94 698 LEU A N 1
ATOM 5259 C CA . LEU A 1 698 ? -16.346 -28.600 -4.383 1.00 94.94 698 LEU A CA 1
ATOM 5260 C C . LEU A 1 698 ? -17.242 -28.227 -5.573 1.00 94.94 698 LEU A C 1
ATOM 5262 O O . LEU A 1 698 ? -16.772 -27.794 -6.623 1.00 94.94 698 LEU A O 1
ATOM 5266 N N . SER A 1 699 ? -18.562 -28.284 -5.369 1.00 94.56 699 SER A N 1
ATOM 5267 C CA . SER A 1 699 ? -19.551 -27.809 -6.349 1.00 94.56 699 SER A CA 1
ATOM 5268 C C . SER A 1 699 ? -19.238 -26.386 -6.834 1.00 94.56 699 SER A C 1
ATOM 5270 O O . SER A 1 699 ? -19.084 -25.473 -6.027 1.00 94.56 699 SER A O 1
ATOM 5272 N N . GLY A 1 700 ? -19.174 -26.184 -8.151 1.00 95.88 700 GLY A N 1
ATOM 5273 C CA . GLY A 1 700 ? -18.834 -24.896 -8.768 1.00 95.88 700 GLY A CA 1
ATOM 5274 C C . GLY A 1 700 ? -17.348 -24.714 -9.098 1.00 95.88 700 GLY A C 1
ATOM 5275 O O . GLY A 1 700 ? -17.021 -23.788 -9.843 1.00 95.88 700 GLY A O 1
ATOM 5276 N N . VAL A 1 701 ? -16.461 -25.598 -8.629 1.00 98.19 701 VAL A N 1
ATOM 5277 C CA . VAL A 1 701 ? -15.132 -25.780 -9.229 1.00 98.19 701 VAL A CA 1
ATOM 5278 C C . VAL A 1 701 ? -15.310 -26.550 -10.537 1.00 98.19 701 VAL A C 1
ATOM 5280 O O . VAL A 1 701 ? -16.046 -27.531 -10.600 1.00 98.19 701 VAL A O 1
ATOM 5283 N N . VAL A 1 702 ? -14.691 -26.057 -11.608 1.00 98.38 702 VAL A N 1
ATOM 5284 C CA . VAL A 1 702 ? -14.868 -26.577 -12.974 1.00 98.38 702 VAL A CA 1
ATOM 5285 C C . VAL A 1 702 ? -13.652 -27.368 -13.432 1.00 98.38 702 VAL A C 1
ATOM 5287 O O . VAL A 1 702 ? -13.803 -28.391 -14.094 1.00 98.38 702 VAL A O 1
ATOM 5290 N N . ARG A 1 703 ? -12.444 -26.888 -13.119 1.00 98.19 703 ARG A N 1
ATOM 5291 C CA . ARG A 1 703 ? -11.193 -27.524 -13.543 1.00 98.19 703 ARG A CA 1
ATOM 5292 C C . ARG A 1 703 ? -10.022 -27.049 -12.692 1.00 98.19 703 ARG A C 1
ATOM 5294 O O . ARG A 1 703 ? -10.042 -25.923 -12.195 1.00 98.19 703 ARG A O 1
ATOM 5301 N N . VAL A 1 704 ? -8.991 -27.880 -12.587 1.00 98.69 704 VAL A N 1
ATOM 5302 C CA . VAL A 1 704 ? -7.657 -27.473 -12.133 1.00 98.69 704 VAL A CA 1
ATOM 5303 C C . VAL A 1 704 ? -6.689 -27.689 -13.291 1.00 98.69 704 VAL A C 1
ATOM 5305 O O . VAL A 1 704 ? -6.777 -28.716 -13.960 1.00 98.69 704 VAL A O 1
ATOM 5308 N N . LEU A 1 705 ? -5.834 -26.702 -13.559 1.00 98.75 705 LEU A N 1
ATOM 5309 C CA . LEU A 1 705 ? -4.869 -26.695 -14.660 1.00 98.75 705 LEU A CA 1
ATOM 5310 C C . LEU A 1 705 ? -3.442 -26.595 -14.118 1.00 98.75 705 LEU A C 1
ATOM 5312 O O . LEU A 1 705 ? -3.188 -25.882 -13.146 1.00 98.75 705 LEU A O 1
ATOM 5316 N N . THR A 1 706 ? -2.519 -27.283 -14.774 1.00 98.56 706 THR A N 1
ATOM 5317 C CA . THR A 1 706 ? -1.090 -27.384 -14.445 1.00 98.56 706 THR A CA 1
ATOM 5318 C C . THR A 1 706 ? -0.240 -27.093 -15.687 1.00 98.56 706 THR A C 1
ATOM 5320 O O . THR A 1 706 ? -0.783 -26.862 -16.766 1.00 98.56 706 THR A O 1
ATOM 5323 N N . ALA A 1 707 ? 1.092 -27.164 -15.582 1.00 98.19 707 ALA A N 1
ATOM 5324 C CA . ALA A 1 707 ? 1.990 -27.084 -16.743 1.00 98.19 707 ALA A CA 1
ATOM 5325 C C . ALA A 1 707 ? 1.622 -28.077 -17.872 1.00 98.19 707 ALA A C 1
ATOM 5327 O O . ALA A 1 707 ? 1.761 -27.762 -19.049 1.00 98.19 707 ALA A O 1
ATOM 5328 N N . ARG A 1 708 ? 1.067 -29.251 -17.525 1.00 97.81 708 ARG A N 1
ATOM 5329 C CA . ARG A 1 708 ? 0.636 -30.289 -18.487 1.00 97.81 708 ARG A CA 1
ATOM 5330 C C . ARG A 1 708 ? -0.552 -29.881 -19.354 1.00 97.81 708 ARG A C 1
ATOM 5332 O O . ARG A 1 708 ? -0.820 -30.537 -20.355 1.00 97.81 708 ARG A O 1
ATOM 5339 N N . ASP A 1 709 ? -1.289 -28.854 -18.943 1.00 98.50 709 ASP A N 1
ATOM 5340 C CA . ASP A 1 709 ? -2.449 -28.355 -19.667 1.00 98.50 709 ASP A CA 1
ATOM 5341 C C . ASP A 1 709 ? -2.065 -27.272 -20.692 1.00 98.50 709 ASP A C 1
ATOM 5343 O O . ASP A 1 709 ? -2.926 -26.848 -21.456 1.00 98.50 709 ASP A O 1
ATOM 5347 N N . VAL A 1 710 ? -0.807 -26.819 -20.752 1.00 98.56 710 VAL A N 1
ATOM 5348 C CA . VAL A 1 710 ? -0.340 -25.871 -21.779 1.00 98.56 710 VAL A CA 1
ATOM 5349 C C . VAL A 1 710 ? -0.278 -26.578 -23.145 1.00 98.56 710 VAL A C 1
ATOM 5351 O O . VAL A 1 710 ? 0.491 -27.527 -23.287 1.00 98.56 710 VAL A O 1
ATOM 5354 N N . PRO A 1 711 ? -1.077 -26.169 -24.155 1.00 98.06 711 PRO A N 1
ATOM 5355 C CA . PRO A 1 711 ? -1.123 -26.860 -25.449 1.00 98.06 711 PRO A CA 1
ATOM 5356 C C . PRO A 1 711 ? -0.002 -26.440 -26.418 1.00 98.06 711 PRO A C 1
ATOM 5358 O O . PRO A 1 711 ? 0.250 -27.151 -27.390 1.00 98.06 711 PRO A O 1
ATOM 5361 N N . GLY A 1 712 ? 0.627 -25.283 -26.190 1.00 97.88 712 GLY A N 1
ATOM 5362 C CA . GLY A 1 712 ? 1.742 -24.751 -26.972 1.00 97.88 712 GLY A CA 1
ATOM 5363 C C . GLY A 1 712 ? 3.051 -24.723 -26.179 1.00 97.88 712 GLY A C 1
ATOM 5364 O O . GLY A 1 712 ? 3.432 -25.711 -25.559 1.00 97.88 712 GLY A O 1
ATOM 5365 N N . GLU A 1 713 ? 3.755 -23.593 -26.208 1.00 97.31 713 GLU A N 1
ATOM 5366 C CA . GLU A 1 713 ? 5.025 -23.413 -25.490 1.00 97.31 713 GLU A CA 1
ATOM 5367 C C . GLU A 1 713 ? 4.796 -22.923 -24.049 1.00 97.31 713 GLU A C 1
ATOM 5369 O O . GLU A 1 713 ? 4.079 -21.948 -23.825 1.00 97.31 713 GLU A O 1
ATOM 5374 N N . ASN A 1 714 ? 5.436 -23.567 -23.068 1.00 97.75 714 ASN A N 1
ATOM 5375 C CA . ASN A 1 714 ? 5.350 -23.169 -21.658 1.00 97.75 714 ASN A CA 1
ATOM 5376 C C . ASN A 1 714 ? 6.364 -22.068 -21.299 1.00 97.75 714 ASN A C 1
ATOM 5378 O O . ASN A 1 714 ? 6.123 -21.295 -20.372 1.00 97.75 714 ASN A O 1
ATOM 5382 N N . HIS A 1 715 ? 7.478 -21.957 -22.031 1.00 97.31 715 HIS A N 1
ATOM 5383 C CA . HIS A 1 715 ? 8.491 -20.922 -21.818 1.00 97.31 715 HIS A CA 1
ATOM 5384 C C . HIS A 1 715 ? 8.098 -19.597 -22.474 1.00 97.31 715 HIS A C 1
ATOM 5386 O O . HIS A 1 715 ? 7.883 -19.504 -23.686 1.00 97.31 715 HIS A O 1
ATOM 5392 N N . TRP A 1 716 ? 8.085 -18.522 -21.695 1.00 94.88 716 TRP A N 1
ATOM 5393 C CA . TRP A 1 716 ? 7.796 -17.170 -22.175 1.00 94.88 716 TRP A CA 1
ATOM 5394 C C . TRP A 1 716 ? 8.997 -16.237 -21.959 1.00 94.88 716 TRP A C 1
ATOM 5396 O O . TRP A 1 716 ? 10.098 -16.680 -21.648 1.00 94.88 716 TRP A O 1
ATOM 5406 N N . ASN A 1 717 ? 8.779 -14.935 -22.154 1.00 91.50 717 ASN A N 1
ATOM 5407 C CA . ASN A 1 717 ? 9.787 -13.872 -22.112 1.00 91.50 717 ASN A CA 1
ATOM 5408 C C . ASN A 1 717 ? 10.816 -13.935 -23.274 1.00 91.50 717 ASN A C 1
ATOM 5410 O O . ASN A 1 717 ? 10.714 -14.761 -24.181 1.00 91.50 717 ASN A O 1
ATOM 5414 N N . VAL A 1 718 ? 11.747 -12.971 -23.308 1.00 89.06 718 VAL A N 1
ATOM 5415 C CA . VAL A 1 718 ? 12.737 -12.788 -24.393 1.00 89.06 718 VAL A CA 1
ATOM 5416 C C . VAL A 1 718 ? 13.874 -13.822 -24.349 1.00 89.06 718 VAL A C 1
ATOM 5418 O O . VAL A 1 718 ? 14.433 -14.154 -25.390 1.00 89.06 718 VAL A O 1
ATOM 5421 N N . PHE A 1 719 ? 14.211 -14.318 -23.160 1.00 94.06 719 PHE A N 1
ATOM 5422 C CA . PHE A 1 719 ? 15.284 -15.280 -22.896 1.00 94.06 719 PHE A CA 1
ATOM 5423 C C . PHE A 1 719 ? 14.790 -16.734 -22.876 1.00 94.06 719 PHE A C 1
ATOM 5425 O O . PHE A 1 719 ? 15.614 -17.643 -22.930 1.00 94.06 719 PHE A O 1
ATOM 5432 N N . LYS A 1 720 ? 13.465 -16.955 -22.829 1.00 94.88 720 LYS A N 1
ATOM 5433 C CA . LYS A 1 720 ? 12.824 -18.282 -22.752 1.00 94.88 720 LYS A CA 1
ATOM 5434 C C . LYS A 1 720 ? 13.274 -19.095 -21.532 1.00 94.88 720 LYS A C 1
ATOM 5436 O O . LYS A 1 720 ? 13.364 -20.316 -21.584 1.00 94.88 720 LYS A O 1
ATOM 5441 N N . ASP A 1 721 ? 13.523 -18.401 -20.422 1.00 95.44 721 ASP A N 1
ATOM 5442 C CA . ASP A 1 721 ? 14.034 -18.958 -19.164 1.00 95.44 721 ASP A CA 1
ATOM 5443 C C . ASP A 1 721 ? 13.010 -18.952 -18.012 1.00 95.44 721 ASP A C 1
ATOM 5445 O O . ASP A 1 721 ? 13.355 -19.254 -16.869 1.00 95.44 721 ASP A O 1
ATOM 5449 N N . GLU A 1 722 ? 11.752 -18.611 -18.302 1.00 95.75 722 GLU A N 1
ATOM 5450 C CA . GLU A 1 722 ? 10.649 -18.650 -17.345 1.00 95.75 722 GLU A CA 1
ATOM 5451 C C . GLU A 1 722 ? 9.469 -19.445 -17.913 1.00 95.75 722 GLU A C 1
ATOM 5453 O O . GLU A 1 722 ? 8.959 -19.133 -18.990 1.00 95.75 722 GLU A O 1
ATOM 5458 N N . GLU A 1 723 ? 9.014 -20.455 -17.171 1.00 97.44 723 GLU A N 1
ATOM 5459 C CA . GLU A 1 723 ? 7.780 -21.188 -17.462 1.00 97.44 723 GLU A CA 1
ATOM 5460 C C . GLU A 1 723 ? 6.542 -20.411 -16.982 1.00 97.44 723 GLU A C 1
ATOM 5462 O O . GLU A 1 723 ? 6.570 -19.755 -15.938 1.00 97.44 723 GLU A O 1
ATOM 5467 N N . ILE A 1 724 ? 5.428 -20.508 -17.714 1.00 97.19 724 ILE A N 1
ATOM 5468 C CA . ILE A 1 724 ? 4.134 -19.932 -17.312 1.00 97.19 724 ILE A CA 1
ATOM 5469 C C . ILE A 1 724 ? 3.603 -20.643 -16.060 1.00 97.19 724 ILE A C 1
ATOM 5471 O O . ILE A 1 724 ? 3.206 -19.984 -15.100 1.00 97.19 724 ILE A O 1
ATOM 5475 N N . LEU A 1 725 ? 3.643 -21.978 -16.046 1.00 98.25 725 LEU A N 1
ATOM 5476 C CA . LEU A 1 725 ? 3.462 -22.804 -14.849 1.00 98.25 725 LEU A CA 1
ATOM 5477 C C . LEU A 1 725 ? 4.656 -23.766 -14.748 1.00 98.25 725 LEU A C 1
ATOM 5479 O O . LEU A 1 725 ? 4.963 -24.406 -15.750 1.00 98.25 725 LEU A O 1
ATOM 5483 N N . PRO A 1 726 ? 5.330 -23.896 -13.592 1.00 97.81 726 PRO A N 1
ATOM 5484 C CA . PRO A 1 726 ? 6.525 -24.726 -13.473 1.00 97.81 726 PRO A CA 1
ATOM 5485 C C . PRO A 1 726 ? 6.214 -26.212 -13.673 1.00 97.81 726 PRO A C 1
ATOM 5487 O O . PRO A 1 726 ? 5.261 -26.736 -13.087 1.00 97.81 726 PRO A O 1
ATOM 5490 N N . THR A 1 727 ? 7.040 -26.899 -14.461 1.00 97.31 727 THR A N 1
ATOM 5491 C CA . THR A 1 727 ? 6.867 -28.326 -14.766 1.00 97.31 727 THR A CA 1
ATOM 5492 C C . THR A 1 727 ? 7.369 -29.228 -13.637 1.00 97.31 727 THR A C 1
ATOM 5494 O O . THR A 1 727 ? 6.673 -30.173 -13.259 1.00 97.31 727 THR A O 1
ATOM 5497 N N . ASP A 1 728 ? 8.562 -28.956 -13.095 1.00 96.75 728 ASP A N 1
ATOM 5498 C CA . ASP A 1 728 ? 9.232 -29.832 -12.119 1.00 96.75 728 ASP A CA 1
ATOM 5499 C C . ASP A 1 728 ? 9.798 -29.111 -10.881 1.00 96.75 728 ASP A C 1
ATOM 5501 O O . ASP A 1 728 ? 9.934 -29.732 -9.824 1.00 96.75 728 ASP A O 1
ATOM 5505 N N . THR A 1 729 ? 10.103 -27.814 -10.978 1.00 98.31 729 THR A N 1
ATOM 5506 C CA . THR A 1 729 ? 10.896 -27.092 -9.977 1.00 98.31 729 THR A CA 1
ATOM 5507 C C . THR A 1 729 ? 10.255 -25.761 -9.597 1.00 98.31 729 THR A C 1
ATOM 5509 O O . THR A 1 729 ? 9.952 -24.906 -10.424 1.00 98.31 729 THR A O 1
ATOM 5512 N N . VAL A 1 730 ? 10.099 -25.559 -8.292 1.00 98.38 730 VAL A N 1
ATOM 5513 C CA . VAL A 1 730 ? 9.792 -24.267 -7.682 1.00 98.38 730 VAL A CA 1
ATOM 5514 C C . VAL A 1 730 ? 11.068 -23.458 -7.550 1.00 98.38 730 VAL A C 1
ATOM 5516 O O . VAL A 1 730 ? 12.025 -23.919 -6.930 1.00 98.38 730 VAL A O 1
ATOM 5519 N N . HIS A 1 731 ? 11.045 -22.213 -8.009 1.00 98.12 731 HIS A N 1
ATOM 5520 C CA . HIS A 1 731 ? 12.174 -21.296 -7.931 1.00 98.12 731 HIS A CA 1
ATOM 5521 C C . HIS A 1 731 ? 11.996 -20.127 -6.956 1.00 98.12 731 HIS A C 1
ATOM 5523 O O . HIS A 1 731 ? 12.996 -19.476 -6.647 1.00 98.12 731 HIS A O 1
ATOM 5529 N N . TYR A 1 732 ? 10.780 -19.853 -6.463 1.00 98.25 732 TYR A N 1
ATOM 5530 C CA . TYR A 1 732 ? 10.542 -18.840 -5.429 1.00 98.25 732 TYR A CA 1
ATOM 5531 C C . TYR A 1 732 ? 9.280 -19.096 -4.585 1.00 98.25 732 TYR A C 1
ATOM 5533 O O . TYR A 1 732 ? 8.321 -19.743 -5.015 1.00 98.25 732 TYR A O 1
ATOM 5541 N N . TYR A 1 733 ? 9.261 -18.531 -3.371 1.00 97.88 733 TYR A N 1
ATOM 5542 C CA . TYR A 1 733 ? 8.092 -18.567 -2.487 1.00 97.88 733 TYR A CA 1
ATOM 5543 C C . TYR A 1 733 ? 6.963 -17.721 -3.083 1.00 97.88 733 TYR A C 1
ATOM 5545 O O . TYR A 1 733 ? 7.161 -16.539 -3.351 1.00 97.88 733 TYR A O 1
ATOM 5553 N N . GLY A 1 734 ? 5.774 -18.299 -3.249 1.00 97.19 734 GLY A N 1
ATOM 5554 C CA . GLY A 1 734 ? 4.650 -17.639 -3.910 1.00 97.19 734 GLY A CA 1
ATOM 5555 C C . GLY A 1 734 ? 4.569 -17.863 -5.425 1.00 97.19 734 GLY A C 1
ATOM 5556 O O . GLY A 1 734 ? 3.723 -17.244 -6.061 1.00 97.19 734 GLY A O 1
ATOM 5557 N N . GLN A 1 735 ? 5.393 -18.731 -6.024 1.00 98.50 735 GLN A N 1
ATOM 5558 C CA . GLN A 1 735 ? 5.262 -19.089 -7.444 1.00 98.50 735 GLN A CA 1
ATOM 5559 C C . GLN A 1 735 ? 3.914 -19.774 -7.736 1.00 98.50 735 GLN A C 1
ATOM 5561 O O . GLN A 1 735 ? 3.583 -20.727 -7.030 1.00 98.50 735 GLN A O 1
ATOM 5566 N N . PRO A 1 736 ? 3.134 -19.345 -8.748 1.00 98.38 736 PRO A N 1
ATOM 5567 C CA . PRO A 1 736 ? 1.939 -20.067 -9.184 1.00 98.38 736 PRO A CA 1
ATOM 5568 C C . PRO A 1 736 ? 2.312 -21.439 -9.758 1.00 98.38 736 PRO A C 1
ATOM 5570 O O . PRO A 1 736 ? 3.119 -21.518 -10.677 1.00 98.38 736 PRO A O 1
ATOM 5573 N N . LEU A 1 737 ? 1.737 -22.508 -9.205 1.00 98.56 737 LEU A N 1
ATOM 5574 C CA . LEU A 1 737 ? 2.010 -23.905 -9.578 1.00 98.56 737 LEU A CA 1
ATOM 5575 C C . LEU A 1 737 ? 0.857 -24.531 -10.371 1.00 98.56 737 LEU A C 1
ATOM 5577 O O . LEU A 1 737 ? 1.067 -25.357 -11.255 1.00 98.56 737 LEU A O 1
ATOM 5581 N N . ALA A 1 738 ? -0.371 -24.135 -10.040 1.00 98.69 738 ALA A N 1
ATOM 5582 C CA . ALA A 1 738 ? -1.593 -24.591 -10.684 1.00 98.69 738 ALA A CA 1
ATOM 5583 C C . ALA A 1 738 ? -2.694 -23.524 -10.583 1.00 98.69 738 ALA A C 1
ATOM 5585 O O . ALA A 1 738 ? -2.654 -22.635 -9.724 1.00 98.69 738 ALA A O 1
ATOM 5586 N N . LEU A 1 739 ? -3.689 -23.629 -11.460 1.00 98.81 739 LEU A N 1
ATOM 5587 C CA . LEU A 1 739 ? -4.817 -22.708 -11.579 1.00 98.81 739 LEU A CA 1
ATOM 5588 C C . LEU A 1 739 ? -6.114 -23.453 -11.275 1.00 98.81 739 LEU A C 1
ATOM 5590 O O . LEU A 1 739 ? -6.424 -24.432 -11.949 1.00 98.81 739 LEU A O 1
ATOM 5594 N N . VAL A 1 740 ? -6.905 -22.980 -10.314 1.00 98.81 740 VAL A N 1
ATOM 5595 C CA . VAL A 1 740 ? -8.253 -23.507 -10.061 1.00 98.81 740 VAL A CA 1
ATOM 5596 C C . VAL A 1 740 ? -9.286 -22.591 -10.703 1.00 98.81 740 VAL A C 1
ATOM 5598 O O . VAL A 1 740 ? -9.332 -21.401 -10.397 1.00 98.81 740 VAL A O 1
ATOM 5601 N N . LEU A 1 741 ? -10.120 -23.139 -11.585 1.00 98.81 741 LEU A N 1
ATOM 5602 C CA . LEU A 1 741 ? -11.215 -22.423 -12.238 1.00 98.81 741 LEU A CA 1
ATOM 5603 C C . LEU A 1 741 ? -12.526 -22.701 -11.503 1.00 98.81 741 LEU A C 1
ATOM 5605 O O . LEU A 1 741 ? -12.934 -23.859 -11.396 1.00 98.81 741 LEU A O 1
ATOM 5609 N N . ALA A 1 742 ? -13.218 -21.657 -11.046 1.00 98.38 742 ALA A N 1
ATOM 5610 C CA . ALA A 1 742 ? -14.515 -21.798 -10.383 1.00 98.38 742 ALA A CA 1
ATOM 5611 C C . ALA A 1 742 ? -15.510 -20.688 -10.751 1.00 98.38 742 ALA A C 1
ATOM 5613 O O . ALA A 1 742 ? -15.144 -19.655 -11.306 1.00 98.38 742 ALA A O 1
ATOM 5614 N N . THR A 1 743 ? -16.786 -20.892 -10.422 1.00 97.00 743 THR A N 1
ATOM 5615 C CA . THR A 1 743 ? -17.889 -19.956 -10.716 1.00 97.00 743 THR A CA 1
ATOM 5616 C C . THR A 1 743 ? -17.832 -18.628 -9.958 1.00 97.00 743 THR A C 1
ATOM 5618 O O . THR A 1 743 ? -18.516 -17.687 -10.348 1.00 97.00 743 THR A O 1
ATOM 5621 N N . THR A 1 744 ? -17.029 -18.515 -8.895 1.00 94.44 744 THR A N 1
ATOM 5622 C CA . THR A 1 744 ? -16.796 -17.253 -8.172 1.00 94.44 744 THR A CA 1
ATOM 5623 C C . THR A 1 744 ? -15.331 -17.129 -7.761 1.00 94.44 744 THR A C 1
ATOM 5625 O O . THR A 1 744 ? -14.664 -18.134 -7.508 1.00 94.44 744 THR A O 1
ATOM 5628 N N . GLN A 1 745 ? -14.829 -15.896 -7.626 1.00 94.25 745 GLN A N 1
ATOM 5629 C CA . GLN A 1 745 ? -13.461 -15.647 -7.150 1.00 94.25 745 GLN A CA 1
ATOM 5630 C C . GLN A 1 745 ? -13.214 -16.237 -5.752 1.00 94.25 745 GLN A C 1
ATOM 5632 O O . GLN A 1 745 ? -12.167 -16.835 -5.519 1.00 94.25 745 GLN A O 1
ATOM 5637 N N . LYS A 1 746 ? -14.187 -16.113 -4.835 1.00 91.56 746 LYS A N 1
ATOM 5638 C CA . LYS A 1 746 ? -14.098 -16.669 -3.475 1.00 91.56 746 LYS A CA 1
ATOM 5639 C C . LYS A 1 746 ? -13.909 -18.185 -3.510 1.00 91.56 746 LYS A C 1
ATOM 5641 O O . LYS A 1 746 ? -12.997 -18.689 -2.861 1.00 91.56 746 LYS A O 1
ATOM 5646 N N . LEU A 1 747 ? -14.733 -18.887 -4.292 1.00 94.50 747 LEU A N 1
ATOM 5647 C CA . LEU A 1 747 ? -14.642 -20.337 -4.436 1.00 94.50 747 LEU A CA 1
ATOM 5648 C C . LEU A 1 747 ? -13.321 -20.754 -5.089 1.00 94.50 747 LEU A C 1
ATOM 5650 O O . LEU A 1 747 ? -12.678 -21.674 -4.598 1.00 94.50 747 LEU A O 1
ATOM 5654 N N . ALA A 1 748 ? -12.874 -20.052 -6.135 1.00 97.38 748 ALA A N 1
ATOM 5655 C CA . ALA A 1 748 ? -11.605 -20.349 -6.797 1.00 97.38 748 ALA A CA 1
ATOM 5656 C C . ALA A 1 748 ? -10.413 -20.209 -5.828 1.00 97.38 748 ALA A C 1
ATOM 5658 O O . ALA A 1 748 ? -9.569 -21.099 -5.739 1.00 97.38 748 ALA A O 1
ATOM 5659 N N . GLN A 1 749 ? -10.379 -19.123 -5.046 1.00 95.19 749 GLN A N 1
ATOM 5660 C CA . GLN A 1 749 ? -9.351 -18.878 -4.029 1.00 95.19 749 GLN A CA 1
ATOM 5661 C C . GLN A 1 749 ? -9.412 -19.850 -2.842 1.00 95.19 749 GLN A C 1
ATOM 5663 O O . GLN A 1 749 ? -8.373 -20.137 -2.254 1.00 95.19 749 GLN A O 1
ATOM 5668 N N . ASP A 1 750 ? -10.593 -20.335 -2.451 1.00 92.88 750 ASP A N 1
ATOM 5669 C CA . ASP A 1 750 ? -10.728 -21.357 -1.407 1.00 92.88 750 ASP A CA 1
ATOM 5670 C C . ASP A 1 750 ? -10.310 -22.741 -1.904 1.00 92.88 750 ASP A C 1
ATOM 5672 O O . ASP A 1 750 ? -9.511 -23.407 -1.248 1.00 92.88 750 ASP A O 1
ATOM 5676 N N . ALA A 1 751 ? -10.784 -23.147 -3.079 1.00 96.50 751 ALA A N 1
ATOM 5677 C CA . ALA A 1 751 ? -10.452 -24.426 -3.691 1.00 96.50 751 ALA A CA 1
ATOM 5678 C C . ALA A 1 751 ? -8.945 -24.543 -3.987 1.00 96.50 751 ALA A C 1
ATOM 5680 O O . ALA A 1 751 ? -8.346 -25.574 -3.696 1.00 96.50 751 ALA A O 1
ATOM 5681 N N . ALA A 1 752 ? -8.291 -23.462 -4.430 1.00 97.50 752 ALA A N 1
ATOM 5682 C CA . ALA A 1 752 ? -6.834 -23.411 -4.598 1.00 97.50 752 ALA A CA 1
ATOM 5683 C C . ALA A 1 752 ? -6.032 -23.661 -3.303 1.00 97.50 752 ALA A C 1
ATOM 5685 O O . ALA A 1 752 ? -4.849 -23.982 -3.369 1.00 97.50 752 ALA A O 1
ATOM 5686 N N . ARG A 1 753 ? -6.654 -23.542 -2.120 1.00 93.81 753 ARG A N 1
ATOM 5687 C CA . ARG A 1 753 ? -6.031 -23.844 -0.814 1.00 93.81 753 ARG A CA 1
ATOM 5688 C C . ARG A 1 753 ? -6.258 -25.287 -0.360 1.00 93.81 753 ARG A C 1
ATOM 5690 O O . ARG A 1 753 ? -5.616 -25.704 0.598 1.00 93.81 753 ARG A O 1
ATOM 5697 N N . LEU A 1 754 ? -7.170 -26.013 -1.010 1.00 96.56 754 LEU A N 1
ATOM 5698 C CA . LEU A 1 754 ? -7.387 -27.449 -0.806 1.00 96.56 754 LEU A CA 1
ATOM 5699 C C . LEU A 1 754 ? -6.492 -28.308 -1.707 1.00 96.56 754 LEU A C 1
ATOM 5701 O O . LEU A 1 754 ? -6.403 -29.513 -1.491 1.00 96.56 754 LEU A O 1
ATOM 5705 N N . VAL A 1 755 ? -5.829 -27.700 -2.696 1.00 98.38 755 VAL A N 1
ATOM 5706 C CA . VAL A 1 755 ? -4.812 -28.369 -3.510 1.00 98.38 755 VAL A CA 1
ATOM 5707 C C . VAL A 1 755 ? -3.573 -28.621 -2.648 1.00 98.38 755 VAL A C 1
ATOM 5709 O O . VAL A 1 755 ? -2.939 -27.683 -2.161 1.00 98.38 755 VAL A O 1
ATOM 5712 N N . SER A 1 756 ? -3.237 -29.893 -2.459 1.00 98.00 756 SER A N 1
ATOM 5713 C CA . SER A 1 756 ? -2.047 -30.333 -1.737 1.00 98.00 756 SER A CA 1
ATOM 5714 C C . SER A 1 756 ? -0.857 -30.407 -2.692 1.00 98.00 756 SER A C 1
ATOM 5716 O O . SER A 1 756 ? -0.984 -30.883 -3.820 1.00 98.00 756 SER A O 1
ATOM 5718 N N . VAL A 1 757 ? 0.315 -29.947 -2.252 1.00 98.44 757 VAL A N 1
ATOM 5719 C CA . VAL A 1 757 ? 1.549 -30.003 -3.047 1.00 98.44 757 VAL A CA 1
ATOM 5720 C C . VAL A 1 757 ? 2.669 -30.601 -2.206 1.00 98.44 757 VAL A C 1
ATOM 5722 O O . VAL A 1 757 ? 2.978 -30.101 -1.121 1.00 98.44 757 VAL A O 1
ATOM 5725 N N . SER A 1 758 ? 3.279 -31.665 -2.724 1.00 98.25 758 SER A N 1
ATOM 5726 C CA . SER A 1 758 ? 4.413 -32.351 -2.101 1.00 98.25 758 SER A CA 1
ATOM 5727 C C . SER A 1 758 ? 5.722 -31.838 -2.690 1.00 98.25 758 SER A C 1
ATOM 5729 O O . SER A 1 758 ? 5.857 -31.733 -3.911 1.00 98.25 758 SER A O 1
ATOM 5731 N N . TYR A 1 759 ? 6.697 -31.562 -1.825 1.00 98.56 759 TYR A N 1
ATOM 5732 C CA . TYR A 1 759 ? 7.963 -30.926 -2.185 1.00 98.56 759 TYR A CA 1
ATOM 5733 C C . TYR A 1 759 ? 9.168 -31.718 -1.674 1.00 98.56 759 TYR A C 1
ATOM 5735 O O . TYR A 1 759 ? 9.123 -32.275 -0.577 1.00 98.56 759 TYR A O 1
ATOM 5743 N N . GLU A 1 760 ? 10.271 -31.657 -2.413 1.00 98.44 760 GLU A N 1
ATOM 5744 C CA . GLU A 1 760 ? 11.621 -31.965 -1.930 1.00 98.44 760 GLU A CA 1
ATOM 5745 C C . GLU A 1 760 ? 12.429 -30.660 -1.920 1.00 98.44 760 GLU A C 1
ATOM 5747 O O . GLU A 1 760 ? 12.666 -30.080 -2.980 1.00 98.44 760 GLU A O 1
ATOM 5752 N N . ASP A 1 761 ? 12.797 -30.152 -0.738 1.00 98.56 761 ASP A N 1
ATOM 5753 C CA . ASP A 1 761 ? 13.502 -28.868 -0.607 1.00 98.56 761 ASP A CA 1
ATOM 5754 C C . ASP A 1 761 ? 14.889 -28.901 -1.269 1.00 98.56 761 ASP A C 1
ATOM 5756 O O . ASP A 1 761 ? 15.663 -29.842 -1.092 1.00 98.56 761 ASP A O 1
ATOM 5760 N N . LEU A 1 762 ? 15.232 -27.825 -1.980 1.00 98.50 762 LEU A N 1
ATOM 5761 C CA . LEU A 1 762 ? 16.526 -27.634 -2.636 1.00 98.50 762 LEU A CA 1
ATOM 5762 C C . LEU A 1 762 ? 17.292 -26.452 -2.004 1.00 98.50 762 LEU A C 1
ATOM 5764 O O . LEU A 1 762 ? 16.677 -25.538 -1.445 1.00 98.50 762 LEU A O 1
ATOM 5768 N N . PRO A 1 763 ? 18.638 -26.407 -2.087 1.00 97.50 763 PRO A N 1
ATOM 5769 C CA . PRO A 1 763 ? 19.420 -25.314 -1.510 1.00 97.50 763 PRO A CA 1
ATOM 5770 C C . PRO A 1 763 ? 19.064 -23.952 -2.124 1.00 97.50 763 PRO A C 1
ATOM 5772 O O . PRO A 1 763 ? 19.250 -23.734 -3.320 1.00 97.50 763 PRO A O 1
ATOM 5775 N N . ALA A 1 764 ? 18.585 -23.014 -1.305 1.00 97.56 764 ALA A N 1
ATOM 5776 C CA . ALA A 1 764 ? 18.188 -21.683 -1.762 1.00 97.56 764 ALA A CA 1
ATOM 5777 C C . ALA A 1 764 ? 19.335 -20.646 -1.719 1.00 97.56 764 ALA A C 1
ATOM 5779 O O . ALA A 1 764 ? 20.282 -20.733 -0.924 1.00 97.56 764 ALA A O 1
ATOM 5780 N N . VAL A 1 765 ? 19.222 -19.617 -2.562 1.00 98.19 765 VAL A N 1
ATOM 5781 C CA . VAL A 1 765 ? 20.066 -18.410 -2.567 1.00 98.19 765 VAL A CA 1
ATOM 5782 C C . VAL A 1 765 ? 19.154 -17.187 -2.469 1.00 98.19 765 VAL A C 1
ATOM 5784 O O . VAL A 1 765 ? 18.445 -16.888 -3.422 1.00 98.19 765 VAL A O 1
ATOM 5787 N N . LEU A 1 766 ? 19.130 -16.495 -1.326 1.00 96.62 766 LEU A N 1
ATOM 5788 C CA . LEU A 1 766 ? 18.111 -15.467 -1.048 1.00 96.62 766 LEU A CA 1
ATOM 5789 C C . LEU A 1 766 ? 18.645 -14.027 -1.068 1.00 96.62 766 LEU A C 1
ATOM 5791 O O . LEU A 1 766 ? 17.892 -13.107 -1.384 1.00 96.62 766 LEU A O 1
ATOM 5795 N N . SER A 1 767 ? 19.930 -13.807 -0.767 1.00 97.19 767 SER A N 1
ATOM 5796 C CA . SER A 1 767 ? 20.538 -12.470 -0.777 1.00 97.19 767 SER A CA 1
ATOM 5797 C C . SER A 1 767 ? 21.575 -12.285 -1.889 1.00 97.19 767 SER A C 1
ATOM 5799 O O . SER A 1 767 ? 22.148 -13.244 -2.407 1.00 97.19 767 SER A O 1
ATOM 5801 N N . ILE A 1 768 ? 21.877 -11.021 -2.215 1.00 98.31 768 ILE A N 1
ATOM 5802 C CA . ILE A 1 768 ? 22.978 -10.676 -3.130 1.00 98.31 768 ILE A CA 1
ATOM 5803 C C . ILE A 1 768 ? 24.321 -11.179 -2.581 1.00 98.31 768 ILE A C 1
ATOM 5805 O O . ILE A 1 768 ? 25.148 -11.663 -3.348 1.00 98.31 768 ILE A O 1
ATOM 5809 N N . ARG A 1 769 ? 24.547 -11.098 -1.261 1.00 96.31 769 ARG A N 1
ATOM 5810 C CA . ARG A 1 769 ? 25.806 -11.554 -0.651 1.00 96.31 769 ARG A CA 1
ATOM 5811 C C . ARG A 1 769 ? 25.968 -13.073 -0.779 1.00 96.31 769 ARG A C 1
ATOM 5813 O O . ARG A 1 769 ? 27.052 -13.514 -1.151 1.00 96.31 769 ARG A O 1
ATOM 5820 N N . ASP A 1 770 ? 24.896 -13.849 -0.592 1.00 96.94 770 ASP A N 1
ATOM 5821 C CA . ASP A 1 770 ? 24.909 -15.304 -0.828 1.00 96.94 770 ASP A CA 1
ATOM 5822 C C . ASP A 1 770 ? 25.169 -15.634 -2.297 1.00 96.94 770 ASP A C 1
ATOM 5824 O O . ASP A 1 770 ? 25.955 -16.528 -2.602 1.00 96.94 770 ASP A O 1
ATOM 5828 N N . ALA A 1 771 ? 24.517 -14.911 -3.212 1.00 98.00 771 ALA A N 1
ATOM 5829 C CA . ALA A 1 771 ? 24.680 -15.119 -4.643 1.00 98.00 771 ALA A CA 1
ATOM 5830 C C . ALA A 1 771 ? 26.114 -14.822 -5.097 1.00 98.00 771 ALA A C 1
ATOM 5832 O O . ALA A 1 771 ? 26.701 -15.622 -5.819 1.00 98.00 771 ALA A O 1
ATOM 5833 N N . VAL A 1 772 ? 26.719 -13.734 -4.611 1.00 96.81 772 VAL A N 1
ATOM 5834 C CA . VAL A 1 772 ? 28.129 -13.414 -4.871 1.00 96.81 772 VAL A CA 1
ATOM 5835 C C . VAL A 1 772 ? 29.060 -14.476 -4.279 1.00 96.81 772 VAL A C 1
ATOM 5837 O O . VAL A 1 772 ? 29.954 -14.941 -4.980 1.00 96.81 772 VAL A O 1
ATOM 5840 N N . ALA A 1 773 ? 28.834 -14.913 -3.035 1.00 96.62 773 ALA A N 1
ATOM 5841 C CA . ALA A 1 773 ? 29.656 -15.940 -2.387 1.00 96.62 773 ALA A CA 1
ATOM 5842 C C . ALA A 1 773 ? 29.578 -17.310 -3.089 1.00 96.62 773 ALA A C 1
ATOM 5844 O O . ALA A 1 773 ? 30.579 -18.017 -3.177 1.00 96.62 773 ALA A O 1
ATOM 5845 N N . LYS A 1 774 ? 28.404 -17.672 -3.622 1.00 97.00 774 LYS A N 1
ATOM 5846 C CA . LYS A 1 774 ? 28.156 -18.928 -4.353 1.00 97.00 774 LYS A CA 1
ATOM 5847 C C . LYS A 1 774 ? 28.393 -18.821 -5.869 1.00 97.00 774 LYS A C 1
ATOM 5849 O O . LYS A 1 774 ? 28.177 -19.797 -6.576 1.00 97.00 774 LYS A O 1
ATOM 5854 N N . SER A 1 775 ? 28.803 -17.655 -6.378 1.00 96.44 775 SER A N 1
ATOM 5855 C CA . SER A 1 775 ? 28.882 -17.341 -7.818 1.00 96.44 775 SER A CA 1
ATOM 5856 C C . SER A 1 775 ? 27.581 -17.586 -8.611 1.00 96.44 775 SER A C 1
ATOM 5858 O O . SER A 1 775 ? 27.618 -17.909 -9.795 1.00 96.44 775 SER A O 1
ATOM 5860 N N . SER A 1 776 ? 26.425 -17.397 -7.969 1.00 97.88 776 SER A N 1
ATOM 5861 C CA . SER A 1 776 ? 25.089 -17.531 -8.564 1.00 97.88 776 SER A CA 1
ATOM 5862 C C . SER A 1 776 ? 24.717 -16.269 -9.351 1.00 97.88 776 SER A C 1
ATOM 5864 O O . SER A 1 776 ? 24.118 -15.325 -8.823 1.00 97.88 776 SER A O 1
ATOM 5866 N N . PHE A 1 777 ? 25.096 -16.238 -10.624 1.00 97.81 777 PHE A N 1
ATOM 5867 C CA . PHE A 1 777 ? 24.821 -15.146 -11.559 1.00 97.81 777 PHE A CA 1
ATOM 5868 C C . PHE A 1 777 ? 24.082 -15.662 -12.799 1.00 97.81 777 PHE A C 1
ATOM 5870 O O . PHE A 1 777 ? 24.015 -16.867 -13.027 1.00 97.81 777 PHE A O 1
ATOM 5877 N N . TYR A 1 778 ? 23.557 -14.736 -13.597 1.00 96.56 778 TYR A N 1
ATOM 5878 C CA . TYR A 1 778 ? 23.352 -14.978 -15.026 1.00 96.56 778 TYR A CA 1
ATOM 5879 C C . TYR A 1 778 ? 24.679 -14.800 -15.773 1.00 96.56 778 TYR A C 1
ATOM 5881 O O . TYR A 1 778 ? 25.574 -14.102 -15.281 1.00 96.56 778 TYR A O 1
ATOM 5889 N N . ASP A 1 779 ? 24.816 -15.438 -16.935 1.00 89.44 779 ASP A N 1
ATOM 5890 C CA . ASP A 1 779 ? 26.080 -15.480 -17.681 1.00 89.44 779 ASP A CA 1
ATOM 5891 C C . ASP A 1 779 ? 26.471 -14.095 -18.227 1.00 89.44 779 ASP A C 1
ATOM 5893 O O . ASP A 1 779 ? 27.653 -13.735 -18.282 1.00 89.44 779 ASP A O 1
ATOM 5897 N N . GLU A 1 780 ? 25.485 -13.267 -18.578 1.00 87.88 780 GLU A N 1
ATOM 5898 C CA . GLU A 1 780 ? 25.706 -11.907 -19.039 1.00 87.88 780 GLU A CA 1
ATOM 5899 C C . GLU A 1 780 ? 26.189 -10.982 -17.917 1.00 87.88 780 GLU A C 1
ATOM 5901 O O . GLU A 1 780 ? 25.525 -10.720 -16.910 1.00 87.88 780 GLU A O 1
ATOM 5906 N N . SER A 1 781 ? 27.331 -10.348 -18.175 1.00 91.75 781 SER A N 1
ATOM 5907 C CA . SER A 1 781 ? 27.797 -9.194 -17.413 1.00 91.75 781 SER A CA 1
ATOM 5908 C C . SER A 1 781 ? 27.929 -7.975 -18.316 1.00 91.75 781 SER A C 1
ATOM 5910 O O . SER A 1 781 ? 28.138 -8.076 -19.527 1.00 91.75 781 SER A O 1
ATOM 5912 N N . ARG A 1 782 ? 27.793 -6.789 -17.724 1.00 94.06 782 ARG A N 1
ATOM 5913 C CA . ARG A 1 782 ? 28.062 -5.518 -18.402 1.00 94.06 782 ARG A CA 1
ATOM 5914 C C . ARG A 1 782 ? 29.358 -4.942 -17.844 1.00 94.06 782 ARG A C 1
ATOM 5916 O O . ARG A 1 782 ? 29.574 -4.980 -16.634 1.00 94.06 782 ARG A O 1
ATOM 5923 N N . ARG A 1 783 ? 30.213 -4.396 -18.710 1.00 96.19 783 ARG A N 1
ATOM 5924 C CA . ARG A 1 783 ? 31.404 -3.642 -18.308 1.00 96.19 783 ARG A CA 1
ATOM 5925 C C . ARG A 1 783 ? 31.472 -2.340 -19.091 1.00 96.19 783 ARG A C 1
ATOM 5927 O O . ARG A 1 783 ? 31.221 -2.336 -20.292 1.00 96.19 783 ARG A O 1
ATOM 5934 N N . LEU A 1 784 ? 31.814 -1.265 -18.398 1.00 96.62 784 LEU A N 1
ATOM 5935 C CA . LEU A 1 784 ? 32.071 0.052 -18.957 1.00 96.62 784 LEU A CA 1
ATOM 5936 C C . LEU A 1 784 ? 33.485 0.458 -18.530 1.00 96.62 784 LEU A C 1
ATOM 5938 O O . LEU A 1 784 ? 33.820 0.362 -17.349 1.00 96.62 784 LEU A O 1
ATOM 5942 N N . ILE A 1 785 ? 34.312 0.868 -19.493 1.00 97.12 785 ILE A N 1
ATOM 5943 C CA . ILE A 1 785 ? 35.695 1.301 -19.267 1.00 97.12 785 ILE A CA 1
ATOM 5944 C C . ILE A 1 785 ? 35.906 2.622 -20.001 1.00 97.12 785 ILE A C 1
ATOM 5946 O O . ILE A 1 785 ? 35.525 2.744 -21.163 1.00 97.12 785 ILE A O 1
ATOM 5950 N N . ASN A 1 786 ? 36.554 3.573 -19.338 1.00 96.75 786 ASN A N 1
ATOM 5951 C CA . ASN A 1 786 ? 37.024 4.823 -19.929 1.00 96.75 786 ASN A CA 1
ATOM 5952 C C . ASN A 1 786 ? 38.367 5.180 -19.283 1.00 96.75 786 ASN A C 1
ATOM 5954 O O . ASN A 1 786 ? 38.470 5.088 -18.064 1.00 96.75 786 ASN A O 1
ATOM 5958 N N . GLY A 1 787 ? 39.376 5.581 -20.059 1.00 95.81 787 GLY A N 1
ATOM 5959 C CA . GLY A 1 787 ? 40.715 5.885 -19.531 1.00 95.81 787 GLY A CA 1
ATOM 5960 C C . GLY A 1 787 ? 41.414 4.707 -18.825 1.00 95.81 787 GLY A C 1
ATOM 5961 O O . GLY A 1 787 ? 41.023 3.550 -18.973 1.00 95.81 787 GLY A O 1
ATOM 5962 N N . ASP A 1 788 ? 42.460 5.021 -18.056 1.00 97.56 788 ASP A N 1
ATOM 5963 C CA . ASP A 1 788 ? 43.199 4.074 -17.209 1.00 97.56 788 ASP A CA 1
ATOM 5964 C C . ASP A 1 788 ? 42.903 4.368 -15.732 1.00 97.56 788 ASP A C 1
ATOM 5966 O O . ASP A 1 788 ? 43.336 5.383 -15.179 1.00 97.56 788 ASP A O 1
ATOM 5970 N N . VAL A 1 789 ? 42.115 3.494 -15.101 1.00 97.94 789 VAL A N 1
ATOM 5971 C CA . VAL A 1 789 ? 41.705 3.662 -13.701 1.00 97.94 789 VAL A CA 1
ATOM 5972 C C . VAL A 1 789 ? 42.823 3.312 -12.719 1.00 97.94 789 VAL A C 1
ATOM 5974 O O . VAL A 1 789 ? 42.850 3.878 -11.633 1.00 97.94 789 VAL A O 1
ATOM 5977 N N . ASP A 1 790 ? 43.756 2.426 -13.071 1.00 98.25 790 ASP A N 1
ATOM 5978 C CA . ASP A 1 790 ? 44.852 2.049 -12.173 1.00 98.25 790 ASP A CA 1
ATOM 5979 C C . ASP A 1 790 ? 45.893 3.167 -12.101 1.00 98.25 790 ASP A C 1
ATOM 5981 O O . ASP A 1 790 ? 46.303 3.550 -11.004 1.00 98.25 790 ASP A O 1
ATOM 5985 N N . ALA A 1 791 ? 46.222 3.786 -13.239 1.00 98.25 791 ALA A N 1
ATOM 5986 C CA . ALA A 1 791 ? 47.031 5.002 -13.266 1.00 98.25 791 ALA A CA 1
ATOM 5987 C C . ALA A 1 791 ? 46.356 6.164 -12.509 1.00 98.25 791 ALA A C 1
ATOM 5989 O O . ALA A 1 791 ? 47.022 6.882 -11.763 1.00 98.25 791 ALA A O 1
ATOM 5990 N N . ALA A 1 792 ? 45.036 6.334 -12.650 1.00 98.00 792 ALA A N 1
ATOM 5991 C CA . ALA A 1 792 ? 44.294 7.389 -11.957 1.00 98.00 792 ALA A CA 1
ATOM 5992 C C . ALA A 1 792 ? 44.213 7.182 -10.432 1.00 98.00 792 ALA A C 1
ATOM 5994 O O . ALA A 1 792 ? 44.298 8.155 -9.684 1.00 98.00 792 ALA A O 1
ATOM 5995 N N . LEU A 1 793 ? 44.077 5.935 -9.965 1.00 98.31 793 LEU A N 1
ATOM 5996 C CA . LEU A 1 793 ? 44.119 5.597 -8.538 1.00 98.31 793 LEU A CA 1
ATOM 5997 C C . LEU A 1 793 ? 45.534 5.758 -7.961 1.00 98.31 793 LEU A C 1
ATOM 5999 O O . LEU A 1 793 ? 45.678 6.276 -6.859 1.00 98.31 793 LEU A O 1
ATOM 6003 N N . ALA A 1 794 ? 46.577 5.382 -8.708 1.00 98.00 794 ALA A N 1
ATOM 6004 C CA . ALA A 1 794 ? 47.970 5.564 -8.290 1.00 98.00 794 ALA A CA 1
ATOM 6005 C C . ALA A 1 794 ? 48.407 7.043 -8.229 1.00 98.00 794 ALA A C 1
ATOM 6007 O O . ALA A 1 794 ? 49.337 7.376 -7.497 1.00 98.00 794 ALA A O 1
ATOM 6008 N N . ALA A 1 795 ? 47.747 7.924 -8.988 1.00 97.56 795 ALA A N 1
ATOM 6009 C CA . ALA A 1 795 ? 47.999 9.366 -9.010 1.00 97.56 795 ALA A CA 1
ATOM 6010 C C . ALA A 1 795 ? 47.133 10.178 -8.022 1.00 97.56 795 ALA A C 1
ATOM 6012 O O . ALA A 1 795 ? 47.267 11.401 -7.965 1.00 97.56 795 ALA A O 1
ATOM 6013 N N . ALA A 1 796 ? 46.229 9.537 -7.275 1.00 98.06 796 ALA A N 1
ATOM 6014 C CA . ALA A 1 796 ? 45.356 10.209 -6.318 1.00 98.06 796 ALA A CA 1
ATOM 6015 C C . ALA A 1 796 ? 46.079 10.545 -5.002 1.00 98.06 796 ALA A C 1
ATOM 6017 O O . ALA A 1 796 ? 46.862 9.745 -4.493 1.00 98.06 796 ALA A O 1
ATOM 6018 N N . ASP A 1 797 ? 45.762 11.701 -4.405 1.00 97.56 797 ASP A N 1
ATOM 6019 C CA . ASP A 1 797 ? 46.211 12.037 -3.043 1.00 97.56 797 ASP A CA 1
ATOM 6020 C C . ASP A 1 797 ? 45.572 11.114 -1.996 1.00 97.56 797 ASP A C 1
ATOM 6022 O O . ASP A 1 797 ? 46.163 10.844 -0.950 1.00 97.56 797 ASP A O 1
ATOM 6026 N N . LEU A 1 798 ? 44.337 10.679 -2.261 1.00 97.19 798 LEU A N 1
ATOM 6027 C CA . LEU A 1 798 ? 43.552 9.821 -1.389 1.00 97.19 798 LEU A CA 1
ATOM 6028 C C . LEU A 1 798 ? 42.791 8.787 -2.223 1.00 97.19 798 LEU A C 1
ATOM 6030 O O . LEU A 1 798 ? 42.079 9.129 -3.168 1.00 97.19 798 LEU A O 1
ATOM 6034 N N . VAL A 1 799 ? 42.912 7.520 -1.828 1.00 98.38 799 VAL A N 1
ATOM 6035 C CA . VAL A 1 799 ? 42.108 6.411 -2.351 1.00 98.38 799 VAL A CA 1
ATOM 6036 C C . VAL A 1 799 ? 41.191 5.920 -1.238 1.00 98.38 799 VAL A C 1
ATOM 6038 O O . VAL A 1 799 ? 41.656 5.610 -0.142 1.00 98.38 799 VAL A O 1
ATOM 6041 N N . LEU A 1 800 ? 39.890 5.861 -1.518 1.00 97.88 800 LEU A N 1
ATOM 6042 C CA . LEU A 1 800 ? 38.867 5.388 -0.587 1.00 97.88 800 LEU A CA 1
ATOM 6043 C C . LEU A 1 800 ? 38.156 4.166 -1.157 1.00 97.88 800 LEU A C 1
ATOM 6045 O O . LEU A 1 800 ? 37.830 4.126 -2.344 1.00 97.88 800 LEU A O 1
ATOM 6049 N N . GLU A 1 801 ? 37.875 3.200 -0.289 1.00 98.12 801 GLU A N 1
ATOM 6050 C CA . GLU A 1 801 ? 37.086 2.011 -0.604 1.00 98.12 801 GLU A CA 1
ATOM 6051 C C . GLU A 1 801 ? 35.828 1.968 0.256 1.00 98.12 801 GLU A C 1
ATOM 6053 O O . GLU A 1 801 ? 35.858 2.327 1.435 1.00 98.12 801 GLU A O 1
ATOM 6058 N N . GLY A 1 802 ? 34.728 1.491 -0.322 1.00 97.00 802 GLY A N 1
ATOM 6059 C CA . GLY A 1 802 ? 33.462 1.401 0.388 1.00 97.00 802 GLY A CA 1
ATOM 6060 C C . GLY A 1 802 ? 32.469 0.430 -0.232 1.00 97.00 802 GLY A C 1
ATOM 6061 O O . GLY A 1 802 ? 32.606 -0.042 -1.366 1.00 97.00 802 GLY A O 1
ATOM 6062 N N . GLU A 1 803 ? 31.437 0.131 0.552 1.00 97.00 803 GLU A N 1
ATOM 6063 C CA . GLU A 1 803 ? 30.268 -0.627 0.122 1.00 97.00 803 GLU A CA 1
ATOM 6064 C C . GLU A 1 803 ? 29.015 0.246 0.240 1.00 97.00 803 GLU A C 1
ATOM 6066 O O . GLU A 1 803 ? 28.908 1.110 1.110 1.00 97.00 803 GLU A O 1
ATOM 6071 N N . SER A 1 804 ? 28.029 0.028 -0.624 1.00 96.50 804 SER A N 1
ATOM 6072 C CA . SER A 1 804 ? 26.743 0.728 -0.555 1.00 96.50 804 SER A CA 1
ATOM 6073 C C . SER A 1 804 ? 25.612 -0.207 -0.979 1.00 96.50 804 SER A C 1
ATOM 6075 O O . SER A 1 804 ? 25.771 -1.019 -1.893 1.00 96.50 804 SER A O 1
ATOM 6077 N N . TYR A 1 805 ? 24.468 -0.132 -0.296 1.00 97.06 805 TYR A N 1
ATOM 6078 C CA . TYR A 1 805 ? 23.331 -1.032 -0.509 1.00 97.06 805 TYR A CA 1
ATOM 6079 C C . TYR A 1 805 ? 22.030 -0.247 -0.681 1.00 97.06 805 TYR A C 1
ATOM 6081 O O . TYR A 1 805 ? 21.681 0.586 0.151 1.00 97.06 805 TYR A O 1
ATOM 6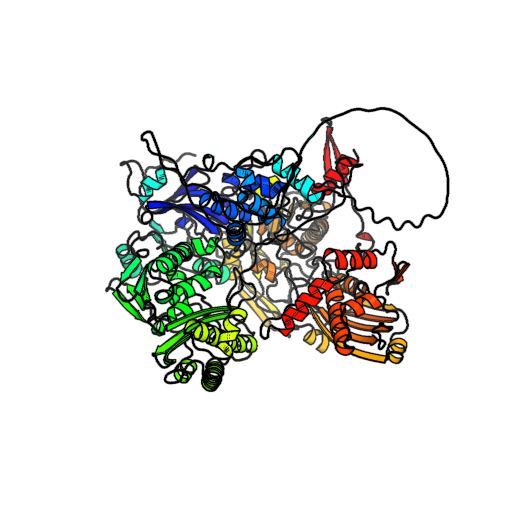089 N N . CYS A 1 806 ? 21.302 -0.545 -1.754 1.00 97.38 806 CYS A N 1
ATOM 6090 C CA . CYS A 1 806 ? 20.009 0.036 -2.086 1.00 97.38 806 CYS A CA 1
ATOM 6091 C C . CYS A 1 806 ? 18.946 -1.071 -2.053 1.00 97.38 806 CYS A C 1
ATOM 6093 O O . CYS A 1 806 ? 19.074 -2.083 -2.746 1.00 97.38 806 CYS A O 1
ATOM 6095 N N . GLY A 1 807 ? 17.906 -0.896 -1.235 1.00 96.94 807 GLY A N 1
ATOM 6096 C CA . GLY A 1 807 ? 16.825 -1.874 -1.098 1.00 96.94 807 GLY A CA 1
ATOM 6097 C C . GLY A 1 807 ? 15.931 -1.990 -2.340 1.00 96.94 807 GLY A C 1
ATOM 6098 O O . GLY A 1 807 ? 15.947 -1.140 -3.230 1.00 96.94 807 GLY A O 1
ATOM 6099 N N . GLY A 1 808 ? 15.122 -3.051 -2.376 1.00 96.62 808 GLY A N 1
ATOM 6100 C CA . GLY A 1 808 ? 14.062 -3.216 -3.373 1.00 96.62 808 GLY A CA 1
ATOM 6101 C C . GLY A 1 808 ? 12.881 -2.262 -3.152 1.00 96.62 808 GLY A C 1
ATOM 6102 O O . GLY A 1 808 ? 12.822 -1.534 -2.157 1.00 96.62 808 GLY A O 1
ATOM 6103 N N . GLN A 1 809 ? 11.938 -2.237 -4.095 1.00 98.38 809 GLN A N 1
ATOM 6104 C CA . GLN A 1 809 ? 10.758 -1.374 -4.016 1.00 98.38 809 GLN A CA 1
ATOM 6105 C C . GLN A 1 809 ? 9.559 -1.943 -4.781 1.00 98.38 809 GLN A C 1
ATOM 6107 O O . GLN A 1 809 ? 9.610 -2.085 -6.001 1.00 98.38 809 GLN A O 1
ATOM 6112 N N . GLU A 1 810 ? 8.451 -2.141 -4.071 1.00 98.19 810 GLU A N 1
ATOM 6113 C CA . GLU A 1 810 ? 7.146 -2.511 -4.631 1.00 98.19 810 GLU A CA 1
ATOM 6114 C C . GLU A 1 810 ? 6.511 -1.390 -5.463 1.00 98.19 810 GLU A C 1
ATOM 6116 O O . GLU A 1 810 ? 6.476 -0.220 -5.048 1.00 98.19 810 GLU A O 1
ATOM 6121 N N . HIS A 1 811 ? 5.982 -1.722 -6.646 1.00 98.62 811 HIS A N 1
ATOM 6122 C CA . HIS A 1 811 ? 5.357 -0.736 -7.543 1.00 98.62 811 HIS A CA 1
ATOM 6123 C C . HIS A 1 811 ? 4.141 -0.099 -6.886 1.00 98.62 811 HIS A C 1
ATOM 6125 O O . HIS A 1 811 ? 3.980 1.124 -6.944 1.00 98.62 811 HIS A O 1
ATOM 6131 N N . PHE A 1 812 ? 3.332 -0.920 -6.212 1.00 98.56 812 PHE A N 1
ATOM 6132 C CA . PHE A 1 812 ? 2.121 -0.514 -5.499 1.00 98.56 812 PHE A CA 1
ATOM 6133 C C . PHE A 1 812 ? 1.174 0.330 -6.378 1.00 98.56 812 PHE A C 1
ATOM 6135 O O . PHE A 1 812 ? 0.617 1.346 -5.955 1.00 98.56 812 PHE A O 1
ATOM 6142 N N . TYR A 1 813 ? 1.011 -0.075 -7.644 1.00 98.56 813 TYR A N 1
ATOM 6143 C CA . TYR A 1 813 ? -0.084 0.408 -8.488 1.00 98.56 813 TYR A CA 1
ATOM 6144 C C . TYR A 1 813 ? -1.421 0.117 -7.800 1.00 98.56 813 TYR A C 1
ATOM 6146 O O . TYR A 1 813 ? -1.595 -0.928 -7.176 1.00 98.56 813 TYR A O 1
ATOM 6154 N N . MET A 1 814 ? -2.354 1.068 -7.846 1.00 98.56 814 MET A N 1
ATOM 6155 C CA . MET A 1 814 ? -3.557 1.010 -7.007 1.00 98.56 814 MET A CA 1
ATOM 6156 C C . MET A 1 814 ? -4.540 -0.061 -7.500 1.00 98.56 814 MET A C 1
ATOM 6158 O O . MET A 1 814 ? -5.154 -0.731 -6.678 1.00 98.56 814 MET A O 1
ATOM 6162 N N . GLU A 1 815 ? -4.624 -0.254 -8.817 1.00 98.75 815 GLU A N 1
ATOM 6163 C CA . GLU A 1 815 ? -5.222 -1.433 -9.460 1.00 98.75 815 GLU A CA 1
ATOM 6164 C C . GLU A 1 815 ? -4.160 -2.535 -9.525 1.00 98.75 815 GLU A C 1
ATOM 6166 O O . GLU A 1 815 ? -3.116 -2.300 -10.135 1.00 98.75 815 GLU A O 1
ATOM 6171 N N . THR A 1 816 ? -4.405 -3.709 -8.941 1.00 98.62 816 THR A N 1
ATOM 6172 C CA . THR A 1 816 ? -3.545 -4.905 -9.063 1.00 98.62 816 THR A CA 1
ATOM 6173 C C . THR A 1 816 ? -3.462 -5.421 -10.509 1.00 98.62 816 THR A C 1
ATOM 6175 O O . THR A 1 816 ? -4.045 -4.837 -11.430 1.00 98.62 816 THR A O 1
ATOM 6178 N N . ILE A 1 817 ? -2.670 -6.461 -10.760 1.00 98.69 817 ILE A N 1
ATOM 6179 C CA . ILE A 1 817 ? -2.647 -7.146 -12.051 1.00 98.69 817 ILE A CA 1
ATOM 6180 C C . ILE A 1 817 ? -3.945 -7.948 -12.218 1.00 98.69 817 ILE A C 1
ATOM 6182 O O . ILE A 1 817 ? -4.379 -8.669 -11.317 1.00 98.69 817 ILE A O 1
ATOM 6186 N N . GLY A 1 818 ? -4.562 -7.831 -13.392 1.00 98.25 818 GLY A N 1
ATOM 6187 C CA . GLY A 1 818 ? -5.731 -8.613 -13.765 1.00 98.25 818 GLY A CA 1
ATOM 6188 C C . GLY A 1 818 ? -5.926 -8.721 -15.274 1.00 98.25 818 GLY A C 1
ATOM 6189 O O . GLY A 1 818 ? -5.386 -7.931 -16.058 1.00 98.25 818 GLY A O 1
ATOM 6190 N N . ALA A 1 819 ? -6.708 -9.717 -15.674 1.00 98.62 819 ALA A N 1
ATOM 6191 C CA . ALA A 1 819 ? -7.077 -9.978 -17.054 1.00 98.62 819 ALA A CA 1
ATOM 6192 C C . ALA A 1 819 ? -8.473 -10.609 -17.160 1.00 98.62 819 ALA A C 1
ATOM 6194 O O . ALA A 1 819 ? -8.899 -11.360 -16.283 1.00 98.62 819 ALA A O 1
ATOM 6195 N N . VAL A 1 820 ? -9.157 -10.337 -18.271 1.00 98.75 820 VAL A N 1
ATOM 6196 C CA . VAL A 1 820 ? -10.352 -11.062 -18.722 1.00 98.75 820 VAL A CA 1
ATOM 6197 C C . VAL A 1 820 ? -10.062 -11.619 -20.110 1.00 98.75 820 VAL A C 1
ATOM 6199 O O . VAL A 1 820 ? -9.779 -10.849 -21.028 1.00 98.75 820 VAL A O 1
ATOM 6202 N N . ALA A 1 821 ? -10.135 -12.937 -20.260 1.00 98.75 821 ALA A N 1
ATOM 6203 C CA . ALA A 1 821 ? -10.036 -13.636 -21.535 1.00 98.75 821 ALA A CA 1
ATOM 6204 C C . ALA A 1 821 ? -11.436 -14.050 -22.005 1.00 98.75 821 ALA A C 1
ATOM 6206 O O . ALA A 1 821 ? -12.215 -14.603 -21.227 1.00 98.75 821 ALA A O 1
ATOM 6207 N N . VAL A 1 822 ? -11.763 -13.778 -23.269 1.00 98.69 822 VAL A N 1
ATOM 6208 C CA . VAL A 1 822 ? -13.061 -14.081 -23.886 1.00 98.69 822 VAL A CA 1
ATOM 6209 C C . VAL A 1 822 ? -12.815 -14.869 -25.178 1.00 98.69 822 VAL A C 1
ATOM 6211 O O . VAL A 1 822 ? -12.451 -14.261 -26.192 1.00 98.69 822 VAL A O 1
ATOM 6214 N N . PRO A 1 823 ? -12.987 -16.204 -25.167 1.00 98.12 823 PRO A N 1
ATOM 6215 C CA . PRO A 1 823 ? -12.840 -17.021 -26.366 1.00 98.12 823 PRO A CA 1
ATOM 6216 C C . PRO A 1 823 ? -14.013 -16.750 -27.317 1.00 98.12 823 PRO A C 1
ATOM 6218 O O . PRO A 1 823 ? -15.134 -16.501 -26.870 1.00 98.12 823 PRO A O 1
ATOM 6221 N N . LYS A 1 824 ? -13.765 -16.786 -28.629 1.00 97.44 824 LYS A N 1
ATOM 6222 C CA . LYS A 1 824 ? -14.810 -16.590 -29.652 1.00 97.44 824 LYS A CA 1
ATOM 6223 C C . LYS A 1 824 ? -15.508 -17.885 -30.062 1.00 97.44 824 LYS A C 1
ATOM 6225 O O . LYS A 1 824 ? -16.640 -17.833 -30.519 1.00 97.44 824 LYS A O 1
ATOM 6230 N N . GLY A 1 825 ? -14.850 -19.030 -29.865 1.00 94.19 825 GLY A N 1
ATOM 6231 C CA . GLY A 1 825 ? -15.353 -20.356 -30.251 1.00 94.19 825 GLY A CA 1
ATOM 6232 C C . GLY A 1 825 ? -14.979 -20.791 -31.674 1.00 94.19 825 GLY A C 1
ATOM 6233 O O . GLY A 1 825 ? -15.175 -21.952 -32.015 1.00 94.19 825 GLY A O 1
ATOM 6234 N N . GLU A 1 826 ? -14.387 -19.900 -32.469 1.00 96.81 826 GLU A N 1
ATOM 6235 C CA . GLU A 1 826 ? -13.969 -20.130 -33.857 1.00 96.81 826 GLU A CA 1
ATOM 6236 C C . GLU A 1 826 ? -12.446 -19.948 -33.968 1.00 96.81 826 GLU A C 1
ATOM 6238 O O . GLU A 1 826 ? -11.890 -19.069 -33.312 1.00 96.81 826 GLU A O 1
ATOM 6243 N N . ASP A 1 827 ? -11.762 -20.796 -34.748 1.00 96.19 827 ASP A N 1
ATOM 6244 C CA . ASP A 1 827 ? -10.345 -20.665 -35.149 1.00 96.19 827 ASP A CA 1
ATOM 6245 C C . ASP A 1 827 ? -9.288 -20.395 -34.045 1.00 96.19 827 ASP A C 1
ATOM 6247 O O . ASP A 1 827 ? -8.165 -19.971 -34.331 1.00 96.19 827 ASP A O 1
ATOM 6251 N N . GLY A 1 828 ? -9.621 -20.652 -32.776 1.00 95.75 828 GLY A N 1
ATOM 6252 C CA . GLY A 1 828 ? -8.780 -20.301 -31.625 1.00 95.75 828 GLY A CA 1
ATOM 6253 C C . GLY A 1 828 ? -8.773 -18.804 -31.283 1.00 95.75 828 GLY A C 1
ATOM 6254 O O . GLY A 1 828 ? -7.899 -18.356 -30.542 1.00 95.75 828 GLY A O 1
ATOM 6255 N N . GLU A 1 829 ? -9.718 -18.021 -31.812 1.00 98.69 829 GLU A N 1
ATOM 6256 C CA . GLU A 1 829 ? -9.795 -16.578 -31.588 1.00 98.69 829 GLU A CA 1
ATOM 6257 C C . GLU A 1 829 ? -10.159 -16.206 -30.144 1.00 98.69 829 GLU A C 1
ATOM 6259 O O . GLU A 1 829 ? -11.038 -16.806 -29.511 1.00 98.69 829 GLU A O 1
ATOM 6264 N N . MET A 1 830 ? -9.502 -15.164 -29.623 1.00 98.62 830 MET A N 1
ATOM 6265 C CA . MET A 1 830 ? -9.679 -14.698 -28.249 1.00 98.62 830 MET A CA 1
ATOM 6266 C C . MET A 1 830 ? -9.450 -13.187 -28.100 1.00 98.62 830 MET A C 1
ATOM 6268 O O . MET A 1 830 ? -8.395 -12.656 -28.452 1.00 98.62 830 MET A O 1
ATOM 6272 N N . ASP A 1 831 ? -10.421 -12.502 -27.490 1.00 98.44 831 ASP A N 1
ATOM 6273 C CA . ASP A 1 831 ? -10.235 -11.147 -26.957 1.00 98.44 831 ASP A CA 1
ATOM 6274 C C . ASP A 1 831 ? -9.625 -11.243 -25.549 1.00 98.44 831 ASP A C 1
ATOM 6276 O O . ASP A 1 831 ? -10.152 -11.956 -24.693 1.00 98.44 831 ASP A O 1
ATOM 6280 N N . LEU A 1 832 ? -8.575 -10.468 -25.269 1.00 98.31 832 LEU A N 1
ATOM 6281 C CA . LEU A 1 832 ? -8.059 -10.256 -23.916 1.00 98.31 832 LEU A CA 1
ATOM 6282 C C . LEU A 1 832 ? -8.160 -8.792 -23.503 1.00 98.31 832 LEU A C 1
ATOM 6284 O O . LEU A 1 832 ? -7.707 -7.897 -24.213 1.00 98.31 832 LEU A O 1
ATOM 6288 N N . PHE A 1 833 ? -8.656 -8.552 -22.295 1.00 98.69 833 PHE A N 1
ATOM 6289 C CA . PHE A 1 833 ? -8.620 -7.255 -21.626 1.00 98.69 833 PHE A CA 1
ATOM 6290 C C . PHE A 1 833 ? -7.663 -7.359 -20.443 1.00 98.69 833 PHE A C 1
ATOM 6292 O O . PHE A 1 833 ? -7.988 -8.025 -19.466 1.00 98.69 833 PHE A O 1
ATOM 6299 N N . ALA A 1 834 ? -6.484 -6.741 -20.524 1.00 98.00 834 ALA A N 1
ATOM 6300 C CA . ALA A 1 834 ? -5.410 -6.943 -19.547 1.00 98.00 834 ALA A CA 1
ATOM 6301 C C . ALA A 1 834 ? -4.886 -5.625 -18.964 1.00 98.00 834 ALA A C 1
ATOM 6303 O O . ALA A 1 834 ? -4.802 -4.604 -19.650 1.00 98.00 834 ALA A O 1
ATOM 6304 N N . THR A 1 835 ? -4.468 -5.649 -17.698 1.00 97.94 835 THR A N 1
ATOM 6305 C CA . THR A 1 835 ? -3.757 -4.530 -17.068 1.00 97.94 835 THR A CA 1
ATOM 6306 C C . THR A 1 835 ? -2.273 -4.578 -17.459 1.00 97.94 835 THR A C 1
ATOM 6308 O O . THR A 1 835 ? -1.425 -4.989 -16.665 1.00 97.94 835 THR A O 1
ATOM 6311 N N . THR A 1 836 ? -1.944 -4.217 -18.700 1.00 98.69 836 THR A N 1
ATOM 6312 C CA . THR A 1 836 ? -0.573 -4.315 -19.230 1.00 98.69 836 THR A CA 1
ATOM 6313 C C . THR A 1 836 ? -0.097 -3.026 -19.896 1.00 98.69 836 THR A C 1
ATOM 6315 O O . THR A 1 836 ? -0.863 -2.339 -20.569 1.00 98.69 836 THR A O 1
ATOM 6318 N N . GLN A 1 837 ? 1.190 -2.713 -19.728 1.00 98.75 837 GLN A N 1
ATOM 6319 C CA . GLN A 1 837 ? 1.891 -1.686 -20.507 1.00 98.75 837 GLN A CA 1
ATOM 6320 C C . GLN A 1 837 ? 2.330 -2.213 -21.883 1.00 98.75 837 GLN A C 1
ATOM 6322 O O . GLN A 1 837 ? 2.712 -1.424 -22.743 1.00 98.75 837 GLN A O 1
ATOM 6327 N N . ASN A 1 838 ? 2.303 -3.534 -22.073 1.00 97.62 838 ASN A N 1
ATOM 6328 C CA . ASN A 1 838 ? 2.862 -4.244 -23.215 1.00 97.62 838 ASN A CA 1
ATOM 6329 C C . ASN A 1 838 ? 1.811 -5.200 -23.823 1.00 97.62 838 ASN A C 1
ATOM 6331 O O . ASN A 1 838 ? 1.907 -6.421 -23.663 1.00 97.62 838 ASN A O 1
ATOM 6335 N N . PRO A 1 839 ? 0.777 -4.664 -24.503 1.00 98.19 839 PRO A N 1
ATOM 6336 C CA . PRO A 1 839 ? -0.262 -5.486 -25.124 1.00 98.19 839 PRO A CA 1
ATOM 6337 C C . PRO A 1 839 ? 0.299 -6.453 -26.175 1.00 98.19 839 PRO A C 1
ATOM 6339 O O . PRO A 1 839 ? -0.201 -7.569 -26.286 1.00 98.19 839 PRO A O 1
ATOM 6342 N N . SER A 1 840 ? 1.366 -6.074 -26.886 1.00 96.56 840 SER A N 1
ATOM 6343 C CA . SER A 1 840 ? 2.050 -6.945 -27.850 1.00 96.56 840 SER A CA 1
ATOM 6344 C C . SER A 1 840 ? 2.742 -8.132 -27.172 1.00 96.56 840 SER A C 1
ATOM 6346 O O . SER A 1 840 ? 2.644 -9.254 -27.656 1.00 96.56 840 SER A O 1
ATOM 6348 N N . GLY A 1 841 ? 3.395 -7.917 -26.024 1.00 96.38 841 GLY A N 1
ATOM 6349 C CA . GLY A 1 841 ? 3.997 -8.993 -25.230 1.00 96.38 841 GLY A CA 1
ATOM 6350 C C . GLY A 1 841 ? 2.959 -9.982 -24.699 1.00 96.38 841 GLY A C 1
ATOM 6351 O O . GLY A 1 841 ? 3.174 -11.188 -24.780 1.00 96.38 841 GLY A O 1
ATOM 6352 N N . VAL A 1 842 ? 1.803 -9.486 -24.236 1.00 98.31 842 VAL A N 1
ATOM 6353 C CA . VAL A 1 842 ? 0.663 -10.344 -23.862 1.00 98.31 842 VAL A CA 1
ATOM 6354 C C . VAL A 1 842 ? 0.142 -11.122 -25.071 1.00 98.31 842 VAL A C 1
ATOM 6356 O O . VAL A 1 842 ? -0.040 -12.329 -24.971 1.00 98.31 842 VAL A O 1
ATOM 6359 N N . GLN A 1 843 ? -0.073 -10.457 -26.210 1.00 98.62 843 GLN A N 1
ATOM 6360 C CA . GLN A 1 843 ? -0.563 -11.092 -27.437 1.00 98.62 843 GLN A CA 1
ATOM 6361 C C . GLN A 1 843 ? 0.344 -12.242 -27.891 1.00 98.62 843 GLN A C 1
ATOM 6363 O O . GLN A 1 843 ? -0.149 -13.343 -28.126 1.00 98.62 843 GLN A O 1
ATOM 6368 N N . MET A 1 844 ? 1.653 -11.991 -27.995 1.00 97.94 844 MET A N 1
ATOM 6369 C CA . MET A 1 844 ? 2.631 -12.978 -28.455 1.00 97.94 844 MET A CA 1
ATOM 6370 C C . MET A 1 844 ? 2.728 -14.167 -27.499 1.00 97.94 844 MET A C 1
ATOM 6372 O O . MET A 1 844 ? 2.566 -15.302 -27.933 1.00 97.94 844 MET A O 1
ATOM 6376 N N . ALA A 1 845 ? 2.909 -13.920 -26.199 1.00 97.69 845 ALA A N 1
ATOM 6377 C CA . ALA A 1 845 ? 3.045 -15.000 -25.226 1.00 97.69 845 ALA A CA 1
ATOM 6378 C C . ALA A 1 845 ? 1.766 -15.845 -25.111 1.00 97.69 845 ALA A C 1
ATOM 6380 O O . ALA A 1 845 ? 1.849 -17.064 -25.054 1.00 97.69 845 ALA A O 1
ATOM 6381 N N . VAL A 1 846 ? 0.576 -15.231 -25.130 1.00 98.62 846 VAL A N 1
ATOM 6382 C CA . VAL A 1 846 ? -0.690 -15.986 -25.122 1.00 98.62 846 VAL A CA 1
ATOM 6383 C C . VAL A 1 846 ? -0.845 -16.828 -26.391 1.00 98.62 846 VAL A C 1
ATOM 6385 O O . VAL A 1 846 ? -1.293 -17.967 -26.305 1.00 98.62 846 VAL A O 1
ATOM 6388 N N . ALA A 1 847 ? -0.460 -16.304 -27.555 1.00 98.69 847 ALA A N 1
ATOM 6389 C CA . ALA A 1 847 ? -0.508 -17.050 -28.809 1.00 98.69 847 ALA A CA 1
ATOM 6390 C C . ALA A 1 847 ? 0.430 -18.272 -28.787 1.00 98.69 847 ALA A C 1
ATOM 6392 O O . ALA A 1 847 ? 0.009 -19.374 -29.135 1.00 98.69 847 ALA A O 1
ATOM 6393 N N . GLU A 1 848 ? 1.661 -18.094 -28.298 1.00 98.12 848 GLU A N 1
ATOM 6394 C CA . GLU A 1 848 ? 2.650 -19.165 -28.114 1.00 98.12 848 GLU A CA 1
ATOM 6395 C C . GLU A 1 848 ? 2.172 -20.232 -27.115 1.00 98.12 848 GLU A C 1
ATOM 6397 O O . GLU A 1 848 ? 2.210 -21.419 -27.433 1.00 98.12 848 GLU A O 1
ATOM 6402 N N . VAL A 1 849 ? 1.644 -19.820 -25.957 1.00 98.19 849 VAL A N 1
ATOM 6403 C CA . VAL A 1 849 ? 1.094 -20.709 -24.912 1.00 98.19 849 VAL A CA 1
ATOM 6404 C C . VAL A 1 849 ? -0.101 -21.515 -25.410 1.00 98.19 849 VAL A C 1
ATOM 6406 O O . VAL A 1 849 ? -0.241 -22.687 -25.070 1.00 98.19 849 VAL A O 1
ATOM 6409 N N . LEU A 1 850 ? -0.970 -20.905 -26.220 1.00 98.50 850 LEU A N 1
ATOM 6410 C CA . LEU A 1 850 ? -2.148 -21.569 -26.780 1.00 98.50 850 LEU A CA 1
ATOM 6411 C C . LEU A 1 850 ? -1.867 -22.346 -28.079 1.00 98.50 850 LEU A C 1
ATOM 6413 O O . LEU A 1 850 ? -2.768 -23.022 -28.573 1.00 98.50 850 LEU A O 1
ATOM 6417 N N . GLY A 1 851 ? -0.655 -22.261 -28.638 1.00 97.94 851 GLY A N 1
ATOM 6418 C CA . GLY A 1 851 ? -0.293 -22.923 -29.896 1.00 97.94 851 GLY A CA 1
ATOM 6419 C C . GLY A 1 851 ? -1.006 -22.355 -31.133 1.00 97.94 851 GLY A C 1
ATOM 6420 O O . GLY A 1 851 ? -1.211 -23.079 -32.107 1.00 97.94 851 GLY A O 1
ATOM 6421 N N . VAL A 1 852 ? -1.409 -21.078 -31.109 1.00 98.50 852 VAL A N 1
ATOM 6422 C CA . VAL A 1 852 ? -2.165 -20.417 -32.191 1.00 98.50 852 VAL A CA 1
ATOM 6423 C C . VAL A 1 852 ? -1.378 -19.263 -32.827 1.00 98.50 852 VAL A C 1
ATOM 6425 O O . VAL A 1 852 ? -0.506 -18.678 -32.186 1.00 98.50 852 VAL A O 1
ATOM 6428 N N . PRO A 1 853 ? -1.680 -18.858 -34.075 1.00 98.31 853 PRO A N 1
ATOM 6429 C CA . PRO A 1 853 ? -1.100 -17.649 -34.657 1.00 98.31 853 PRO A CA 1
ATOM 6430 C C . PRO A 1 853 ? -1.467 -16.391 -33.857 1.00 98.31 853 PRO A C 1
ATOM 6432 O O . PRO A 1 853 ? -2.623 -16.205 -33.478 1.00 98.31 853 PRO A O 1
ATOM 6435 N N . ALA A 1 854 ? -0.523 -15.459 -33.688 1.00 98.19 854 ALA A N 1
ATOM 6436 C CA . ALA A 1 854 ? -0.752 -14.203 -32.958 1.00 98.19 854 ALA A CA 1
ATOM 6437 C C . ALA A 1 854 ? -1.907 -13.345 -33.518 1.00 98.19 854 ALA A C 1
ATOM 6439 O O . ALA A 1 854 ? -2.508 -12.562 -32.784 1.00 98.19 854 ALA A O 1
ATOM 6440 N N . SER A 1 855 ? -2.276 -13.530 -34.791 1.00 98.38 855 SER A N 1
ATOM 6441 C CA . SER A 1 855 ? -3.450 -12.910 -35.421 1.00 98.38 855 SER A CA 1
ATOM 6442 C C . SER A 1 855 ? -4.802 -13.382 -34.866 1.00 98.38 855 SER A C 1
ATOM 6444 O O . SER A 1 855 ? -5.811 -12.750 -35.162 1.00 98.38 855 SER A O 1
ATOM 6446 N N . ARG A 1 856 ? -4.844 -14.464 -34.076 1.00 98.56 856 ARG A N 1
ATOM 6447 C CA . ARG A 1 856 ? -6.045 -14.954 -33.372 1.00 98.56 856 ARG A CA 1
ATOM 6448 C C . ARG A 1 856 ? -6.246 -14.305 -32.001 1.00 98.56 856 ARG A C 1
ATOM 6450 O O . ARG A 1 856 ? -7.335 -14.377 -31.439 1.00 98.56 856 ARG A O 1
ATOM 6457 N N . ILE A 1 857 ? -5.213 -13.662 -31.461 1.00 98.75 857 ILE A N 1
ATOM 6458 C CA . ILE A 1 857 ? -5.218 -13.084 -30.117 1.00 98.75 857 ILE A CA 1
ATOM 6459 C C . ILE A 1 857 ? -5.277 -11.559 -30.214 1.00 98.75 857 ILE A C 1
ATOM 6461 O O . ILE A 1 857 ? -4.421 -10.939 -30.843 1.00 98.75 857 ILE A O 1
ATOM 6465 N N . VAL A 1 858 ? -6.256 -10.932 -29.557 1.00 98.69 858 VAL A N 1
ATOM 6466 C CA . VAL A 1 858 ? -6.427 -9.469 -29.552 1.00 98.69 858 VAL A CA 1
ATOM 6467 C C . VAL A 1 858 ? -6.327 -8.933 -28.124 1.00 98.69 858 VAL A C 1
ATOM 6469 O O . VAL A 1 858 ? -7.271 -9.030 -27.343 1.00 98.69 858 VAL A O 1
ATOM 6472 N N . CYS A 1 859 ? -5.188 -8.329 -27.766 1.00 98.69 859 CYS A N 1
ATOM 6473 C CA . CYS A 1 859 ? -5.007 -7.692 -26.457 1.00 98.69 859 CYS A CA 1
ATOM 6474 C C . CYS A 1 859 ? -5.478 -6.226 -26.468 1.00 98.69 859 CYS A C 1
ATOM 6476 O O . CYS A 1 859 ? -5.020 -5.409 -27.267 1.00 98.69 859 CYS A O 1
ATOM 6478 N N . ARG A 1 860 ? -6.390 -5.872 -25.556 1.00 98.50 860 ARG A N 1
ATOM 6479 C CA . ARG A 1 860 ? -7.081 -4.577 -25.489 1.00 98.50 860 ARG A CA 1
ATOM 6480 C C . ARG A 1 860 ? -6.834 -3.912 -24.136 1.00 98.50 860 ARG A C 1
ATOM 6482 O O . ARG A 1 860 ? -7.218 -4.434 -23.093 1.00 98.50 860 ARG A O 1
ATOM 6489 N N . VAL A 1 861 ? -6.258 -2.709 -24.152 1.00 98.56 861 VAL A N 1
ATOM 6490 C CA . VAL A 1 861 ? -5.960 -1.923 -22.942 1.00 98.56 861 VAL A CA 1
ATOM 6491 C C . VAL A 1 861 ? -6.609 -0.547 -23.057 1.00 98.56 861 VAL A C 1
ATOM 6493 O O . VAL A 1 861 ? -6.239 0.245 -23.919 1.00 98.56 861 VAL A O 1
ATOM 6496 N N . LYS A 1 862 ? -7.586 -0.236 -22.191 1.00 98.12 862 LYS A N 1
ATOM 6497 C CA . LYS A 1 862 ? -8.237 1.091 -22.181 1.00 98.12 862 LYS A CA 1
ATOM 6498 C C . LYS A 1 862 ? -7.561 2.089 -21.240 1.00 98.12 862 LYS A C 1
ATOM 6500 O O . LYS A 1 862 ? -7.543 3.283 -21.535 1.00 98.12 862 LYS A O 1
ATOM 6505 N N . ARG A 1 863 ? -7.100 1.606 -20.085 1.00 98.44 863 ARG A N 1
ATOM 6506 C CA . ARG A 1 863 ? -6.350 2.326 -19.044 1.00 98.44 863 ARG A CA 1
ATOM 6507 C C . ARG A 1 863 ? -5.861 1.332 -17.988 1.00 98.44 863 ARG A C 1
ATOM 6509 O O . ARG A 1 863 ? -6.421 0.245 -17.891 1.00 98.44 863 ARG A O 1
ATOM 6516 N N . MET A 1 864 ? -4.911 1.749 -17.157 1.00 98.62 864 MET A N 1
ATOM 6517 C CA . MET A 1 864 ? -4.504 1.059 -15.925 1.00 98.62 864 MET A CA 1
ATOM 6518 C C . MET A 1 864 ? -4.563 1.997 -14.714 1.00 98.62 864 MET A C 1
ATOM 6520 O O . MET A 1 864 ? -4.277 3.193 -14.826 1.00 98.62 864 MET A O 1
ATOM 6524 N N . GLY A 1 865 ? -4.834 1.452 -13.529 1.00 98.56 865 GLY A N 1
ATOM 6525 C CA . GLY A 1 865 ? -4.733 2.143 -12.236 1.00 98.56 865 GLY A CA 1
ATOM 6526 C C . GLY A 1 865 ? -3.291 2.289 -11.729 1.00 98.56 865 GLY A C 1
ATOM 6527 O O . GLY A 1 865 ? -3.018 2.073 -10.546 1.00 98.56 865 GLY A O 1
ATOM 6528 N N . GLY A 1 866 ? -2.373 2.661 -12.625 1.00 98.50 866 GLY A N 1
ATOM 6529 C CA . GLY A 1 866 ? -0.922 2.645 -12.433 1.00 98.50 866 GLY A CA 1
ATOM 6530 C C . GLY A 1 866 ? -0.270 1.378 -13.000 1.00 98.50 866 GLY A C 1
ATOM 6531 O O . GLY A 1 866 ? -0.918 0.340 -13.120 1.00 98.50 866 GLY A O 1
ATOM 6532 N N . GLY A 1 867 ? 1.019 1.479 -13.338 1.00 98.12 867 GLY A N 1
ATOM 6533 C CA . GLY A 1 867 ? 1.838 0.371 -13.856 1.00 98.12 867 GLY A CA 1
ATOM 6534 C C . GLY A 1 867 ? 3.307 0.491 -13.447 1.00 98.12 867 GLY A C 1
ATOM 6535 O O . GLY A 1 867 ? 3.857 -0.425 -12.847 1.00 98.12 867 GLY A O 1
ATOM 6536 N N . PHE A 1 868 ? 3.913 1.665 -13.656 1.00 98.50 868 PHE A N 1
ATOM 6537 C CA . PHE A 1 868 ? 5.247 2.029 -13.143 1.00 98.50 868 PHE A CA 1
ATOM 6538 C C . PHE A 1 868 ? 6.414 1.105 -13.552 1.00 98.50 868 PHE A C 1
ATOM 6540 O O . PHE A 1 868 ? 7.481 1.212 -12.951 1.00 98.50 868 PHE A O 1
ATOM 6547 N N . GLY A 1 869 ? 6.232 0.244 -14.555 1.00 98.19 869 GLY A N 1
ATOM 6548 C CA . GLY A 1 869 ? 7.166 -0.804 -14.981 1.00 98.19 869 GLY A CA 1
ATOM 6549 C C . GLY A 1 869 ? 6.699 -2.220 -14.616 1.00 98.19 869 GLY A C 1
ATOM 6550 O O . GLY A 1 869 ? 6.812 -3.123 -15.432 1.00 98.19 869 GLY A O 1
ATOM 6551 N N . GLY A 1 870 ? 6.048 -2.427 -13.466 1.00 98.19 870 GLY A N 1
ATOM 6552 C CA . GLY A 1 870 ? 5.647 -3.773 -13.017 1.00 98.19 870 GLY A CA 1
ATOM 6553 C C . GLY A 1 870 ? 4.607 -4.454 -13.914 1.00 98.19 870 GLY A C 1
ATOM 6554 O O . GLY A 1 870 ? 4.509 -5.674 -13.950 1.00 98.19 870 GLY A O 1
ATOM 6555 N N . LYS A 1 871 ? 3.871 -3.672 -14.712 1.00 98.62 871 LYS A N 1
ATOM 6556 C CA . LYS A 1 871 ? 2.921 -4.172 -15.720 1.00 98.62 871 LYS A CA 1
ATOM 6557 C C . LYS A 1 871 ? 3.522 -4.292 -17.135 1.00 98.62 871 LYS A C 1
ATOM 6559 O O . LYS A 1 871 ? 2.759 -4.475 -18.080 1.00 98.62 871 LYS A O 1
ATOM 6564 N N . GLU A 1 872 ? 4.844 -4.179 -17.296 1.00 98.00 872 GLU A N 1
ATOM 6565 C CA . GLU A 1 872 ? 5.568 -4.265 -18.582 1.00 98.00 872 GLU A CA 1
ATOM 6566 C C . GLU A 1 872 ? 5.834 -5.704 -19.049 1.00 98.00 872 GLU A C 1
ATOM 6568 O O . GLU A 1 872 ? 5.620 -6.010 -20.221 1.00 98.00 872 GLU A O 1
ATOM 6573 N N . SER A 1 873 ? 6.227 -6.595 -18.136 1.00 97.25 873 SER A N 1
ATOM 6574 C CA . SER A 1 873 ? 6.396 -8.034 -18.397 1.00 97.25 873 SER A CA 1
ATOM 6575 C C . SER A 1 873 ? 5.537 -8.896 -17.469 1.00 97.25 873 SER A C 1
ATOM 6577 O O . SER A 1 873 ? 4.870 -9.817 -17.920 1.00 97.25 873 SER A O 1
ATOM 6579 N N . ARG A 1 874 ? 5.471 -8.571 -16.175 1.00 97.38 874 ARG A N 1
ATOM 6580 C CA . ARG A 1 874 ? 4.886 -9.443 -15.132 1.00 97.38 874 ARG A CA 1
ATOM 6581 C C . ARG A 1 874 ? 3.359 -9.560 -15.184 1.00 97.38 874 ARG A C 1
ATOM 6583 O O . ARG A 1 874 ? 2.773 -10.414 -14.528 1.00 97.38 874 ARG A O 1
ATOM 6590 N N . SER A 1 875 ? 2.711 -8.744 -16.015 1.00 97.88 875 SER A N 1
ATOM 6591 C CA . SER A 1 875 ? 1.298 -8.886 -16.385 1.00 97.88 875 SER A CA 1
ATOM 6592 C C . SER A 1 875 ? 1.039 -10.023 -17.389 1.00 97.88 875 SER A C 1
ATOM 6594 O O . SER A 1 875 ? -0.103 -10.463 -17.517 1.00 97.88 875 SER A O 1
ATOM 6596 N N . VAL A 1 876 ? 2.076 -10.513 -18.081 1.00 98.00 876 VAL A N 1
ATOM 6597 C CA . VAL A 1 876 ? 1.969 -11.513 -19.153 1.00 98.00 876 VAL A CA 1
ATOM 6598 C C . VAL A 1 876 ? 1.568 -12.904 -18.636 1.00 98.00 876 VAL A C 1
ATOM 6600 O O . VAL A 1 876 ? 0.561 -13.408 -19.139 1.00 98.00 876 VAL A O 1
ATOM 6603 N N . PRO A 1 877 ? 2.213 -13.507 -17.610 1.00 97.25 877 PRO A N 1
ATOM 6604 C CA . PRO A 1 877 ? 1.777 -14.805 -17.077 1.00 97.25 877 PRO A CA 1
ATOM 6605 C C . PRO A 1 877 ? 0.338 -14.774 -16.563 1.00 97.25 877 PRO A C 1
ATOM 6607 O O . PRO A 1 877 ? -0.449 -15.673 -16.837 1.00 97.25 877 PRO A O 1
ATOM 6610 N N . ILE A 1 878 ? -0.045 -13.685 -15.890 1.00 98.06 878 ILE A N 1
ATOM 6611 C CA . ILE A 1 878 ? -1.394 -13.520 -15.338 1.00 98.06 878 ILE A CA 1
ATOM 6612 C C . ILE A 1 878 ? -2.451 -13.456 -16.455 1.00 98.06 878 ILE A C 1
ATOM 6614 O O . ILE A 1 878 ? -3.523 -14.048 -16.327 1.00 98.06 878 ILE A O 1
ATOM 6618 N N . ALA A 1 879 ? -2.150 -12.801 -17.581 1.00 98.56 879 ALA A N 1
ATOM 6619 C CA . ALA A 1 879 ? -3.018 -12.826 -18.757 1.00 98.56 879 ALA A CA 1
ATOM 6620 C C . ALA A 1 879 ? -3.075 -14.219 -19.416 1.00 98.56 879 ALA A C 1
ATOM 6622 O O . ALA A 1 879 ? -4.156 -14.659 -19.812 1.00 98.56 879 ALA A O 1
ATOM 6623 N N . ALA A 1 880 ? -1.949 -14.938 -19.469 1.00 98.62 880 ALA A N 1
ATOM 6624 C CA . ALA A 1 880 ? -1.892 -16.314 -19.960 1.00 98.62 880 ALA A CA 1
ATOM 6625 C C . ALA A 1 880 ? -2.704 -17.290 -19.091 1.00 98.62 880 ALA A C 1
ATOM 6627 O O . ALA A 1 880 ? -3.361 -18.169 -19.638 1.00 98.62 880 ALA A O 1
ATOM 6628 N N . PHE A 1 881 ? -2.767 -17.102 -17.768 1.00 98.75 881 PHE A N 1
ATOM 6629 C CA . PHE A 1 881 ? -3.614 -17.913 -16.881 1.00 98.75 881 PHE A CA 1
ATOM 6630 C C . PHE A 1 881 ? -5.106 -17.801 -17.222 1.00 98.75 881 PHE A C 1
ATOM 6632 O O . PHE A 1 881 ? -5.811 -18.811 -17.280 1.00 98.75 881 PHE A O 1
ATOM 6639 N N . ALA A 1 882 ? -5.589 -16.584 -17.494 1.00 98.69 882 ALA A N 1
ATOM 6640 C CA . ALA A 1 882 ? -6.958 -16.378 -17.961 1.00 98.69 882 ALA A CA 1
ATOM 6641 C C . ALA A 1 882 ? -7.175 -16.996 -19.353 1.00 98.69 882 ALA A C 1
ATOM 6643 O O . ALA A 1 882 ? -8.180 -17.671 -19.573 1.00 98.69 882 ALA A O 1
ATOM 6644 N N . ALA A 1 883 ? -6.220 -16.820 -20.273 1.00 98.81 883 ALA A N 1
ATOM 6645 C CA . ALA A 1 883 ? -6.292 -17.378 -21.622 1.00 98.81 883 ALA A CA 1
ATOM 6646 C C . ALA A 1 883 ? -6.341 -18.914 -21.630 1.00 98.81 883 ALA A C 1
ATOM 6648 O O . ALA A 1 883 ? -7.182 -19.503 -22.306 1.00 98.81 883 ALA A O 1
ATOM 6649 N N . LEU A 1 884 ? -5.491 -19.562 -20.831 1.00 98.62 884 LEU A N 1
ATOM 6650 C CA . LEU A 1 884 ? -5.438 -21.014 -20.686 1.00 98.62 884 LEU A CA 1
ATOM 6651 C C . LEU A 1 884 ? -6.756 -21.556 -20.119 1.00 98.62 884 LEU A C 1
ATOM 6653 O O . LEU A 1 884 ? -7.320 -22.510 -20.654 1.00 98.62 884 LEU A O 1
ATOM 6657 N N . GLY A 1 885 ? -7.305 -20.897 -19.093 1.00 98.56 885 GLY A N 1
ATOM 6658 C CA . GLY A 1 885 ? -8.618 -21.248 -18.557 1.00 98.56 885 GLY A CA 1
ATOM 6659 C C . GLY A 1 885 ? -9.748 -21.092 -19.579 1.00 98.56 885 GLY A C 1
ATOM 6660 O O . GLY A 1 885 ? -10.625 -21.954 -19.662 1.00 98.56 885 GLY A O 1
ATOM 6661 N N . ALA A 1 886 ? -9.719 -20.024 -20.378 1.00 98.75 886 ALA A N 1
ATOM 6662 C CA . ALA A 1 886 ? -10.706 -19.769 -21.424 1.00 98.75 886 ALA A CA 1
ATOM 6663 C C . ALA A 1 886 ? -10.637 -20.809 -22.550 1.00 98.75 886 ALA A C 1
ATOM 6665 O O . ALA A 1 886 ? -11.667 -21.349 -22.953 1.00 98.75 886 ALA A O 1
ATOM 6666 N N . HIS A 1 887 ? -9.427 -21.150 -22.998 1.00 98.50 887 HIS A N 1
ATOM 6667 C CA . HIS A 1 887 ? -9.177 -22.201 -23.982 1.00 98.50 887 HIS A CA 1
ATOM 6668 C C . HIS A 1 887 ? -9.722 -23.562 -23.512 1.00 98.50 887 HIS A C 1
ATOM 6670 O O . HIS A 1 887 ? -10.486 -24.204 -24.227 1.00 98.50 887 HIS A O 1
ATOM 6676 N N . HIS A 1 888 ? -9.415 -23.970 -22.275 1.00 98.38 888 HIS A N 1
ATOM 6677 C CA . HIS A 1 888 ? -9.815 -25.277 -21.725 1.00 98.38 888 HIS A CA 1
ATOM 6678 C C . HIS A 1 888 ? -11.288 -25.428 -21.346 1.00 98.38 888 HIS A C 1
ATOM 6680 O O . HIS A 1 888 ? -11.714 -26.538 -21.014 1.00 98.38 888 HIS A O 1
ATOM 6686 N N . THR A 1 889 ? -12.057 -24.338 -21.329 1.00 98.12 889 THR A N 1
ATOM 6687 C CA . THR A 1 889 ? -13.466 -24.353 -20.896 1.00 98.12 889 THR A CA 1
ATOM 6688 C C . THR A 1 889 ? -14.445 -23.809 -21.932 1.00 98.12 889 THR A C 1
ATOM 6690 O O . THR A 1 889 ? -15.648 -23.987 -21.754 1.00 98.12 889 THR A O 1
ATOM 6693 N N . GLY A 1 890 ? -13.969 -23.129 -22.983 1.00 97.88 890 GLY A N 1
ATOM 6694 C CA . GLY A 1 890 ? -14.817 -22.426 -23.951 1.00 97.88 890 GLY A CA 1
ATOM 6695 C C . GLY A 1 890 ? -15.612 -21.256 -23.351 1.00 97.88 890 GLY A C 1
ATOM 6696 O O . GLY A 1 890 ? -16.553 -20.770 -23.973 1.00 97.88 890 GLY A O 1
ATOM 6697 N N . ARG A 1 891 ? -15.272 -20.815 -22.133 1.00 98.31 891 ARG A N 1
ATOM 6698 C CA . ARG A 1 891 ? -15.981 -19.781 -21.359 1.00 98.31 891 ARG A CA 1
ATOM 6699 C C . ARG A 1 891 ? -15.071 -18.577 -21.137 1.00 98.31 891 ARG A C 1
ATOM 6701 O O . ARG A 1 891 ? -13.851 -18.706 -21.208 1.00 98.31 891 ARG A O 1
ATOM 6708 N N . SER A 1 892 ? -15.638 -17.405 -20.845 1.00 98.50 892 SER A N 1
ATOM 6709 C CA . SER A 1 892 ? -14.804 -16.284 -20.405 1.00 98.50 892 SER A CA 1
ATOM 6710 C C . SER A 1 892 ? -14.199 -16.568 -19.032 1.00 98.50 892 SER A C 1
ATOM 6712 O O . SER A 1 892 ? -14.825 -17.201 -18.177 1.00 98.50 892 SER A O 1
ATOM 6714 N N . VAL A 1 893 ? -12.969 -16.103 -18.820 1.00 98.88 893 VAL A N 1
ATOM 6715 C CA . VAL A 1 893 ? -12.225 -16.310 -17.575 1.00 98.88 893 VAL A CA 1
ATOM 6716 C C . VAL A 1 893 ? -11.612 -15.000 -17.109 1.00 98.88 893 VAL A C 1
ATOM 6718 O O . VAL A 1 893 ? -10.960 -14.297 -17.881 1.00 98.88 893 VAL A O 1
ATOM 6721 N N . ARG A 1 894 ? -11.804 -14.690 -15.827 1.00 98.62 894 ARG A N 1
ATOM 6722 C CA . ARG A 1 894 ? -11.279 -13.511 -15.142 1.00 98.62 894 ARG A CA 1
ATOM 6723 C C . ARG A 1 894 ? -10.259 -13.895 -14.078 1.00 98.62 894 ARG A C 1
ATOM 6725 O O . ARG A 1 894 ? -10.477 -14.796 -13.270 1.00 98.62 894 ARG A O 1
ATOM 6732 N N . ILE A 1 895 ? -9.190 -13.118 -14.006 1.00 98.50 895 ILE A N 1
ATOM 6733 C CA . ILE A 1 895 ? -8.278 -13.077 -12.866 1.00 98.50 895 ILE A CA 1
ATOM 6734 C C . ILE A 1 895 ? -8.076 -11.621 -12.447 1.00 98.50 895 ILE A C 1
ATOM 6736 O O . ILE A 1 895 ? -7.815 -10.760 -13.283 1.00 98.50 895 ILE A O 1
ATOM 6740 N N . SER A 1 896 ? -8.202 -11.357 -11.151 1.00 96.38 896 SER A N 1
ATOM 6741 C CA . SER A 1 896 ? -7.958 -10.053 -10.530 1.00 96.38 896 SER A CA 1
ATOM 6742 C C . SER A 1 896 ? -7.264 -10.339 -9.203 1.00 96.38 896 SER A C 1
ATOM 6744 O O . SER A 1 896 ? -7.913 -10.833 -8.280 1.00 96.38 896 SER A O 1
ATOM 6746 N N . LEU A 1 897 ? -5.949 -10.1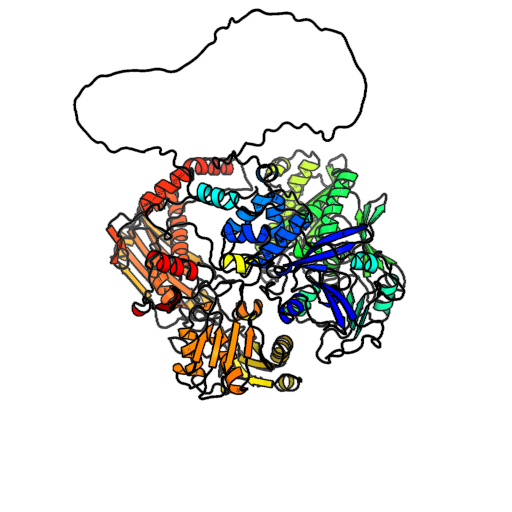18 -9.126 1.00 98.00 897 LEU A N 1
ATOM 6747 C CA . LEU A 1 897 ? -5.163 -10.518 -7.955 1.00 98.00 897 LEU A CA 1
ATOM 6748 C C . LEU A 1 897 ? -5.549 -9.704 -6.715 1.00 98.00 897 LEU A C 1
ATOM 6750 O O . LEU A 1 897 ? -5.720 -8.481 -6.792 1.00 98.00 897 LEU A O 1
ATOM 6754 N N . ASP A 1 898 ? -5.610 -10.355 -5.552 1.00 96.88 898 ASP A N 1
ATOM 6755 C CA . ASP A 1 898 ? -5.535 -9.634 -4.282 1.00 96.88 898 ASP A CA 1
ATOM 6756 C C . ASP A 1 898 ? -4.137 -9.014 -4.105 1.00 96.88 898 ASP A C 1
ATOM 6758 O O . ASP A 1 898 ? -3.138 -9.501 -4.633 1.00 96.88 898 ASP A O 1
ATOM 6762 N N . ARG A 1 899 ? -4.030 -7.948 -3.301 1.00 98.00 899 ARG A N 1
ATOM 6763 C CA . ARG A 1 899 ? -2.764 -7.219 -3.087 1.00 98.00 899 ARG A CA 1
ATOM 6764 C C . ARG A 1 899 ? -1.616 -8.109 -2.612 1.00 98.00 899 ARG A C 1
ATOM 6766 O O . ARG A 1 899 ? -0.477 -7.907 -3.022 1.00 98.00 899 ARG A O 1
ATOM 6773 N N . ASN A 1 900 ? -1.910 -9.074 -1.746 1.00 95.44 900 ASN A N 1
ATOM 6774 C CA . ASN A 1 900 ? -0.922 -10.018 -1.240 1.00 95.44 900 ASN A CA 1
ATOM 6775 C C . ASN A 1 900 ? -0.515 -11.059 -2.293 1.00 95.44 900 ASN A C 1
ATOM 6777 O O . ASN A 1 900 ? 0.617 -11.520 -2.247 1.00 95.44 900 ASN A O 1
ATOM 6781 N N . GLU A 1 901 ? -1.399 -11.445 -3.215 1.00 96.69 901 GLU A N 1
ATOM 6782 C CA . GLU A 1 901 ? -1.074 -12.345 -4.334 1.00 96.69 901 GLU A CA 1
ATOM 6783 C C . GLU A 1 901 ? -0.192 -11.614 -5.358 1.00 96.69 901 GLU A C 1
ATOM 6785 O O . GLU A 1 901 ? 0.833 -12.143 -5.779 1.00 96.69 901 GLU A O 1
ATOM 6790 N N . ASP A 1 902 ? -0.535 -10.361 -5.670 1.00 98.25 902 ASP A N 1
ATOM 6791 C CA . ASP A 1 902 ? 0.228 -9.450 -6.532 1.00 98.25 902 ASP A CA 1
ATOM 6792 C C . ASP A 1 902 ? 1.678 -9.297 -6.033 1.00 98.25 902 ASP A C 1
ATOM 6794 O O . ASP A 1 902 ? 2.607 -9.762 -6.688 1.00 98.25 902 ASP A O 1
ATOM 6798 N N . MET A 1 903 ? 1.866 -8.820 -4.795 1.00 97.88 903 MET A N 1
ATOM 6799 C CA . MET A 1 903 ? 3.190 -8.640 -4.171 1.00 97.88 903 MET A CA 1
ATOM 6800 C C . MET A 1 903 ? 3.981 -9.951 -3.968 1.00 97.88 903 MET A C 1
ATOM 6802 O O . MET A 1 903 ? 5.189 -9.911 -3.755 1.00 97.88 903 MET A O 1
ATOM 6806 N N . GLN A 1 904 ? 3.335 -11.123 -4.012 1.00 96.06 904 GLN A N 1
ATOM 6807 C CA . GLN A 1 904 ? 4.022 -12.425 -3.959 1.00 96.06 904 GLN A CA 1
ATOM 6808 C C . GLN A 1 904 ? 4.455 -12.942 -5.340 1.00 96.06 904 GLN A C 1
ATOM 6810 O O . GLN A 1 904 ? 5.265 -13.867 -5.399 1.00 96.06 904 GLN A O 1
ATOM 6815 N N . THR A 1 905 ? 3.939 -12.380 -6.437 1.00 96.06 905 THR A N 1
ATOM 6816 C CA . THR A 1 905 ? 4.094 -12.934 -7.797 1.00 96.06 905 THR A CA 1
ATOM 6817 C C . THR A 1 905 ? 4.711 -11.961 -8.802 1.00 96.06 905 THR A C 1
ATOM 6819 O O . THR A 1 905 ? 5.445 -12.401 -9.687 1.00 96.06 905 THR A O 1
ATOM 6822 N N . SER A 1 906 ? 4.470 -10.652 -8.671 1.00 94.50 906 SER A N 1
ATOM 6823 C CA . SER A 1 906 ? 4.924 -9.644 -9.637 1.00 94.50 906 SER A CA 1
ATOM 6824 C C . SER A 1 906 ? 6.405 -9.288 -9.521 1.00 94.50 906 SER A C 1
ATOM 6826 O O . SER A 1 906 ? 6.961 -8.744 -10.466 1.00 94.50 906 SER A O 1
ATOM 6828 N N . GLY A 1 907 ? 7.048 -9.548 -8.382 1.00 95.12 907 GLY A N 1
ATOM 6829 C CA . GLY A 1 907 ? 8.386 -9.018 -8.107 1.00 95.12 907 GLY A CA 1
ATOM 6830 C C . GLY A 1 907 ? 8.415 -7.485 -8.025 1.00 95.12 907 GLY A C 1
ATOM 6831 O O . GLY A 1 907 ? 7.389 -6.808 -8.122 1.00 95.12 907 GLY A O 1
ATOM 6832 N N . GLN A 1 908 ? 9.611 -6.931 -7.827 1.00 96.75 908 GLN A N 1
ATOM 6833 C CA . GLN A 1 908 ? 9.804 -5.530 -7.438 1.00 96.75 908 GLN A CA 1
ATOM 6834 C C . GLN A 1 908 ? 10.937 -4.854 -8.231 1.00 96.75 908 GLN A C 1
ATOM 6836 O O . GLN A 1 908 ? 11.534 -5.442 -9.135 1.00 96.75 908 GLN A O 1
ATOM 6841 N N . ARG A 1 909 ? 11.264 -3.599 -7.886 1.00 98.69 909 ARG A N 1
ATOM 6842 C CA . ARG A 1 909 ? 12.548 -2.983 -8.263 1.00 98.69 909 ARG A CA 1
ATOM 6843 C C . ARG A 1 909 ? 13.695 -3.832 -7.714 1.00 98.69 909 ARG A C 1
ATOM 6845 O O . ARG A 1 909 ? 13.739 -4.070 -6.508 1.00 98.69 909 ARG A O 1
ATOM 6852 N N . HIS A 1 910 ? 14.671 -4.150 -8.561 1.00 98.75 910 HIS A N 1
ATOM 6853 C CA . HIS A 1 910 ? 15.940 -4.776 -8.178 1.00 98.75 910 HIS A CA 1
ATOM 6854 C C . HIS A 1 910 ? 16.626 -4.053 -7.003 1.00 98.75 910 HIS A C 1
ATOM 6856 O O . HIS A 1 910 ? 17.011 -2.886 -7.164 1.00 98.75 910 HIS A O 1
ATOM 6862 N N . PRO A 1 911 ? 16.860 -4.734 -5.866 1.00 98.56 911 PRO A N 1
ATOM 6863 C CA . PRO A 1 911 ? 17.864 -4.326 -4.889 1.00 98.56 911 PRO A CA 1
ATOM 6864 C C . PRO A 1 911 ? 19.256 -4.302 -5.533 1.00 98.56 911 PRO A C 1
ATOM 6866 O O . PRO A 1 911 ? 19.556 -5.143 -6.386 1.00 98.56 911 PRO A O 1
ATOM 6869 N N . PHE A 1 912 ? 20.111 -3.370 -5.112 1.00 98.69 912 PHE A N 1
ATOM 6870 C CA . PHE A 1 912 ? 21.484 -3.216 -5.603 1.00 98.69 912 PHE A CA 1
ATOM 6871 C C . PHE A 1 912 ? 22.492 -3.214 -4.454 1.00 98.69 912 PHE A C 1
ATOM 6873 O O . PHE A 1 912 ? 22.260 -2.634 -3.396 1.00 98.69 912 PHE A O 1
ATOM 6880 N N . PHE A 1 913 ? 23.654 -3.801 -4.702 1.00 98.50 913 PHE A N 1
ATOM 6881 C CA . PHE A 1 913 ? 24.822 -3.768 -3.833 1.00 98.50 913 PHE A CA 1
ATOM 6882 C C . PHE A 1 913 ? 26.033 -3.344 -4.664 1.00 98.50 913 PHE A C 1
ATOM 6884 O O . PHE A 1 913 ? 26.317 -3.957 -5.690 1.00 98.50 913 PHE A O 1
ATOM 6891 N N . GLY A 1 914 ? 26.735 -2.297 -4.247 1.00 97.31 914 GLY A N 1
ATOM 6892 C CA . GLY A 1 914 ? 27.939 -1.806 -4.909 1.00 97.31 914 GLY A CA 1
ATOM 6893 C C . GLY A 1 914 ? 29.151 -1.890 -3.995 1.00 97.31 914 GLY A C 1
ATOM 6894 O O . GLY A 1 914 ? 29.067 -1.500 -2.833 1.00 97.31 914 GLY A O 1
ATOM 6895 N N . LYS A 1 915 ? 30.276 -2.353 -4.540 1.00 98.25 915 LYS A N 1
ATOM 6896 C CA . LYS A 1 915 ? 31.618 -2.096 -4.005 1.00 98.25 915 LYS A CA 1
ATOM 6897 C C . LYS A 1 915 ? 32.306 -1.076 -4.902 1.00 98.25 915 LYS A C 1
ATOM 6899 O O . LYS A 1 915 ? 32.228 -1.209 -6.128 1.00 98.25 915 LYS A O 1
ATOM 6904 N N . TRP A 1 916 ? 32.976 -0.093 -4.321 1.00 98.25 916 TRP A N 1
ATOM 6905 C CA . TRP A 1 916 ? 33.656 0.960 -5.070 1.00 98.25 916 TRP A CA 1
ATOM 6906 C C . TRP A 1 916 ? 35.028 1.292 -4.478 1.00 98.25 916 TRP A C 1
ATOM 6908 O O . TRP A 1 916 ? 35.232 1.183 -3.272 1.00 98.25 916 TRP A O 1
ATOM 6918 N N . THR A 1 917 ? 35.942 1.712 -5.353 1.00 98.69 917 THR A N 1
ATOM 6919 C CA . THR A 1 917 ? 37.263 2.267 -5.029 1.00 98.69 917 THR A CA 1
ATOM 6920 C C . THR A 1 917 ? 37.413 3.563 -5.826 1.00 98.69 917 THR A C 1
ATOM 6922 O O . THR A 1 917 ? 37.362 3.529 -7.060 1.00 98.69 917 THR A O 1
ATOM 6925 N N . VAL A 1 918 ? 37.563 4.700 -5.148 1.00 98.69 918 VAL A N 1
ATOM 6926 C CA . VAL A 1 918 ? 37.611 6.039 -5.759 1.00 98.69 918 VAL A CA 1
ATOM 6927 C C . VAL A 1 918 ? 38.919 6.747 -5.416 1.00 98.69 918 VAL A C 1
ATOM 6929 O O . VAL A 1 918 ? 39.359 6.713 -4.269 1.00 98.69 918 VAL A O 1
ATOM 6932 N N . GLY A 1 919 ? 39.539 7.375 -6.415 1.00 98.56 919 GLY A N 1
ATOM 6933 C CA . GLY A 1 919 ? 40.750 8.183 -6.268 1.00 98.56 919 GLY A CA 1
ATOM 6934 C C . GLY A 1 919 ? 40.434 9.662 -6.443 1.00 98.56 919 GLY A C 1
ATOM 6935 O O . GLY A 1 919 ? 39.858 10.052 -7.465 1.00 98.56 919 GLY A O 1
ATOM 6936 N N . VAL A 1 920 ? 40.815 10.476 -5.459 1.00 98.44 920 VAL A N 1
ATOM 6937 C CA . VAL A 1 920 ? 40.553 11.922 -5.413 1.00 98.44 920 VAL A CA 1
ATOM 6938 C C . VAL A 1 920 ? 41.808 12.726 -5.069 1.00 98.44 920 VAL A C 1
ATOM 6940 O O . VAL A 1 920 ? 42.729 12.221 -4.423 1.00 98.44 920 VAL A O 1
ATOM 6943 N N . THR A 1 921 ? 41.846 13.990 -5.494 1.00 98.31 921 THR A N 1
ATOM 6944 C CA . THR A 1 921 ? 42.823 14.974 -4.994 1.00 98.31 921 THR A CA 1
ATOM 6945 C C . THR A 1 921 ? 42.390 15.534 -3.636 1.00 98.31 921 THR A C 1
ATOM 6947 O O . THR A 1 921 ? 41.231 15.382 -3.236 1.00 98.31 921 THR A O 1
ATOM 6950 N N . LYS A 1 922 ? 43.287 16.234 -2.930 1.00 95.50 922 LYS A N 1
ATOM 6951 C CA . LYS A 1 922 ? 42.964 16.933 -1.664 1.00 95.50 922 LYS A CA 1
ATOM 6952 C C . LYS A 1 922 ? 41.849 17.971 -1.801 1.00 95.50 922 LYS A C 1
ATOM 6954 O O . LYS A 1 922 ? 41.104 18.197 -0.854 1.00 95.50 922 LYS A O 1
ATOM 6959 N N . GLU A 1 923 ? 41.701 18.570 -2.978 1.00 96.38 923 GLU A N 1
ATOM 6960 C CA . GLU A 1 923 ? 40.635 19.524 -3.306 1.00 96.38 923 GLU A CA 1
ATOM 6961 C C . GLU A 1 923 ? 39.305 18.825 -3.651 1.00 96.38 923 GLU A C 1
ATOM 6963 O O . GLU A 1 923 ? 38.316 19.491 -3.941 1.00 96.38 923 GLU A O 1
ATOM 6968 N N . GLY A 1 924 ? 39.264 17.488 -3.649 1.00 96.44 924 GLY A N 1
ATOM 6969 C CA . GLY A 1 924 ? 38.066 16.700 -3.933 1.00 96.44 924 GLY A CA 1
ATOM 6970 C C . GLY A 1 924 ? 37.790 16.444 -5.416 1.00 96.44 924 GLY A C 1
ATOM 6971 O O . GLY A 1 924 ? 36.707 15.968 -5.756 1.00 96.44 924 GLY A O 1
ATOM 6972 N N . ARG A 1 925 ? 38.730 16.713 -6.332 1.00 98.00 925 ARG A N 1
ATOM 6973 C CA . ARG A 1 925 ? 38.550 16.336 -7.744 1.00 98.00 925 ARG A CA 1
ATOM 6974 C C . ARG A 1 925 ? 38.707 14.825 -7.910 1.00 98.00 925 ARG A C 1
ATOM 6976 O O . ARG A 1 925 ? 39.733 14.268 -7.530 1.00 98.00 925 ARG A O 1
ATOM 6983 N N . ILE A 1 926 ? 37.725 14.175 -8.531 1.00 98.44 926 ILE A N 1
ATOM 6984 C CA . ILE A 1 926 ? 37.774 12.747 -8.859 1.00 98.44 926 ILE A CA 1
ATOM 6985 C C . ILE A 1 926 ? 38.712 12.527 -10.047 1.00 98.44 926 ILE A C 1
ATOM 6987 O O . ILE A 1 926 ? 38.556 13.136 -11.107 1.00 98.44 926 ILE A O 1
ATOM 6991 N N . LEU A 1 927 ? 39.676 11.622 -9.877 1.00 98.38 927 LEU A N 1
ATOM 6992 C CA . LEU A 1 927 ? 40.582 11.182 -10.939 1.00 98.38 927 LEU A CA 1
ATOM 6993 C C . LEU A 1 927 ? 40.096 9.875 -11.569 1.00 98.38 927 LEU A C 1
ATOM 6995 O O . LEU A 1 927 ? 40.074 9.747 -12.795 1.00 98.38 927 LEU A O 1
ATOM 6999 N N . GLY A 1 928 ? 39.646 8.924 -10.745 1.00 98.31 928 GLY A N 1
ATOM 7000 C CA . GLY A 1 928 ? 39.108 7.662 -11.238 1.00 98.31 928 GLY A CA 1
ATOM 7001 C C . GLY A 1 928 ? 38.200 6.923 -10.260 1.00 98.31 928 GLY A C 1
ATOM 7002 O O . GLY A 1 928 ? 38.302 7.091 -9.045 1.00 98.31 928 GLY A O 1
ATOM 7003 N N . LEU A 1 929 ? 37.311 6.093 -10.812 1.00 98.56 929 LEU A N 1
ATOM 7004 C CA . LEU A 1 929 ? 36.367 5.258 -10.068 1.00 98.56 929 LEU A CA 1
ATOM 7005 C C . LEU A 1 929 ? 36.335 3.828 -10.619 1.00 98.56 929 LEU A C 1
ATOM 7007 O O . LEU A 1 929 ? 35.956 3.580 -11.766 1.00 98.56 929 LEU A O 1
ATOM 7011 N N . ARG A 1 930 ? 36.649 2.861 -9.762 1.00 98.69 930 ARG A N 1
ATOM 7012 C CA . ARG A 1 930 ? 36.390 1.440 -9.995 1.00 98.69 930 ARG A CA 1
ATOM 7013 C C . ARG A 1 930 ? 35.119 1.048 -9.252 1.00 98.69 930 ARG A C 1
ATOM 7015 O O . ARG A 1 930 ? 35.021 1.269 -8.051 1.00 98.69 930 ARG A O 1
ATOM 7022 N N . ALA A 1 931 ? 34.166 0.430 -9.945 1.00 98.31 931 ALA A N 1
ATOM 7023 C CA . ALA A 1 931 ? 32.911 -0.026 -9.351 1.00 98.31 931 ALA A CA 1
ATOM 7024 C C . ALA A 1 931 ? 32.601 -1.479 -9.733 1.00 98.31 931 ALA A C 1
ATOM 7026 O O . ALA A 1 931 ? 32.791 -1.903 -10.879 1.00 98.31 931 ALA A O 1
ATOM 7027 N N . ARG A 1 932 ? 32.105 -2.249 -8.763 1.00 98.12 932 ARG A N 1
ATOM 7028 C CA . ARG A 1 932 ? 31.589 -3.613 -8.923 1.00 98.12 932 ARG A CA 1
ATOM 7029 C C . ARG A 1 932 ? 30.191 -3.650 -8.322 1.00 98.12 932 ARG A C 1
ATOM 7031 O O . ARG A 1 932 ? 30.053 -3.674 -7.099 1.00 98.12 932 ARG A O 1
ATOM 7038 N N . ILE A 1 933 ? 29.173 -3.593 -9.176 1.00 98.38 933 ILE A N 1
ATOM 7039 C CA . ILE A 1 933 ? 27.773 -3.527 -8.754 1.00 98.38 933 ILE A CA 1
ATOM 7040 C C . ILE A 1 933 ? 27.022 -4.813 -9.096 1.00 98.38 933 ILE A C 1
ATOM 7042 O O . ILE A 1 933 ? 27.245 -5.451 -10.126 1.00 98.38 933 ILE A O 1
ATOM 7046 N N . TYR A 1 934 ? 26.120 -5.179 -8.199 1.00 98.62 934 TYR A N 1
ATOM 7047 C CA . TYR A 1 934 ? 25.374 -6.424 -8.210 1.00 98.62 934 TYR A CA 1
ATOM 7048 C C . TYR A 1 934 ? 23.899 -6.105 -8.001 1.00 98.62 934 TYR A C 1
ATOM 7050 O O . TYR A 1 934 ? 23.564 -5.367 -7.074 1.00 98.62 934 TYR A O 1
ATOM 7058 N N . SER A 1 935 ? 23.019 -6.658 -8.830 1.00 98.62 935 SER A N 1
ATOM 7059 C CA . SER A 1 935 ? 21.569 -6.571 -8.632 1.00 98.62 935 SER A CA 1
ATOM 7060 C C . SER A 1 935 ? 20.990 -7.940 -8.291 1.00 98.62 935 SER A C 1
ATOM 7062 O O . SER A 1 935 ? 21.429 -8.943 -8.842 1.00 98.62 935 SER A O 1
ATOM 7064 N N . ASN A 1 936 ? 19.990 -8.011 -7.410 1.00 98.69 936 ASN A N 1
ATOM 7065 C CA . ASN A 1 936 ? 19.177 -9.227 -7.287 1.00 98.69 936 ASN A CA 1
ATOM 7066 C C . ASN A 1 936 ? 18.165 -9.236 -8.448 1.00 98.69 936 ASN A C 1
ATOM 7068 O O . ASN A 1 936 ? 17.283 -8.375 -8.490 1.00 98.69 936 ASN A O 1
ATOM 7072 N N . GLY A 1 937 ? 18.314 -10.177 -9.386 1.00 98.00 937 GLY A N 1
ATOM 7073 C CA . GLY A 1 937 ? 17.393 -10.367 -10.514 1.00 98.00 937 GLY A CA 1
ATOM 7074 C C . GLY A 1 937 ? 16.183 -11.248 -10.201 1.00 98.00 937 GLY A C 1
ATOM 7075 O O . GLY A 1 937 ? 15.187 -11.177 -10.911 1.00 98.00 937 GLY A O 1
ATOM 7076 N N . GLY A 1 938 ? 16.230 -12.044 -9.131 1.00 98.25 938 GLY A N 1
ATOM 7077 C CA . GLY A 1 938 ? 15.313 -13.164 -8.937 1.00 98.25 938 GLY A CA 1
ATOM 7078 C C . GLY A 1 938 ? 15.726 -14.387 -9.755 1.00 98.25 938 GLY A C 1
ATOM 7079 O O . GLY A 1 938 ? 16.912 -14.565 -10.056 1.00 98.25 938 GLY A O 1
ATOM 7080 N N . PHE A 1 939 ? 14.758 -15.249 -10.064 1.00 97.38 939 PHE A N 1
ATOM 7081 C CA . PHE A 1 939 ? 15.020 -16.586 -10.611 1.00 97.38 939 PHE A CA 1
ATOM 7082 C C . PHE A 1 939 ? 15.093 -16.693 -12.147 1.00 97.38 939 PHE A C 1
ATOM 7084 O O . PHE A 1 939 ? 15.674 -17.675 -12.629 1.00 97.38 939 PHE A O 1
ATOM 7091 N N . SER A 1 940 ? 14.553 -15.696 -12.867 1.00 97.00 940 SER A N 1
ATOM 7092 C CA . SER A 1 940 ? 14.667 -15.521 -14.326 1.00 97.00 940 SER A CA 1
ATOM 7093 C C . SER A 1 940 ? 15.340 -14.186 -14.692 1.00 97.00 940 SER A C 1
ATOM 7095 O O . SER A 1 940 ? 15.497 -13.299 -13.842 1.00 97.00 940 SER A O 1
ATOM 7097 N N . HIS A 1 941 ? 15.717 -14.012 -15.958 1.00 95.44 941 HIS A N 1
ATOM 7098 C CA . HIS A 1 941 ? 16.295 -12.769 -16.469 1.00 95.44 941 HIS A CA 1
ATOM 7099 C C . HIS A 1 941 ? 15.314 -11.591 -16.412 1.00 95.44 941 HIS A C 1
ATOM 7101 O O . HIS A 1 941 ? 15.709 -10.496 -15.996 1.00 95.44 941 HIS A O 1
ATOM 7107 N N . ASP A 1 942 ? 14.063 -11.784 -16.847 1.00 96.69 942 ASP A N 1
ATOM 7108 C CA . ASP A 1 942 ? 13.091 -10.712 -17.117 1.00 96.69 942 ASP A CA 1
ATOM 7109 C C . ASP A 1 942 ? 13.756 -9.528 -17.870 1.00 96.69 942 ASP A C 1
ATOM 7111 O O . ASP A 1 942 ? 14.274 -9.696 -18.974 1.00 96.69 942 ASP A O 1
ATOM 7115 N N . LEU A 1 943 ? 13.799 -8.331 -17.276 1.00 96.50 943 LEU A N 1
ATOM 7116 C CA . LEU A 1 943 ? 14.457 -7.137 -17.823 1.00 96.50 943 LEU A CA 1
ATOM 7117 C C . LEU A 1 943 ? 15.800 -6.810 -17.129 1.00 96.50 943 LEU A C 1
ATOM 7119 O O . LEU A 1 943 ? 16.388 -5.748 -17.356 1.00 96.50 943 LEU A O 1
ATOM 7123 N N . SER A 1 944 ? 16.313 -7.711 -16.285 1.00 97.75 944 SER A N 1
ATOM 7124 C CA . SER A 1 944 ? 17.404 -7.451 -15.330 1.00 97.75 944 SER A CA 1
ATOM 7125 C C . SER A 1 944 ? 18.728 -7.024 -15.971 1.00 97.75 944 SER A C 1
ATOM 7127 O O . SER A 1 944 ? 19.398 -6.127 -15.454 1.00 97.75 944 SER A O 1
ATOM 7129 N N . ILE A 1 945 ? 19.118 -7.619 -17.104 1.00 95.75 945 ILE A N 1
ATOM 7130 C CA . ILE A 1 945 ? 20.380 -7.271 -17.782 1.00 95.75 945 ILE A CA 1
ATOM 7131 C C . ILE A 1 945 ? 20.328 -5.885 -18.447 1.00 95.75 945 ILE A C 1
ATOM 7133 O O . ILE A 1 945 ? 21.354 -5.207 -18.562 1.00 95.75 945 ILE A O 1
ATOM 7137 N N . SER A 1 946 ? 19.131 -5.433 -18.830 1.00 95.44 946 SER A N 1
ATOM 7138 C CA . SER A 1 946 ? 18.876 -4.083 -19.344 1.00 95.44 946 SER A CA 1
ATOM 7139 C C . SER A 1 946 ? 18.859 -3.062 -18.203 1.00 95.44 946 SER A C 1
ATOM 7141 O O . SER A 1 946 ? 19.503 -2.023 -18.314 1.00 95.44 946 SER A O 1
ATOM 7143 N N . VAL A 1 947 ? 18.236 -3.394 -17.063 1.00 97.44 947 VAL A N 1
ATOM 7144 C CA . VAL A 1 947 ? 18.319 -2.597 -15.820 1.00 97.44 947 VAL A CA 1
ATOM 7145 C C . VAL A 1 947 ? 19.777 -2.416 -15.378 1.00 97.44 947 VAL A C 1
ATOM 7147 O O . VAL A 1 947 ? 20.171 -1.324 -14.972 1.00 97.44 947 VAL A O 1
ATOM 7150 N N . MET A 1 948 ? 20.605 -3.460 -15.492 1.00 97.81 948 MET A N 1
ATOM 7151 C CA . MET A 1 948 ? 22.037 -3.385 -15.184 1.00 97.81 948 MET A CA 1
ATOM 7152 C C . MET A 1 948 ? 22.817 -2.519 -16.188 1.00 97.81 948 MET A C 1
ATOM 7154 O O . MET A 1 948 ? 23.657 -1.721 -15.779 1.00 97.81 948 MET A O 1
ATOM 7158 N N . GLY A 1 949 ? 22.532 -2.632 -17.491 1.00 95.56 949 GLY A N 1
ATOM 7159 C CA . GLY A 1 949 ? 23.137 -1.772 -18.516 1.00 95.56 949 GLY A CA 1
ATOM 7160 C C . GLY A 1 949 ? 22.849 -0.289 -18.268 1.00 95.56 949 GLY A C 1
ATOM 7161 O O . GLY A 1 949 ? 23.774 0.523 -18.192 1.00 95.56 949 GLY A O 1
ATOM 7162 N N . HIS A 1 950 ? 21.580 0.037 -18.028 1.00 95.69 950 HIS A N 1
ATOM 7163 C CA . HIS A 1 950 ? 21.142 1.396 -17.737 1.00 95.69 950 HIS A CA 1
ATOM 7164 C C . HIS A 1 950 ? 21.713 1.920 -16.406 1.00 95.69 950 HIS A C 1
ATOM 7166 O O . HIS A 1 950 ? 22.065 3.095 -16.316 1.00 95.69 950 HIS A O 1
ATOM 7172 N N . ALA A 1 951 ? 21.887 1.061 -15.392 1.00 97.50 951 ALA A N 1
ATOM 7173 C CA . ALA A 1 951 ? 22.576 1.418 -14.151 1.00 97.50 951 ALA A CA 1
ATOM 7174 C C . ALA A 1 951 ? 24.045 1.822 -14.391 1.00 97.50 951 ALA A C 1
ATOM 7176 O O . ALA A 1 951 ? 24.465 2.880 -13.924 1.00 97.50 951 ALA A O 1
ATOM 7177 N N . LEU A 1 952 ? 24.823 1.049 -15.165 1.00 97.12 952 LEU A N 1
ATOM 7178 C CA . LEU A 1 952 ? 26.218 1.415 -15.471 1.00 97.12 952 LEU A CA 1
ATOM 7179 C C . LEU A 1 952 ? 26.326 2.750 -16.223 1.00 97.12 952 LEU A C 1
ATOM 7181 O O . LEU A 1 952 ? 27.224 3.537 -15.932 1.00 97.12 952 LEU A O 1
ATOM 7185 N N . GLY A 1 953 ? 25.386 3.033 -17.130 1.00 95.94 953 GLY A N 1
ATOM 7186 C CA . GLY A 1 953 ? 25.297 4.306 -17.858 1.00 95.94 953 GLY A CA 1
ATOM 7187 C C . GLY A 1 953 ? 24.881 5.524 -17.016 1.00 95.94 953 GLY A C 1
ATOM 7188 O O . GLY A 1 953 ? 24.729 6.609 -17.578 1.00 95.94 953 GLY A O 1
ATOM 7189 N N . HIS A 1 954 ? 24.671 5.357 -15.703 1.00 97.44 954 HIS A N 1
ATOM 7190 C CA . HIS A 1 954 ? 24.288 6.419 -14.761 1.00 97.44 954 HIS A CA 1
ATOM 7191 C C . HIS A 1 954 ? 25.096 6.416 -13.449 1.00 97.44 954 HIS A C 1
ATOM 7193 O O . HIS A 1 954 ? 24.796 7.210 -12.556 1.00 97.44 954 HIS A O 1
ATOM 7199 N N . LEU A 1 955 ? 26.133 5.575 -13.319 1.00 97.12 955 LEU A N 1
ATOM 7200 C CA . LEU A 1 955 ? 27.064 5.610 -12.176 1.00 97.12 955 LEU A CA 1
ATOM 7201 C C . LEU A 1 955 ? 27.885 6.911 -12.109 1.00 97.12 955 LEU A C 1
ATOM 7203 O O . LEU A 1 955 ? 28.387 7.269 -11.048 1.00 97.12 955 LEU A O 1
ATOM 7207 N N . ASP A 1 956 ? 28.009 7.637 -13.214 1.00 96.31 956 ASP A N 1
ATOM 7208 C CA . ASP A 1 956 ? 28.595 8.977 -13.257 1.00 96.31 956 ASP A CA 1
ATOM 7209 C C . ASP A 1 956 ? 27.628 10.072 -12.768 1.00 96.31 956 ASP A C 1
ATOM 7211 O O . ASP A 1 956 ? 28.075 11.139 -12.367 1.00 96.31 956 ASP A O 1
ATOM 7215 N N . ASN A 1 957 ? 26.310 9.836 -12.784 1.00 97.50 957 ASN A N 1
ATOM 7216 C CA . ASN A 1 957 ? 25.270 10.851 -12.580 1.00 97.50 957 ASN A CA 1
ATOM 7217 C C . ASN A 1 957 ? 25.554 12.143 -13.392 1.00 97.50 957 ASN A C 1
ATOM 7219 O O . ASN A 1 957 ? 25.451 12.149 -14.623 1.00 97.50 957 ASN A O 1
ATOM 7223 N N . CYS A 1 958 ? 25.935 13.225 -12.707 1.00 97.94 958 CYS A N 1
ATOM 7224 C CA . CYS A 1 958 ? 26.295 14.525 -13.279 1.00 97.94 958 CYS A CA 1
ATOM 7225 C C . CYS A 1 958 ? 27.796 14.833 -13.189 1.00 97.94 958 CYS A C 1
ATOM 7227 O O . CYS A 1 958 ? 28.183 15.977 -13.440 1.00 97.94 958 CYS A O 1
ATOM 7229 N N . TYR A 1 959 ? 28.612 13.855 -12.798 1.00 98.12 959 TYR A N 1
ATOM 7230 C CA . TYR A 1 959 ? 29.997 14.047 -12.399 1.00 98.12 959 TYR A CA 1
ATOM 7231 C C . TYR A 1 959 ? 30.975 13.574 -13.463 1.00 98.12 959 TYR A C 1
ATOM 7233 O O . TYR A 1 959 ? 30.892 12.453 -13.965 1.00 98.12 959 TYR A O 1
ATOM 7241 N N . ARG A 1 960 ? 31.956 14.420 -13.758 1.00 97.44 960 ARG A N 1
ATOM 7242 C CA . ARG A 1 960 ? 33.063 14.095 -14.641 1.00 97.44 960 ARG A CA 1
ATOM 7243 C C . ARG A 1 960 ? 34.032 13.156 -13.929 1.00 97.44 960 ARG A C 1
ATOM 7245 O O . ARG A 1 960 ? 34.746 13.563 -13.020 1.00 97.44 960 ARG A O 1
ATOM 7252 N N . ILE A 1 961 ? 34.089 11.912 -14.395 1.00 97.25 961 ILE A N 1
ATOM 7253 C CA . ILE A 1 961 ? 35.013 10.889 -13.896 1.00 97.25 961 ILE A CA 1
ATOM 7254 C C . ILE A 1 961 ? 35.977 10.515 -15.039 1.00 97.25 961 ILE A C 1
ATOM 7256 O O . ILE A 1 961 ? 35.574 9.789 -15.952 1.00 97.25 961 ILE A O 1
ATOM 7260 N N . PRO A 1 962 ? 37.229 11.024 -15.043 1.00 96.31 962 PRO A N 1
ATOM 7261 C CA . PRO A 1 962 ? 38.155 10.848 -16.165 1.00 96.31 962 PRO A CA 1
ATOM 7262 C C . PRO A 1 962 ? 38.504 9.389 -16.470 1.00 96.31 962 PRO A C 1
ATOM 7264 O O . PRO A 1 962 ? 38.595 9.028 -17.642 1.00 96.31 962 PRO A O 1
ATOM 7267 N N . ALA A 1 963 ? 38.662 8.555 -15.437 1.00 98.25 963 ALA A N 1
ATOM 7268 C CA . ALA A 1 963 ? 38.941 7.131 -15.582 1.00 98.25 963 ALA A CA 1
ATOM 7269 C C . ALA A 1 963 ? 37.906 6.256 -14.854 1.00 98.25 963 ALA A C 1
ATOM 7271 O O . ALA A 1 963 ? 37.604 6.466 -13.682 1.00 98.25 963 ALA A O 1
ATOM 7272 N N . THR A 1 964 ? 37.364 5.244 -15.530 1.00 98.25 964 THR A N 1
ATOM 7273 C CA . THR A 1 964 ? 36.326 4.358 -14.985 1.00 98.25 964 THR A CA 1
ATOM 7274 C C . THR A 1 964 ? 36.589 2.899 -15.327 1.00 98.25 964 THR A C 1
ATOM 7276 O O . THR A 1 964 ? 36.972 2.580 -16.451 1.00 98.25 964 THR A O 1
ATOM 7279 N N . ASP A 1 965 ? 36.307 2.011 -14.377 1.00 98.38 965 ASP A N 1
ATOM 7280 C CA . ASP A 1 965 ? 36.120 0.579 -14.626 1.00 98.38 965 ASP A CA 1
ATOM 7281 C C . ASP A 1 965 ? 34.904 0.101 -13.833 1.00 98.38 965 ASP A C 1
ATOM 7283 O O . ASP A 1 965 ? 35.000 -0.237 -12.649 1.00 98.38 965 ASP A O 1
ATOM 7287 N N . PHE A 1 966 ? 33.744 0.089 -14.484 1.00 98.38 966 PHE A N 1
ATOM 7288 C CA . PHE A 1 966 ? 32.495 -0.363 -13.887 1.00 98.38 966 PHE A CA 1
ATOM 7289 C C . PHE A 1 966 ? 32.145 -1.754 -14.413 1.00 98.38 966 PHE A C 1
ATOM 7291 O O . PHE A 1 966 ? 32.051 -1.950 -15.621 1.00 98.38 966 PHE A O 1
ATOM 7298 N N . VAL A 1 967 ? 31.898 -2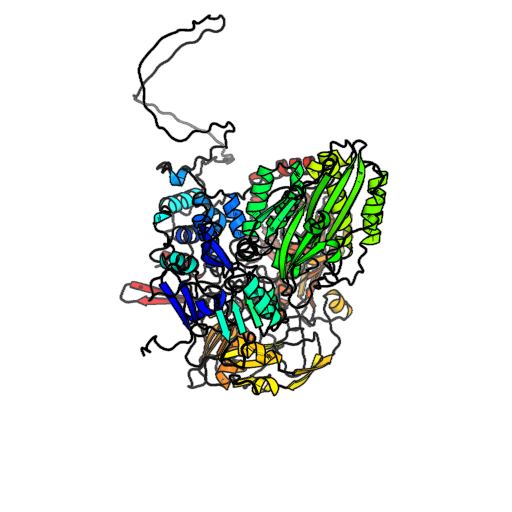.715 -13.522 1.00 98.38 967 VAL A N 1
ATOM 7299 C CA . VAL A 1 967 ? 31.344 -4.035 -13.869 1.00 98.38 967 VAL A CA 1
ATOM 7300 C C . VAL A 1 967 ? 30.026 -4.225 -13.137 1.00 98.38 967 VAL A C 1
ATOM 7302 O O . VAL A 1 967 ? 29.951 -4.037 -11.922 1.00 98.38 967 VAL A O 1
ATOM 7305 N N . GLY A 1 968 ? 29.009 -4.625 -13.890 1.00 98.19 968 GLY A N 1
ATOM 7306 C CA . GLY A 1 968 ? 27.677 -4.961 -13.419 1.00 98.19 968 GLY A CA 1
ATOM 7307 C C . GLY A 1 968 ? 27.373 -6.443 -13.621 1.00 98.19 968 GLY A C 1
ATOM 7308 O O . GLY A 1 968 ? 27.559 -6.961 -14.727 1.00 98.19 968 GLY A O 1
ATOM 7309 N N . ARG A 1 969 ? 26.889 -7.122 -12.576 1.00 98.25 969 ARG A N 1
ATOM 7310 C CA . ARG A 1 969 ? 26.414 -8.517 -12.635 1.00 98.25 969 ARG A CA 1
ATOM 7311 C C . ARG A 1 969 ? 25.007 -8.651 -12.066 1.00 98.25 969 ARG A C 1
ATOM 7313 O O . ARG A 1 969 ? 24.696 -8.062 -11.033 1.00 98.25 969 ARG A O 1
ATOM 7320 N N . VAL A 1 970 ? 24.178 -9.462 -12.714 1.00 98.56 970 VAL A N 1
ATOM 7321 C CA . VAL A 1 970 ? 22.854 -9.822 -12.199 1.00 98.56 970 VAL A CA 1
ATOM 7322 C C . VAL A 1 970 ? 22.982 -11.130 -11.419 1.00 98.56 970 VAL A C 1
ATOM 7324 O O . VAL A 1 970 ? 23.434 -12.141 -11.951 1.00 98.56 970 VAL A O 1
ATOM 7327 N N . CYS A 1 971 ? 22.615 -11.104 -10.144 1.00 98.56 971 CYS A N 1
ATOM 7328 C CA . CYS A 1 971 ? 22.570 -12.272 -9.276 1.00 98.56 971 CYS A CA 1
ATOM 7329 C C . CYS A 1 971 ? 21.297 -13.079 -9.531 1.00 98.56 971 CYS A C 1
ATOM 7331 O O . CYS A 1 971 ? 20.198 -12.515 -9.504 1.00 98.56 971 CYS A O 1
ATOM 7333 N N . ARG A 1 972 ? 21.454 -14.395 -9.698 1.00 98.38 972 ARG A N 1
ATOM 7334 C CA . ARG A 1 972 ? 20.349 -15.355 -9.745 1.00 98.38 972 ARG A CA 1
ATOM 7335 C C . ARG A 1 972 ? 20.033 -15.820 -8.327 1.00 98.38 972 ARG A C 1
ATOM 7337 O O . ARG A 1 972 ? 20.927 -16.264 -7.603 1.00 98.38 972 ARG A O 1
ATOM 7344 N N . THR A 1 973 ? 18.776 -15.685 -7.922 1.00 98.50 973 THR A N 1
ATOM 7345 C CA . THR A 1 973 ? 18.313 -15.903 -6.541 1.00 98.50 973 THR A CA 1
ATOM 7346 C C . THR A 1 973 ? 16.924 -16.524 -6.516 1.00 98.50 973 THR A C 1
ATOM 7348 O O . THR A 1 973 ? 16.109 -16.260 -7.394 1.00 98.50 973 THR A O 1
ATOM 7351 N N . ASN A 1 974 ? 16.618 -17.284 -5.467 1.00 98.38 974 ASN A N 1
ATOM 7352 C CA . ASN A 1 974 ? 15.332 -17.942 -5.246 1.00 98.38 974 ASN A CA 1
ATOM 7353 C C . ASN A 1 974 ? 14.259 -16.990 -4.686 1.00 98.38 974 ASN A C 1
ATOM 7355 O O . ASN A 1 974 ? 13.664 -17.211 -3.630 1.00 98.38 974 ASN A O 1
ATOM 7359 N N . THR A 1 975 ? 14.060 -15.888 -5.400 1.00 97.94 975 THR A N 1
ATOM 7360 C CA . THR A 1 975 ? 13.048 -14.858 -5.158 1.00 97.94 975 THR A CA 1
ATOM 7361 C C . THR A 1 975 ? 12.298 -14.590 -6.460 1.00 97.94 975 THR A C 1
ATOM 7363 O O . THR A 1 975 ? 12.778 -14.956 -7.536 1.00 97.94 975 THR A O 1
ATOM 7366 N N . GLN A 1 976 ? 11.142 -13.929 -6.372 1.00 96.88 976 GLN A N 1
ATOM 7367 C CA . GLN A 1 976 ? 10.385 -13.432 -7.525 1.00 96.88 976 GLN A CA 1
ATOM 7368 C C . GLN A 1 976 ? 11.328 -12.757 -8.526 1.00 96.88 976 GLN A C 1
ATOM 7370 O O . GLN A 1 976 ? 12.253 -12.049 -8.115 1.00 96.88 976 GLN A O 1
ATOM 7375 N N . SER A 1 977 ? 11.082 -12.942 -9.825 1.00 97.94 977 SER A N 1
ATOM 7376 C CA . SER A 1 977 ? 11.835 -12.216 -10.847 1.00 97.94 977 SER A CA 1
ATOM 7377 C C . SER A 1 977 ? 11.580 -10.717 -10.705 1.00 97.94 977 SER A C 1
ATOM 7379 O O . SER A 1 977 ? 10.441 -10.262 -10.811 1.00 97.94 977 SER A O 1
ATOM 7381 N N . ASN A 1 978 ? 12.635 -9.950 -10.441 1.00 98.50 978 ASN A N 1
ATOM 7382 C CA . ASN A 1 978 ? 12.557 -8.497 -10.373 1.00 98.50 978 ASN A CA 1
ATOM 7383 C C . ASN A 1 978 ? 12.486 -7.914 -11.784 1.00 98.50 978 ASN A C 1
ATOM 7385 O O . ASN A 1 978 ? 13.004 -8.488 -12.741 1.00 98.50 978 ASN A O 1
ATOM 7389 N N . THR A 1 979 ? 11.845 -6.756 -11.913 1.00 98.44 979 THR A N 1
ATOM 7390 C CA . THR A 1 979 ? 11.411 -6.236 -13.214 1.00 98.44 979 THR A CA 1
ATOM 7391 C C . THR A 1 979 ? 11.613 -4.725 -13.344 1.00 98.44 979 THR A C 1
ATOM 7393 O O . THR A 1 979 ? 12.168 -4.064 -12.460 1.00 98.44 979 THR A O 1
ATOM 7396 N N . ALA A 1 980 ? 11.156 -4.154 -14.458 1.00 98.06 980 ALA A N 1
ATOM 7397 C CA . ALA A 1 980 ? 11.114 -2.720 -14.672 1.00 98.06 980 ALA A CA 1
ATOM 7398 C C . ALA A 1 980 ? 10.436 -1.997 -13.496 1.00 98.06 980 ALA A C 1
ATOM 7400 O O . ALA A 1 980 ? 9.313 -2.296 -13.095 1.00 98.06 980 ALA A O 1
ATOM 7401 N N . PHE A 1 981 ? 11.091 -0.958 -12.992 1.00 98.69 981 PHE A N 1
ATOM 7402 C CA . PHE A 1 981 ? 10.466 0.075 -12.174 1.00 98.69 981 PHE A CA 1
ATOM 7403 C C . PHE A 1 981 ? 10.915 1.419 -12.736 1.00 98.69 981 PHE A C 1
ATOM 7405 O O . PHE A 1 981 ? 12.083 1.554 -13.087 1.00 98.69 981 PHE A O 1
ATOM 7412 N N . ARG A 1 982 ? 10.043 2.433 -12.789 1.00 97.88 982 ARG A N 1
ATOM 7413 C CA . ARG A 1 982 ? 10.379 3.842 -13.093 1.00 97.88 982 ARG A CA 1
ATOM 7414 C C . ARG A 1 982 ? 11.800 4.233 -12.622 1.00 97.88 982 ARG A C 1
ATOM 7416 O O . ARG A 1 982 ? 12.120 4.099 -11.437 1.00 97.88 982 ARG A O 1
ATOM 7423 N N . SER A 1 983 ? 12.611 4.747 -13.558 1.00 95.50 983 SER A N 1
ATOM 7424 C CA . SER A 1 983 ? 14.073 4.996 -13.487 1.00 95.50 983 SER A CA 1
ATOM 7425 C C . SER A 1 983 ? 14.999 3.807 -13.827 1.00 95.50 983 SER A C 1
ATOM 7427 O O . SER A 1 983 ? 16.171 4.023 -14.102 1.00 95.50 983 SER A O 1
ATOM 7429 N N . PHE A 1 984 ? 14.485 2.577 -13.880 1.00 97.44 984 PHE A N 1
ATOM 7430 C CA . PHE A 1 984 ? 15.079 1.422 -14.574 1.00 97.44 984 PHE A CA 1
ATOM 7431 C C . PHE A 1 984 ? 16.575 1.174 -14.273 1.00 97.44 984 PHE A C 1
ATOM 7433 O O . PHE A 1 984 ? 17.392 1.039 -15.171 1.00 97.44 984 PHE A O 1
ATOM 7440 N N . GLY A 1 985 ? 16.957 1.156 -12.991 1.00 97.31 985 GLY A N 1
ATOM 7441 C CA . GLY A 1 985 ? 18.345 0.930 -12.551 1.00 97.31 985 GLY A CA 1
ATOM 7442 C C . GLY A 1 985 ? 19.159 2.203 -12.311 1.00 97.31 985 GLY A C 1
ATOM 7443 O O . GLY A 1 985 ? 20.000 2.217 -11.413 1.00 97.31 985 GLY A O 1
ATOM 7444 N N . ALA A 1 986 ? 18.866 3.306 -13.009 1.00 97.12 986 ALA A N 1
ATOM 7445 C CA . ALA A 1 986 ? 19.613 4.556 -12.844 1.00 97.12 986 ALA A CA 1
ATOM 7446 C C . ALA A 1 986 ? 19.460 5.153 -11.434 1.00 97.12 986 ALA A C 1
ATOM 7448 O O . ALA A 1 986 ? 20.436 5.627 -10.867 1.00 97.12 986 ALA A O 1
ATOM 7449 N N . CYS A 1 987 ? 18.269 5.090 -10.822 1.00 96.88 987 CYS A N 1
ATOM 7450 C CA . CYS A 1 987 ? 18.072 5.536 -9.435 1.00 96.88 987 CYS A CA 1
ATOM 7451 C C . CYS A 1 987 ? 18.954 4.764 -8.445 1.00 96.88 987 CYS A C 1
ATOM 7453 O O . CYS A 1 987 ? 19.462 5.357 -7.497 1.00 96.88 987 CYS A O 1
ATOM 7455 N N . GLN A 1 988 ? 19.141 3.458 -8.661 1.00 98.44 988 GLN A N 1
ATOM 7456 C CA . GLN A 1 988 ? 20.029 2.653 -7.828 1.00 98.44 988 GLN A CA 1
ATOM 7457 C C . GLN A 1 988 ? 21.493 3.047 -8.057 1.00 98.44 988 GLN A C 1
ATOM 7459 O O . GLN A 1 988 ? 22.209 3.266 -7.087 1.00 98.44 988 GLN A O 1
ATOM 7464 N N . ALA A 1 989 ? 21.921 3.225 -9.312 1.00 97.69 989 ALA A N 1
ATOM 7465 C CA . ALA A 1 989 ? 23.271 3.688 -9.639 1.00 97.69 989 ALA A CA 1
ATOM 7466 C C . ALA A 1 989 ? 23.588 5.064 -9.027 1.00 97.69 989 ALA A C 1
ATOM 7468 O O . ALA A 1 989 ? 24.554 5.188 -8.282 1.00 97.69 989 ALA A O 1
ATOM 7469 N N . MET A 1 990 ? 22.728 6.062 -9.254 1.00 97.88 990 MET A N 1
ATOM 7470 C CA . MET A 1 990 ? 22.884 7.409 -8.694 1.00 97.88 990 MET A CA 1
ATOM 7471 C C . MET A 1 990 ? 22.898 7.394 -7.160 1.00 97.88 990 MET A C 1
ATOM 7473 O O . MET A 1 990 ? 23.675 8.129 -6.562 1.00 97.88 990 MET A O 1
ATOM 7477 N N . PHE A 1 991 ? 22.106 6.533 -6.507 1.00 98.06 991 PHE A N 1
ATOM 7478 C CA . PHE A 1 991 ? 22.155 6.369 -5.050 1.00 98.06 991 PHE A CA 1
ATOM 7479 C C . PHE A 1 991 ? 23.513 5.836 -4.563 1.00 98.06 991 PHE A C 1
ATOM 7481 O O . PHE A 1 991 ? 24.030 6.337 -3.565 1.00 98.06 991 PHE A O 1
ATOM 7488 N N . LEU A 1 992 ? 24.107 4.854 -5.254 1.00 97.88 992 LEU A N 1
ATOM 7489 C CA . LEU A 1 992 ? 25.444 4.346 -4.916 1.00 97.88 992 LEU A CA 1
ATOM 7490 C C . LEU A 1 992 ? 26.503 5.453 -5.073 1.00 97.88 992 LEU A C 1
ATOM 7492 O O . LEU A 1 992 ? 27.323 5.641 -4.177 1.00 97.88 992 LEU A O 1
ATOM 7496 N N . SER A 1 993 ? 26.445 6.221 -6.164 1.00 96.81 993 SER A N 1
ATOM 7497 C CA . SER A 1 993 ? 27.390 7.310 -6.443 1.00 96.81 993 SER A CA 1
ATOM 7498 C C . SER A 1 993 ? 27.257 8.485 -5.470 1.00 96.81 993 SER A C 1
ATOM 7500 O O . SER A 1 993 ? 28.262 9.004 -5.000 1.00 96.81 993 SER A O 1
ATOM 7502 N N . GLU A 1 994 ? 26.037 8.885 -5.110 1.00 97.88 994 GLU A N 1
ATOM 7503 C CA . GLU A 1 994 ? 25.804 9.936 -4.107 1.00 97.88 994 GLU A CA 1
ATOM 7504 C C . GLU A 1 994 ? 26.205 9.483 -2.696 1.00 97.88 994 GLU A C 1
ATOM 7506 O O . GLU A 1 994 ? 26.753 10.276 -1.936 1.00 97.88 994 GLU A O 1
ATOM 7511 N N . SER A 1 995 ? 26.004 8.202 -2.357 1.00 97.19 995 SER A N 1
ATOM 7512 C CA . SER A 1 995 ? 26.475 7.632 -1.083 1.00 97.19 995 SER A CA 1
ATOM 7513 C C . SER A 1 995 ? 28.004 7.652 -0.989 1.00 97.19 995 SER A C 1
ATOM 7515 O O . SER A 1 995 ? 28.551 8.033 0.042 1.00 97.19 995 SER A O 1
ATOM 7517 N N . MET A 1 996 ? 28.693 7.308 -2.084 1.00 97.50 996 MET A N 1
ATOM 7518 C CA . MET A 1 996 ? 30.147 7.442 -2.202 1.00 97.50 996 MET A CA 1
ATOM 7519 C C . MET A 1 996 ? 30.595 8.902 -2.043 1.00 97.50 996 MET A C 1
ATOM 7521 O O . MET A 1 996 ? 31.548 9.161 -1.315 1.00 97.50 996 MET A O 1
ATOM 7525 N N . LEU A 1 997 ? 29.922 9.863 -2.688 1.00 97.62 997 LEU A N 1
ATOM 7526 C CA . LEU A 1 997 ? 30.277 11.283 -2.566 1.00 97.62 997 LEU A CA 1
ATOM 7527 C C . LEU A 1 997 ? 30.118 11.819 -1.139 1.00 97.62 997 LEU A C 1
ATOM 7529 O O . LEU A 1 997 ? 30.946 12.622 -0.719 1.00 97.62 997 LEU A O 1
ATOM 7533 N N . CYS A 1 998 ? 29.109 11.373 -0.386 1.00 96.81 998 CYS A N 1
ATOM 7534 C CA . CYS A 1 998 ? 28.989 11.722 1.032 1.00 96.81 998 CYS A CA 1
ATOM 7535 C C . CYS A 1 998 ? 30.202 11.223 1.839 1.00 96.81 998 CYS A C 1
ATOM 7537 O O . CYS A 1 998 ? 30.839 12.025 2.513 1.00 96.81 998 CYS A O 1
ATOM 7539 N N . GLU A 1 999 ? 30.586 9.947 1.700 1.00 96.38 999 GLU A N 1
ATOM 7540 C CA . GLU A 1 999 ? 31.769 9.396 2.387 1.00 96.38 999 GLU A CA 1
ATOM 7541 C C . GLU A 1 999 ? 33.060 10.133 1.976 1.00 96.38 999 GLU A C 1
ATOM 7543 O O . GLU A 1 999 ? 33.864 10.498 2.829 1.00 96.38 999 GLU A O 1
ATOM 7548 N N . VAL A 1 1000 ? 33.255 10.421 0.682 1.00 97.38 1000 VAL A N 1
ATOM 7549 C CA . VAL A 1 1000 ? 34.412 11.198 0.192 1.00 97.38 1000 VAL A CA 1
ATOM 7550 C C . VAL A 1 1000 ? 34.451 12.599 0.816 1.00 97.38 1000 VAL A C 1
ATOM 7552 O O . VAL A 1 1000 ? 35.517 13.052 1.233 1.00 97.38 1000 VAL A O 1
ATOM 7555 N N . ALA A 1 1001 ? 33.306 13.283 0.893 1.00 97.12 1001 ALA A N 1
ATOM 7556 C CA . ALA A 1 1001 ? 33.205 14.618 1.475 1.00 97.12 1001 ALA A CA 1
ATOM 7557 C C . ALA A 1 1001 ? 33.558 14.609 2.970 1.00 97.12 1001 ALA A C 1
ATOM 7559 O O . ALA A 1 1001 ? 34.400 15.402 3.398 1.00 97.12 1001 ALA A O 1
ATOM 7560 N N . ASP A 1 1002 ? 33.005 13.659 3.730 1.00 95.75 1002 ASP A N 1
ATOM 7561 C CA . ASP A 1 1002 ? 33.274 13.495 5.161 1.00 95.75 1002 ASP A CA 1
ATOM 7562 C C . ASP A 1 1002 ? 34.760 13.187 5.431 1.00 95.75 1002 ASP A C 1
ATOM 7564 O O . ASP A 1 1002 ? 35.355 13.755 6.349 1.00 95.75 1002 ASP A O 1
ATOM 7568 N N . ARG A 1 1003 ? 35.409 12.353 4.601 1.00 95.75 1003 ARG A N 1
ATOM 7569 C CA . ARG A 1 1003 ? 36.848 12.034 4.732 1.00 95.75 1003 ARG A CA 1
ATOM 7570 C C . ARG A 1 1003 ? 37.781 13.190 4.384 1.00 95.75 1003 ARG A C 1
ATOM 7572 O O . ARG A 1 1003 ? 38.871 13.260 4.947 1.00 95.75 1003 ARG A O 1
ATOM 7579 N N . LEU A 1 1004 ? 37.378 14.073 3.472 1.00 95.81 1004 LEU A N 1
ATOM 7580 C CA . LEU A 1 1004 ? 38.135 15.279 3.119 1.00 95.81 1004 LEU A CA 1
ATOM 7581 C C . LEU A 1 1004 ? 37.801 16.484 4.020 1.00 95.81 1004 LEU A C 1
ATOM 7583 O O . LEU A 1 1004 ? 38.474 17.508 3.933 1.00 95.81 1004 LEU A O 1
ATOM 7587 N N . GLY A 1 1005 ? 36.773 16.389 4.871 1.00 95.44 1005 GLY A N 1
ATOM 7588 C CA . GLY A 1 1005 ? 36.271 17.519 5.659 1.00 95.44 1005 GLY A CA 1
ATOM 7589 C C . GLY A 1 1005 ? 35.625 18.618 4.804 1.00 95.44 1005 GLY A C 1
ATOM 7590 O O . GLY A 1 1005 ? 35.619 19.785 5.196 1.00 95.44 1005 GLY A O 1
ATOM 7591 N N . LEU A 1 1006 ? 35.111 18.263 3.622 1.00 95.44 1006 LEU A N 1
ATOM 7592 C CA . LEU A 1 1006 ? 34.480 19.183 2.676 1.00 95.44 1006 LEU A CA 1
ATOM 7593 C C . LEU A 1 1006 ? 32.955 19.145 2.812 1.00 95.44 1006 LEU A C 1
ATOM 7595 O O . LEU A 1 1006 ? 32.364 18.107 3.097 1.00 95.44 1006 LEU A O 1
ATOM 7599 N N . ALA A 1 1007 ? 32.286 20.260 2.513 1.00 93.38 1007 ALA A N 1
ATOM 7600 C CA . ALA A 1 1007 ? 30.847 20.222 2.277 1.00 93.38 1007 ALA A CA 1
ATOM 7601 C C . ALA A 1 1007 ? 30.558 19.396 1.012 1.00 93.38 1007 ALA A C 1
ATOM 7603 O O . ALA A 1 1007 ? 31.145 19.643 -0.046 1.00 93.38 1007 ALA A O 1
ATOM 7604 N N . VAL A 1 1008 ? 29.635 18.435 1.099 1.00 95.75 1008 VAL A N 1
ATOM 7605 C CA . VAL A 1 1008 ? 29.313 17.541 -0.025 1.00 95.75 1008 VAL A CA 1
ATOM 7606 C C . VAL A 1 1008 ? 28.782 18.307 -1.244 1.00 95.75 1008 VAL A C 1
ATOM 7608 O O . VAL A 1 1008 ? 29.067 17.930 -2.377 1.00 95.75 1008 VAL A O 1
ATOM 7611 N N . GLU A 1 1009 ? 28.101 19.441 -1.053 1.00 94.50 1009 GLU A N 1
ATOM 7612 C CA . GLU A 1 1009 ? 27.713 20.330 -2.154 1.00 94.50 1009 GLU A CA 1
ATOM 7613 C C . GLU A 1 1009 ? 28.922 20.908 -2.906 1.00 94.50 1009 GLU A C 1
ATOM 7615 O O . GLU A 1 1009 ? 28.901 20.939 -4.134 1.00 94.50 1009 GLU A O 1
ATOM 7620 N N . THR A 1 1010 ? 29.996 21.290 -2.207 1.00 94.19 1010 THR A N 1
ATOM 7621 C CA . THR A 1 1010 ? 31.248 21.757 -2.828 1.00 94.19 1010 THR A CA 1
ATOM 7622 C C . THR A 1 1010 ? 31.912 20.634 -3.624 1.00 94.19 1010 THR A C 1
ATOM 7624 O O . THR A 1 1010 ? 32.339 20.846 -4.758 1.00 94.19 1010 THR A O 1
ATOM 7627 N N . LEU A 1 1011 ? 31.942 19.415 -3.071 1.00 96.75 1011 LEU A N 1
ATOM 7628 C CA . LEU A 1 1011 ? 32.465 18.238 -3.770 1.00 96.75 1011 LEU A CA 1
ATOM 7629 C C . LEU A 1 1011 ? 31.669 17.944 -5.054 1.00 96.75 1011 LEU A C 1
ATOM 7631 O O . LEU A 1 1011 ? 32.256 17.632 -6.091 1.00 96.75 1011 LEU A O 1
ATOM 7635 N N . ARG A 1 1012 ? 30.337 18.085 -5.010 1.00 97.50 1012 ARG A N 1
ATOM 7636 C CA . ARG A 1 1012 ? 29.475 17.973 -6.196 1.00 97.50 1012 ARG A CA 1
ATOM 7637 C C . ARG A 1 1012 ? 29.799 19.057 -7.221 1.00 97.50 1012 ARG A C 1
ATOM 7639 O O . ARG A 1 1012 ? 30.008 18.713 -8.379 1.00 97.50 1012 ARG A O 1
ATOM 7646 N N . GLU A 1 1013 ? 29.861 20.324 -6.803 1.00 96.19 1013 GLU A N 1
ATOM 7647 C CA . GLU A 1 1013 ? 30.151 21.484 -7.664 1.00 96.19 1013 GLU A CA 1
ATOM 7648 C C . GLU A 1 1013 ? 31.493 21.332 -8.407 1.00 96.19 1013 GLU A C 1
ATOM 7650 O O . GLU A 1 1013 ? 31.527 21.507 -9.624 1.00 96.19 1013 GLU A O 1
ATOM 7655 N N . ILE A 1 1014 ? 32.565 20.921 -7.716 1.00 97.00 1014 ILE A N 1
ATOM 7656 C CA . ILE A 1 1014 ? 33.917 20.716 -8.285 1.00 97.00 1014 ILE A CA 1
ATOM 7657 C C . ILE A 1 1014 ? 33.954 19.642 -9.383 1.00 97.00 1014 ILE A C 1
ATOM 7659 O O . ILE A 1 1014 ? 34.794 19.706 -10.285 1.00 97.00 1014 ILE A O 1
ATOM 7663 N N . ASN A 1 1015 ? 33.066 18.649 -9.299 1.00 98.12 1015 ASN A N 1
ATOM 7664 C CA . ASN A 1 1015 ? 33.048 17.497 -10.196 1.00 98.12 1015 ASN A CA 1
ATOM 7665 C C . ASN A 1 1015 ? 31.921 17.541 -11.237 1.00 98.12 1015 ASN A C 1
ATOM 7667 O O . ASN A 1 1015 ? 31.833 16.606 -12.026 1.00 98.12 1015 ASN A O 1
ATOM 7671 N N . LEU A 1 1016 ? 31.061 18.569 -11.281 1.00 97.88 1016 LEU A N 1
ATOM 7672 C CA . LEU A 1 1016 ? 30.030 18.675 -12.324 1.00 97.88 1016 LEU A CA 1
ATOM 7673 C C . LEU A 1 1016 ? 30.654 18.674 -13.731 1.00 97.88 1016 LEU A C 1
ATOM 7675 O O . LEU A 1 1016 ? 31.668 19.324 -13.970 1.00 97.88 1016 LEU A O 1
ATOM 7679 N N . TYR A 1 1017 ? 30.006 17.996 -14.683 1.00 97.94 1017 TYR A N 1
ATOM 7680 C CA . TYR A 1 1017 ? 30.361 18.107 -16.102 1.00 97.94 1017 TYR A CA 1
ATOM 7681 C C . TYR A 1 1017 ? 30.273 19.549 -16.624 1.00 97.94 1017 TYR A C 1
ATOM 7683 O O . TYR A 1 1017 ? 29.382 20.318 -16.238 1.00 97.94 1017 TYR A O 1
ATOM 7691 N N . GLU A 1 1018 ? 31.113 19.866 -17.605 1.00 94.50 1018 GLU A N 1
ATOM 7692 C CA . GLU A 1 1018 ? 31.069 21.096 -18.393 1.00 94.50 1018 GLU A CA 1
ATOM 7693 C C . GLU A 1 1018 ? 30.343 20.889 -19.745 1.00 94.50 1018 GLU A C 1
ATOM 7695 O O . GLU A 1 1018 ? 30.228 19.767 -20.251 1.00 94.50 1018 GLU A O 1
ATOM 7700 N N . PRO A 1 1019 ? 29.806 21.952 -20.377 1.00 92.75 1019 PRO A N 1
ATOM 7701 C CA . PRO A 1 1019 ? 29.157 21.837 -21.681 1.00 92.75 1019 PRO A CA 1
ATOM 7702 C C . PRO A 1 1019 ? 30.094 21.285 -22.765 1.00 92.75 1019 PRO A C 1
ATOM 7704 O O . PRO A 1 1019 ? 31.108 21.890 -23.102 1.00 92.75 1019 PRO A O 1
ATOM 7707 N N . GLY A 1 1020 ? 29.704 20.167 -23.380 1.00 93.19 1020 GLY A N 1
ATOM 7708 C CA . GLY A 1 1020 ? 30.494 19.495 -24.410 1.00 93.19 1020 GLY A CA 1
ATOM 7709 C C . GLY A 1 1020 ? 31.434 18.402 -23.900 1.00 93.19 1020 GLY A C 1
ATOM 7710 O O . GLY A 1 1020 ? 32.049 17.754 -24.750 1.00 93.19 1020 GLY A O 1
ATOM 7711 N N . ASP A 1 1021 ? 31.489 18.155 -22.584 1.00 96.50 1021 ASP A N 1
ATOM 7712 C CA . ASP A 1 1021 ? 32.127 16.966 -22.008 1.00 96.50 1021 ASP A CA 1
ATOM 7713 C C . ASP A 1 1021 ? 31.545 15.664 -22.582 1.00 96.50 1021 ASP A C 1
ATOM 7715 O O . ASP A 1 1021 ? 30.447 15.618 -23.153 1.00 96.50 1021 ASP A O 1
ATOM 7719 N N . ILE A 1 1022 ? 32.308 14.586 -22.419 1.00 96.25 1022 ILE A N 1
ATOM 7720 C CA . ILE A 1 1022 ? 31.992 13.248 -22.913 1.00 96.25 1022 ILE A CA 1
ATOM 7721 C C . ILE A 1 1022 ? 31.795 12.319 -21.710 1.00 96.25 1022 ILE A C 1
ATOM 7723 O O . ILE A 1 1022 ? 32.634 12.280 -20.811 1.00 96.25 1022 ILE A O 1
ATOM 7727 N N . THR A 1 1023 ? 30.690 11.572 -21.693 1.00 96.62 1023 THR A N 1
ATOM 7728 C CA . THR A 1 1023 ? 30.398 10.586 -20.641 1.00 96.62 1023 THR A CA 1
ATOM 7729 C C . THR A 1 1023 ? 31.321 9.359 -20.736 1.00 96.62 1023 THR A C 1
ATOM 7731 O O . THR A 1 1023 ? 31.888 9.094 -21.799 1.00 96.62 1023 THR A O 1
ATOM 7734 N N . PRO A 1 1024 ? 31.422 8.522 -19.684 1.00 95.69 1024 PRO A N 1
ATOM 7735 C CA . PRO A 1 1024 ? 32.205 7.283 -19.715 1.00 95.69 1024 PRO A CA 1
ATOM 7736 C C . PRO A 1 1024 ? 31.799 6.277 -20.810 1.00 95.69 1024 PRO A C 1
ATOM 7738 O O . PRO A 1 1024 ? 32.587 5.414 -21.174 1.00 95.69 1024 PRO A O 1
ATOM 7741 N N . PHE A 1 1025 ? 30.591 6.397 -21.373 1.00 94.31 1025 PHE A N 1
ATOM 7742 C CA . PHE A 1 1025 ? 30.103 5.627 -22.530 1.00 94.31 1025 PHE A CA 1
ATOM 7743 C C . PHE A 1 1025 ? 30.222 6.405 -23.858 1.00 94.31 1025 PHE A C 1
ATOM 7745 O O . PHE A 1 1025 ? 29.481 6.162 -24.809 1.00 94.31 1025 PHE A O 1
ATOM 7752 N N . SER A 1 1026 ? 31.154 7.358 -23.922 1.00 95.25 1026 SER A N 1
ATOM 7753 C CA . SER A 1 1026 ? 31.523 8.135 -25.113 1.00 95.25 1026 SER A CA 1
ATOM 7754 C C . SER A 1 1026 ? 30.419 9.025 -25.713 1.00 95.25 1026 SER A C 1
ATOM 7756 O O . SER A 1 1026 ? 30.551 9.474 -26.854 1.00 95.25 1026 SER A O 1
ATOM 7758 N N . GLN A 1 1027 ? 29.352 9.350 -24.972 1.00 95.38 1027 GLN A N 1
ATOM 7759 C CA . GLN A 1 1027 ? 28.330 10.289 -25.448 1.00 95.38 1027 GLN A CA 1
ATOM 7760 C C . GLN A 1 1027 ? 28.705 11.734 -25.097 1.00 95.38 1027 GLN A C 1
ATOM 7762 O O . GLN A 1 1027 ? 28.901 12.072 -23.933 1.00 95.38 1027 GLN A O 1
ATOM 7767 N N . LYS A 1 1028 ? 28.736 12.618 -26.100 1.00 96.88 1028 LYS A N 1
ATOM 7768 C CA . LYS A 1 1028 ? 28.915 14.061 -25.890 1.00 96.88 1028 LYS A CA 1
ATOM 7769 C C . LYS A 1 1028 ? 27.658 14.699 -25.286 1.00 96.88 1028 LYS A C 1
ATOM 7771 O O . LYS A 1 1028 ? 26.560 14.541 -25.823 1.00 96.88 1028 LYS A O 1
ATOM 7776 N N . LEU A 1 1029 ? 27.826 15.482 -24.223 1.00 95.38 1029 LEU A N 1
ATOM 7777 C CA . LEU A 1 1029 ? 26.755 16.237 -23.574 1.00 95.38 1029 LEU A CA 1
ATOM 7778 C C . LEU A 1 1029 ? 26.426 17.514 -24.366 1.00 95.38 1029 LEU A C 1
ATOM 7780 O O . LEU A 1 1029 ? 27.154 18.507 -24.334 1.00 95.38 1029 LEU A O 1
ATOM 7784 N N . VAL A 1 1030 ? 25.296 17.489 -25.075 1.00 94.50 1030 VAL A N 1
ATOM 7785 C CA . VAL A 1 1030 ? 24.735 18.631 -25.818 1.00 94.50 1030 VAL A CA 1
ATOM 7786 C C . VAL A 1 1030 ? 23.575 19.231 -25.022 1.00 94.50 1030 VAL A C 1
ATOM 7788 O O . VAL A 1 1030 ? 22.750 18.499 -24.484 1.00 94.50 1030 VAL A O 1
ATOM 7791 N N . GLY A 1 1031 ? 23.498 20.564 -24.933 1.00 94.00 1031 GLY A N 1
ATOM 7792 C CA . GLY A 1 1031 ? 22.434 21.240 -24.174 1.00 94.00 1031 GLY A CA 1
ATOM 7793 C C . GLY A 1 1031 ? 22.532 21.039 -22.655 1.00 94.00 1031 GLY A C 1
ATOM 7794 O O . GLY A 1 1031 ? 21.510 20.980 -21.969 1.00 94.00 1031 GLY A O 1
ATOM 7795 N N . TRP A 1 1032 ? 23.750 20.908 -22.122 1.00 95.12 1032 TRP A N 1
ATOM 7796 C CA . TRP A 1 1032 ? 23.999 20.656 -20.703 1.00 95.12 1032 TRP A CA 1
ATOM 7797 C C . TRP A 1 1032 ? 23.623 21.861 -19.825 1.00 95.12 1032 TRP A C 1
ATOM 7799 O O . TRP A 1 1032 ? 24.342 22.852 -19.745 1.00 95.12 1032 TRP A O 1
ATOM 7809 N N . ASN A 1 1033 ? 22.461 21.773 -19.172 1.00 95.56 1033 ASN A N 1
ATOM 7810 C CA . ASN A 1 1033 ? 21.871 22.864 -18.389 1.00 95.56 1033 ASN A CA 1
ATOM 7811 C C . ASN A 1 1033 ? 22.030 22.706 -16.864 1.00 95.56 1033 ASN A C 1
ATOM 7813 O O . ASN A 1 1033 ? 21.600 23.592 -16.124 1.00 95.56 1033 ASN A O 1
ATOM 7817 N N . VAL A 1 1034 ? 22.615 21.605 -16.375 1.00 96.44 1034 VAL A N 1
ATOM 7818 C CA . VAL A 1 1034 ? 22.671 21.290 -14.932 1.00 96.44 1034 VAL A CA 1
ATOM 7819 C C . VAL A 1 1034 ? 23.378 22.373 -14.102 1.00 96.44 1034 VAL A C 1
ATOM 7821 O O . VAL A 1 1034 ? 22.771 22.786 -13.117 1.00 96.44 1034 VAL A O 1
ATOM 7824 N N . PRO A 1 1035 ? 24.544 22.934 -14.489 1.00 94.31 1035 PRO A N 1
ATOM 7825 C CA . PRO A 1 1035 ? 25.182 24.009 -13.718 1.00 94.31 1035 PRO A CA 1
ATOM 7826 C C . PRO A 1 1035 ? 24.296 25.258 -13.569 1.00 94.31 1035 PRO A C 1
ATOM 7828 O O . PRO A 1 1035 ? 24.220 25.853 -12.495 1.00 94.31 1035 PRO A O 1
ATOM 7831 N N . ARG A 1 1036 ? 23.538 25.615 -14.618 1.00 94.81 1036 ARG A N 1
ATOM 7832 C CA . ARG A 1 1036 ? 22.567 26.722 -14.571 1.00 94.81 1036 ARG A CA 1
ATOM 7833 C C . ARG A 1 1036 ? 21.404 26.411 -13.626 1.00 94.81 1036 ARG A C 1
ATOM 7835 O O . ARG A 1 1036 ? 21.034 27.261 -12.821 1.00 94.81 1036 ARG A O 1
ATOM 7842 N N . MET A 1 1037 ? 20.838 25.205 -13.714 1.00 95.50 1037 MET A N 1
ATOM 7843 C CA . MET A 1 1037 ? 19.739 24.777 -12.837 1.00 95.50 1037 MET A CA 1
ATOM 7844 C C . MET A 1 1037 ? 20.181 24.674 -11.373 1.00 95.50 1037 MET A C 1
ATOM 7846 O O . MET A 1 1037 ? 19.406 25.020 -10.488 1.00 95.50 1037 MET A O 1
ATOM 7850 N N . TRP A 1 1038 ? 21.424 24.258 -11.119 1.00 95.94 1038 TRP A N 1
ATOM 7851 C CA . TRP A 1 1038 ? 22.022 24.204 -9.786 1.00 95.94 1038 TRP A CA 1
ATOM 7852 C C . TRP A 1 1038 ? 22.081 25.592 -9.141 1.00 95.94 1038 TRP A C 1
ATOM 7854 O O . TRP A 1 1038 ? 21.515 25.785 -8.067 1.00 95.94 1038 TRP A O 1
ATOM 7864 N N . GLY A 1 1039 ? 22.658 26.586 -9.831 1.00 95.75 1039 GLY A N 1
ATOM 7865 C CA . GLY A 1 1039 ? 22.695 27.970 -9.342 1.00 95.75 1039 GLY A CA 1
ATOM 7866 C C . GLY A 1 1039 ? 21.299 28.576 -9.142 1.00 95.75 1039 GLY A C 1
ATOM 7867 O O . GLY A 1 1039 ? 21.031 29.196 -8.114 1.00 95.75 1039 GLY A O 1
ATOM 7868 N N . GLN A 1 1040 ? 20.373 28.333 -10.079 1.00 95.19 1040 GLN A N 1
ATOM 7869 C CA . GLN A 1 1040 ? 18.977 28.774 -9.955 1.00 95.19 1040 GLN A CA 1
ATOM 7870 C C . GLN A 1 1040 ? 18.260 28.139 -8.755 1.00 95.19 1040 GLN A C 1
ATOM 7872 O O . GLN A 1 1040 ? 17.513 28.831 -8.065 1.00 95.19 1040 GLN A O 1
ATOM 7877 N N . LEU A 1 1041 ? 18.483 26.848 -8.489 1.00 95.00 1041 LEU A N 1
ATOM 7878 C CA . LEU A 1 1041 ? 17.915 26.153 -7.335 1.00 95.00 1041 LEU A CA 1
ATOM 7879 C C . LEU A 1 1041 ? 18.520 26.665 -6.024 1.00 95.00 1041 LEU A C 1
ATOM 7881 O O . LEU A 1 1041 ? 17.763 26.949 -5.101 1.00 95.00 1041 LEU A O 1
ATOM 7885 N N . LYS A 1 1042 ? 19.847 26.845 -5.960 1.00 95.44 1042 LYS A N 1
ATOM 7886 C CA . LYS A 1 1042 ? 20.563 27.372 -4.783 1.00 95.44 1042 LYS A CA 1
ATOM 7887 C C . LYS A 1 1042 ? 19.996 28.731 -4.356 1.00 95.44 1042 LYS A C 1
ATOM 7889 O O . LYS A 1 1042 ? 19.649 28.910 -3.189 1.00 95.44 1042 LYS A O 1
ATOM 7894 N N . ALA A 1 1043 ? 19.795 29.628 -5.326 1.00 96.06 1043 ALA A N 1
ATOM 7895 C CA . ALA A 1 1043 ? 19.179 30.937 -5.120 1.00 96.06 1043 ALA A CA 1
ATOM 7896 C C . ALA A 1 1043 ? 17.689 30.843 -4.736 1.00 96.06 1043 ALA A C 1
ATOM 7898 O O . ALA A 1 1043 ? 17.303 31.308 -3.666 1.00 96.06 1043 ALA A O 1
ATOM 7899 N N . LYS A 1 1044 ? 16.841 30.198 -5.558 1.00 94.06 1044 LYS A N 1
ATOM 7900 C CA . LYS A 1 1044 ? 15.385 30.113 -5.305 1.00 94.06 1044 LYS A CA 1
ATOM 7901 C C . LYS A 1 1044 ? 15.030 29.400 -4.002 1.00 94.06 1044 LYS A C 1
ATOM 7903 O O . LYS A 1 1044 ? 14.002 29.700 -3.406 1.00 94.06 1044 LYS A O 1
ATOM 7908 N N . ALA A 1 1045 ? 15.841 28.434 -3.581 1.00 94.81 1045 ALA A N 1
ATOM 7909 C CA . ALA A 1 1045 ? 15.628 27.692 -2.348 1.00 94.81 1045 ALA A CA 1
ATOM 7910 C C . ALA A 1 1045 ? 16.233 28.375 -1.113 1.00 94.81 1045 ALA A C 1
ATOM 7912 O O . ALA A 1 1045 ? 16.124 27.776 -0.042 1.00 94.81 1045 ALA A O 1
ATOM 7913 N N . GLN A 1 1046 ? 16.877 29.547 -1.253 1.00 96.81 1046 GLN A N 1
ATOM 7914 C CA . GLN A 1 1046 ? 17.638 30.242 -0.201 1.00 96.81 1046 GLN A CA 1
ATOM 7915 C C . GLN A 1 1046 ? 18.597 29.284 0.523 1.00 96.81 1046 GLN A C 1
ATOM 7917 O O . GLN A 1 1046 ? 18.585 29.157 1.749 1.00 96.81 1046 GLN A O 1
ATOM 7922 N N . TYR A 1 1047 ? 19.356 28.508 -0.258 1.00 95.94 1047 TYR A N 1
ATOM 7923 C CA . TYR A 1 1047 ? 20.058 27.335 0.259 1.00 95.94 1047 TYR A CA 1
ATOM 7924 C C . TYR A 1 1047 ? 21.088 27.696 1.331 1.00 95.94 1047 TYR A C 1
ATOM 7926 O O . TYR A 1 1047 ? 21.089 27.081 2.393 1.00 95.94 1047 TYR A O 1
ATOM 7934 N N . ASP A 1 1048 ? 21.917 28.710 1.078 1.00 94.88 1048 ASP A N 1
ATOM 7935 C CA . ASP A 1 1048 ? 23.017 29.082 1.971 1.00 94.88 1048 ASP A CA 1
ATOM 7936 C C . ASP A 1 1048 ? 22.497 29.681 3.297 1.00 94.88 1048 ASP A C 1
ATOM 7938 O O . ASP A 1 1048 ? 22.949 29.290 4.373 1.00 94.88 1048 ASP A O 1
ATOM 7942 N N . GLU A 1 1049 ? 21.460 30.527 3.244 1.00 97.38 1049 GLU A N 1
ATOM 7943 C CA . GLU A 1 1049 ? 20.757 31.061 4.426 1.00 97.38 1049 GLU A CA 1
ATOM 7944 C C . GLU A 1 1049 ? 20.134 29.935 5.267 1.00 97.38 1049 GLU A C 1
ATOM 7946 O O . GLU A 1 1049 ? 20.302 29.863 6.487 1.00 97.38 1049 GLU A O 1
ATOM 7951 N N . ARG A 1 1050 ? 19.439 28.996 4.613 1.00 97.25 1050 ARG A N 1
ATOM 7952 C CA . ARG A 1 1050 ? 18.828 27.846 5.292 1.00 97.25 1050 ARG A CA 1
ATOM 7953 C C . ARG A 1 1050 ? 19.860 26.854 5.803 1.00 97.25 1050 ARG A C 1
ATOM 7955 O O . ARG A 1 1050 ? 19.583 26.182 6.794 1.00 97.25 1050 ARG A O 1
ATOM 7962 N N . ARG A 1 1051 ? 21.029 26.753 5.168 1.00 95.50 1051 ARG A N 1
ATOM 7963 C CA . ARG A 1 1051 ? 22.135 25.929 5.654 1.00 95.50 1051 ARG A CA 1
ATOM 7964 C C . ARG A 1 1051 ? 22.679 26.496 6.961 1.00 95.50 1051 ARG A C 1
ATOM 7966 O O . ARG A 1 1051 ? 22.724 25.760 7.940 1.00 95.50 1051 ARG A O 1
ATOM 7973 N N . GLN A 1 1052 ? 22.938 27.804 7.016 1.00 96.06 1052 GLN A N 1
ATOM 7974 C CA . GLN A 1 1052 ? 23.315 28.491 8.256 1.00 96.06 1052 GLN A CA 1
ATOM 7975 C C . GLN A 1 1052 ? 22.259 28.297 9.357 1.00 96.06 1052 GLN A C 1
ATOM 7977 O O . GLN A 1 1052 ? 22.608 27.949 10.481 1.00 96.06 1052 GLN A O 1
ATOM 7982 N N . ALA A 1 1053 ? 20.966 28.423 9.036 1.00 97.12 1053 ALA A N 1
ATOM 7983 C CA . ALA A 1 1053 ? 19.883 28.183 9.996 1.00 97.12 1053 ALA A CA 1
ATOM 7984 C C . ALA A 1 1053 ? 19.797 26.718 10.484 1.00 97.12 1053 ALA A C 1
ATOM 7986 O O . ALA A 1 1053 ? 19.405 26.466 11.625 1.00 97.12 1053 ALA A O 1
ATOM 7987 N N . VAL A 1 1054 ? 20.160 25.742 9.644 1.00 96.88 1054 VAL A N 1
ATOM 7988 C CA . VAL A 1 1054 ? 20.265 24.323 10.026 1.00 96.88 1054 VAL A CA 1
ATOM 7989 C C . VAL A 1 1054 ? 21.469 24.085 10.933 1.00 96.88 1054 VAL A C 1
ATOM 7991 O O . VAL A 1 1054 ? 21.321 23.428 11.962 1.00 96.88 1054 VAL A O 1
ATOM 7994 N N . ASP A 1 1055 ? 22.632 24.636 10.591 1.00 95.06 1055 ASP A N 1
ATOM 7995 C CA . ASP A 1 1055 ? 23.842 24.500 11.400 1.00 95.06 1055 ASP A CA 1
ATOM 7996 C C . ASP A 1 1055 ? 23.656 25.184 12.773 1.00 95.06 1055 ASP A C 1
ATOM 7998 O O . ASP A 1 1055 ? 24.024 24.616 13.799 1.00 95.06 1055 ASP A O 1
ATOM 8002 N N . GLU A 1 1056 ? 22.988 26.342 12.827 1.00 96.50 1056 GLU A N 1
ATOM 8003 C CA . GLU A 1 1056 ? 22.663 27.053 14.072 1.00 96.50 1056 GLU A CA 1
ATOM 8004 C C . GLU A 1 1056 ? 21.655 26.298 14.953 1.00 96.50 1056 GLU A C 1
ATOM 8006 O O . GLU A 1 1056 ? 21.859 26.176 16.163 1.00 96.50 1056 GLU A O 1
ATOM 8011 N N . PHE A 1 1057 ? 20.611 25.713 14.353 1.00 94.88 1057 PHE A N 1
ATOM 8012 C CA . PHE A 1 1057 ? 19.697 24.804 15.052 1.00 94.88 1057 PHE A CA 1
ATOM 8013 C C . PHE A 1 1057 ? 20.455 23.594 15.626 1.00 94.88 1057 PHE A C 1
ATOM 8015 O O . PHE A 1 1057 ? 20.265 23.219 16.783 1.00 94.88 1057 PHE A O 1
ATOM 8022 N N . ASN A 1 1058 ? 21.366 23.008 14.845 1.00 95.56 1058 ASN A N 1
ATOM 8023 C CA . ASN A 1 1058 ? 22.133 21.826 15.235 1.00 95.56 1058 ASN A CA 1
ATOM 8024 C C . ASN A 1 1058 ? 23.163 22.084 16.351 1.00 95.56 1058 ASN A C 1
ATOM 8026 O O . ASN A 1 1058 ? 23.553 21.115 17.009 1.00 95.56 1058 ASN A O 1
ATOM 8030 N N . LYS A 1 1059 ? 23.588 23.335 16.587 1.00 95.38 1059 LYS A N 1
ATOM 8031 C CA . LYS A 1 1059 ? 24.410 23.723 17.754 1.00 95.38 1059 LYS A CA 1
ATOM 8032 C C . LYS A 1 1059 ? 23.609 23.741 19.058 1.00 95.38 1059 LYS A C 1
ATOM 8034 O O . LYS A 1 1059 ? 24.152 23.393 20.099 1.00 95.38 1059 LYS A O 1
ATOM 8039 N N . HIS A 1 1060 ? 22.342 24.153 18.996 1.00 89.44 1060 HIS A N 1
ATOM 8040 C CA . HIS A 1 1060 ? 21.501 24.407 20.174 1.00 89.44 1060 HIS A CA 1
ATOM 8041 C C . HIS A 1 1060 ? 20.573 23.241 20.549 1.00 89.44 1060 HIS A C 1
ATOM 8043 O O . HIS A 1 1060 ? 20.060 23.201 21.663 1.00 89.44 1060 HIS A O 1
ATOM 8049 N N . SER A 1 1061 ? 20.358 22.296 19.634 1.00 88.75 1061 SER A N 1
ATOM 8050 C CA . SER A 1 1061 ? 19.481 21.133 19.807 1.00 88.75 1061 SER A CA 1
ATOM 8051 C C . SER A 1 1061 ? 20.330 19.868 19.995 1.00 88.75 1061 SER A C 1
ATOM 8053 O O . SER A 1 1061 ? 21.155 19.560 19.133 1.00 88.75 1061 SER A O 1
ATOM 8055 N N . THR A 1 1062 ? 20.175 19.128 21.097 1.00 88.88 1062 THR A N 1
ATOM 8056 C CA . THR A 1 1062 ? 21.003 17.937 21.401 1.00 88.88 1062 THR A CA 1
ATOM 8057 C C . THR A 1 1062 ? 20.403 16.654 20.826 1.00 88.88 1062 THR A C 1
ATOM 8059 O O . THR A 1 1062 ? 21.121 15.828 20.261 1.00 88.88 1062 THR A O 1
ATOM 8062 N N . HIS A 1 1063 ? 19.085 16.497 20.937 1.00 89.44 1063 HIS A N 1
ATOM 8063 C CA . HIS A 1 1063 ? 18.335 15.280 20.614 1.00 89.44 1063 HIS A CA 1
ATOM 8064 C C . HIS A 1 1063 ? 17.578 15.347 19.283 1.00 89.44 1063 HIS A C 1
ATOM 8066 O O . HIS A 1 1063 ? 17.116 14.319 18.781 1.00 89.44 1063 HIS A O 1
ATOM 8072 N N . ARG A 1 1064 ? 17.458 16.534 18.688 1.00 90.06 1064 ARG A N 1
ATOM 8073 C CA . ARG A 1 1064 ? 16.980 16.733 17.319 1.00 90.06 1064 ARG A CA 1
ATOM 8074 C C . ARG A 1 1064 ? 18.085 17.337 16.471 1.00 90.06 1064 ARG A C 1
ATOM 8076 O O . ARG A 1 1064 ? 18.825 18.204 16.918 1.00 90.06 1064 ARG A O 1
ATOM 8083 N N . LYS A 1 1065 ? 18.161 16.910 15.214 1.00 93.31 1065 LYS A N 1
ATOM 8084 C CA . LYS A 1 1065 ? 19.037 17.500 14.200 1.00 93.31 1065 LYS A CA 1
ATOM 8085 C C . LYS A 1 1065 ? 18.243 17.728 12.921 1.00 93.31 1065 LYS A C 1
ATOM 8087 O O . LYS A 1 1065 ? 17.324 16.971 12.608 1.00 93.31 1065 LYS A O 1
ATOM 8092 N N . ARG A 1 1066 ? 18.597 18.775 12.184 1.00 94.94 1066 ARG A N 1
ATOM 8093 C CA . ARG A 1 1066 ? 18.100 19.059 10.835 1.00 94.94 1066 ARG A CA 1
ATOM 8094 C C . ARG A 1 1066 ? 19.207 18.773 9.824 1.00 94.94 1066 ARG A C 1
ATOM 8096 O O . ARG A 1 1066 ? 20.385 18.952 10.120 1.00 94.94 1066 ARG A O 1
ATOM 8103 N N . GLY A 1 1067 ? 18.816 18.343 8.631 1.00 95.12 1067 GLY A N 1
ATOM 8104 C CA . GLY A 1 1067 ? 19.708 18.137 7.493 1.00 95.12 1067 GLY A CA 1
ATOM 8105 C C . GLY A 1 1067 ? 19.171 18.864 6.266 1.00 95.12 1067 GLY A C 1
ATOM 8106 O O . GLY A 1 1067 ? 17.958 18.989 6.093 1.00 95.12 1067 GLY A O 1
ATOM 8107 N N . LEU A 1 1068 ? 20.077 19.352 5.425 1.00 95.44 1068 LEU A N 1
ATOM 8108 C CA . LEU A 1 1068 ? 19.769 20.023 4.167 1.00 95.44 1068 LEU A CA 1
ATOM 8109 C C . LEU A 1 1068 ? 20.850 19.651 3.149 1.00 95.44 1068 LEU A C 1
ATOM 8111 O O . LEU A 1 1068 ? 22.033 19.712 3.476 1.00 95.44 1068 LEU A O 1
ATOM 8115 N N . THR A 1 1069 ? 20.433 19.247 1.949 1.00 94.56 1069 THR A N 1
ATOM 8116 C CA . THR A 1 1069 ? 21.328 18.910 0.835 1.00 94.56 1069 THR A CA 1
ATOM 8117 C C . THR A 1 1069 ? 20.655 19.204 -0.507 1.00 94.56 1069 THR A C 1
ATOM 8119 O O . THR A 1 1069 ? 19.422 19.248 -0.595 1.00 94.56 1069 THR A O 1
ATOM 8122 N N . MET A 1 1070 ? 21.457 19.404 -1.551 1.00 94.81 1070 MET A N 1
ATOM 8123 C CA . MET A 1 1070 ? 21.020 19.507 -2.946 1.00 94.81 1070 MET A CA 1
ATOM 8124 C C . MET A 1 1070 ? 21.681 18.407 -3.782 1.00 94.81 1070 MET A C 1
ATOM 8126 O O . MET A 1 1070 ? 22.883 18.172 -3.659 1.00 94.81 1070 MET A O 1
ATOM 8130 N N . LEU A 1 1071 ? 20.898 17.763 -4.656 1.00 95.69 1071 LEU A N 1
ATOM 8131 C CA . LEU A 1 1071 ? 21.345 16.682 -5.543 1.00 95.69 1071 LEU A CA 1
ATOM 8132 C C . LEU A 1 1071 ? 21.103 17.068 -7.014 1.00 95.69 1071 LEU A C 1
ATOM 8134 O O . LEU A 1 1071 ? 19.975 17.442 -7.356 1.00 95.69 1071 LEU A O 1
ATOM 8138 N N . PRO A 1 1072 ? 22.109 16.987 -7.901 1.00 96.25 1072 PRO A N 1
ATOM 8139 C CA . PRO A 1 1072 ? 21.913 17.098 -9.339 1.00 96.25 1072 PRO A CA 1
ATOM 8140 C C . PRO A 1 1072 ? 21.461 15.742 -9.915 1.00 96.25 1072 PRO A C 1
ATOM 8142 O O . PRO A 1 1072 ? 21.705 14.688 -9.330 1.00 96.25 1072 PRO A O 1
ATOM 8145 N N . THR A 1 1073 ? 20.828 15.735 -11.091 1.00 96.50 1073 THR A N 1
ATOM 8146 C CA . THR A 1 1073 ? 20.534 14.475 -11.796 1.00 96.50 1073 THR A CA 1
ATOM 8147 C C . THR A 1 1073 ? 20.629 14.603 -13.312 1.00 96.50 1073 THR A C 1
ATOM 8149 O O . THR A 1 1073 ? 20.176 15.592 -13.897 1.00 96.50 1073 THR A O 1
ATOM 8152 N N . ARG A 1 1074 ? 21.206 13.578 -13.947 1.00 94.88 1074 ARG A N 1
ATOM 8153 C CA . ARG A 1 1074 ? 21.169 13.331 -15.391 1.00 94.88 1074 ARG A CA 1
ATOM 8154 C C . ARG A 1 1074 ? 20.411 12.029 -15.621 1.00 94.88 1074 ARG A C 1
ATOM 8156 O O . ARG A 1 1074 ? 20.700 11.026 -14.981 1.00 94.88 1074 ARG A O 1
ATOM 8163 N N . PHE A 1 1075 ? 19.478 12.027 -16.570 1.00 95.56 1075 PHE A N 1
ATOM 8164 C CA . PHE A 1 1075 ? 18.714 10.832 -16.924 1.00 95.56 1075 PHE A CA 1
ATOM 8165 C C . PHE A 1 1075 ? 18.656 10.661 -18.447 1.00 95.56 1075 PHE A C 1
ATOM 8167 O O . PHE A 1 1075 ? 18.140 11.526 -19.158 1.00 95.56 1075 PHE A O 1
ATOM 8174 N N . GLY A 1 1076 ? 19.216 9.563 -18.953 1.00 92.12 1076 GLY A N 1
ATOM 8175 C CA . GLY A 1 1076 ? 19.197 9.200 -20.370 1.00 92.12 1076 GLY A CA 1
ATOM 8176 C C . GLY A 1 1076 ? 17.797 8.785 -20.821 1.00 92.12 1076 GLY A C 1
ATOM 8177 O O . GLY A 1 1076 ? 17.130 7.998 -20.158 1.00 92.12 1076 GLY A O 1
ATOM 8178 N N . THR A 1 1077 ? 17.332 9.320 -21.952 1.00 90.62 1077 THR A N 1
ATOM 8179 C CA . THR A 1 1077 ? 15.961 9.110 -22.449 1.00 90.62 1077 THR A CA 1
ATOM 8180 C C . THR A 1 1077 ? 15.954 8.410 -23.806 1.00 90.62 1077 THR A C 1
ATOM 8182 O O . THR A 1 1077 ? 15.940 9.044 -24.856 1.00 90.62 1077 THR A O 1
ATOM 8185 N N . SER A 1 1078 ? 15.975 7.077 -23.777 1.00 92.12 1078 SER A N 1
ATOM 8186 C CA . SER A 1 1078 ? 15.691 6.143 -24.883 1.00 92.12 1078 SER A CA 1
ATOM 8187 C C . SER A 1 1078 ? 15.645 4.721 -24.311 1.00 92.12 1078 SER A C 1
ATOM 8189 O O . SER A 1 1078 ? 16.066 4.504 -23.175 1.00 92.12 1078 SER A O 1
ATOM 8191 N N . PHE A 1 1079 ? 15.176 3.746 -25.088 1.00 91.00 1079 PHE A N 1
ATOM 8192 C CA . PHE A 1 1079 ? 15.493 2.341 -24.833 1.00 91.00 1079 PHE A CA 1
ATOM 8193 C C . PHE A 1 1079 ? 16.888 2.020 -25.380 1.00 91.00 1079 PHE A C 1
ATOM 8195 O O . PHE A 1 1079 ? 17.155 2.276 -26.557 1.00 91.00 1079 PHE A O 1
ATOM 8202 N N . ASP A 1 1080 ? 17.738 1.387 -24.568 1.00 82.38 1080 ASP A N 1
ATOM 8203 C CA . ASP A 1 1080 ? 19.075 0.923 -24.984 1.00 82.38 1080 ASP A CA 1
ATOM 8204 C C . ASP A 1 1080 ? 18.991 -0.091 -26.150 1.00 82.38 1080 ASP A C 1
ATOM 8206 O O . ASP A 1 1080 ? 19.881 -0.188 -26.997 1.00 82.38 1080 ASP A O 1
ATOM 8210 N N . VAL A 1 1081 ? 17.870 -0.815 -26.247 1.00 87.81 1081 VAL A N 1
ATOM 8211 C CA . VAL A 1 1081 ? 17.534 -1.682 -27.381 1.00 87.81 1081 VAL A CA 1
ATOM 8212 C C . VAL A 1 1081 ? 16.937 -0.833 -28.508 1.00 87.81 1081 VAL A C 1
ATOM 8214 O O . VAL A 1 1081 ? 15.745 -0.525 -28.515 1.00 87.81 1081 VAL A O 1
ATOM 8217 N N . LYS A 1 1082 ? 17.775 -0.470 -29.490 1.00 90.31 1082 LYS A N 1
ATOM 8218 C CA . LYS A 1 1082 ? 17.454 0.495 -30.562 1.00 90.31 1082 LYS A CA 1
ATOM 8219 C C . LYS A 1 1082 ? 16.067 0.315 -31.194 1.00 90.31 1082 LYS A C 1
ATOM 8221 O O . LYS A 1 1082 ? 15.368 1.310 -31.364 1.00 90.31 1082 LYS A O 1
ATOM 8226 N N . HIS A 1 1083 ? 15.661 -0.915 -31.521 1.00 92.25 1083 HIS A N 1
ATOM 8227 C CA . HIS A 1 1083 ? 14.400 -1.177 -32.226 1.00 92.25 1083 HIS A CA 1
ATOM 8228 C C . HIS A 1 1083 ? 13.136 -0.937 -31.380 1.00 92.25 1083 HIS A C 1
ATOM 8230 O O . HIS A 1 1083 ? 12.059 -0.830 -31.957 1.00 92.25 1083 HIS A O 1
ATOM 8236 N N . LEU A 1 1084 ? 13.232 -0.816 -30.049 1.00 94.06 1084 LEU A N 1
ATOM 8237 C CA . LEU A 1 1084 ? 12.090 -0.449 -29.197 1.00 94.06 1084 LEU A CA 1
ATOM 8238 C C . LEU A 1 1084 ? 11.737 1.045 -29.299 1.00 94.06 1084 LEU A C 1
ATOM 8240 O O . LEU A 1 1084 ? 10.641 1.449 -28.922 1.00 94.06 1084 LEU A O 1
ATOM 8244 N N . ASN A 1 1085 ? 12.630 1.875 -29.850 1.00 96.06 1085 ASN A N 1
ATOM 8245 C CA . ASN A 1 1085 ? 12.406 3.309 -30.060 1.00 96.06 1085 ASN A CA 1
ATOM 8246 C C . ASN A 1 1085 ? 11.584 3.569 -31.338 1.00 96.06 1085 ASN A C 1
ATOM 8248 O O . ASN A 1 1085 ? 12.009 4.299 -32.233 1.00 96.06 1085 ASN A O 1
ATOM 8252 N N . GLN A 1 1086 ? 10.411 2.943 -31.430 1.00 95.81 1086 GLN A N 1
ATOM 8253 C CA . GLN A 1 1086 ? 9.448 3.118 -32.516 1.00 95.81 1086 GLN A CA 1
ATOM 8254 C C . GLN A 1 1086 ? 8.034 3.313 -31.956 1.00 95.81 1086 GLN A C 1
ATOM 8256 O O . GLN A 1 1086 ? 7.726 2.899 -30.840 1.00 95.81 1086 GLN A O 1
ATOM 8261 N N . GLY A 1 1087 ? 7.157 3.939 -32.736 1.00 95.06 1087 GLY A N 1
ATOM 8262 C CA . GLY A 1 1087 ? 5.765 4.158 -32.361 1.00 95.06 1087 GLY A CA 1
ATOM 8263 C C . GLY A 1 1087 ? 4.883 4.278 -33.594 1.00 95.06 1087 GLY A C 1
ATOM 8264 O O . GLY A 1 1087 ? 5.313 4.799 -34.619 1.00 95.06 1087 GLY A O 1
ATOM 8265 N N . MET A 1 1088 ? 3.650 3.788 -33.488 1.00 95.62 1088 MET A N 1
ATOM 8266 C CA . MET A 1 1088 ? 2.656 3.825 -34.560 1.00 95.62 1088 MET A CA 1
ATOM 8267 C C . MET A 1 1088 ? 1.335 4.396 -34.049 1.00 95.62 1088 MET A C 1
ATOM 8269 O O . MET A 1 1088 ? 0.968 4.199 -32.883 1.00 95.62 1088 MET A O 1
ATOM 8273 N N . ALA A 1 1089 ? 0.623 5.076 -34.944 1.00 97.06 1089 ALA A N 1
ATOM 8274 C CA . ALA A 1 1089 ? -0.711 5.611 -34.726 1.00 97.06 1089 ALA A CA 1
ATOM 8275 C C . ALA A 1 1089 ? -1.599 5.364 -35.953 1.00 97.06 1089 ALA A C 1
ATOM 8277 O O . ALA A 1 1089 ? -1.111 5.289 -37.079 1.00 97.06 1089 ALA A O 1
ATOM 8278 N N . LEU A 1 1090 ? -2.902 5.255 -35.712 1.00 98.00 1090 LEU A N 1
ATOM 8279 C CA . LEU A 1 1090 ? -3.956 5.139 -36.711 1.00 98.00 1090 LEU A CA 1
ATOM 8280 C C . LEU A 1 1090 ? -4.961 6.262 -36.453 1.00 98.00 1090 LEU A C 1
ATOM 8282 O O . LEU A 1 1090 ? -5.422 6.432 -35.322 1.00 98.00 1090 LEU A O 1
ATOM 8286 N N . VAL A 1 1091 ? -5.275 7.036 -37.489 1.00 98.12 1091 VAL A N 1
ATOM 8287 C CA . VAL A 1 1091 ? -6.187 8.181 -37.409 1.00 98.12 1091 VAL A CA 1
ATOM 8288 C C . VAL A 1 1091 ? -7.316 7.979 -38.410 1.00 98.12 1091 VAL A C 1
ATOM 8290 O O . VAL A 1 1091 ? -7.067 7.757 -39.593 1.00 98.12 1091 VAL A O 1
ATOM 8293 N N . HIS A 1 1092 ? -8.552 8.073 -37.932 1.00 98.00 1092 HIS A N 1
ATOM 8294 C CA . HIS A 1 1092 ? -9.749 8.096 -38.765 1.00 98.00 1092 HIS A CA 1
ATOM 8295 C C . HIS A 1 1092 ? -10.416 9.462 -38.642 1.00 98.00 1092 HIS A C 1
ATOM 8297 O O . HIS A 1 1092 ? -10.672 9.917 -37.527 1.00 98.00 1092 HIS A O 1
ATOM 8303 N N . VAL A 1 1093 ? -10.711 10.086 -39.781 1.00 97.81 1093 VAL A N 1
ATOM 8304 C CA . VAL A 1 1093 ? -11.576 11.266 -39.878 1.00 97.81 1093 VAL A CA 1
ATOM 8305 C C . VAL A 1 1093 ? -12.892 10.794 -40.482 1.00 97.81 1093 VAL A C 1
ATOM 8307 O O . VAL A 1 1093 ? -12.902 10.241 -41.583 1.00 97.81 1093 VAL A O 1
ATOM 8310 N N . TYR A 1 1094 ? -13.985 10.943 -39.743 1.00 97.94 1094 TYR A N 1
ATOM 8311 C CA . TYR A 1 1094 ? -15.313 10.529 -40.184 1.00 97.94 1094 TYR A CA 1
ATOM 8312 C C . TYR A 1 1094 ? -16.008 11.640 -40.983 1.00 97.94 1094 TYR A C 1
ATOM 8314 O O . TYR A 1 1094 ? -15.605 12.802 -40.961 1.00 97.94 1094 TYR A O 1
ATOM 8322 N N . MET A 1 1095 ? -17.082 11.281 -41.693 1.00 97.94 1095 MET A N 1
ATOM 8323 C CA . MET A 1 1095 ? -17.839 12.206 -42.554 1.00 97.94 1095 MET A CA 1
ATOM 8324 C C . MET A 1 1095 ? -18.542 13.342 -41.788 1.00 97.94 1095 MET A C 1
ATOM 8326 O O . MET A 1 1095 ? -18.960 14.317 -42.405 1.00 97.94 1095 MET A O 1
ATOM 8330 N N . ASP A 1 1096 ? -18.675 13.228 -40.464 1.00 98.06 1096 ASP A N 1
ATOM 8331 C CA . ASP A 1 1096 ? -19.176 14.277 -39.565 1.00 98.06 1096 ASP A CA 1
ATOM 8332 C C . ASP A 1 1096 ? -18.066 15.223 -39.055 1.00 98.06 1096 ASP A C 1
ATOM 8334 O O . ASP A 1 1096 ? -18.338 16.130 -38.271 1.00 98.06 1096 ASP A O 1
ATOM 8338 N N . GLY A 1 1097 ? -16.815 15.013 -39.482 1.00 96.81 1097 GLY A N 1
ATOM 8339 C CA . GLY A 1 1097 ? -15.637 15.751 -39.026 1.00 96.81 1097 GLY A CA 1
ATOM 8340 C C . GLY A 1 1097 ? -15.054 15.257 -37.698 1.00 96.81 1097 GLY A C 1
ATOM 8341 O O . GLY A 1 1097 ? -14.046 15.798 -37.244 1.00 96.81 1097 GLY A O 1
ATOM 8342 N N . SER A 1 1098 ? -15.639 14.235 -37.061 1.00 97.88 1098 SER A N 1
ATOM 8343 C CA . SER A 1 1098 ? -15.079 13.666 -35.834 1.00 97.88 1098 SER A CA 1
ATOM 8344 C C . SER A 1 1098 ? -13.791 12.880 -36.116 1.00 97.88 1098 SER A C 1
ATOM 8346 O O . SER A 1 1098 ? -13.639 12.233 -37.156 1.00 97.88 1098 SER A O 1
ATOM 8348 N N . VAL A 1 1099 ? -12.839 12.937 -35.177 1.00 98.19 1099 VAL A N 1
ATOM 8349 C CA . VAL A 1 1099 ? -11.518 12.305 -35.313 1.00 98.19 1099 VAL A CA 1
ATOM 8350 C C . VAL A 1 1099 ? -11.321 11.241 -34.237 1.00 98.19 1099 VAL A C 1
ATOM 8352 O O . VAL A 1 1099 ? -11.400 11.525 -33.041 1.00 98.19 1099 VAL A O 1
ATOM 8355 N N . LEU A 1 1100 ? -11.004 10.015 -34.656 1.00 98.25 1100 LEU A N 1
ATOM 8356 C CA . LEU A 1 1100 ? -10.579 8.928 -33.775 1.00 98.25 1100 LEU A CA 1
ATOM 8357 C C . LEU A 1 1100 ? -9.082 8.672 -33.954 1.00 98.25 1100 LEU A C 1
ATOM 8359 O O . LEU A 1 1100 ? -8.638 8.290 -35.034 1.00 98.25 1100 LEU A O 1
ATOM 8363 N N . VAL A 1 1101 ? -8.323 8.828 -32.869 1.00 97.94 1101 VAL A N 1
ATOM 8364 C CA . VAL A 1 1101 ? -6.889 8.517 -32.804 1.00 97.94 1101 VAL A CA 1
ATOM 8365 C C . VAL A 1 1101 ? -6.673 7.263 -31.958 1.00 97.94 1101 VAL A C 1
ATOM 8367 O O . VAL A 1 1101 ? -7.095 7.203 -30.801 1.00 97.94 1101 VAL A O 1
ATOM 8370 N N . ALA A 1 1102 ? -5.971 6.282 -32.517 1.00 97.19 1102 ALA A N 1
ATOM 8371 C CA . ALA A 1 1102 ? -5.428 5.124 -31.815 1.00 97.19 1102 ALA A CA 1
ATOM 8372 C C . ALA A 1 1102 ? -3.896 5.114 -31.938 1.00 97.19 1102 ALA A C 1
ATOM 8374 O O . ALA A 1 1102 ? -3.347 5.583 -32.931 1.00 97.19 1102 ALA A O 1
ATOM 8375 N N . HIS A 1 1103 ? -3.188 4.591 -30.936 1.00 98.00 1103 HIS A N 1
ATOM 8376 C CA . HIS A 1 1103 ? -1.723 4.517 -30.931 1.00 98.00 1103 HIS A CA 1
ATOM 8377 C C . HIS A 1 1103 ? -1.224 3.371 -30.045 1.00 98.00 1103 HIS A C 1
ATOM 8379 O O . HIS A 1 1103 ? -1.920 2.969 -29.114 1.00 98.00 1103 HIS A O 1
ATOM 8385 N N . GLY A 1 1104 ? 0.001 2.890 -30.277 1.00 96.81 1104 GLY A N 1
ATOM 8386 C CA . GLY A 1 1104 ? 0.555 1.735 -29.548 1.00 96.81 1104 GLY A CA 1
ATOM 8387 C C . GLY A 1 1104 ? 0.763 1.931 -28.035 1.00 96.81 1104 GLY A C 1
ATOM 8388 O O . GLY A 1 1104 ? 0.760 0.962 -27.285 1.00 96.81 1104 GLY A O 1
ATOM 8389 N N . GLY A 1 1105 ? 0.929 3.171 -27.558 1.00 97.56 1105 GLY A N 1
ATOM 8390 C CA . GLY A 1 1105 ? 1.149 3.442 -26.131 1.00 97.56 1105 GLY A CA 1
ATOM 8391 C C . GLY A 1 1105 ? -0.117 3.363 -25.259 1.00 97.56 1105 GLY A C 1
ATOM 8392 O O . GLY A 1 1105 ? -1.208 3.733 -25.687 1.00 97.56 1105 GLY A O 1
ATOM 8393 N N . THR A 1 1106 ? 0.033 2.952 -23.998 1.00 98.44 1106 THR A N 1
ATOM 8394 C CA . THR A 1 1106 ? -1.077 2.738 -23.046 1.00 98.44 1106 THR A CA 1
ATOM 8395 C C . THR A 1 1106 ? -1.201 3.845 -21.991 1.00 98.44 1106 THR A C 1
ATOM 8397 O O . THR A 1 1106 ? -0.193 4.296 -21.438 1.00 98.44 1106 THR A O 1
ATOM 8400 N N . GLU A 1 1107 ? -2.422 4.229 -21.613 1.00 98.75 1107 GLU A N 1
ATOM 8401 C CA . GLU A 1 1107 ? -2.665 5.148 -20.489 1.00 98.75 1107 GLU A CA 1
ATOM 8402 C C . GLU A 1 1107 ? -2.593 4.437 -19.125 1.00 98.75 1107 GLU A C 1
ATOM 8404 O O . GLU A 1 1107 ? -3.332 3.493 -18.855 1.00 98.75 1107 GLU A O 1
ATOM 8409 N N . MET A 1 1108 ? -1.741 4.935 -18.230 1.00 98.62 1108 MET A N 1
ATOM 8410 C CA . MET A 1 1108 ? -1.590 4.473 -16.841 1.00 98.62 1108 MET A CA 1
ATOM 8411 C C . MET A 1 1108 ? -1.617 5.630 -15.823 1.00 98.62 1108 MET A C 1
ATOM 8413 O O . MET A 1 1108 ? -1.251 5.448 -14.662 1.00 98.62 1108 MET A O 1
ATOM 8417 N N . GLY A 1 1109 ? -2.041 6.824 -16.255 1.00 98.44 1109 GLY A N 1
ATOM 8418 C CA . GLY A 1 1109 ? -2.151 8.046 -15.455 1.00 98.44 1109 GLY A CA 1
ATOM 8419 C C . GLY A 1 1109 ? -1.190 9.169 -15.845 1.00 98.44 1109 GLY A C 1
ATOM 8420 O O . GLY A 1 1109 ? -1.306 10.277 -15.331 1.00 98.44 1109 GLY A O 1
ATOM 8421 N N . GLN A 1 1110 ? -0.259 8.910 -16.764 1.00 98.25 1110 GLN A N 1
ATOM 8422 C CA . GLN A 1 1110 ? 0.724 9.874 -17.265 1.00 98.25 1110 GLN A CA 1
ATOM 8423 C C . GLN A 1 1110 ? 0.151 10.883 -18.281 1.00 98.25 1110 GLN A C 1
ATOM 8425 O O . GLN A 1 1110 ? 0.890 11.748 -18.774 1.00 98.25 1110 GLN A O 1
ATOM 8430 N N . GLY A 1 1111 ? -1.139 10.761 -18.618 1.00 98.31 1111 GLY A N 1
ATOM 8431 C CA . GLY A 1 1111 ? -1.838 11.638 -19.554 1.00 98.31 1111 GLY A CA 1
ATOM 8432 C C . GLY A 1 1111 ? -1.355 11.467 -20.988 1.00 98.31 1111 GLY A C 1
ATOM 8433 O O . GLY A 1 1111 ? -1.260 12.453 -21.714 1.00 98.31 1111 GLY A O 1
ATOM 8434 N N . LEU A 1 1112 ? -1.001 10.244 -21.389 1.00 98.56 1112 LEU A N 1
ATOM 8435 C CA . LEU A 1 1112 ? -0.558 9.962 -22.750 1.00 98.56 1112 LEU A CA 1
ATOM 8436 C C . LEU A 1 1112 ? -1.690 10.199 -23.752 1.00 98.56 1112 LEU A C 1
ATOM 8438 O O . LEU A 1 1112 ? -1.474 10.909 -24.727 1.00 98.56 1112 LEU A O 1
ATOM 8442 N N . HIS A 1 1113 ? -2.902 9.699 -23.489 1.00 98.44 1113 HIS A N 1
ATOM 8443 C CA . HIS A 1 1113 ? -4.034 9.946 -24.389 1.00 98.44 1113 HIS A CA 1
ATOM 8444 C C . HIS A 1 1113 ? -4.409 11.437 -24.436 1.00 98.44 1113 HIS A C 1
ATOM 8446 O O . HIS A 1 1113 ? -4.730 11.947 -25.504 1.00 98.44 1113 HIS A O 1
ATOM 8452 N N . THR A 1 1114 ? -4.289 12.156 -23.312 1.00 98.56 1114 THR A N 1
ATOM 8453 C CA . THR A 1 1114 ? -4.445 13.622 -23.265 1.00 98.56 1114 THR A CA 1
ATOM 8454 C C . THR A 1 1114 ? -3.427 14.306 -24.180 1.00 98.56 1114 THR A C 1
ATOM 8456 O O . THR A 1 1114 ? -3.810 15.080 -25.049 1.00 98.56 1114 THR A O 1
ATOM 8459 N N . LYS A 1 1115 ? -2.138 13.965 -24.058 1.00 98.44 1115 LYS A N 1
ATOM 8460 C CA . LYS A 1 1115 ? -1.061 14.527 -24.891 1.00 98.44 1115 LYS A CA 1
ATOM 8461 C C . LYS A 1 1115 ? -1.237 14.207 -26.374 1.00 98.44 1115 LYS A C 1
ATOM 8463 O O . LYS A 1 1115 ? -1.024 15.085 -27.198 1.00 98.44 1115 LYS A O 1
ATOM 8468 N N . MET A 1 1116 ? -1.637 12.986 -26.726 1.00 98.19 1116 MET A N 1
ATOM 8469 C CA . MET A 1 1116 ? -1.838 12.602 -28.129 1.00 98.19 1116 MET A CA 1
ATOM 8470 C C . MET A 1 1116 ? -3.069 13.280 -28.744 1.00 98.19 1116 MET A C 1
ATOM 8472 O O . MET A 1 1116 ? -3.015 13.679 -29.903 1.00 98.19 1116 MET A O 1
ATOM 8476 N N . ALA A 1 1117 ? -4.130 13.515 -27.965 1.00 97.62 1117 ALA A N 1
ATOM 8477 C CA . ALA A 1 1117 ? -5.250 14.351 -28.396 1.00 97.62 1117 ALA A CA 1
ATOM 8478 C C . ALA A 1 1117 ? -4.841 15.824 -28.585 1.00 97.62 1117 ALA A C 1
ATOM 8480 O O . ALA A 1 1117 ? -5.244 16.436 -29.568 1.00 97.62 1117 ALA A O 1
ATOM 8481 N N . MET A 1 1118 ? -4.003 16.381 -27.699 1.00 97.31 1118 MET A N 1
ATOM 8482 C CA . MET A 1 1118 ? -3.450 17.736 -27.860 1.00 97.31 1118 MET A CA 1
ATOM 8483 C C . MET A 1 1118 ? -2.562 17.848 -29.107 1.00 97.31 1118 MET A C 1
ATOM 8485 O O . MET A 1 1118 ? -2.649 18.838 -29.817 1.00 97.31 1118 MET A O 1
ATOM 8489 N N . VAL A 1 1119 ? -1.737 16.835 -29.401 1.00 97.31 1119 VAL A N 1
ATOM 8490 C CA . VAL A 1 1119 ? -0.931 16.792 -30.634 1.00 97.31 1119 VAL A CA 1
ATOM 8491 C C . VAL A 1 1119 ? -1.831 16.742 -31.868 1.00 97.31 1119 VAL A C 1
ATOM 8493 O O . VAL A 1 1119 ? -1.609 17.514 -32.795 1.00 97.31 1119 VAL A O 1
ATOM 8496 N N . ALA A 1 1120 ? -2.865 15.895 -31.876 1.00 96.94 1120 ALA A N 1
ATOM 8497 C CA . ALA A 1 1120 ? -3.815 15.831 -32.985 1.00 96.94 1120 ALA A CA 1
ATOM 8498 C C . ALA A 1 1120 ? -4.542 17.173 -33.198 1.00 96.94 1120 ALA A C 1
ATOM 8500 O O . ALA A 1 1120 ? -4.552 17.672 -34.314 1.00 96.94 1120 ALA A O 1
ATOM 8501 N N . ALA A 1 1121 ? -5.060 17.794 -32.134 1.00 96.19 1121 ALA A N 1
ATOM 8502 C CA . ALA A 1 1121 ? -5.789 19.067 -32.191 1.00 96.19 1121 ALA A CA 1
ATOM 8503 C C . ALA A 1 1121 ? -4.915 20.315 -32.460 1.00 96.19 1121 ALA A C 1
ATOM 8505 O O . ALA A 1 1121 ? -5.448 21.400 -32.659 1.00 96.19 1121 ALA A O 1
ATOM 8506 N N . GLU A 1 1122 ? -3.587 20.186 -32.419 1.00 95.94 1122 GLU A N 1
ATOM 8507 C CA . GLU A 1 1122 ? -2.627 21.228 -32.827 1.00 95.94 1122 GLU A CA 1
ATOM 8508 C C . GLU A 1 1122 ? -2.135 21.015 -34.275 1.00 95.94 1122 GLU A C 1
ATOM 8510 O O . GLU A 1 1122 ? -1.541 21.918 -34.860 1.00 95.94 1122 GLU A O 1
ATOM 8515 N N . THR A 1 1123 ? -2.336 19.817 -34.841 1.00 95.00 1123 THR A N 1
ATOM 8516 C CA . THR A 1 1123 ? -1.794 19.410 -36.155 1.00 95.00 1123 THR A CA 1
ATOM 8517 C C . THR A 1 1123 ? -2.862 19.338 -37.251 1.00 95.00 1123 THR A C 1
ATOM 8519 O O . THR A 1 1123 ? -2.527 19.515 -38.422 1.00 95.00 1123 THR A O 1
ATOM 8522 N N . LEU A 1 1124 ? -4.111 19.040 -36.877 1.00 92.81 1124 LEU A N 1
ATOM 8523 C CA . LEU A 1 1124 ? -5.296 18.980 -37.740 1.00 92.81 1124 LEU A CA 1
ATOM 8524 C C . LEU A 1 1124 ? -6.083 20.297 -37.674 1.00 92.81 1124 LEU A C 1
ATOM 8526 O O . LEU A 1 1124 ? -6.564 20.716 -38.748 1.00 92.81 1124 LEU A O 1
#

Secondary structure (DSSP, 8-state):
----SS---TTSEEEEEETTEEEEEES--TT-BHHHHHHHTT--SS--S-SSSTT-TTEEEEEEEETTTTEEEEEEEETTTSBGGGGTT-EEE-GGGT-BTTB--HHHHHHHHTT--SS-TTHHHHHHHHHHHHHH-SS--HHHHHHTTTT---SSS-SHHHHHHHHTTT-SHHHHT---TT------------------------------------S--------------------------------------HHHHHHHHHHTTSPPP-GGGS-PPPHHHHHHHTT---TTSPPP--EEEE---TT-S--EEEE-SSHHHHHHHHHH-TTPEEESS-TTHHHHHHTS----SEEEE-TT-SGGG-EEE-SSEEEEETT-BHHHHHHHHHHHHHHH-TTTTHHHHHHHHHHTTSS-HHHHTT-BHHHHHHTT-TT-SSHHHHHHTT-EEEEEETTEEEEEEHHHHEEETTEESPPTT-EEEEEEEEPPPTTEEEEEEEE-SSSSS---SEEEEEEEEE-TTSBEEEEEEEEESSSSS-EE-HHHHHTTTTSBTT-HHHHHHHHHHHHHHT---TT-TTS-HHHHHHHHHHHHHHHHHHHHHHTT---HHHHTHHHHSPPPPPPP----------S-SSTTS-PPPTTHHHHHSS----GGGSPPPTT-EEEEEEE-S-SSEEEEEEE-HHHHTSTTEEEEE-GGG-SS--EESSSS-EESS-SSEE-STT-EEEEEEESSHHHHHHHTTT-EEEEEE-----SHHHHHHTT-EEEEEEEEEES-HHHHHHT-SEEEEEEEEE--B----SS--EEEEEE-SSTT-EEEEE--S-HHHHHHHHHHHHTS-GGGEEEE-S--S--TTTTSSTHHHHHHHHHHHHHHHSS-EEEE--HHHHHHHS--BPPEEEEEEEEE-TT--EEEEEEEEEEEEESS-TTHHHHHHHHHTTTTTTB--SEEEEEEEEEE-SS------TTTTHHHHHHHHHHHHHHHHHHHT--HHHHHHHHBPPTT-B-TTS-B--S--HHHHHHHHHHHTTHHHHHHHHHHHHHH-SS--------------S-SSGGGS---EEEEE-TTS-EEEEES---SSS-HHHHHHHHHHHH-

Nearest PDB structures (foldseek):
  8j79-assembly1_B  TM=9.629E-01  e=0.000E+00  Bos taurus
  8j79-assembly1_A  TM=9.644E-01  e=0.000E+00  Bos taurus
  3an1-assembly1_A  TM=9.481E-01  e=0.000E+00  Rattus norvegicus
  2e3t-assembly1_B  TM=9.652E-01  e=0.000E+00  Rattus norvegicus
  2ckj-assembly3_C  TM=9.666E-01  e=1.919E-102  Homo sapiens

Organism: NCBI:txid1052879

Sequence (1124 aa):
MSLSASDTPHGSSILFYLNGQRVVVDRPDLDMTLLQYLRSTGLTGTKLGCGEGGCGACTVMISRYDIDESRIIHASVNACLCPLATVDGKHVITVEGLGTSARPHPVQERIALLHGSQCGFCTPGFVMSLYTLLRNNSNPTEHEIEECFDGNLCRCTGYRPILDAAKTFADMAWKQGTVAADGSVHITEPNTKGGCGIDGCCRLQKSPDAEVTIVHDPTKAPTSIAGGCCKGLESDSSCCKSQKRHDSGVAECNDVNQAEADKAAVISKFQRYDPTQDLIFPPFLIRYAKHMTSDTEPQMRPLDITSTDPQSWCKRYLRPLTLSGLLTALEQHPDAKLVAGNSRVGVDIKLKRSRFATQIYVNDIPELRQISETPEGITFGANITMARFERILDEFGAKYGAQRTQSLAALRKNLRYIAGSQIRNVATIAGNIVTASPISDLNPVFLAAGATLTLASANGERCVPMSEFFLGYRRTAMQPGEVLVSVTVPFNAEGEVIGAFKQAKRKEDDIAIVTCGLRVRVDENQRVVDAAFAYGGVAPTTVLAHAAAEAAVGSTWGDRSVLDRVLGACQQELQLDYAVPGGMAEYRMALTTSFLFKFWAVSCSALGITCAESLLAHELGYEERVVSKARQEYASVKDRAIVGKGVAHLAALKQVTGEARYVDDIPALAGELHVGLVLSTRAHARILSIDAELALALSGVVRVLTARDVPGENHWNVFKDEEILPTDTVHYYGQPLALVLATTQKLAQDAARLVSVSYEDLPAVLSIRDAVAKSSFYDESRRLINGDVDAALAAADLVLEGESYCGGQEHFYMETIGAVAVPKGEDGEMDLFATTQNPSGVQMAVAEVLGVPASRIVCRVKRMGGGFGGKESRSVPIAAFAALGAHHTGRSVRISLDRNEDMQTSGQRHPFFGKWTVGVTKEGRILGLRARIYSNGGFSHDLSISVMGHALGHLDNCYRIPATDFVGRVCRTNTQSNTAFRSFGACQAMFLSESMLCEVADRLGLAVETLREINLYEPGDITPFSQKLVGWNVPRMWGQLKAKAQYDERRQAVDEFNKHSTHRKRGLTMLPTRFGTSFDVKHLNQGMALVHVYMDGSVLVAHGGTEMGQGLHTKMAMVAAETL

Solvent-accessible surface area (backbone atoms only — not comparable to full-atom values): 61452 Å² total; per-residue (Å²): 135,90,78,83,94,81,82,75,72,98,35,37,60,44,45,31,26,51,57,81,41,84,45,75,42,75,65,62,62,68,75,37,26,37,40,57,52,39,40,74,75,65,51,45,28,54,30,80,48,58,66,68,60,83,34,23,14,25,26,26,30,41,33,37,65,39,76,94,78,70,39,78,45,72,35,35,33,35,23,56,40,36,46,43,78,75,44,48,60,25,36,40,35,50,38,58,56,63,29,37,69,91,54,52,33,52,67,29,47,37,27,16,67,47,52,38,35,52,39,27,47,36,32,18,11,53,42,26,32,54,48,32,46,46,75,77,39,79,73,38,52,63,56,59,58,57,54,52,42,49,24,52,53,69,83,74,70,76,56,53,33,40,52,60,29,55,43,65,56,40,48,61,54,80,73,73,67,70,68,49,96,84,65,66,80,84,83,72,77,88,77,89,75,91,82,87,90,86,82,94,84,85,90,82,90,82,87,87,89,83,89,84,85,89,85,81,87,90,90,84,89,85,89,86,87,90,82,91,80,89,87,82,85,81,89,84,92,81,90,80,90,84,88,82,88,75,89,80,72,83,74,83,68,91,67,75,54,45,44,56,52,53,50,42,68,53,56,78,70,59,70,81,83,56,83,85,78,50,89,70,78,63,70,65,40,52,30,22,71,66,61,58,62,57,104,86,47,83,50,64,71,64,36,54,33,70,51,88,53,91,81,48,54,32,41,31,43,34,28,42,60,41,65,70,49,42,27,53,50,21,70,78,37,48,86,43,41,76,33,68,39,27,72,60,59,41,39,34,38,70,75,68,61,53,78,49,47,33,34,36,42,55,71,71,21,60,71,32,50,42,72,49,80,53,99,62,27,42,35,39,19,16,55,35,26,40,54,56,49,50,53,49,35,53,53,50,30,68,72,66,34,62,70,37,26,30,58,40,51,26,42,45,61,41,51,70,33,49,43,15,54,37,49,24,55,36,34,22,52,35,62,56,57,71,51,30,47,20,49,37,66,51,55,14,33,42,44,30,51,66,18,34,35,36,35,36,34,83,92,48,74,50,78,42,52,45,86,68,32,65,74,38,70,55,34,59,71,70,56,85,30,51,43,69,38,30,38,34,42,50,49,46,53,82,60,42,45,49,44,56,54,74,43,48,95,45,83,57,44,44,70,43,52,36,22,33,5,39,28,43,26,28,49,99,81,38,27,22,77,43,54,29,41,15,34,11,45,78,48,62,28,58,45,68,41,58,64,22,24,59,54,39,44,77,35,53,67,70,42,67,73,42,51,56,47,22,42,51,34,39,48,66,76,51,62,63,57,76,85,42,90,90,47,63,30,70,62,48,45,52,45,55,44,51,51,51,52,39,44,50,14,40,41,24,45,75,71,69,43,91,34,82,51,22,72,42,23,80,77,60,49,89,82,80,82,76,79,89,80,88,86,73,83,58,80,82,56,79,97,41,94,50,58,73,57,96,72,52,44,81,54,16,46,28,18,30,19,23,72,56,67,44,71,90,53,55,81,81,58,93,78,36,29,16,55,6,67,25,53,37,92,43,37,24,23,39,59,74,46,79,45,45,66,70,21,63,69,38,89,57,43,77,49,75,45,44,39,90,66,51,76,36,49,52,55,34,80,97,81,54,66,41,56,64,32,45,83,50,56,43,48,14,49,32,40,55,46,33,40,22,34,8,66,38,55,68,56,5,49,52,32,21,68,48,41,47,74,44,71,47,83,46,94,71,32,84,49,60,68,52,12,62,76,69,68,32,50,54,92,69,66,47,74,49,64,25,75,56,34,66,64,24,40,73,69,29,76,42,73,50,74,51,76,44,77,42,75,58,47,75,70,67,38,42,36,56,50,36,19,38,17,38,48,68,88,50,96,79,26,30,46,31,35,40,39,43,64,31,45,65,59,36,20,47,46,40,13,43,28,62,60,47,63,48,92,33,38,46,54,47,64,88,41,26,27,32,39,60,35,42,19,51,60,53,31,34,53,55,39,35,54,16,41,52,51,6,69,79,64,72,30,36,16,35,31,71,46,53,45,70,55,36,72,37,55,39,38,29,28,51,27,36,39,36,39,39,41,39,8,22,39,88,89,46,43,53,37,12,39,39,36,46,34,38,30,39,16,11,60,32,59,84,47,34,71,57,27,43,48,42,13,65,78,19,48,51,46,52,42,52,56,66,6,28,40,39,40,33,41,39,24,39,24,32,35,45,40,13,38,46,30,80,63,40,36,26,61,55,23,35,49,46,42,51,53,48,45,47,54,53,15,62,75,65,74,45,61,49,61,56,41,49,63,72,23,46,59,59,79,62,42,64,46,66,84,72,48,66,40,75,88,64,51,62,71,61,52,50,55,52,46,42,59,78,64,44,40,68,65,50,45,52,54,33,55,55,48,44,74,77,35,90,91,54,78,66,87,87,88,81,84,83,82,56,81,87,88,74,56,92,57,66,84,69,72,66,86,56,73,49,77,46,76,46,98,85,72,52,75,50,80,49,55,78,77,63,40,34,33,83,42,52,64,40,51,54,50,34,51,47,73,65,74,111

Foldseek 3Di:
DDDDDPDDDPFAKFWAAELNHIDIDGQDQQLDFQQNVCLQVLVQLQDFFFLQQQALSRWKWKWAQDVVVRGIAIAIARRSQHGPRVRGLIHIYFLLSQDFLVGHHLLLLLCQFLQVFFQLSLQRSLSRLLVSVCLVPQQDALVSNVQSCLRHDDLPDPCVSSSVSSCCSNDPCNVVVVQDPVLDDDPDDDDDDDDDDDDDDDDDDDDDDDDDDDDDDDDDDDDDDDDDDDDDDDDDDDDDDDDDDPPPDPPPDPDDFVSSVVVSVSVVPGDDDDSVPDRDDPPVSSCQLVVNDDPPDHHPDWHWHARPDPPRLARIETEDQEPLSLQVVLVVPLQEAEDWLSSPVSCCCPVVVDGGHHYYYYLNHVQLQDWDADPFFIKGRQSDFQVRLLVVLVVVCVVPDCQFSLLSVQQNVLSSQAAGSNRSSTQTNQNQLLQQALQRQNLQSCLFQQKKWWKAHPVGIDIDTSQQFRPFQSHGPDDRSIGTGIITGTTHDPQKHKHKDFDAPDRHRGTGCKIHIWMFGADPQQQTQWIWTWMGNQHSGIDTLPQLGVLRHRHHQQDPVSLVSSLVSLLVSSQDDCPPPPGPRVVSSVVSSLVSLLCSLLSCLVSVNDHPSVVCNVVSDDDDDPSDDDDDGDDDDDPFDFPPDPGRFPCSSCSSSSVDDDQSSPDADDQAKEKAFLFAQALKWWWPDKAQPQLVPDPFWDDKAFLVLQPFQQQADPVSQDGLADDTMALGGGGGGMIIIGSDNVSNNVSSVVIDIDTDHDDFFADLVSLVVVVFFDPDKDKFWFDDQVVLQVPFPDKDKDKDKFDWADQSQSFFWKKKWAAPPPQRAIEMETQAQCQVSLLVLLCRRNVHPSVRYHYDYAGGSFDQWLRHHQSNSRRSSQSSVCSVPVGMYMYGDNPVSRPQASATAWIKMKIKMWGAYLQLETAAIEMEMETAQEADNACVNLLQVQLVQQLCFQFDHNTYIYMYTYGYGSGHGHTHGNLSNNVVSLSRNLVVLVVSCVVSVHDSVSSCVNGGDDQQDAGSNGDTHHPDCQVVVVVVCCVVVVPVVVVVVQVVCQVVNDPDHDDDDDDTGDGDDDRPPVVVRDKDKDWDQDPVRDIDIDISGHRHRPSPVVNVVSVVVRPD

pLDDT: mean 89.56, std 18.93, range [21.92, 98.88]

InterPro domains:
  IPR000674 Aldehyde oxidase/xanthine dehydrogenase, a/b hammerhead [PF01315] (657-763)
  IPR000674 Aldehyde oxidase/xanthine dehydrogenase, a/b hammerhead [SM01008] (657-763)
  IPR001041 2Fe-2S ferredoxin-type iron-sulfur binding domain [PF00111] (17-84)
  IPR001041 2Fe-2S ferredoxin-type iron-sulfur binding domain [PS51085] (12-98)
  IPR002346 Molybdopterin dehydrogenase, FAD-binding [PF00941] (316-491)
  IPR002888 [2Fe-2S]-binding [PF01799] (94-167)
  IPR005107 CO dehydrogenase flavoprotein, C-terminal [PF03450] (500-600)
  IPR005107 CO dehydrogenase flavoprotein, C-terminal [SM01092] (499-603)
  IPR006058 2Fe-2S ferredoxin, iron-sulphur binding site [PS00197] (50-58)
  IPR008274 Aldehyde oxidase/xanthine dehydrogenase, first molybdopterin binding domain [PF02738] (785-1016)
  IPR012675 Beta-grasp domain superfamily [G3DSA:3.10.20.30] (10-99)
  IPR014307 Xanthine dehydrogenase, small subunit [TIGR02963] (14-601)
  IPR016166 FAD-binding domain, PCMH-type [PS51387] (306-494)
  IPR016167 FAD-binding, type PCMH, subdomain 1 [G3DSA:3.30.43.10] (314-365)
  IPR016169 FAD-binding, type PCMH, subdomain 2 [G3DSA:3.30.465.10] (366-492)
  IPR016208 Aldehyde oxidase/xanthine dehydrogenase-like [PIRSF000127] (11-1124)
  IPR016208 Aldehyde oxidase/xanthine dehydrogenase-like [PTHR45444] (11-1124)
  IPR036010 2Fe-2S ferredoxin-like superfamily [SSF54292] (13-99)
  IPR036318 FAD-binding, type PCMH-like superfamily [SSF56176] (265-491)
  IPR036683 CO dehydrogenase flavoprotein, C-terminal domain superfamily [SSF55447] (496-603)

Radius of gyration: 33.82 Å; Cα contacts (8 Å, |Δi|>4): 2277; chains: 1; bounding box: 97×106×91 Å